Protein 1FP3 (pdb70)

Sequence (804 aa):
MEKERETLQAWKERVGQELDRVMAFWLEHSHDREHGGFFTCLGRDGRVYDDLKYVWLQGRQVWMYCRLYRKLERFHRPELLDAAKAGGEFLLRHARVAPPEKKCAFVLTRDGRPVKVQRSIFSECFYTMAMNELWRVTAEARYQSEAVDMMDQIVHWVREDPSGLGRPQLPGAVASESMAVPMMLLCLVEQLGEEDEELAGRYAQLGHWCARRILQHVQRDGQAVLENVSEDGEELSGCLGRHQNPGHALEAGWFLLRHSSRSGDAKLRAHVIDTFLLLPFRSGWDADHGGLFYFQDADGLCPTQLEWAMKLWWPHSEAMIAFLMGYSESGDPALLRLFYQVAEYTFRQFRDPEYGEWFGYLNREGKVALTIKGGPFKGCFHVPRCLAMCEEMLSALLSRLAMEKERETLQAWKERVGQELDRVMAFWLEHSHDREHGGFFTCLGRDGRVYDDLKYVWLQGRQVWMYCRLYRKLERFHRPELLDAAKAGGEFLLRHARVAPPEKKCAFVLTRDGRPVKVQRSIFSECFYTMAMNELWRVTAEARYQSEAVDMMDQIVHWVREDPSGLGRPQLPGAVASESMAVPMMLLCLVEQLGEEDEELAGRYAQLGHWCARRILQHVQRDGQAVLENVSEDGEELSGCLGRHQNPGHALEAGWFLLRHSSRSGDAKLRAHVIDTFLLLPFRSGWDADHGGLFYFQDADGLCPTQLEWAMKLWWPHSEAMIAFLMGYSESGDPALLRLFYQVAEYTFRQFRDPEYGEWFGYLNREGKVALTIKGGPFKGCFHVPRCLAMCEEMLSALLSRLA

Radius of gyration: 28.65 Å; Cα contacts (8 Å, |Δi|>4): 1472; chains: 2; bounding box: 91×56×54 Å

Nearest PDB structures (foldseek):
  1fp3-assembly1_A  TM=1.002E+00  e=5.922E-69  Sus scrofa
  6f04-assembly1_A-2  TM=9.529E-01  e=4.164E-35  Nostoc sp. KVJ10
  2gz6-assembly1_B  TM=9.431E-01  e=5.225E-33  Anabaena sp. CH1
  2gz6-assembly1_A  TM=9.463E-01  e=3.376E-32  Anabaena sp. CH1
  8bry-assembly1_B  TM=9.620E-01  e=6.878E-31  Pedobacter heparinus

Foldseek 3Di:
DVVVLVVLVVVLVVLVVQLVFQVVLQLPQFFDPPQAFTQFCAFLQSHRPFQKHFLLQLLQLLLLLLVCLPPPVVSVDVSSLVNSVSSLVLCVPQQDQVPVQQQGARMAHNNRHHDHGALDCRSLLSNLSSLLSNCVVPVDVVSNCSNVVSLVVLVCCVPPNSPSSPDDDDPPDAAKDFLVNLLSNLVSLCSQCVVPVVSVVVCVVSNVVSLVVQVLQQDDVNQDRFRMDHPVSHADDDLRRQKDALLVLLLSLVSSLVVCLVVPPVPVLVSSCSRRQVNSCVVQFDPVQGAGFGMAGNVRDDHPDPRRLKHFLRSLLSNLLSLLSSCLRVVPCVSVVVNVRSVVLNVVQFADVPNGAGQTIDGNNSHRPHSTRGDSPHHPHRSSVSSVSSSVSSVVVSVVVD/DVVPLVVLVVLLVVLVVQLVQQVVLQLPQFADPPQAFTQFQAFLQSHHPFLKHFLLQLLQLLLLLLVCLPPPVVSVDVSSLVRSVSSLVLCVPAQDQVVVDDQGARIAHNNRHHDHGDLACSSLLSNLSSLLSNCVVPVPVVSVCSNVVSLVVLCCCVPPNVCVSPDDDDPVDAAKDFLVSLQSNLVSQLRNVVVPVVSVVVCVVVNVVSLVLQVLQQDPVLLDGARMAHPVSHADDDLNRQKDALLVLLLSLVSNCVSCVVVLPPVVLVSSCSRSQCNSCVPQFDPVQGAGFGMAGNVRDPHPDPRRLKHFQRSLLSNLLRLLSSCLSPVDVVSVVSNVSSVVLNCVQFADVPNGAGQGIDHNNSHRPGRGRGDSPHHPHSSSPSSVSSSVSSVVVSVVVD

Solvent-accessible surface area: 31522 Å² total; per-residue (Å²): 178,104,164,53,30,97,42,0,79,37,7,48,90,104,0,8,88,9,0,31,71,0,1,49,4,0,32,129,34,0,44,4,203,118,88,13,4,2,18,0,2,0,12,81,57,2,151,60,105,61,63,44,0,25,1,41,0,1,0,18,0,0,16,1,0,0,18,1,24,36,36,17,62,25,4,60,93,85,82,0,15,92,12,0,62,46,1,0,43,4,0,31,165,46,0,25,53,50,83,120,119,49,27,0,0,19,6,0,23,67,50,4,143,65,78,121,55,44,99,20,6,33,4,0,0,6,0,0,4,0,0,0,0,0,38,35,2,2,26,58,70,103,2,26,55,34,0,25,70,0,0,46,46,0,27,69,15,40,106,114,53,93,78,38,26,30,158,117,114,127,148,68,51,90,60,40,12,42,0,15,34,0,2,20,0,0,7,0,11,3,7,0,11,34,28,8,78,123,13,42,51,139,12,59,162,12,1,114,56,0,8,131,36,0,48,47,0,26,27,84,150,28,122,7,8,0,14,21,1,21,81,118,18,110,69,20,99,37,71,86,0,43,35,24,13,6,0,32,2,0,13,0,0,2,0,0,0,45,34,1,45,142,72,65,49,59,182,38,43,50,78,0,11,78,8,0,0,41,16,8,12,167,52,0,44,2,100,116,82,12,0,0,22,36,23,30,17,24,75,68,88,106,18,96,43,174,67,64,19,41,0,6,4,30,0,0,0,0,0,0,0,0,0,0,20,0,23,30,43,49,48,55,83,30,0,10,153,31,0,47,83,0,0,90,25,0,13,178,45,0,77,2,90,120,118,2,0,0,13,0,33,0,52,69,94,10,149,63,48,77,73,36,0,0,1,46,109,1,4,0,5,14,0,0,10,0,0,8,32,0,21,20,29,0,24,25,7,15,33,156,58,82,123,119,178,41,35,108,57,0,50,36,10,47,78,92,0,10,64,7,0,31,92,0,0,47,5,0,30,123,46,0,33,4,174,120,87,11,3,2,14,0,2,0,15,81,44,4,172,68,105,59,64,44,0,22,0,41,0,2,0,20,0,0,15,2,0,1,24,2,18,35,32,21,62,25,5,60,85,88,88,1,36,88,13,0,62,45,1,0,64,6,0,16,139,58,0,35,46,44,90,122,118,42,29,0,0,15,4,0,25,64,52,4,140,63,78,116,65,40,131,17,4,32,1,0,0,6,0,0,4,0,0,0,0,0,40,36,4,1,25,51,69,114,6,24,58,34,0,21,75,0,0,63,47,0,26,69,16,34,103,118,60,74,82,50,25,35,134,112,168,112,142,69,67,85,65,44,19,39,0,14,36,1,4,19,0,0,8,0,14,7,6,0,16,31,25,9,68,125,9,38,52,111,12,54,119,14,2,90,45,0,8,150,38,0,45,74,0,24,30,86,143,23,126,6,10,0,14,16,2,18,103,111,13,103,76,21,100,36,72,83,0,40,35,27,13,7,0,38,2,0,11,0,0,3,2,3,1,58,41,2,54,175,78,41,67,62,172,44,53,51,72,0,14,78,9,0,0,58,29,8,18,187,61,0,46,1,97,115,76,14,0,0,21,38,23,36,16,23,73,70,87,104,20,98,52,172,61,61,18,42,0,5,5,26,0,0,0,0,0,0,0,0,0,0,14,0,26,29,55,48,47,59,84,47,0,6,172,26,0,47,77,0,0,82,9,0,14,147,47,0,56,0,98,118,95,3,1,0,10,0,34,0,52,66,82,5,137,63,46,76,74,34,0,0,1,51,108,0,5,0,4,14,0,0,10,0,0,7,22,0,13,23,19,0,25,20,3,17,32,140,44,84

InterPro domains:
  IPR008928 Six-hairpin glycosidase superfamily [SSF48208] (10-397)
  IPR010819 N-acylglucosamine 2-epimerase/Cellobiose 2-epimerase [PF07221] (37-376)
  IPR012341 Six-hairpin glycosidase-like superfamily [G3DSA:1.50.10.10] (1-402)
  IPR034116 AGE domain [cd00249] (4-397)

CATH classification: 1.50.10.10

Secondary structure (DSSP, 8-state):
-HHHHHHHHHHHHHHHHHHHHHHHHHHHHSB-TTTSSB---B-TTS-BS---EEHHHHHHHHHHHHHHHHH-GGG--HHHHHHHHHHHHHIIIIIBSSTTS-PBPSEE-TTS-EEE--SSSHHHHHHHHHHHHHHHHH--HHHHHHHHHHHHHHHHHHHT-GGGG-----TTS--EEETHHHHHHHHHHHHHHTT-HHHHHHTHHHHHHHHHHHHTTEETTTTEE-SEEETTS-B--HHHHHEE-HHHHHHHHHHHHHHHHHTT-HHHHHHHIIIIIIHHHHHHB-TTT-SB-S-EETTSPP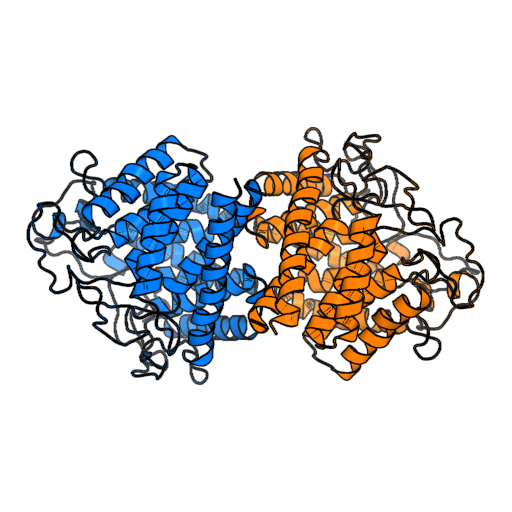PSSTTTT-EEHHHHHHHHHHHHHHHHHH--HHHHHHHHHHHHHHHHHTB-TTTSSB--EE-TTS-EEE--SS-SS--SSHHHHHHHHHHHHHHHHHHHH-/-HHHHHHHHHHHHHHHHHHHHHHHHHHHHTB-TTTSSB---B-TTS-BS---EEHHHHHHHHHHHHHHHHH-GGG-SHHHHHHHHHHHHHHHHHSBSSTTS--B-SEE-TTS-EEE--SSSHHHHHHHHHHHHHHHTT--HHHHHHHHHHHHHHHHHHHT-GGGG-----TTS--EEETHHHHHHHHHHHHHHTT-HHHHHHHHHHHHHHHHHHHTTEETTTTEE-SEEETTS-B--HHHHHEE-HHHHHHHHHHHHHHHHHH--HHHHHHHIIIIIIHHHHHHB-TTT-SB-S-EETTSPPPSSTTTT-EEHHHHHHHHHHHHHHHHHH--HHHHHHHHHHHHHHHHHHB-TTTSSB--EE-TTS-BS---S-SSS--SSHHHHHHHHHHHHHHHHHHHH-

Structure (mmCIF, N/CA/C/O backbone):
data_1FP3
#
_entry.id   1FP3
#
_cell.length_a   78.138
_cell.length_b   97.193
_cell.length_c   100.651
_cell.angle_alpha   90.00
_cell.angle_beta   90.00
_cell.angle_gamma   90.00
#
_symmetry.space_group_name_H-M   'P 21 21 21'
#
loop_
_entity.id
_entity.type
_entity.pdbx_description
1 polymer 'N-ACYL-D-GLUCOSAMINE 2-EPIMERASE'
2 water water
#
loop_
_atom_site.group_PDB
_atom_site.id
_atom_site.type_symbol
_atom_site.label_atom_id
_atom_site.label_alt_id
_atom_site.label_comp_id
_atom_site.label_asym_id
_atom_site.label_entity_id
_atom_site.label_seq_id
_atom_site.pdbx_PDB_ins_code
_atom_site.Cartn_x
_atom_site.Cartn_y
_atom_site.Cartn_z
_atom_site.occupancy
_atom_site.B_iso_or_equiv
_atom_site.auth_seq_id
_atom_site.auth_comp_id
_atom_site.auth_asym_id
_atom_site.auth_atom_id
_atom_site.pdbx_PDB_model_num
ATOM 1 N N . MET A 1 1 ? 46.839 16.721 36.413 1.00 39.33 1 MET A N 1
ATOM 2 C CA . MET A 1 1 ? 46.449 15.594 35.523 1.00 39.62 1 MET A CA 1
ATOM 3 C C . MET A 1 1 ? 46.125 16.108 34.128 1.00 40.02 1 MET A C 1
ATOM 4 O O . MET A 1 1 ? 45.468 17.145 33.975 1.00 40.77 1 MET A O 1
ATOM 9 N N . GLU A 1 2 ? 46.584 15.383 33.111 1.00 39.59 2 GLU A N 1
ATOM 10 C CA . GLU A 1 2 ? 46.345 15.768 31.725 1.00 38.19 2 GLU A CA 1
ATOM 11 C C . GLU A 1 2 ? 44.867 16.003 31.453 1.00 36.60 2 GLU A C 1
ATOM 12 O O . GLU A 1 2 ? 44.498 16.992 30.83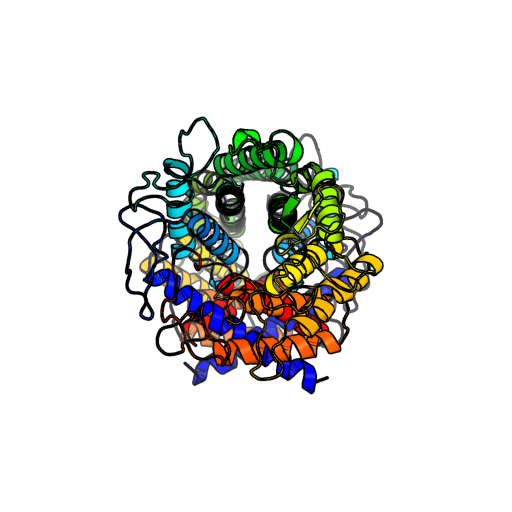4 1.00 37.51 2 GLU A O 1
ATOM 18 N N . LYS A 1 3 ? 44.025 15.088 31.914 1.00 37.97 3 LYS A N 1
ATOM 19 C CA . LYS A 1 3 ? 42.579 15.205 31.717 1.00 38.83 3 LYS A CA 1
ATOM 20 C C . LYS A 1 3 ? 42.099 16.626 32.049 1.00 38.37 3 LYS A C 1
ATOM 21 O O . LYS A 1 3 ? 41.589 17.350 31.185 1.00 37.54 3 LYS A O 1
ATOM 27 N N . GLU A 1 4 ? 42.278 17.015 33.305 1.00 34.75 4 GLU A N 1
ATOM 28 C CA . GLU A 1 4 ? 41.875 18.329 33.770 1.00 36.50 4 GLU A CA 1
ATOM 29 C C . GLU A 1 4 ? 42.464 19.437 32.906 1.00 34.08 4 GLU A C 1
ATOM 30 O O . GLU A 1 4 ? 41.742 20.193 32.258 1.00 33.34 4 GLU A O 1
ATOM 36 N N . ARG A 1 5 ? 43.785 19.521 32.900 1.00 31.53 5 ARG A N 1
ATOM 37 C CA . ARG A 1 5 ? 44.491 20.532 32.130 1.00 33.73 5 ARG A CA 1
ATOM 38 C C . ARG A 1 5 ? 43.998 20.738 30.692 1.00 32.60 5 ARG A C 1
ATOM 39 O O . ARG A 1 5 ? 43.784 21.868 30.265 1.00 33.15 5 ARG A O 1
ATOM 47 N N . GLU A 1 6 ? 43.818 19.659 29.944 1.00 30.61 6 GLU A N 1
ATOM 48 C CA . GLU A 1 6 ? 43.360 19.786 28.569 1.00 29.39 6 GLU A CA 1
ATOM 49 C C . GLU A 1 6 ? 41.977 20.416 28.467 1.00 29.15 6 GLU A C 1
ATOM 50 O O . GLU A 1 6 ? 41.723 21.234 27.582 1.00 30.25 6 GLU A O 1
ATOM 56 N N . THR A 1 7 ? 41.083 20.040 29.368 1.00 24.96 7 THR A N 1
ATOM 57 C CA . THR A 1 7 ? 39.740 20.588 29.343 1.00 24.74 7 THR A CA 1
ATOM 58 C C . THR A 1 7 ? 39.767 22.083 29.644 1.00 22.92 7 THR A C 1
ATOM 59 O O . THR A 1 7 ? 39.030 22.857 29.040 1.00 22.32 7 THR A O 1
ATOM 63 N N . LEU A 1 8 ? 40.629 22.486 30.569 1.00 23.28 8 LEU A N 1
ATOM 64 C CA . LEU A 1 8 ? 40.740 23.892 30.937 1.00 21.74 8 LEU A CA 1
ATOM 65 C C . LEU A 1 8 ? 41.321 24.694 29.788 1.00 24.51 8 LEU A C 1
ATOM 66 O O . LEU A 1 8 ? 40.797 25.745 29.428 1.00 23.54 8 LEU A O 1
ATOM 71 N N . GLN A 1 9 ? 42.415 24.203 29.221 1.00 24.35 9 GLN A N 1
ATOM 72 C CA . GLN A 1 9 ? 43.047 24.895 28.109 1.00 28.30 9 GLN A CA 1
ATOM 73 C C . GLN A 1 9 ? 41.983 25.135 27.045 1.00 26.68 9 GLN A C 1
ATOM 74 O O . GLN A 1 9 ? 41.866 26.232 26.501 1.00 25.63 9 GLN A O 1
ATOM 80 N N . ALA A 1 10 ? 41.216 24.089 26.758 1.00 24.75 10 ALA A N 1
ATOM 81 C CA . ALA A 1 10 ? 40.148 24.146 25.769 1.00 24.43 10 ALA A CA 1
ATOM 82 C C . ALA A 1 10 ? 39.159 25.262 26.096 1.00 21.92 10 ALA A C 1
ATOM 83 O O . ALA A 1 10 ? 38.867 26.116 25.259 1.00 20.40 10 ALA A O 1
ATOM 85 N N . TRP A 1 11 ? 38.642 25.248 27.319 1.00 23.32 11 TRP A N 1
ATOM 86 C CA . TRP A 1 11 ? 37.685 26.265 27.744 1.00 24.06 11 TRP A CA 1
ATOM 87 C C . TRP A 1 11 ? 38.282 27.666 27.730 1.00 24.35 11 TRP A C 1
ATOM 88 O O . TRP A 1 11 ? 37.606 28.619 27.354 1.00 24.53 11 TRP A O 1
ATOM 99 N N . LYS A 1 12 ? 39.540 27.793 28.143 1.00 23.62 12 LYS A N 1
ATOM 100 C CA . LYS A 1 12 ? 40.198 29.096 28.156 1.00 25.38 12 LYS A CA 1
ATOM 101 C C . LYS A 1 12 ? 40.322 29.609 26.714 1.00 23.50 12 LYS A C 1
ATOM 102 O O . LYS A 1 12 ? 40.256 30.809 26.453 1.00 24.87 12 LYS A O 1
ATOM 108 N N . GLU A 1 13 ? 40.491 28.684 25.780 1.00 23.87 13 GLU A N 1
ATOM 109 C CA . GLU A 1 13 ? 40.621 29.027 24.370 1.00 25.92 13 GLU A CA 1
ATOM 110 C C . GLU A 1 13 ? 39.266 29.449 23.815 1.00 25.83 13 GLU A C 1
ATOM 111 O O . GLU A 1 13 ? 39.167 30.368 23.000 1.00 25.37 13 GLU A O 1
ATOM 117 N N . ARG A 1 14 ? 38.229 28.752 24.269 1.00 25.27 14 ARG A N 1
ATOM 118 C CA . ARG A 1 14 ? 36.857 29.000 23.856 1.00 24.94 14 ARG A CA 1
ATOM 119 C C . ARG A 1 14 ? 36.353 30.371 24.287 1.00 23.10 14 ARG A C 1
ATOM 120 O O . ARG A 1 14 ? 35.845 31.127 23.467 1.00 24.55 14 ARG A O 1
ATOM 128 N N . VAL A 1 15 ? 36.506 30.696 25.566 1.00 21.72 15 VAL A N 1
ATOM 129 C CA . VAL A 1 15 ? 36.052 31.984 26.075 1.00 21.45 15 VAL A CA 1
ATOM 130 C C . VAL A 1 15 ? 36.867 33.148 25.545 1.00 21.77 15 VAL A C 1
ATOM 131 O O . VAL A 1 15 ? 36.326 34.225 25.296 1.00 24.61 15 VAL A O 1
ATOM 135 N N . GLY A 1 16 ? 38.168 32.929 25.377 1.00 21.92 16 GLY A N 1
ATOM 136 C CA . GLY A 1 16 ? 39.037 33.979 24.879 1.00 17.17 16 GLY A CA 1
ATOM 137 C C . GLY A 1 16 ? 38.636 34.364 23.481 1.00 17.99 16 GLY A C 1
ATOM 138 O O . GLY A 1 16 ? 38.499 35.543 23.169 1.00 21.40 16 GLY A O 1
ATOM 139 N N . GLN A 1 17 ? 38.446 33.365 22.631 1.00 16.88 17 GLN A N 1
ATOM 140 C CA . GLN A 1 17 ? 38.055 33.618 21.255 1.00 19.38 17 GLN A CA 1
ATOM 141 C C . GLN A 1 17 ? 36.665 34.226 21.196 1.00 17.62 17 GLN A C 1
ATOM 142 O O . GLN A 1 17 ? 36.373 35.023 20.311 1.00 18.39 17 GLN A O 1
ATOM 148 N N . GLU A 1 18 ? 35.806 33.845 22.134 1.00 18.72 18 GLU A N 1
ATOM 149 C CA . GLU A 1 18 ? 34.445 34.373 22.163 1.00 17.18 18 GLU A CA 1
ATOM 150 C C . GLU A 1 18 ? 34.505 35.857 22.500 1.00 18.19 18 GLU A C 1
ATOM 151 O O . GLU A 1 18 ? 33.845 36.678 21.856 1.00 16.72 18 GLU A O 1
ATOM 157 N N . LEU A 1 19 ? 35.303 36.195 23.508 1.00 17.71 19 LEU A N 1
ATOM 158 C CA . LEU A 1 19 ? 35.444 37.582 23.925 1.00 16.25 19 LEU A CA 1
ATOM 159 C C . LEU A 1 19 ? 35.837 38.412 22.716 1.00 17.61 19 LEU A C 1
ATOM 160 O O . LEU A 1 19 ? 35.301 39.494 22.500 1.00 20.62 19 LEU A O 1
ATOM 165 N N . ASP A 1 20 ? 36.772 37.896 21.925 1.00 18.20 20 ASP A N 1
ATOM 166 C CA . ASP A 1 20 ? 37.233 38.591 20.732 1.00 19.34 20 ASP A CA 1
ATOM 167 C C . ASP A 1 20 ? 36.036 38.843 19.840 1.00 21.77 20 ASP A C 1
ATOM 168 O O . ASP A 1 20 ? 35.840 39.951 19.334 1.00 21.96 20 ASP A O 1
ATOM 173 N N . ARG A 1 21 ? 35.231 37.800 19.661 1.00 23.00 21 ARG A N 1
ATOM 174 C CA . ARG A 1 21 ? 34.039 37.881 18.827 1.00 25.47 21 ARG A CA 1
ATOM 175 C C . ARG A 1 21 ? 32.943 38.828 19.345 1.00 23.31 21 ARG A C 1
ATOM 176 O O . ARG A 1 21 ? 32.463 39.676 18.591 1.00 24.08 21 ARG A O 1
ATOM 184 N N . VAL A 1 22 ? 32.536 38.701 20.609 1.00 20.94 22 VAL A N 1
ATOM 185 C CA . VAL A 1 22 ? 31.490 39.593 21.110 1.00 21.08 22 VAL A CA 1
ATOM 186 C C . VAL A 1 22 ? 31.964 41.035 21.190 1.00 23.62 22 VAL A C 1
ATOM 187 O O . VAL A 1 22 ? 31.163 41.961 21.077 1.00 26.36 22 VAL A O 1
ATOM 191 N N . MET A 1 23 ? 33.265 41.222 21.394 1.00 22.67 23 MET A N 1
ATOM 192 C CA . MET A 1 23 ? 33.825 42.562 21.481 1.00 22.51 23 MET A CA 1
ATOM 193 C C . MET A 1 23 ? 33.828 43.189 20.083 1.00 20.59 23 MET A C 1
ATOM 194 O O . MET A 1 23 ? 33.592 44.390 19.929 1.00 17.81 23 MET A O 1
ATOM 199 N N . ALA A 1 24 ? 34.079 42.359 19.072 1.00 19.28 24 ALA A N 1
ATOM 200 C CA . ALA A 1 24 ? 34.109 42.815 17.690 1.00 20.82 24 ALA A CA 1
ATOM 201 C C . ALA A 1 24 ? 32.733 43.344 17.291 1.00 23.26 24 ALA A C 1
ATOM 202 O O . ALA A 1 24 ? 32.613 44.321 16.543 1.00 22.64 24 ALA A O 1
ATOM 204 N N . PHE A 1 25 ? 31.696 42.691 17.803 1.00 21.66 25 PHE A N 1
ATOM 205 C CA . PHE A 1 25 ? 30.320 43.081 17.515 1.00 22.31 25 PHE A CA 1
ATOM 206 C C . PHE A 1 25 ? 30.063 44.502 18.019 1.00 22.24 25 PHE A C 1
ATOM 207 O O . PHE A 1 25 ? 29.616 45.369 17.265 1.00 24.09 25 PHE A O 1
ATOM 215 N N . TRP A 1 26 ? 30.353 44.735 19.294 1.00 21.43 26 TRP A N 1
ATOM 216 C CA . TRP A 1 26 ? 30.156 46.045 19.898 1.00 21.98 26 TRP A CA 1
ATOM 217 C C . TRP A 1 26 ? 31.057 47.126 19.305 1.00 24.02 26 TRP A C 1
ATOM 218 O O . TRP A 1 26 ? 30.674 48.299 19.218 1.00 24.56 26 TRP A O 1
ATOM 229 N N . LEU A 1 27 ? 32.254 46.731 18.892 1.00 24.08 27 LEU A N 1
ATOM 230 C CA . LEU A 1 27 ? 33.193 47.684 18.314 1.00 24.18 27 LEU A CA 1
ATOM 231 C C . LEU A 1 27 ? 32.744 48.224 16.962 1.00 23.35 27 LEU A C 1
ATOM 232 O O . LEU A 1 27 ? 32.937 49.396 16.671 1.00 21.69 27 LEU A O 1
ATOM 237 N N . GLU A 1 28 ? 32.130 47.387 16.141 1.00 21.93 28 GLU A N 1
ATOM 238 C CA . GLU A 1 28 ? 31.693 47.850 14.838 1.00 22.55 28 GLU A CA 1
ATOM 239 C C . GLU A 1 28 ? 30.234 48.268 14.706 1.00 21.33 28 GLU A C 1
ATOM 240 O O . GLU A 1 28 ? 29.840 48.776 13.663 1.00 21.26 28 GLU A O 1
ATOM 246 N N . HIS A 1 29 ? 29.426 48.078 15.741 1.00 23.13 29 HIS A N 1
ATOM 247 C CA . HIS A 1 29 ? 28.018 48.459 15.631 1.00 23.43 29 HIS A CA 1
ATOM 248 C C . HIS A 1 29 ? 27.449 49.486 16.605 1.00 21.27 29 HIS A C 1
ATOM 249 O O . HIS A 1 29 ? 26.547 50.235 16.247 1.00 25.23 29 HIS A O 1
ATOM 256 N N . SER A 1 30 ? 27.968 49.523 17.826 1.00 20.34 30 SER A N 1
ATOM 257 C CA . SER A 1 30 ? 27.478 50.448 18.847 1.00 19.45 30 SER A CA 1
ATOM 258 C C . SER A 1 30 ? 28.072 51.828 19.009 1.00 19.85 30 SER A C 1
ATOM 259 O O . SER A 1 30 ? 27.623 52.584 19.863 1.00 21.73 30 SER A O 1
ATOM 262 N N . HIS A 1 31 ? 29.068 52.180 18.217 1.00 20.47 31 HIS A N 1
ATOM 263 C CA . HIS A 1 31 ? 29.655 53.498 18.371 1.00 19.49 31 HIS A CA 1
ATOM 264 C C . HIS A 1 31 ? 28.924 54.643 17.698 1.00 18.89 31 HIS A C 1
ATOM 265 O O . HIS A 1 31 ? 28.754 54.656 16.477 1.00 18.74 31 HIS A O 1
ATOM 272 N N . ASP A 1 32 ? 28.486 55.601 18.512 1.00 18.83 32 ASP A N 1
ATOM 273 C CA . ASP A 1 32 ? 27.784 56.767 18.009 1.00 20.40 32 ASP A CA 1
ATOM 274 C C . ASP A 1 32 ? 28.870 57.839 17.836 1.00 22.39 32 ASP A C 1
ATOM 275 O O . ASP A 1 32 ? 29.146 58.622 18.753 1.00 20.43 32 ASP A O 1
ATOM 280 N N . ARG A 1 33 ? 29.491 57.853 16.659 1.00 22.64 33 ARG A N 1
ATOM 281 C CA . ARG A 1 33 ? 30.550 58.807 16.351 1.00 27.08 33 ARG A CA 1
ATOM 282 C C . ARG A 1 33 ? 30.061 60.244 16.221 1.00 27.95 33 ARG A C 1
ATOM 283 O O . ARG A 1 33 ? 30.833 61.189 16.377 1.00 29.16 33 ARG A O 1
ATOM 291 N N . GLU A 1 34 ? 28.775 60.405 15.946 1.00 29.96 34 GLU A N 1
ATOM 292 C CA . GLU A 1 34 ? 28.191 61.727 15.789 1.00 31.62 34 GLU A CA 1
ATOM 293 C C . GLU A 1 34 ? 27.882 62.436 17.103 1.00 29.87 34 GLU A C 1
ATOM 294 O O . GLU A 1 34 ? 28.073 63.645 17.210 1.00 29.52 34 GLU A O 1
ATOM 300 N N . HIS A 1 35 ? 27.427 61.699 18.109 1.00 27.67 35 HIS A N 1
ATOM 301 C CA . HIS A 1 35 ? 27.107 62.330 19.390 1.00 26.82 35 HIS A CA 1
ATOM 302 C C . HIS A 1 35 ? 27.850 61.820 20.610 1.00 24.59 35 HIS A C 1
ATOM 303 O O . HIS A 1 35 ? 27.740 62.409 21.680 1.00 23.60 35 HIS A O 1
ATOM 310 N N . GLY A 1 36 ? 28.605 60.736 20.457 1.00 23.93 36 GLY A N 1
ATOM 311 C CA . GLY A 1 36 ? 29.335 60.197 21.587 1.00 22.50 36 GLY A CA 1
ATOM 312 C C . GLY A 1 36 ? 28.448 59.172 22.259 1.00 22.79 36 GLY A C 1
ATOM 313 O O . GLY A 1 36 ? 27.233 59.217 22.100 1.00 21.86 36 GLY A O 1
ATOM 314 N N . GLY A 1 37 ? 29.032 58.251 23.013 1.00 21.58 37 GLY A N 1
ATOM 315 C CA . GLY A 1 37 ? 28.211 57.249 23.665 1.00 21.54 37 GLY A CA 1
ATOM 316 C C . GLY A 1 37 ? 28.001 56.074 22.721 1.00 21.19 37 GLY A C 1
ATOM 317 O O . GLY A 1 37 ? 28.542 56.065 21.614 1.00 21.92 37 GLY A O 1
ATOM 318 N N . PHE A 1 38 ? 27.198 55.097 23.139 1.00 20.69 38 PHE A N 1
ATOM 319 C CA . PHE A 1 38 ? 26.930 53.916 22.322 1.00 18.78 38 PHE A CA 1
ATOM 320 C C . PHE A 1 38 ? 25.450 53.595 22.111 1.00 20.21 38 PHE A C 1
ATOM 321 O O . PHE A 1 38 ? 24.591 53.990 22.898 1.00 21.66 38 PHE A O 1
ATOM 329 N N . PHE A 1 39 ? 25.173 52.864 21.038 1.00 17.11 39 PHE A N 1
ATOM 330 C CA . PHE A 1 39 ? 23.823 52.453 20.698 1.00 17.92 39 PHE A CA 1
ATOM 331 C C . PHE A 1 39 ? 23.747 51.033 21.241 1.00 18.27 39 PHE A C 1
ATOM 332 O O . PHE A 1 39 ? 24.605 50.220 20.921 1.00 20.09 39 PHE A O 1
ATOM 340 N N . THR A 1 40 ? 22.758 50.720 22.068 1.00 17.34 40 THR A N 1
ATOM 341 C CA . THR A 1 40 ? 22.675 49.362 22.583 1.00 18.18 40 THR A CA 1
ATOM 342 C C . THR A 1 40 ? 21.481 48.669 21.962 1.00 19.09 40 THR A C 1
ATOM 343 O O . THR A 1 40 ? 21.391 47.449 21.977 1.00 21.79 40 THR A O 1
ATOM 347 N N . CYS A 1 41 ? 20.554 49.446 21.416 1.00 17.98 41 CYS A N 1
ATOM 348 C CA . CYS A 1 41 ? 19.384 48.855 20.798 1.00 15.04 41 CYS A CA 1
ATOM 349 C C . CYS A 1 41 ? 19.824 48.321 19.455 1.00 15.76 41 CYS A C 1
ATOM 350 O O . CYS A 1 41 ? 19.542 48.900 18.398 1.00 13.26 41 CYS A O 1
ATOM 353 N N . LEU A 1 42 ? 20.530 47.196 19.520 1.00 14.79 42 LEU A N 1
ATOM 354 C CA . LEU A 1 42 ? 21.046 46.535 18.337 1.00 16.92 42 LEU A CA 1
ATOM 355 C C . LEU A 1 42 ? 20.293 45.260 17.998 1.00 15.54 42 LEU A C 1
ATOM 356 O O . LEU A 1 42 ? 20.050 44.409 18.861 1.00 14.34 42 LEU A O 1
ATOM 361 N N . GLY A 1 43 ? 19.936 45.138 16.725 1.00 17.24 43 GLY A N 1
ATOM 362 C CA . GLY A 1 43 ? 19.211 43.975 16.261 1.00 17.17 43 GLY A CA 1
ATOM 363 C C . GLY A 1 43 ? 20.092 42.747 16.236 1.00 19.71 43 GLY A C 1
ATOM 364 O O . GLY A 1 43 ? 21.260 42.797 16.628 1.00 18.16 43 GLY A O 1
ATOM 365 N N . ARG A 1 44 ? 19.529 41.638 15.770 1.00 18.50 44 ARG A N 1
ATOM 366 C CA . ARG A 1 44 ? 20.261 40.384 15.692 1.00 19.89 44 ARG A CA 1
ATOM 367 C C . ARG A 1 44 ? 21.533 40.556 14.870 1.00 19.07 44 ARG A C 1
ATOM 368 O O . ARG A 1 44 ? 22.577 39.997 15.217 1.00 18.65 44 ARG A O 1
ATOM 376 N N . ASP A 1 45 ? 21.429 41.333 13.789 1.00 18.00 45 ASP A N 1
ATOM 377 C CA . ASP A 1 45 ? 22.550 41.602 12.890 1.00 18.10 45 ASP A CA 1
ATOM 378 C C . ASP A 1 45 ? 23.400 42.816 13.273 1.00 19.98 45 ASP A C 1
ATOM 379 O O . ASP A 1 45 ? 24.345 43.168 12.564 1.00 21.14 45 ASP A O 1
ATOM 384 N N . GLY A 1 46 ? 23.067 43.455 14.389 1.00 19.87 46 GLY A N 1
ATOM 385 C CA . GLY A 1 46 ? 23.826 44.612 14.823 1.00 21.06 46 GLY A CA 1
ATOM 386 C C . GLY A 1 46 ? 23.242 45.923 14.346 1.00 20.93 46 GLY A C 1
ATOM 387 O O . GLY A 1 46 ? 23.774 46.991 14.639 1.00 20.13 46 GLY A O 1
ATOM 388 N N . ARG A 1 47 ? 22.145 45.844 13.607 1.00 22.97 47 ARG A N 1
ATOM 389 C CA . ARG A 1 47 ? 21.482 47.031 13.086 1.00 24.29 47 ARG A CA 1
ATOM 390 C C . ARG A 1 47 ? 20.795 47.738 14.249 1.00 25.74 47 ARG A C 1
ATOM 391 O O . ARG A 1 47 ? 20.140 47.100 15.076 1.00 24.14 47 ARG A O 1
ATOM 399 N N . VAL A 1 48 ? 20.955 49.055 14.314 1.00 24.88 48 VAL A N 1
ATOM 400 C CA . VAL A 1 48 ? 20.347 49.848 15.382 1.00 22.99 48 VAL A CA 1
ATOM 401 C C . VAL A 1 48 ? 18.843 49.975 15.145 1.00 22.04 48 VAL A C 1
ATOM 402 O O . VAL A 1 48 ? 18.424 50.419 14.080 1.00 20.59 48 VAL A O 1
ATOM 406 N N . TYR A 1 49 ? 18.029 49.583 16.118 1.00 20.64 49 TYR A N 1
ATOM 407 C CA . TYR A 1 49 ? 16.588 49.691 15.929 1.00 21.89 49 TYR A CA 1
ATOM 408 C C . TYR A 1 49 ? 15.992 50.847 16.725 1.00 25.53 49 TYR A C 1
ATOM 409 O O . TYR A 1 49 ? 14.787 51.106 16.675 1.00 27.82 49 TYR A O 1
ATOM 418 N N . ASP A 1 50 ? 16.851 51.547 17.454 1.00 23.36 50 ASP A N 1
ATOM 419 C CA . ASP A 1 50 ? 16.443 52.688 18.259 1.00 24.58 50 ASP A CA 1
ATOM 420 C C . ASP A 1 50 ? 17.725 53.417 18.641 1.00 23.86 50 ASP A C 1
ATOM 421 O O . ASP A 1 50 ? 18.754 52.782 18.837 1.00 26.23 50 ASP A O 1
ATOM 426 N N . ASP A 1 51 ? 17.672 54.743 18.745 1.00 24.33 51 ASP A N 1
ATOM 427 C CA . ASP A 1 51 ? 18.867 55.509 19.090 1.00 21.03 51 ASP A CA 1
ATOM 428 C C . ASP A 1 51 ? 18.915 56.065 20.491 1.00 20.80 51 ASP A C 1
ATOM 429 O O . ASP A 1 51 ? 19.685 56.983 20.773 1.00 23.40 51 ASP A O 1
ATOM 434 N N . LEU A 1 52 ? 18.092 55.521 21.374 1.00 18.32 52 LEU A N 1
ATOM 435 C CA . LEU A 1 52 ? 18.089 55.998 22.740 1.00 17.17 52 LEU A CA 1
ATOM 436 C C . LEU A 1 52 ? 19.386 55.526 23.417 1.00 17.88 52 LEU A C 1
ATOM 437 O O . LEU A 1 52 ? 19.996 54.525 23.022 1.00 17.22 52 LEU A O 1
ATOM 442 N N . LYS A 1 53 ? 19.796 56.264 24.438 1.00 17.14 53 LYS A N 1
ATOM 443 C CA . LYS A 1 53 ? 20.998 55.963 25.185 1.00 15.86 53 LYS A CA 1
ATOM 444 C C . LYS A 1 53 ? 20.621 55.629 26.604 1.00 18.48 53 LYS A C 1
ATOM 445 O O . LYS A 1 53 ? 20.272 56.518 27.380 1.00 17.79 53 LYS A O 1
ATOM 451 N N . TYR A 1 54 ? 20.689 54.347 26.944 1.00 16.06 54 TYR A N 1
ATOM 452 C CA . TYR A 1 54 ? 20.348 53.915 28.283 1.00 15.40 54 TYR A CA 1
ATOM 453 C C . TYR A 1 54 ? 21.595 54.066 29.101 1.00 17.30 54 TYR A C 1
ATOM 454 O O . TYR A 1 54 ? 22.592 53.389 28.876 1.00 17.02 54 TYR A O 1
ATOM 463 N N . VAL A 1 55 ? 21.522 55.003 30.034 1.00 18.26 55 VAL A N 1
ATOM 464 C CA . VAL A 1 55 ? 22.609 55.338 30.932 1.00 18.42 55 VAL A CA 1
ATOM 465 C C . VAL A 1 55 ? 23.335 54.182 31.601 1.00 19.04 55 VAL A C 1
ATOM 466 O O . VAL A 1 55 ? 24.548 54.226 31.769 1.00 19.65 55 VAL A O 1
ATOM 470 N N . TRP A 1 56 ? 22.608 53.144 31.984 1.00 19.88 56 TRP A N 1
ATOM 471 C CA . TRP A 1 56 ? 23.236 51.994 32.633 1.00 19.63 56 TRP A CA 1
ATOM 472 C C . TRP A 1 56 ? 24.296 51.395 31.738 1.00 15.67 56 TRP A C 1
ATOM 473 O O . TRP A 1 56 ? 25.444 51.212 32.123 1.00 16.03 56 TRP A O 1
ATOM 484 N N . LEU A 1 57 ? 23.854 51.049 30.541 1.00 15.56 57 LEU A N 1
ATOM 485 C CA . LEU A 1 57 ? 24.689 50.441 29.526 1.00 15.87 57 LEU A CA 1
ATOM 486 C C . LEU A 1 57 ? 25.842 51.304 29.033 1.00 15.19 57 LEU A C 1
ATOM 487 O O . LEU A 1 57 ? 26.868 50.785 28.589 1.00 13.22 57 LEU A O 1
ATOM 492 N N . GLN A 1 58 ? 25.680 52.621 29.109 1.00 18.40 58 GLN A N 1
ATOM 493 C CA . GLN A 1 58 ? 26.740 53.512 28.661 1.00 17.17 58 GLN A CA 1
ATOM 494 C C . GLN A 1 58 ? 27.854 53.390 29.686 1.00 14.78 58 GLN A C 1
ATOM 495 O O . GLN A 1 58 ? 29.007 53.130 29.346 1.00 19.99 58 GLN A O 1
ATOM 501 N N . GLY A 1 59 ? 27.493 53.545 30.949 1.00 14.93 59 GLY A N 1
ATOM 502 C CA . GLY A 1 59 ? 28.471 53.444 32.008 1.00 16.41 59 GLY A CA 1
ATOM 503 C C . GLY A 1 59 ? 29.160 52.098 31.947 1.00 17.03 59 GLY A C 1
ATOM 504 O O . GLY A 1 59 ? 30.389 52.002 32.062 1.00 15.53 59 GLY A O 1
ATOM 505 N N . ARG A 1 60 ? 28.365 51.052 31.747 1.00 15.97 60 ARG A N 1
ATOM 506 C CA . ARG A 1 60 ? 28.895 49.693 31.667 1.00 13.77 60 ARG A CA 1
ATOM 507 C C . ARG A 1 60 ? 29.817 49.490 30.483 1.00 12.66 60 ARG A C 1
ATOM 508 O O . ARG A 1 60 ? 30.867 48.863 30.607 1.00 12.54 60 ARG A O 1
ATOM 516 N N . GLN A 1 61 ? 29.427 50.007 29.327 1.00 10.71 61 GLN A N 1
ATOM 517 C CA . GLN A 1 61 ? 30.274 49.834 28.165 1.00 12.01 61 GLN A CA 1
ATOM 518 C C . GLN A 1 61 ? 31.600 50.581 28.308 1.00 14.29 61 GLN A C 1
ATOM 519 O O . GLN A 1 61 ? 32.639 50.093 27.862 1.00 14.76 61 GLN A O 1
ATOM 525 N N . VAL A 1 62 ? 31.564 51.767 28.919 1.00 14.18 62 VAL A N 1
ATOM 526 C CA . VAL A 1 62 ? 32.773 52.560 29.113 1.00 11.53 62 VAL A CA 1
ATOM 527 C C . VAL A 1 62 ? 33.703 51.791 30.044 1.00 12.68 62 VAL A C 1
ATOM 528 O O . VAL A 1 62 ? 34.893 51.659 29.780 1.00 13.59 62 VAL A O 1
ATOM 532 N N . TRP A 1 63 ? 33.155 51.294 31.143 1.00 9.41 63 TRP A N 1
ATOM 533 C CA . TRP A 1 63 ? 33.934 50.533 32.108 1.00 11.50 63 TRP A CA 1
ATOM 534 C C . TRP A 1 63 ? 34.549 49.296 31.418 1.00 16.50 63 TRP A C 1
ATOM 535 O O . TRP A 1 63 ? 35.749 49.012 31.528 1.00 15.12 63 TRP A O 1
ATOM 546 N N . MET A 1 64 ? 33.710 48.570 30.693 1.00 16.20 64 MET A N 1
ATOM 547 C CA . MET A 1 64 ? 34.148 47.377 29.992 1.00 16.54 64 MET A CA 1
ATOM 548 C C . MET A 1 64 ? 35.308 47.630 29.045 1.00 16.95 64 MET A C 1
ATOM 549 O O . MET A 1 64 ? 36.284 46.883 29.041 1.00 17.57 64 MET A O 1
ATOM 554 N N . TYR A 1 65 ? 35.181 48.667 28.224 1.00 15.63 65 TYR A N 1
ATOM 555 C CA . TYR A 1 65 ? 36.215 49.020 27.262 1.00 15.07 65 TYR A CA 1
ATOM 556 C C . TYR A 1 65 ? 37.544 49.300 27.947 1.00 16.04 65 TYR A C 1
ATOM 557 O O . TYR A 1 65 ? 38.577 48.753 27.571 1.00 19.90 65 TYR A O 1
ATOM 566 N N . CYS A 1 66 ? 37.511 50.162 28.956 1.00 18.48 66 CYS A N 1
ATOM 567 C CA . CYS A 1 66 ? 38.709 50.523 29.701 1.00 18.99 66 CYS A CA 1
ATOM 568 C C . CYS A 1 66 ? 39.281 49.283 30.370 1.00 19.10 66 CYS A C 1
ATOM 569 O O . CYS A 1 66 ? 40.460 48.980 30.237 1.00 19.96 66 CYS A O 1
ATOM 572 N N . ARG A 1 67 ? 38.424 48.568 31.086 1.00 18.17 67 ARG A N 1
ATOM 573 C CA . ARG A 1 67 ? 38.830 47.368 31.777 1.00 16.42 67 ARG A CA 1
ATOM 574 C C . ARG A 1 67 ? 39.639 46.460 30.860 1.00 17.01 67 ARG A C 1
ATOM 575 O O . ARG A 1 67 ? 40.743 46.046 31.201 1.00 20.37 67 ARG A O 1
ATOM 583 N N . LEU A 1 68 ? 39.096 46.158 29.689 1.00 14.37 68 LEU A N 1
ATOM 584 C CA . LEU A 1 68 ? 39.780 45.300 28.735 1.00 16.44 68 LEU A CA 1
ATOM 585 C C . LEU A 1 68 ? 41.094 45.898 28.264 1.00 19.22 68 LEU A C 1
ATOM 586 O O . LEU A 1 68 ? 42.106 45.214 28.158 1.00 20.04 68 LEU A O 1
ATOM 591 N N . TYR A 1 69 ? 41.049 47.184 27.958 1.00 20.39 69 TYR A N 1
ATOM 592 C CA . TYR A 1 69 ? 42.207 47.920 27.483 1.00 21.54 69 TYR A CA 1
ATOM 593 C C . TYR A 1 69 ? 43.417 47.851 28.408 1.00 20.12 69 TYR A C 1
ATOM 594 O O . TYR A 1 69 ? 44.552 47.842 27.941 1.00 21.22 69 TYR A O 1
ATOM 603 N N . ARG A 1 70 ? 43.188 47.798 29.712 1.00 17.36 70 ARG A N 1
ATOM 604 C CA . ARG A 1 70 ? 44.303 47.740 30.639 1.00 20.32 70 ARG A CA 1
ATOM 605 C C . ARG A 1 70 ? 44.609 46.362 31.211 1.00 22.74 70 ARG A C 1
ATOM 606 O O . ARG A 1 70 ? 45.655 46.163 31.829 1.00 25.56 70 ARG A O 1
ATOM 614 N N . LYS A 1 71 ? 43.714 45.406 31.005 1.00 25.36 71 LYS A N 1
ATOM 615 C CA . LYS A 1 71 ? 43.935 44.065 31.527 1.00 22.95 71 LYS A CA 1
ATOM 616 C C . LYS A 1 71 ? 44.321 43.045 30.469 1.00 24.95 71 LYS A C 1
ATOM 617 O O . LYS A 1 71 ? 45.102 42.137 30.728 1.00 27.72 71 LYS A O 1
ATOM 623 N N . LEU A 1 72 ? 43.772 43.179 29.275 1.00 26.44 72 LEU A N 1
ATOM 624 C CA . LEU A 1 72 ? 44.099 42.237 28.222 1.00 26.18 72 LEU A CA 1
ATOM 625 C C . LEU A 1 72 ? 44.819 42.968 27.098 1.00 27.66 72 LEU A C 1
ATOM 626 O O . LEU A 1 72 ? 44.212 43.730 26.341 1.00 25.86 72 LEU A O 1
ATOM 631 N N . GLU A 1 73 ? 46.128 42.723 27.016 1.00 28.48 73 GLU A N 1
ATOM 632 C CA . GLU A 1 73 ? 47.009 43.323 26.018 1.00 27.44 73 GLU A CA 1
ATOM 633 C C . GLU A 1 73 ? 46.433 43.326 24.607 1.00 26.28 73 GLU A C 1
ATOM 634 O O . GLU A 1 73 ? 46.664 44.255 23.831 1.00 25.52 73 GLU A O 1
ATOM 640 N N . ARG A 1 74 ? 45.679 42.288 24.273 1.00 25.53 74 ARG A N 1
ATOM 641 C CA . ARG A 1 74 ? 45.082 42.191 22.949 1.00 24.22 74 ARG A CA 1
ATOM 642 C C . ARG A 1 74 ? 44.021 43.291 22.771 1.00 22.75 74 ARG A C 1
ATOM 643 O O . ARG A 1 74 ? 43.636 43.636 21.648 1.00 21.50 74 ARG A O 1
ATOM 651 N N . PHE A 1 75 ? 43.570 43.859 23.886 1.00 20.25 75 PHE A N 1
ATOM 652 C CA . PHE A 1 75 ? 42.566 44.912 23.830 1.00 21.74 75 PHE A CA 1
ATOM 653 C C . PHE A 1 75 ? 43.143 46.295 24.094 1.00 24.02 75 PHE A C 1
ATOM 654 O O . PHE A 1 75 ? 42.410 47.277 24.190 1.00 24.53 75 PHE A O 1
ATOM 662 N N . HIS A 1 76 ? 44.466 46.373 24.203 1.00 25.67 76 HIS A N 1
ATOM 663 C CA . HIS A 1 76 ? 45.130 47.648 24.448 1.00 26.29 76 HIS A CA 1
ATOM 664 C C . HIS A 1 76 ? 45.292 48.373 23.115 1.00 25.23 76 HIS A C 1
ATOM 665 O O . HIS A 1 76 ? 46.399 48.607 22.653 1.00 27.77 76 HIS A O 1
ATOM 672 N N . ARG A 1 77 ? 44.169 48.714 22.495 1.00 28.25 77 ARG A N 1
ATOM 673 C CA . ARG A 1 77 ? 44.179 49.408 21.217 1.00 30.73 77 ARG A CA 1
ATOM 674 C C . ARG A 1 77 ? 43.519 50.774 21.364 1.00 32.13 77 ARG A C 1
ATOM 675 O O . ARG A 1 77 ? 42.716 50.992 22.276 1.00 32.52 77 ARG A O 1
ATOM 683 N N . PRO A 1 78 ? 43.846 51.715 20.462 1.00 31.74 78 PRO A N 1
ATOM 684 C CA . PRO A 1 78 ? 43.340 53.082 20.606 1.00 31.03 78 PRO A CA 1
ATOM 685 C C . PRO A 1 78 ? 41.842 53.166 20.336 1.00 29.62 78 PRO A C 1
ATOM 686 O O . PRO A 1 78 ? 41.156 54.028 20.876 1.00 32.51 78 PRO A O 1
ATOM 690 N N . GLU A 1 79 ? 41.343 52.263 19.502 1.00 27.24 79 GLU A N 1
ATOM 691 C CA . GLU A 1 79 ? 39.929 52.243 19.165 1.00 28.22 79 GLU A CA 1
ATOM 692 C C . GLU A 1 79 ? 39.100 52.099 20.422 1.00 24.94 79 GLU A C 1
ATOM 693 O O . GLU A 1 79 ? 38.039 52.706 20.548 1.00 25.20 79 GLU A O 1
ATOM 699 N N . LEU A 1 80 ? 39.587 51.293 21.357 1.00 21.51 80 LEU A N 1
ATOM 700 C CA . LEU A 1 80 ? 38.863 51.088 22.597 1.00 19.91 80 LEU A CA 1
ATOM 701 C C . LEU A 1 80 ? 38.936 52.322 23.472 1.00 21.12 80 LEU A C 1
ATOM 702 O O . LEU A 1 80 ? 37.906 52.787 23.974 1.00 21.81 80 LEU A O 1
ATOM 707 N N . LEU A 1 81 ? 40.137 52.869 23.647 1.00 20.55 81 LEU A N 1
ATOM 708 C CA . LEU A 1 81 ? 40.277 54.060 24.478 1.00 21.22 81 LEU A CA 1
ATOM 709 C C . LEU A 1 81 ? 39.522 55.256 23.887 1.00 22.98 81 LEU A C 1
ATOM 710 O O . LEU A 1 81 ? 38.903 56.021 24.627 1.00 24.82 81 LEU A O 1
ATOM 715 N N . ASP A 1 82 ? 39.562 55.412 22.564 1.00 22.21 82 ASP A N 1
ATOM 716 C CA . ASP A 1 82 ? 38.867 56.521 21.910 1.00 23.22 82 ASP A CA 1
ATOM 717 C C . ASP A 1 82 ? 37.378 56.418 22.195 1.00 23.12 82 ASP A C 1
ATOM 718 O O . ASP A 1 82 ? 36.736 57.389 22.607 1.00 22.23 82 ASP A O 1
ATOM 723 N N . ALA A 1 83 ? 36.835 55.229 21.970 1.00 20.93 83 ALA A N 1
ATOM 724 C CA . ALA A 1 83 ? 35.418 54.990 22.202 1.00 21.15 83 ALA A CA 1
ATOM 725 C C . ALA A 1 83 ? 35.079 55.175 23.675 1.00 17.86 83 ALA A C 1
ATOM 726 O O . ALA A 1 83 ? 34.054 55.761 24.008 1.00 19.58 83 ALA A O 1
ATOM 728 N N . ALA A 1 84 ? 35.939 54.670 24.551 1.00 15.81 84 ALA A N 1
ATOM 729 C CA . ALA A 1 84 ? 35.726 54.781 25.984 1.00 16.90 84 ALA A CA 1
ATOM 730 C C . ALA A 1 84 ? 35.735 56.242 26.423 1.00 19.06 84 ALA A C 1
ATOM 731 O O . ALA A 1 84 ? 34.891 56.678 27.212 1.00 17.55 84 ALA A O 1
ATOM 733 N N . LYS A 1 85 ? 36.692 57.007 25.912 1.00 20.04 85 LYS A N 1
ATOM 734 C CA . LYS A 1 85 ? 36.764 58.409 26.282 1.00 21.60 85 LYS A CA 1
ATOM 735 C C . LYS A 1 85 ? 35.529 59.128 25.743 1.00 19.71 85 LYS A C 1
ATOM 736 O O . LYS A 1 85 ? 34.851 59.838 26.479 1.00 18.95 85 LYS A O 1
ATOM 742 N N . ALA A 1 86 ? 35.218 58.925 24.469 1.00 16.62 86 ALA A N 1
ATOM 743 C CA . ALA A 1 86 ? 34.052 59.568 23.885 1.00 14.32 86 ALA A CA 1
ATOM 744 C C . ALA A 1 86 ? 32.817 59.219 24.718 1.00 16.24 86 ALA A C 1
ATOM 745 O O . ALA A 1 86 ? 31.877 60.003 24.825 1.00 19.63 86 ALA A O 1
ATOM 747 N N . GLY A 1 87 ? 32.825 58.037 25.316 1.00 17.89 87 GLY A N 1
ATOM 748 C CA . GLY A 1 87 ? 31.699 57.619 26.126 1.00 16.51 87 GLY A CA 1
ATOM 749 C C . GLY A 1 87 ? 31.638 58.372 27.434 1.00 18.78 87 GLY A C 1
ATOM 750 O O . GLY A 1 87 ? 30.568 58.822 27.850 1.00 19.97 87 GLY A O 1
ATOM 751 N N . GLY A 1 88 ? 32.788 58.507 28.088 1.00 20.58 88 GLY A N 1
ATOM 752 C CA . GLY A 1 88 ? 32.848 59.213 29.356 1.00 19.14 88 GLY A CA 1
ATOM 753 C C . GLY A 1 88 ? 32.424 60.655 29.212 1.00 21.89 88 GLY A C 1
ATOM 754 O O . GLY A 1 88 ? 31.771 61.220 30.095 1.00 22.13 88 GLY A O 1
ATOM 755 N N . GLU A 1 89 ? 32.802 61.259 28.091 1.00 21.14 89 GLU A N 1
ATOM 756 C CA . GLU A 1 89 ? 32.453 62.644 27.829 1.00 23.04 89 GLU A CA 1
ATOM 757 C C . GLU A 1 89 ? 30.932 62.743 27.825 1.00 22.97 89 GLU A C 1
ATOM 758 O O . GLU A 1 89 ? 30.340 63.528 28.564 1.00 25.44 89 GLU A O 1
ATOM 764 N N . PHE A 1 90 ? 30.307 61.922 26.995 1.00 19.90 90 PHE A N 1
ATOM 765 C CA . PHE A 1 90 ? 28.864 61.903 26.884 1.00 17.28 90 PHE A CA 1
ATOM 766 C C . PHE A 1 90 ? 28.231 61.835 28.266 1.00 20.08 90 PHE A C 1
ATOM 767 O O . PHE A 1 90 ? 27.313 62.591 28.582 1.00 18.20 90 PHE A O 1
ATOM 775 N N . LEU A 1 91 ? 28.728 60.926 29.097 1.00 23.24 91 LEU A N 1
ATOM 776 C CA . LEU A 1 91 ? 28.198 60.773 30.448 1.00 22.61 91 LEU A CA 1
ATOM 777 C C . LEU A 1 91 ? 28.457 62.043 31.236 1.00 24.39 91 LEU A C 1
ATOM 778 O O . LEU A 1 91 ? 27.601 62.516 31.984 1.00 22.92 91 LEU A O 1
ATOM 783 N N . LEU A 1 92 ? 29.658 62.584 31.080 1.00 22.48 92 LEU A N 1
ATOM 784 C CA . LEU A 1 92 ? 30.018 63.798 31.790 1.00 25.08 92 LEU A CA 1
ATOM 785 C C . LEU A 1 92 ? 29.048 64.931 31.483 1.00 23.65 92 LEU A C 1
ATOM 786 O O . LEU A 1 92 ? 28.593 65.638 32.382 1.00 23.41 92 LEU A O 1
ATOM 791 N N . ARG A 1 93 ? 28.706 65.085 30.212 1.00 22.61 93 ARG A N 1
ATOM 792 C CA . ARG A 1 93 ? 27.796 66.147 29.818 1.00 24.99 93 ARG A CA 1
ATOM 793 C C . ARG A 1 93 ? 26.308 65.925 30.065 1.00 25.09 93 ARG A C 1
ATOM 794 O O . ARG A 1 93 ? 25.644 66.773 30.656 1.00 26.29 93 ARG A O 1
ATOM 802 N N . HIS A 1 94 ? 25.794 64.776 29.648 1.00 24.29 94 HIS A N 1
ATOM 803 C CA . HIS A 1 94 ? 24.377 64.486 29.815 1.00 22.14 94 HIS A CA 1
ATOM 804 C C . HIS A 1 94 ? 23.864 63.554 30.887 1.00 23.74 94 HIS A C 1
ATOM 805 O O . HIS A 1 94 ? 22.674 63.573 31.183 1.00 25.65 94 HIS A O 1
ATOM 812 N N . ALA A 1 95 ? 24.726 62.733 31.464 1.00 24.94 95 ALA A N 1
ATOM 813 C CA . ALA A 1 95 ? 24.269 61.818 32.499 1.00 28.13 95 ALA A CA 1
ATOM 814 C C . ALA A 1 95 ? 23.392 62.525 33.535 1.00 30.22 95 ALA A C 1
ATOM 815 O O . ALA A 1 95 ? 22.238 62.141 33.738 1.00 28.02 95 ALA A O 1
ATOM 817 N N . ARG A 1 96 ? 23.933 63.560 34.175 1.00 29.74 96 ARG A N 1
ATOM 818 C CA . ARG A 1 96 ? 23.193 64.308 35.186 1.00 32.18 96 ARG A CA 1
ATOM 819 C C . ARG A 1 96 ? 21.976 65.029 34.619 1.00 34.32 96 ARG A C 1
ATOM 820 O O . ARG A 1 96 ? 22.057 65.704 33.589 1.00 37.23 96 ARG A O 1
ATOM 828 N N . VAL A 1 97 ? 20.850 64.888 35.308 1.00 33.77 97 VAL A N 1
ATOM 829 C CA . VAL A 1 97 ? 19.608 65.517 34.883 1.00 37.25 97 VAL A CA 1
ATOM 830 C C . VAL A 1 97 ? 19.593 67.038 35.055 1.00 38.99 97 VAL A C 1
ATOM 831 O O . VAL A 1 97 ? 19.242 67.768 34.126 1.00 41.88 97 VAL A O 1
ATOM 835 N N . ALA A 1 98 ? 19.964 67.509 36.243 1.00 39.44 98 ALA A N 1
ATOM 836 C CA . ALA A 1 98 ? 19.989 68.940 36.529 1.00 37.55 98 ALA A CA 1
ATOM 837 C C . ALA A 1 98 ? 21.309 69.334 37.176 1.00 38.18 98 ALA A C 1
ATOM 838 O O . ALA A 1 98 ? 21.390 69.517 38.392 1.00 40.37 98 ALA A O 1
ATOM 840 N N . PRO A 1 99 ? 22.356 69.478 36.359 1.00 35.61 99 PRO A N 1
ATOM 841 C CA . PRO A 1 99 ? 23.692 68.922 36.565 1.00 39.50 99 PRO A CA 1
ATOM 842 C C . PRO A 1 99 ? 24.648 69.661 37.508 1.00 41.46 99 PRO A C 1
ATOM 843 O O . PRO A 1 99 ? 25.856 69.405 37.490 1.00 43.90 99 PRO A O 1
ATOM 847 N N . PRO A 1 100 ? 24.140 70.568 38.356 1.00 41.02 100 PRO A N 1
ATOM 848 C CA . PRO A 1 100 ? 24.673 70.536 39.727 1.00 39.77 100 PRO A CA 1
ATOM 849 C C . PRO A 1 100 ? 24.334 69.220 40.438 1.00 38.09 100 PRO A C 1
ATOM 850 O O . PRO A 1 100 ? 25.223 68.456 40.826 1.00 35.77 100 PRO A O 1
ATOM 854 N N . GLU A 1 101 ? 23.040 68.967 40.601 1.00 36.99 101 GLU A N 1
ATOM 855 C CA . GLU A 1 101 ? 22.568 67.752 41.253 1.00 35.56 101 GLU A CA 1
ATOM 856 C C . GLU A 1 101 ? 23.173 66.534 40.560 1.00 31.98 101 GLU A C 1
ATOM 857 O O . GLU A 1 101 ? 23.264 66.483 39.330 1.00 28.30 101 GLU A O 1
ATOM 863 N N . LYS A 1 102 ? 23.571 65.551 41.356 1.00 28.51 102 LYS A N 1
ATOM 864 C CA . LYS A 1 102 ? 24.170 64.338 40.824 1.00 25.53 102 LYS A CA 1
ATOM 865 C C . LYS A 1 102 ? 23.185 63.298 40.286 1.00 24.23 102 LYS A C 1
ATOM 866 O O . LYS A 1 102 ? 23.591 62.370 39.592 1.00 25.20 102 LYS A O 1
ATOM 872 N N . LYS A 1 103 ? 21.898 63.440 40.592 1.00 23.81 103 LYS A N 1
ATOM 873 C CA . LYS A 1 103 ? 20.907 62.480 40.111 1.00 20.66 103 LYS A CA 1
ATOM 874 C C . LYS A 1 103 ? 20.985 62.322 38.606 1.00 21.90 103 LYS A C 1
ATOM 875 O O . LYS A 1 103 ? 20.782 63.281 37.860 1.00 23.49 103 LYS A O 1
ATOM 881 N N . CYS A 1 104 ? 21.271 61.104 38.162 1.00 19.78 104 CYS A N 1
ATOM 882 C CA . CYS A 1 104 ? 21.377 60.827 36.743 1.00 21.22 104 CYS A CA 1
ATOM 883 C C . CYS A 1 104 ? 20.085 60.303 36.154 1.00 19.96 104 CYS A C 1
ATOM 884 O O . CYS A 1 104 ? 19.227 59.776 36.856 1.00 19.48 104 CYS A O 1
ATOM 887 N N . ALA A 1 105 ? 19.970 60.435 34.844 1.00 19.62 105 ALA A N 1
ATOM 888 C CA . ALA A 1 105 ? 18.795 59.976 34.136 1.00 21.30 105 ALA A CA 1
ATOM 889 C C . ALA A 1 105 ? 18.968 58.499 33.834 1.00 23.01 105 ALA A C 1
ATOM 890 O O . ALA A 1 105 ? 20.089 57.993 33.789 1.00 22.52 105 ALA A O 1
ATOM 892 N N . PHE A 1 106 ? 17.849 57.810 33.639 1.00 23.52 106 PHE A N 1
ATOM 893 C CA . PHE A 1 106 ? 17.870 56.394 33.335 1.00 20.14 106 PHE A CA 1
ATOM 894 C C . PHE A 1 106 ? 18.123 56.231 31.833 1.00 21.72 106 PHE A C 1
ATOM 895 O O . PHE A 1 106 ? 18.867 55.352 31.398 1.00 22.79 106 PHE A O 1
ATOM 903 N N . VAL A 1 107 ? 17.510 57.084 31.028 1.00 19.42 107 VAL A N 1
ATOM 904 C CA . VAL A 1 107 ? 17.711 56.981 29.602 1.00 20.24 107 VAL A CA 1
ATOM 905 C C . VAL A 1 107 ? 17.672 58.358 28.979 1.00 21.22 107 VAL A C 1
ATOM 906 O O . VAL A 1 107 ? 16.905 59.219 29.402 1.00 23.36 107 VAL A O 1
ATOM 910 N N . LEU A 1 108 ? 18.513 58.566 27.975 1.00 20.85 108 LEU A N 1
ATOM 911 C CA . LEU A 1 108 ? 18.577 59.851 27.296 1.00 19.44 108 LEU A CA 1
ATOM 912 C C . LEU A 1 108 ? 18.377 59.674 25.817 1.00 17.27 108 LEU A C 1
ATOM 913 O O . LEU A 1 108 ? 18.515 58.578 25.294 1.00 20.50 108 LEU A O 1
ATOM 918 N N . THR A 1 109 ? 18.039 60.764 25.149 1.00 17.01 109 THR A N 1
ATOM 919 C CA . THR A 1 109 ? 17.828 60.743 23.720 1.00 17.66 109 THR A CA 1
ATOM 920 C C . THR A 1 109 ? 19.244 60.578 23.152 1.00 19.95 109 THR A C 1
ATOM 921 O O . THR A 1 109 ? 20.229 60.724 23.885 1.00 20.60 109 THR A O 1
ATOM 925 N N . ARG A 1 110 ? 19.365 60.284 21.863 1.00 19.80 110 ARG A N 1
ATOM 926 C CA . ARG A 1 110 ? 20.689 60.112 21.269 1.00 23.09 110 ARG A CA 1
ATOM 927 C C . ARG A 1 110 ? 21.649 61.276 21.554 1.00 23.98 110 ARG A C 1
ATOM 928 O O . ARG A 1 110 ? 22.841 61.066 21.789 1.00 19.78 110 ARG A O 1
ATOM 936 N N . ASP A 1 111 ? 21.117 62.495 21.535 1.00 24.30 111 ASP A N 1
ATOM 937 C CA . ASP A 1 111 ? 21.907 63.700 21.783 1.00 26.57 111 ASP A CA 1
ATOM 938 C C . ASP A 1 111 ? 22.151 63.989 23.274 1.00 25.03 111 ASP A C 1
ATOM 939 O O . ASP A 1 111 ? 22.802 64.975 23.626 1.00 24.62 111 ASP A O 1
ATOM 944 N N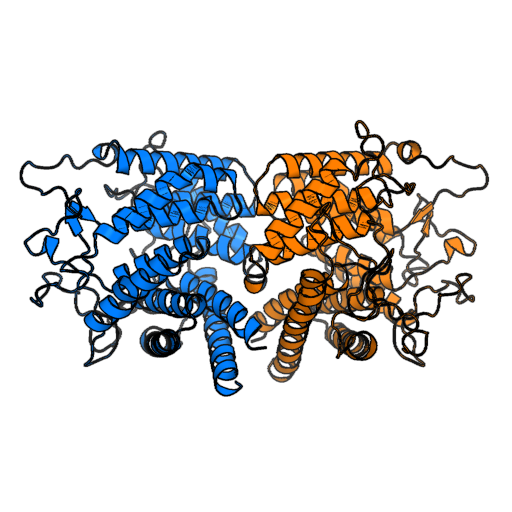 . GLY A 1 112 ? 21.621 63.139 24.145 1.00 21.34 112 GLY A N 1
ATOM 945 C CA . GLY A 1 112 ? 21.818 63.339 25.567 1.00 19.51 112 GLY A CA 1
ATOM 946 C C . GLY A 1 112 ? 20.772 64.102 26.348 1.00 20.20 112 GLY A C 1
ATOM 947 O O . GLY A 1 112 ? 21.059 64.629 27.422 1.00 20.11 112 GLY A O 1
ATOM 948 N N . ARG A 1 113 ? 19.557 64.172 25.831 1.00 21.17 113 ARG A N 1
ATOM 949 C CA . ARG A 1 113 ? 18.515 64.891 26.543 1.00 22.64 113 ARG A CA 1
ATOM 950 C C . ARG A 1 113 ? 17.754 63.891 27.392 1.00 23.88 113 ARG A C 1
ATOM 951 O O . ARG A 1 113 ? 17.282 62.879 26.879 1.00 27.49 113 ARG A O 1
ATOM 959 N N . PRO A 1 114 ? 17.636 64.154 28.705 1.00 23.74 114 PRO A N 1
ATOM 960 C CA . PRO A 1 114 ? 16.989 63.217 29.626 1.00 22.30 114 PRO A CA 1
ATOM 961 C C . PRO A 1 114 ? 15.552 62.933 29.242 1.00 23.25 114 PRO A C 1
ATOM 962 O O . PRO A 1 114 ? 14.772 63.850 28.980 1.00 20.45 114 PRO A O 1
ATOM 966 N N . VAL A 1 115 ? 15.220 61.644 29.209 1.00 23.41 115 VAL A N 1
ATOM 967 C CA . VAL A 1 115 ? 13.888 61.181 28.860 1.00 21.32 115 VAL A CA 1
ATOM 968 C C . VAL A 1 115 ? 13.202 60.559 30.052 1.00 22.35 115 VAL A C 1
ATOM 969 O O . VAL A 1 115 ? 12.036 60.832 30.320 1.00 23.01 115 VAL A O 1
ATOM 973 N N . LYS A 1 116 ? 13.932 59.713 30.765 1.00 23.33 116 LYS A N 1
ATOM 974 C CA . LYS A 1 116 ? 13.375 59.052 31.928 1.00 25.52 116 LYS A CA 1
ATOM 975 C C . LYS A 1 116 ? 14.366 59.057 33.072 1.00 27.77 116 LYS A C 1
ATOM 976 O O . LYS A 1 116 ? 15.572 58.966 32.849 1.00 25.11 116 LYS A O 1
ATOM 982 N N . VAL A 1 117 ? 13.842 59.161 34.292 1.00 28.17 117 VAL A N 1
ATOM 983 C CA . VAL A 1 117 ? 14.647 59.181 35.506 1.00 29.16 117 VAL A CA 1
ATOM 984 C C . VAL A 1 117 ? 14.135 58.095 36.437 1.00 31.07 117 VAL A C 1
ATOM 985 O O . VAL A 1 117 ? 12.942 58.038 36.742 1.00 29.25 117 VAL A O 1
ATOM 989 N N . GLN A 1 118 ? 15.033 57.242 36.909 1.00 31.78 118 GLN A N 1
ATOM 990 C CA . GLN A 1 118 ? 14.629 56.172 37.802 1.00 31.90 118 GLN A CA 1
ATOM 991 C C . GLN A 1 118 ? 15.068 56.459 39.233 1.00 33.87 118 GLN A C 1
ATOM 992 O O . GLN A 1 118 ? 16.239 56.755 39.485 1.00 34.65 118 GLN A O 1
ATOM 998 N N . ARG A 1 119 ? 14.123 56.379 40.169 1.00 34.01 119 ARG A N 1
ATOM 999 C CA . ARG A 1 119 ? 14.410 56.636 41.579 1.00 36.31 119 ARG A CA 1
ATOM 1000 C C . ARG A 1 119 ? 15.206 55.497 42.194 1.00 35.46 119 ARG A C 1
ATOM 1001 O O . ARG A 1 119 ? 14.729 54.781 43.077 1.00 36.16 119 ARG A O 1
ATOM 1009 N N . SER A 1 120 ? 16.430 55.343 41.712 1.00 32.02 120 SER A N 1
ATOM 1010 C CA . SER A 1 120 ? 17.325 54.304 42.184 1.00 29.14 120 SER A CA 1
ATOM 1011 C C . SER A 1 120 ? 18.726 54.889 42.078 1.00 27.61 120 SER A C 1
ATOM 1012 O O . SER A 1 120 ? 18.888 56.051 41.694 1.00 27.91 120 SER A O 1
ATOM 1015 N N . ILE A 1 121 ? 19.732 54.088 42.403 1.00 23.51 121 ILE A N 1
ATOM 1016 C CA . ILE A 1 121 ? 21.118 54.536 42.343 1.00 20.90 121 ILE A CA 1
ATOM 1017 C C . ILE A 1 121 ? 21.843 53.801 41.235 1.00 20.21 121 ILE A C 1
ATOM 1018 O O . ILE A 1 121 ? 23.052 53.942 41.083 1.00 19.58 121 ILE A O 1
ATOM 1023 N N . PHE A 1 122 ? 21.112 53.028 40.449 1.00 19.21 122 PHE A N 1
ATOM 1024 C CA . PHE A 1 122 ? 21.749 52.279 39.387 1.00 21.65 122 PHE A CA 1
ATOM 1025 C C . PHE A 1 122 ? 22.441 53.006 38.263 1.00 22.67 122 PHE A C 1
ATOM 1026 O O . PHE A 1 122 ? 23.500 52.569 37.807 1.00 21.14 122 PHE A O 1
ATOM 1034 N N . SER A 1 123 ? 21.870 54.111 37.811 1.00 19.12 123 SER A N 1
ATOM 1035 C CA . SER A 1 123 ? 22.497 54.846 36.731 1.00 17.98 123 SER A CA 1
ATOM 1036 C C . SER A 1 123 ? 23.779 55.454 37.273 1.00 17.06 123 SER A C 1
ATOM 1037 O O . SER A 1 123 ? 24.826 55.444 36.620 1.00 20.30 123 SER A O 1
ATOM 1040 N N . GLU A 1 124 ? 23.680 55.956 38.493 1.00 15.21 124 GLU A N 1
ATOM 1041 C CA . GLU A 1 124 ? 24.795 56.581 39.184 1.00 17.92 124 GLU A CA 1
ATOM 1042 C C . GLU A 1 124 ? 25.947 55.614 39.462 1.00 18.97 124 GLU A C 1
ATOM 1043 O O . GLU A 1 124 ? 27.109 55.970 39.301 1.00 19.70 124 GLU A O 1
ATOM 1049 N N . CYS A 1 125 ? 25.626 54.393 39.878 1.00 19.24 125 CYS A N 1
ATOM 1050 C CA . CYS A 1 125 ? 26.655 53.401 40.169 1.00 16.03 125 CYS A CA 1
ATOM 1051 C C . CYS A 1 125 ? 27.530 53.151 38.963 1.00 15.31 125 CYS A C 1
ATOM 1052 O O . CYS A 1 125 ? 28.761 53.220 39.041 1.00 15.68 125 CYS A O 1
ATOM 1055 N N . PHE A 1 126 ? 26.888 52.856 37.843 1.00 14.53 126 PHE A N 1
ATOM 1056 C CA . PHE A 1 126 ? 27.626 52.592 36.617 1.00 17.32 126 PHE A CA 1
ATOM 1057 C C . PHE A 1 126 ? 28.329 53.837 36.144 1.00 19.23 126 PHE A C 1
ATOM 1058 O O . PHE A 1 126 ? 29.336 53.771 35.441 1.00 18.67 126 PHE A O 1
ATOM 1066 N N . TYR A 1 127 ? 27.812 54.986 36.552 1.00 21.84 127 TYR A N 1
ATOM 1067 C CA . TYR A 1 127 ? 28.443 56.219 36.150 1.00 22.98 127 TYR A CA 1
ATOM 1068 C C . TYR A 1 127 ? 29.783 56.266 36.885 1.00 22.72 127 TYR A C 1
ATOM 1069 O O . TYR A 1 127 ? 30.820 56.498 36.267 1.00 24.50 127 TYR A O 1
ATOM 1078 N N . THR A 1 128 ? 29.770 56.015 38.194 1.00 20.33 128 THR A N 1
ATOM 1079 C CA . THR A 1 128 ? 31.018 56.054 38.945 1.00 19.10 128 THR A CA 1
ATOM 1080 C C . THR A 1 128 ? 31.982 54.947 38.546 1.00 18.21 128 THR A C 1
ATOM 1081 O O . THR A 1 128 ? 33.193 55.089 38.709 1.00 13.15 128 THR A O 1
ATOM 1085 N N . MET A 1 129 ? 31.451 53.858 38.000 1.00 17.07 129 MET A N 1
ATOM 1086 C CA . MET A 1 129 ? 32.293 52.738 37.573 1.00 17.44 129 MET A CA 1
ATOM 1087 C C . MET A 1 129 ? 33.050 53.132 36.317 1.00 14.78 129 MET A C 1
ATOM 1088 O O . MET A 1 129 ? 34.231 52.848 36.174 1.00 16.32 129 MET A O 1
ATOM 1093 N N . ALA A 1 130 ? 32.355 53.797 35.405 1.00 12.93 130 ALA A N 1
ATOM 1094 C CA . ALA A 1 130 ? 32.963 54.229 34.162 1.00 13.56 130 ALA A CA 1
ATOM 1095 C C . ALA A 1 130 ? 33.976 55.332 34.419 1.00 15.25 130 ALA A C 1
ATOM 1096 O O . ALA A 1 130 ? 35.029 55.365 33.790 1.00 15.53 130 ALA A O 1
ATOM 1098 N N . MET A 1 131 ? 33.647 56.230 35.345 1.00 15.56 131 MET A N 1
ATOM 1099 C CA . MET A 1 131 ? 34.520 57.348 35.694 1.00 15.19 131 MET A CA 1
ATOM 1100 C C . MET A 1 131 ? 35.864 56.876 36.235 1.00 16.29 131 MET A C 1
ATOM 1101 O O . MET A 1 131 ? 36.925 57.330 35.790 1.00 16.73 131 MET A O 1
ATOM 1106 N N . ASN A 1 132 ? 35.802 55.968 37.200 1.00 14.91 132 ASN A N 1
ATOM 1107 C CA . ASN A 1 132 ? 36.978 55.406 37.832 1.00 13.31 132 ASN A CA 1
ATOM 1108 C C . ASN A 1 132 ? 37.876 54.653 36.849 1.00 15.42 132 ASN A C 1
ATOM 1109 O O . ASN A 1 132 ? 39.093 54.684 36.976 1.00 17.20 132 ASN A O 1
ATOM 1114 N N . GLU A 1 133 ? 37.284 53.974 35.872 1.00 14.09 133 GLU A N 1
ATOM 1115 C CA . GLU A 1 133 ? 38.077 53.235 34.903 1.00 13.81 133 GLU A CA 1
ATOM 1116 C C . GLU A 1 133 ? 38.734 54.194 33.929 1.00 18.46 133 GLU A C 1
ATOM 1117 O O . GLU A 1 133 ? 39.871 53.979 33.502 1.00 17.37 133 GLU A O 1
ATOM 1123 N N . LEU A 1 134 ? 38.024 55.262 33.576 1.00 18.93 134 LEU A N 1
ATOM 1124 C CA . LEU A 1 134 ? 38.581 56.238 32.650 1.00 19.84 134 LEU A CA 1
ATOM 1125 C C . LEU A 1 134 ? 39.811 56.843 33.301 1.00 21.40 134 LEU A C 1
ATOM 1126 O O . LEU A 1 134 ? 40.821 57.087 32.640 1.00 23.89 134 LEU A O 1
ATOM 1131 N N . TRP A 1 135 ? 39.723 57.078 34.605 1.00 21.73 135 TRP A N 1
ATOM 1132 C CA . TRP A 1 135 ? 40.842 57.651 35.339 1.00 24.37 135 TRP A CA 1
ATOM 1133 C C . TRP A 1 135 ? 42.011 56.673 35.334 1.00 24.81 135 TRP A C 1
ATOM 1134 O O . TRP A 1 135 ? 43.168 57.071 35.214 1.00 23.69 135 TRP A O 1
ATOM 1145 N N . ARG A 1 136 ? 41.712 55.389 35.471 1.00 23.45 136 ARG A N 1
ATOM 1146 C CA . ARG A 1 136 ? 42.774 54.402 35.472 1.00 21.89 136 ARG A CA 1
ATOM 11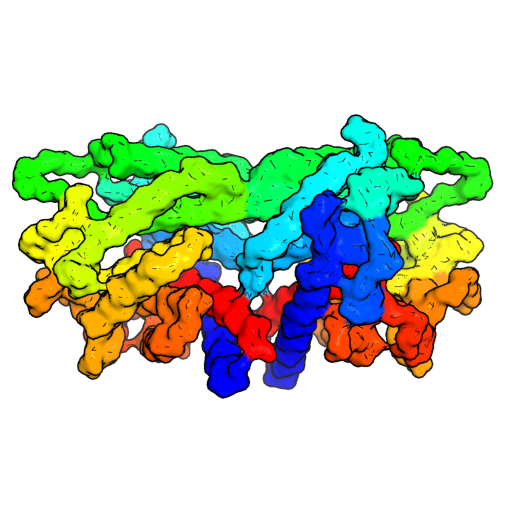47 C C . ARG A 1 136 ? 43.527 54.351 34.137 1.00 20.69 136 ARG A C 1
ATOM 1148 O O . ARG A 1 136 ? 44.704 53.997 34.115 1.00 20.66 136 ARG A O 1
ATOM 1156 N N . VAL A 1 137 ? 42.875 54.717 33.032 1.00 17.60 137 VAL A N 1
ATOM 1157 C CA . VAL A 1 137 ? 43.549 54.680 31.724 1.00 19.71 137 VAL A CA 1
ATOM 1158 C C . VAL A 1 137 ? 44.063 56.005 31.168 1.00 17.04 137 VAL A C 1
ATOM 1159 O O . VAL A 1 137 ? 44.651 56.039 30.090 1.00 15.52 137 VAL A O 1
ATOM 1163 N N . THR A 1 138 ? 43.840 57.097 31.885 1.00 19.02 138 THR A N 1
ATOM 1164 C CA . THR A 1 138 ? 44.304 58.391 31.407 1.00 17.17 138 THR A CA 1
ATOM 1165 C C . THR A 1 138 ? 44.977 59.144 32.529 1.00 16.98 138 THR A C 1
ATOM 1166 O O . THR A 1 138 ? 45.708 60.096 32.291 1.00 19.34 138 THR A O 1
ATOM 1170 N N . ALA A 1 139 ? 44.714 58.710 33.754 1.00 18.13 139 ALA A N 1
ATOM 1171 C CA . ALA A 1 139 ? 45.270 59.325 34.949 1.00 19.07 139 ALA A CA 1
ATOM 1172 C C . ALA A 1 139 ? 44.741 60.749 35.184 1.00 21.38 139 ALA A C 1
ATOM 1173 O O . ALA A 1 139 ? 45.248 61.461 36.055 1.00 22.19 139 ALA A O 1
ATOM 1175 N N . GLU A 1 140 ? 43.727 61.165 34.420 1.00 24.47 140 GLU A N 1
ATOM 1176 C CA . GLU A 1 140 ? 43.154 62.509 34.585 1.00 28.04 140 GLU A CA 1
ATOM 1177 C C . GLU A 1 140 ? 42.347 62.538 35.890 1.00 27.60 140 GLU A C 1
ATOM 1178 O O . GLU A 1 140 ? 41.368 61.811 36.041 1.00 29.22 140 GLU A O 1
ATOM 1184 N N . ALA A 1 141 ? 42.761 63.382 36.830 1.00 26.53 141 ALA A N 1
ATOM 1185 C CA . ALA A 1 141 ? 42.087 63.493 38.119 1.00 26.70 141 ALA A CA 1
ATOM 1186 C C . ALA A 1 141 ? 40.609 63.832 38.057 1.00 27.10 141 ALA A C 1
ATOM 1187 O O . ALA A 1 141 ? 39.839 63.421 38.926 1.00 28.19 141 ALA A O 1
ATOM 1189 N N . ARG A 1 142 ? 40.203 64.577 37.040 1.00 26.15 142 ARG A N 1
ATOM 1190 C CA . ARG A 1 142 ? 38.805 64.943 36.928 1.00 26.09 142 ARG A CA 1
ATOM 1191 C C . ARG A 1 142 ? 37.887 63.718 36.847 1.00 26.54 142 ARG A C 1
ATOM 1192 O O . ARG A 1 142 ? 36.716 63.781 37.242 1.00 28.62 142 ARG A O 1
ATOM 1200 N N . TYR A 1 143 ? 38.413 62.598 36.356 1.00 23.09 143 TYR A N 1
ATOM 1201 C CA . TYR A 1 143 ? 37.603 61.391 36.251 1.00 19.75 143 TYR A CA 1
ATOM 1202 C C . TYR A 1 143 ? 37.432 60.765 37.621 1.00 19.66 143 TYR A C 1
ATOM 1203 O O . TYR A 1 143 ? 36.349 60.305 37.979 1.00 22.73 143 TYR A O 1
ATOM 1212 N N . GLN A 1 144 ? 38.507 60.751 38.393 1.00 17.81 144 GLN A N 1
ATOM 1213 C CA . GLN A 1 144 ? 38.445 60.173 39.724 1.00 20.31 144 GLN A CA 1
ATOM 1214 C C . GLN A 1 144 ? 37.616 61.029 40.678 1.00 20.87 144 GLN A C 1
ATOM 1215 O O . GLN A 1 144 ? 36.947 60.508 41.574 1.00 22.45 144 GLN A O 1
ATOM 1221 N N . SER A 1 145 ? 37.667 62.345 40.501 1.00 20.89 145 SER A N 1
ATOM 1222 C CA . SER A 1 145 ? 36.897 63.231 41.368 1.00 20.85 145 SER A CA 1
ATOM 1223 C C . SER A 1 145 ? 35.432 62.960 41.065 1.00 18.76 145 SER A C 1
ATOM 1224 O O . SER A 1 145 ? 34.616 62.832 41.970 1.00 17.04 145 SER A O 1
ATOM 1227 N N . GLU A 1 146 ? 35.106 62.875 39.776 1.00 21.32 146 GLU A N 1
ATOM 1228 C CA . GLU A 1 146 ? 33.731 62.612 39.362 1.00 22.22 146 GLU A CA 1
ATOM 1229 C C . GLU A 1 146 ? 33.293 61.300 40.005 1.00 21.20 146 GLU A C 1
ATOM 1230 O O . GLU A 1 146 ? 32.213 61.208 40.578 1.00 22.93 146 GLU A O 1
ATOM 1236 N N . ALA A 1 147 ? 34.161 60.298 39.929 1.00 18.22 147 ALA A N 1
ATOM 1237 C CA . ALA A 1 147 ? 33.879 58.985 40.494 1.00 19.57 147 ALA A CA 1
ATOM 1238 C C . ALA A 1 147 ? 33.702 58.953 42.012 1.00 20.14 147 ALA A C 1
ATOM 1239 O O . ALA A 1 147 ? 32.706 58.434 42.525 1.00 20.96 147 ALA A O 1
ATOM 1241 N N . VAL A 1 148 ? 34.675 59.489 42.735 1.00 19.79 148 VAL A N 1
ATOM 1242 C CA . VAL A 1 148 ? 34.602 59.505 44.185 1.00 20.99 148 VAL A CA 1
ATOM 1243 C C . VAL A 1 148 ? 33.428 60.349 44.672 1.00 22.56 148 VAL A C 1
ATOM 1244 O O . VAL A 1 148 ? 32.737 59.985 45.630 1.00 22.43 148 VAL A O 1
ATOM 1248 N N . ASP A 1 149 ? 33.212 61.483 44.017 1.00 20.47 149 ASP A N 1
ATOM 1249 C CA . ASP A 1 149 ? 32.125 62.366 44.400 1.00 22.76 149 ASP A CA 1
ATOM 1250 C C . ASP A 1 149 ? 30.776 61.679 44.218 1.00 22.26 149 ASP A C 1
ATOM 1251 O O . ASP A 1 149 ? 29.906 61.788 45.078 1.00 21.98 149 ASP A O 1
ATOM 1256 N N . MET A 1 150 ? 30.601 60.975 43.102 1.00 19.07 150 MET A N 1
ATOM 1257 C CA . MET A 1 150 ? 29.349 60.285 42.854 1.00 17.48 150 MET A CA 1
ATOM 1258 C C . MET A 1 150 ? 29.210 59.159 43.869 1.00 18.66 150 MET A C 1
ATOM 1259 O O . MET A 1 150 ? 28.131 58.896 44.394 1.00 18.99 150 MET A O 1
ATOM 1264 N N . MET A 1 151 ? 30.321 58.494 44.145 1.00 20.06 151 MET A N 1
ATOM 1265 C CA . MET A 1 151 ? 30.319 57.405 45.097 1.00 21.88 151 MET A CA 1
ATOM 1266 C C . MET A 1 151 ? 29.772 57.867 46.440 1.00 22.18 151 MET A C 1
ATOM 1267 O O . MET A 1 151 ? 28.895 57.229 47.016 1.00 21.73 151 MET A O 1
ATOM 1272 N N . ASP A 1 152 ? 30.294 58.979 46.941 1.00 23.51 152 ASP A N 1
ATOM 1273 C CA . ASP A 1 152 ? 29.840 59.497 48.225 1.00 26.05 152 ASP A CA 1
ATOM 1274 C C . ASP A 1 152 ? 28.390 59.958 48.153 1.00 26.97 152 ASP A C 1
ATOM 1275 O O . ASP A 1 152 ? 27.668 59.936 49.153 1.00 27.46 152 ASP A O 1
ATOM 1280 N N . GLN A 1 153 ? 27.963 60.365 46.963 1.00 25.75 153 GLN A N 1
ATOM 1281 C CA . GLN A 1 153 ? 26.594 60.813 46.771 1.00 25.55 153 GLN A CA 1
ATOM 1282 C C . GLN A 1 153 ? 25.744 59.571 47.011 1.00 24.35 153 GLN A C 1
ATOM 1283 O O . GLN A 1 153 ? 24.820 59.574 47.815 1.00 26.67 153 GLN A O 1
ATOM 1289 N N . ILE A 1 154 ? 26.087 58.493 46.319 1.00 22.75 154 ILE A N 1
ATOM 1290 C CA . ILE A 1 154 ? 25.361 57.239 46.449 1.00 21.19 154 ILE A CA 1
ATOM 1291 C C . ILE A 1 154 ? 25.315 56.719 47.880 1.00 20.12 154 ILE A C 1
ATOM 1292 O O . ILE A 1 154 ? 24.258 56.316 48.355 1.00 19.37 154 ILE A O 1
ATOM 1297 N N . VAL A 1 155 ? 26.455 56.724 48.566 1.00 20.32 155 VAL A N 1
ATOM 1298 C CA . VAL A 1 155 ? 26.493 56.243 49.940 1.00 19.78 155 VAL A CA 1
ATOM 1299 C C . VAL A 1 155 ? 25.476 57.023 50.760 1.00 22.57 155 VAL A C 1
ATOM 1300 O O . VAL A 1 155 ? 24.624 56.443 51.429 1.00 22.79 155 VAL A O 1
ATOM 1304 N N . HIS A 1 156 ? 25.553 58.346 50.691 1.00 26.44 156 HIS A N 1
ATOM 1305 C CA . HIS A 1 156 ? 24.629 59.189 51.435 1.00 28.20 156 HIS A CA 1
ATOM 1306 C C . HIS A 1 156 ? 23.182 58.801 51.143 1.00 28.97 156 HIS A C 1
ATOM 1307 O O . HIS A 1 156 ? 22.396 58.561 52.057 1.00 28.88 156 HIS A O 1
ATOM 1314 N N . TRP A 1 157 ? 22.841 58.743 49.859 1.00 27.26 157 TRP A N 1
ATOM 1315 C CA . TRP A 1 157 ? 21.492 58.389 49.424 1.00 29.26 157 TRP A CA 1
ATOM 1316 C C . TRP A 1 157 ? 20.982 57.077 49.989 1.00 28.82 157 TRP A C 1
ATOM 1317 O O . TRP A 1 157 ? 19.826 56.963 50.376 1.00 27.93 157 TRP A O 1
ATOM 1328 N N . VAL A 1 158 ? 21.859 56.086 50.007 1.00 28.41 158 VAL A N 1
ATOM 1329 C CA . VAL A 1 158 ? 21.530 54.765 50.501 1.00 29.72 158 VAL A CA 1
ATOM 1330 C C . VAL A 1 158 ? 21.498 54.614 52.005 1.00 30.60 158 VAL A C 1
ATOM 1331 O O . VAL A 1 158 ? 20.618 53.946 52.535 1.00 30.56 158 VAL A O 1
ATOM 1335 N N . ARG A 1 159 ? 22.456 55.233 52.685 1.00 32.24 159 ARG A N 1
ATOM 1336 C CA . ARG A 1 159 ? 22.541 55.148 54.139 1.00 34.10 159 ARG A CA 1
ATOM 1337 C C . ARG A 1 159 ? 22.078 56.331 54.949 1.00 35.25 159 ARG A C 1
ATOM 1338 O O . ARG A 1 159 ? 22.027 56.229 56.171 1.00 35.71 159 ARG A O 1
ATOM 1346 N N . GLU A 1 160 ? 21.748 57.448 54.307 1.00 39.73 160 GLU A N 1
ATOM 1347 C CA . GLU A 1 160 ? 21.307 58.614 55.071 1.00 41.27 160 GLU A CA 1
ATOM 1348 C C . GLU A 1 160 ? 20.121 59.416 54.548 1.00 41.70 160 GLU A C 1
ATOM 1349 O O . GLU A 1 160 ? 19.460 60.117 55.320 1.00 42.24 160 GLU A O 1
ATOM 1355 N N . ASP A 1 161 ? 19.847 59.339 53.254 1.00 42.17 161 ASP A N 1
ATOM 1356 C CA . ASP A 1 161 ? 18.726 60.093 52.711 1.00 44.03 161 ASP A CA 1
ATOM 1357 C C . ASP A 1 161 ? 18.177 59.503 51.432 1.00 44.48 161 ASP A C 1
ATOM 1358 O O . ASP A 1 161 ? 18.547 59.925 50.334 1.00 44.14 161 ASP A O 1
ATOM 1363 N N . PRO A 1 162 ? 17.276 58.519 51.555 1.00 45.94 162 PRO A N 1
ATOM 1364 C CA . PRO A 1 162 ? 16.573 57.994 50.375 1.00 46.39 162 PRO A CA 1
ATOM 1365 C C . PRO A 1 162 ? 15.857 59.085 49.567 1.00 48.57 162 PRO A C 1
ATOM 1366 O O . PRO A 1 162 ? 15.591 58.911 48.371 1.00 48.25 162 PRO A O 1
ATOM 1370 N N . SER A 1 163 ? 15.570 60.208 50.229 1.00 50.24 163 SER A N 1
ATOM 1371 C CA . SER A 1 163 ? 14.885 61.349 49.617 1.00 51.41 163 SER A CA 1
ATOM 1372 C C . SER A 1 163 ? 15.488 61.842 48.310 1.00 51.83 163 SER A C 1
ATOM 1373 O O . SER A 1 163 ? 14.760 62.101 47.350 1.00 52.65 163 SER A O 1
ATOM 1376 N N . GLY A 1 164 ? 16.812 61.983 48.280 1.00 50.47 164 GLY A N 1
ATOM 1377 C CA . GLY A 1 164 ? 17.492 62.448 47.080 1.00 48.54 164 GLY A CA 1
ATOM 1378 C C . GLY A 1 164 ? 17.159 61.654 45.827 1.00 48.32 164 GLY A C 1
ATOM 1379 O O . GLY A 1 164 ? 17.602 61.999 44.724 1.00 46.32 164 GLY A O 1
ATOM 1380 N N . LEU A 1 165 ? 16.379 60.587 45.996 1.00 48.94 165 LEU A N 1
ATOM 1381 C CA . LEU A 1 165 ? 15.977 59.734 44.879 1.00 49.13 165 LEU A CA 1
ATOM 1382 C C . LEU A 1 165 ? 14.482 59.902 44.603 1.00 50.57 165 LEU A C 1
ATOM 1383 O O . LEU A 1 165 ? 13.989 59.522 43.541 1.00 49.56 165 LEU A O 1
ATOM 1388 N N . GLY A 1 166 ? 13.770 60.477 45.571 1.00 51.50 166 GLY A N 1
ATOM 1389 C CA . GLY A 1 166 ? 12.342 60.687 45.417 1.00 53.78 166 GLY A CA 1
ATOM 1390 C C . GLY A 1 166 ? 11.541 59.539 46.002 1.00 56.21 166 GLY A C 1
ATOM 1391 O O . GLY A 1 166 ? 12.067 58.755 46.803 1.00 57.94 166 GLY A O 1
ATOM 1392 N N . ARG A 1 167 ? 10.272 59.441 45.602 1.00 55.69 167 ARG A N 1
ATOM 1393 C CA . ARG A 1 167 ? 9.366 58.388 46.074 1.00 54.09 167 ARG A CA 1
ATOM 1394 C C . ARG A 1 167 ? 9.230 58.282 47.604 1.00 53.89 167 ARG A C 1
ATOM 1395 O O . ARG A 1 167 ? 9.345 57.184 48.170 1.00 56.27 167 ARG A O 1
ATOM 1403 N N . PRO A 1 168 ? 8.962 59.414 48.296 1.00 51.93 168 PRO A N 1
ATOM 1404 C CA . PRO A 1 168 ? 8.418 59.311 49.659 1.00 51.46 168 PRO A CA 1
ATOM 1405 C C . PRO A 1 168 ? 7.476 58.111 49.837 1.00 51.40 168 PRO A C 1
ATOM 1406 O O . PRO A 1 168 ? 6.477 57.968 49.124 1.00 51.44 168 PRO A O 1
ATOM 1410 N N . GLN A 1 169 ? 7.819 57.249 50.790 1.00 49.83 169 GLN A N 1
ATOM 1411 C CA . GLN A 1 169 ? 7.038 56.059 51.080 1.00 49.05 169 GLN A CA 1
ATOM 1412 C C . GLN A 1 169 ? 5.618 56.319 51.569 1.00 48.54 169 GLN A C 1
ATOM 1413 O O . GLN A 1 169 ? 5.381 57.165 52.442 1.00 47.73 169 GLN A O 1
ATOM 1419 N N . LEU A 1 170 ? 4.679 55.573 50.992 1.00 46.53 170 LEU A N 1
ATOM 1420 C CA . LEU A 1 170 ? 3.265 55.670 51.338 1.00 42.19 170 LEU A CA 1
ATOM 1421 C C . LEU A 1 170 ? 3.109 54.873 52.638 1.00 41.31 170 LEU A C 1
ATOM 1422 O O . LEU A 1 170 ? 3.867 53.932 52.893 1.00 43.86 170 LEU A O 1
ATOM 1427 N N . PRO A 1 171 ? 2.134 55.237 53.483 1.00 39.22 171 PRO A N 1
ATOM 1428 C CA . PRO A 1 171 ? 2.053 54.558 54.780 1.00 37.75 171 PRO A CA 1
ATOM 1429 C C . PRO A 1 171 ? 1.795 53.055 54.648 1.00 38.28 171 PRO A C 1
ATOM 1430 O O . PRO A 1 171 ? 1.826 52.320 55.640 1.00 39.39 171 PRO A O 1
ATOM 1434 N N . GLY A 1 172 ? 1.548 52.603 53.421 1.00 37.06 172 GLY A N 1
ATOM 1435 C CA . GLY A 1 172 ? 1.284 51.193 53.189 1.00 35.32 172 GLY A CA 1
ATOM 1436 C C . GLY A 1 172 ? 2.452 50.365 52.683 1.00 32.82 172 GLY A C 1
ATOM 1437 O O . GLY A 1 172 ? 2.501 49.160 52.930 1.00 30.59 172 GLY A O 1
ATOM 1438 N N . ALA A 1 173 ? 3.378 51.003 51.972 1.00 30.37 173 ALA A N 1
ATOM 1439 C CA . ALA A 1 173 ? 4.543 50.317 51.435 1.00 31.70 173 ALA A CA 1
ATOM 1440 C C . ALA A 1 173 ? 5.456 49.883 52.569 1.00 34.07 173 ALA A C 1
ATOM 1441 O O . ALA A 1 173 ? 5.783 50.680 53.446 1.00 35.86 173 ALA A O 1
ATOM 1443 N N . VAL A 1 174 ? 5.859 48.614 52.550 1.00 37.48 174 VAL A N 1
ATOM 1444 C CA . VAL A 1 174 ? 6.743 48.052 53.576 1.00 37.68 174 VAL A CA 1
ATOM 1445 C C . VAL A 1 174 ? 8.187 48.422 53.249 1.00 36.91 174 VAL A C 1
ATOM 1446 O O . VAL A 1 174 ? 8.617 48.312 52.094 1.00 36.38 174 VAL A O 1
ATOM 1450 N N . ALA A 1 175 ? 8.931 48.867 54.258 1.00 35.11 175 ALA A N 1
ATOM 1451 C CA . ALA A 1 175 ? 10.326 49.244 54.054 1.00 33.93 175 ALA A CA 1
ATOM 1452 C C . ALA A 1 175 ? 11.094 47.965 53.752 1.00 32.97 175 ALA A C 1
ATOM 1453 O O . ALA A 1 175 ? 11.334 47.149 54.638 1.00 35.17 175 ALA A O 1
ATOM 1455 N N . SER A 1 176 ? 11.481 47.783 52.502 1.00 28.64 176 SER A N 1
ATOM 1456 C CA . SER A 1 176 ? 12.206 46.585 52.151 1.00 26.85 176 SER A CA 1
ATOM 1457 C C . SER A 1 176 ? 13.481 46.873 51.379 1.00 26.35 176 SER A C 1
ATOM 1458 O O . SER A 1 176 ? 13.512 47.765 50.537 1.00 25.60 176 SER A O 1
ATOM 1461 N N . GLU A 1 177 ? 14.536 46.118 51.669 1.00 24.45 177 GLU A N 1
ATOM 1462 C CA . GLU A 1 177 ? 15.801 46.311 50.973 1.00 21.00 177 GLU A CA 1
ATOM 1463 C C . GLU A 1 177 ? 15.877 45.333 49.806 1.00 22.08 177 GLU A C 1
ATOM 1464 O O . GLU A 1 177 ? 15.541 44.153 49.936 1.00 21.48 177 GLU A O 1
ATOM 1470 N N . SER A 1 178 ? 16.289 45.841 48.654 1.00 22.87 178 SER A N 1
ATOM 1471 C CA . SER A 1 178 ? 16.411 45.021 47.463 1.00 23.01 178 SER A CA 1
ATOM 1472 C C . SER A 1 178 ? 17.864 44.588 47.475 1.00 21.87 178 SER A C 1
ATOM 1473 O O . SER A 1 178 ? 18.747 45.396 47.742 1.00 22.13 178 SER A O 1
ATOM 1476 N N . MET A 1 179 ? 18.124 43.320 47.197 1.00 21.40 179 MET A N 1
ATOM 1477 C CA . MET A 1 179 ? 19.502 42.846 47.204 1.00 21.93 179 MET A CA 1
ATOM 1478 C C . MET A 1 179 ? 20.434 43.630 46.287 1.00 20.55 179 MET A C 1
ATOM 1479 O O . MET A 1 179 ? 21.592 43.862 46.630 1.00 19.82 179 MET A O 1
ATOM 1484 N N . ALA A 1 180 ? 19.921 44.035 45.127 1.00 20.20 180 ALA A N 1
ATOM 1485 C CA . ALA A 1 180 ? 20.702 44.789 44.156 1.00 18.41 180 ALA A CA 1
ATOM 1486 C C . ALA A 1 180 ? 21.457 45.973 44.751 1.00 19.10 180 ALA A C 1
ATOM 1487 O O . ALA A 1 180 ? 22.556 46.303 44.311 1.00 19.47 180 ALA A O 1
ATOM 1489 N N . VAL A 1 181 ? 20.881 46.602 45.766 1.00 17.66 181 VAL A N 1
ATOM 1490 C CA . VAL A 1 181 ? 21.526 47.747 46.391 1.00 19.27 181 VAL A CA 1
ATOM 1491 C C . VAL A 1 181 ? 22.872 47.439 47.058 1.00 19.96 181 VAL A C 1
ATOM 1492 O O . VAL A 1 181 ? 23.897 47.947 46.615 1.00 21.88 181 VAL A O 1
ATOM 1496 N N . PRO A 1 182 ? 22.899 46.599 48.117 1.00 20.80 182 PRO A N 1
ATOM 1497 C CA . PRO A 1 182 ? 24.205 46.248 48.699 1.00 19.29 182 PRO A CA 1
ATOM 1498 C C . PRO A 1 182 ? 25.185 45.689 47.663 1.00 19.52 182 PRO A C 1
ATOM 1499 O O . PRO A 1 182 ? 26.369 46.006 47.661 1.00 19.14 182 PRO A O 1
ATOM 1503 N N . MET A 1 183 ? 24.673 44.850 46.779 1.00 20.73 183 MET A N 1
ATOM 1504 C CA . MET A 1 183 ? 25.494 44.250 45.748 1.00 20.87 183 MET A CA 1
ATOM 1505 C C . MET A 1 183 ? 26.213 45.301 44.933 1.00 22.46 183 MET A C 1
ATOM 1506 O O . MET A 1 183 ? 27.434 45.276 44.794 1.00 20.54 183 MET A O 1
ATOM 1511 N N . MET A 1 184 ? 25.438 46.218 44.372 1.00 22.50 184 MET A N 1
ATOM 1512 C CA . MET A 1 184 ? 26.000 47.281 43.557 1.00 22.01 184 MET A CA 1
ATOM 1513 C C . MET A 1 184 ? 26.985 48.132 44.334 1.00 20.60 184 MET A C 1
ATOM 1514 O O . MET A 1 184 ? 28.042 48.489 43.821 1.00 22.06 184 MET A O 1
ATOM 1519 N N . LEU A 1 185 ? 26.634 48.465 45.569 1.00 19.22 185 LEU A N 1
ATOM 1520 C CA . LEU A 1 185 ? 27.510 49.271 46.399 1.00 18.87 185 LEU A CA 1
ATOM 1521 C C . LEU A 1 185 ? 28.806 48.504 46.642 1.00 19.36 185 LEU A C 1
ATOM 1522 O O . LEU A 1 185 ? 29.901 49.064 46.559 1.00 20.12 185 LEU A O 1
ATOM 1527 N N . LEU A 1 186 ? 28.684 47.217 46.941 1.00 16.73 186 LEU A N 1
ATOM 1528 C CA . LEU A 1 186 ? 29.864 46.405 47.190 1.00 15.98 186 LEU A CA 1
ATOM 1529 C C . LEU A 1 186 ? 30.715 46.358 45.938 1.00 15.92 186 LEU A C 1
ATOM 1530 O O . LEU A 1 186 ? 31.946 46.386 45.997 1.00 17.26 186 LEU A O 1
ATOM 1535 N N . CYS A 1 187 ? 30.047 46.281 44.799 1.00 17.14 187 CYS A N 1
ATOM 1536 C CA . CYS A 1 187 ? 30.738 46.232 43.526 1.00 18.97 187 CYS A CA 1
ATOM 1537 C C . CYS A 1 187 ? 31.594 47.480 43.410 1.00 20.32 187 CYS A C 1
ATOM 1538 O O . CYS A 1 187 ? 32.759 47.417 43.013 1.00 20.29 187 CYS A O 1
ATOM 1541 N N . LEU A 1 188 ? 31.004 48.617 43.767 1.00 20.95 188 LEU A N 1
ATOM 1542 C CA . LEU A 1 188 ? 31.698 49.898 43.712 1.00 20.94 188 LEU A CA 1
ATOM 1543 C C . LEU A 1 188 ? 32.891 49.893 44.653 1.00 19.72 188 LEU A C 1
ATOM 1544 O O . LEU A 1 188 ? 33.999 50.270 44.279 1.00 17.96 188 LEU A O 1
ATOM 1549 N N . VAL A 1 189 ? 32.659 49.468 45.883 1.00 18.02 189 VAL A N 1
ATOM 1550 C CA . VAL A 1 189 ? 33.735 49.428 46.848 1.00 19.27 189 VAL A CA 1
ATOM 1551 C C . VAL A 1 189 ? 34.910 48.654 46.254 1.00 22.47 189 VAL A C 1
ATOM 1552 O O . VAL A 1 189 ? 36.055 49.106 46.306 1.00 21.52 189 VAL A O 1
ATOM 1556 N N . GLU A 1 190 ? 34.622 47.498 45.663 1.00 21.06 190 GLU A N 1
ATOM 1557 C CA . GLU A 1 190 ? 35.671 46.687 45.068 1.00 23.93 190 GLU A CA 1
ATOM 1558 C C . GLU A 1 190 ? 36.340 47.414 43.905 1.00 22.56 190 GLU A C 1
ATOM 1559 O O . GLU A 1 190 ? 37.567 47.447 43.808 1.00 23.14 190 GLU A O 1
ATOM 1565 N N . GLN A 1 191 ? 35.535 48.015 43.038 1.00 20.97 191 GLN A N 1
ATOM 1566 C CA . GLN A 1 191 ? 36.063 48.739 41.883 1.00 19.94 191 GLN A CA 1
ATOM 1567 C C . GLN A 1 191 ? 37.069 49.820 42.290 1.00 21.04 191 GLN A C 1
ATOM 1568 O O . GLN A 1 191 ? 38.187 49.859 41.785 1.00 22.21 191 GLN A O 1
ATOM 1574 N N . LEU A 1 192 ? 36.663 50.681 43.219 1.00 22.16 192 LEU A N 1
ATOM 1575 C CA . LEU A 1 192 ? 37.499 51.776 43.713 1.00 22.81 192 LEU A CA 1
ATOM 1576 C C . LEU A 1 192 ? 38.742 51.369 44.494 1.00 23.28 192 LEU A C 1
ATOM 1577 O O . LEU A 1 192 ? 39.810 51.957 44.320 1.00 25.53 192 LEU A O 1
ATOM 1582 N N . GLY A 1 193 ? 38.600 50.383 45.370 1.00 21.77 193 GLY A N 1
ATOM 1583 C CA . GLY A 1 193 ? 39.738 49.946 46.152 1.00 22.06 193 GLY A CA 1
ATOM 1584 C C . GLY A 1 193 ? 40.814 49.257 45.343 1.00 20.80 193 GLY A C 1
ATOM 1585 O O . GLY A 1 193 ? 41.956 49.148 45.781 1.00 22.15 193 GLY A O 1
ATOM 1586 N N . GLU A 1 194 ? 40.452 48.784 44.160 1.00 22.27 194 GLU A N 1
ATOM 1587 C CA . GLU A 1 194 ? 41.405 48.100 43.297 1.00 23.87 194 GLU A CA 1
ATOM 1588 C C . GLU A 1 194 ? 42.683 48.906 43.117 1.00 23.14 194 GLU A C 1
ATOM 1589 O O . GLU A 1 194 ? 42.644 50.021 42.603 1.00 23.63 194 GLU A O 1
ATOM 1595 N N . GLU A 1 195 ? 43.811 48.344 43.541 1.00 22.07 195 GLU A N 1
ATOM 1596 C CA . GLU A 1 195 ? 45.106 49.020 43.413 1.00 19.85 195 GLU A CA 1
ATOM 1597 C C . GLU A 1 195 ? 45.067 50.448 43.914 1.00 16.84 195 GLU A C 1
ATOM 1598 O O . GLU A 1 195 ? 45.671 51.337 43.330 1.00 19.35 195 GLU A O 1
ATOM 1604 N N . ASP A 1 196 ? 44.343 50.679 44.989 1.00 15.45 196 ASP A N 1
ATOM 1605 C CA . ASP A 1 196 ? 44.259 52.019 45.526 1.00 17.38 196 ASP A CA 1
ATOM 1606 C C . ASP A 1 196 ? 44.063 51.844 47.006 1.00 18.74 196 ASP A C 1
ATOM 1607 O O . ASP A 1 196 ? 42.939 51.735 47.473 1.00 23.76 196 ASP A O 1
ATOM 1612 N N . GLU A 1 197 ? 45.157 51.814 47.754 1.00 21.96 197 GLU A N 1
ATOM 1613 C CA . GLU A 1 197 ? 45.049 51.634 49.188 1.00 23.39 197 GLU A CA 1
ATOM 1614 C C . GLU A 1 197 ? 44.214 52.682 49.858 1.00 23.97 197 GLU A C 1
ATOM 1615 O O . GLU A 1 197 ? 43.443 52.382 50.763 1.00 25.92 197 GLU A O 1
ATOM 1621 N N . GLU A 1 198 ? 44.364 53.920 49.422 1.00 24.40 198 GLU A N 1
ATOM 1622 C CA . GLU A 1 198 ? 43.594 54.987 50.023 1.00 25.56 198 GLU A CA 1
ATOM 1623 C C . GLU A 1 198 ? 42.093 54.703 49.942 1.00 22.62 198 GLU A C 1
ATOM 1624 O O . GLU A 1 198 ? 41.409 54.635 50.966 1.00 21.13 198 GLU A O 1
ATOM 1630 N N . LEU A 1 199 ? 41.590 54.520 48.727 1.00 20.25 199 LEU A N 1
ATOM 1631 C CA . LEU A 1 199 ? 40.174 54.251 48.527 1.00 18.23 199 LEU A CA 1
ATOM 1632 C C . LEU A 1 199 ? 39.745 52.955 49.189 1.00 19.23 199 LEU A C 1
ATOM 1633 O O . LEU A 1 199 ? 38.667 52.862 49.774 1.00 21.05 199 LEU A O 1
ATOM 1638 N N . ALA A 1 200 ? 40.593 51.944 49.078 1.00 19.44 200 ALA A N 1
ATOM 1639 C CA . ALA A 1 200 ? 40.308 50.651 49.671 1.00 17.50 200 ALA A CA 1
ATOM 1640 C C . ALA A 1 200 ? 40.112 50.896 51.163 1.00 18.68 200 ALA A C 1
ATOM 1641 O O . ALA A 1 200 ? 39.168 50.399 51.774 1.00 17.98 200 ALA A O 1
ATOM 1643 N N . GLY A 1 201 ? 41.007 51.687 51.743 1.00 17.14 201 GLY A N 1
ATOM 1644 C CA . GLY A 1 201 ? 40.909 51.977 53.153 1.00 16.75 201 GLY A CA 1
ATOM 1645 C C . GLY A 1 201 ? 39.719 52.845 53.463 1.00 17.52 201 GLY A C 1
ATOM 1646 O O . GLY A 1 201 ? 39.045 52.643 54.466 1.00 16.05 201 GLY A O 1
ATOM 1647 N N . ARG A 1 202 ? 39.449 53.806 52.585 1.00 20.30 202 ARG A N 1
ATOM 1648 C CA . ARG A 1 202 ? 38.327 54.725 52.771 1.00 23.20 202 ARG A CA 1
ATOM 1649 C C . ARG A 1 202 ? 36.967 54.048 52.841 1.00 22.07 202 ARG A C 1
ATOM 1650 O O . ARG A 1 202 ? 36.128 54.423 53.661 1.00 21.95 202 ARG A O 1
ATOM 1658 N N . TYR A 1 203 ? 36.751 53.048 51.992 1.00 18.96 203 TYR A N 1
ATOM 1659 C CA . TYR A 1 203 ? 35.475 52.353 51.982 1.00 20.29 203 TYR A CA 1
ATOM 1660 C C . TYR A 1 203 ? 35.440 50.988 52.634 1.00 21.51 203 TYR A C 1
ATOM 1661 O O . TYR A 1 203 ? 34.511 50.219 52.400 1.00 23.15 203 TYR A O 1
ATOM 1670 N N . ALA A 1 204 ? 36.432 50.694 53.465 1.00 22.59 204 ALA A N 1
ATOM 1671 C CA . ALA A 1 204 ? 36.486 49.407 54.138 1.00 21.47 204 ALA A CA 1
ATOM 1672 C C . ALA A 1 204 ? 35.221 49.181 54.941 1.00 24.91 204 ALA A C 1
ATOM 1673 O O . ALA A 1 204 ? 34.590 48.132 54.828 1.00 24.13 204 ALA A O 1
ATOM 1675 N N . GLN A 1 205 ? 34.850 50.163 55.757 1.00 26.88 205 GLN A N 1
ATOM 1676 C CA . GLN A 1 205 ? 33.647 50.038 56.575 1.00 28.58 205 GLN A CA 1
ATOM 1677 C C . GLN A 1 205 ? 32.401 49.793 55.726 1.00 27.83 205 GLN A C 1
ATOM 1678 O O . GLN A 1 205 ? 31.526 49.006 56.103 1.00 29.54 205 GLN A O 1
ATOM 1684 N N . LEU A 1 206 ? 32.326 50.456 54.576 1.00 23.87 206 LEU A N 1
ATOM 1685 C CA . LEU A 1 206 ? 31.177 50.288 53.701 1.00 22.51 206 LEU A CA 1
ATOM 1686 C C . LEU A 1 206 ? 31.173 48.898 53.075 1.00 21.93 206 LEU A C 1
ATOM 1687 O O . LEU A 1 206 ? 30.128 48.259 52.973 1.00 25.98 206 LEU A O 1
ATOM 1692 N N . GLY A 1 207 ? 32.345 48.434 52.659 1.00 21.21 207 GLY A N 1
ATOM 1693 C CA . GLY A 1 207 ? 32.445 47.122 52.051 1.00 22.00 207 GLY A CA 1
ATOM 1694 C C . GLY A 1 207 ? 31.935 46.040 52.979 1.00 22.06 207 GLY A C 1
ATOM 1695 O O . GLY A 1 207 ? 31.252 45.118 52.544 1.00 23.38 207 GLY A O 1
ATOM 1696 N N . HIS A 1 208 ? 32.259 46.149 54.260 1.00 21.12 208 HIS A N 1
ATOM 1697 C CA . HIS A 1 208 ? 31.826 45.162 55.246 1.00 24.11 208 HIS A CA 1
ATOM 1698 C C . HIS A 1 208 ? 30.317 45.242 55.420 1.00 21.41 208 HIS A C 1
ATOM 1699 O O . HIS A 1 208 ? 29.624 44.239 55.342 1.00 18.11 208 HIS A O 1
ATOM 1706 N N . TRP A 1 209 ? 29.818 46.451 55.654 1.00 23.35 209 TRP A N 1
ATOM 1707 C CA . TRP A 1 209 ? 28.391 46.666 55.833 1.00 21.17 209 TRP A CA 1
ATOM 1708 C C . TRP A 1 209 ? 27.641 46.044 54.647 1.00 20.36 209 TRP A C 1
ATOM 1709 O O . TRP A 1 209 ? 26.648 45.337 54.824 1.00 22.26 209 TRP A O 1
ATOM 1720 N N . CYS A 1 210 ? 28.128 46.306 53.438 1.00 20.15 210 CYS A N 1
ATOM 1721 C CA . CYS A 1 210 ? 27.510 45.779 52.225 1.00 19.88 210 CYS A CA 1
ATOM 1722 C C . CYS A 1 210 ? 27.458 44.252 52.180 1.00 21.01 210 CYS A C 1
ATOM 1723 O O . CYS A 1 210 ? 26.418 43.678 51.854 1.00 19.57 210 CYS A O 1
ATOM 1726 N N . ALA A 1 211 ? 28.573 43.598 52.502 1.00 19.30 211 ALA A N 1
ATOM 1727 C CA . ALA A 1 211 ? 28.627 42.140 52.488 1.00 18.61 211 ALA A CA 1
ATOM 1728 C C . ALA A 1 211 ? 27.682 41.595 53.534 1.00 19.81 211 ALA A C 1
ATOM 1729 O O . ALA A 1 211 ? 27.019 40.583 53.322 1.00 24.72 211 ALA A O 1
ATOM 1731 N N . ARG A 1 212 ? 27.619 42.276 54.668 1.00 18.25 212 ARG A N 1
ATOM 1732 C CA . ARG A 1 212 ? 26.745 41.866 55.755 1.00 21.82 212 ARG A CA 1
ATOM 1733 C C . ARG A 1 212 ? 25.268 41.946 55.368 1.00 23.16 212 ARG A C 1
ATOM 1734 O O . ARG A 1 212 ? 24.463 41.101 55.761 1.00 25.91 212 ARG A O 1
ATOM 1742 N N . ARG A 1 213 ? 24.916 42.977 54.612 1.00 22.36 213 ARG A N 1
ATOM 1743 C CA . ARG A 1 213 ? 23.548 43.169 54.171 1.00 21.70 213 ARG A CA 1
ATOM 1744 C C . ARG A 1 213 ? 23.191 42.060 53.195 1.00 20.74 213 ARG A C 1
ATOM 1745 O O . ARG A 1 213 ? 22.154 41.409 53.313 1.00 21.40 213 ARG A O 1
ATOM 1753 N N . ILE A 1 214 ? 24.060 41.844 52.222 1.00 19.08 214 ILE A N 1
ATOM 1754 C CA . ILE A 1 214 ? 23.816 40.809 51.241 1.00 19.32 214 ILE A CA 1
ATOM 1755 C C . ILE A 1 214 ? 23.596 39.479 51.935 1.00 22.72 214 ILE A C 1
ATOM 1756 O O . ILE A 1 214 ? 22.799 38.673 51.480 1.00 25.40 214 ILE A O 1
ATOM 1761 N N . LEU A 1 215 ? 24.301 39.253 53.039 1.00 23.74 215 LEU A N 1
ATOM 1762 C CA . LEU A 1 215 ? 24.169 38.008 53.786 1.00 24.14 215 LEU A CA 1
ATOM 1763 C C . LEU A 1 215 ? 22.838 37.953 54.517 1.00 26.40 215 LEU A C 1
ATOM 1764 O O . LEU A 1 215 ? 22.347 36.870 54.841 1.00 28.42 215 LEU A O 1
ATOM 1769 N N . GLN A 1 216 ? 22.250 39.120 54.772 1.00 25.95 216 GLN A N 1
ATOM 1770 C CA . GLN A 1 216 ? 20.970 39.182 55.473 1.00 24.91 216 GLN A CA 1
ATOM 1771 C C . GLN A 1 216 ? 19.804 38.682 54.612 1.00 24.19 216 GLN A C 1
ATOM 1772 O O . GLN A 1 216 ? 18.688 38.517 55.097 1.00 22.17 216 GLN A O 1
ATOM 1778 N N . HIS A 1 217 ? 20.069 38.440 53.333 1.00 22.22 217 HIS A N 1
ATOM 1779 C CA . HIS A 1 217 ? 19.036 37.956 52.430 1.00 21.72 217 HIS A CA 1
ATOM 1780 C C . HIS A 1 217 ? 18.993 36.429 52.437 1.00 22.73 217 HIS A C 1
ATOM 1781 O O . HIS A 1 217 ? 18.245 35.807 51.674 1.00 22.42 217 HIS A O 1
ATOM 1788 N N . VAL A 1 218 ? 19.817 35.816 53.279 1.00 21.71 218 VAL A N 1
ATOM 1789 C CA . VAL A 1 218 ? 19.819 34.364 53.346 1.00 22.16 218 VAL A CA 1
ATOM 1790 C C . VAL A 1 218 ? 18.760 34.091 54.401 1.00 22.63 218 VAL A C 1
ATOM 1791 O O . VAL A 1 218 ? 18.941 34.430 55.565 1.00 24.66 218 VAL A O 1
ATOM 1795 N N . GLN A 1 219 ? 17.645 33.504 53.977 1.00 25.90 219 GLN A N 1
ATOM 1796 C CA . GLN A 1 219 ? 16.534 33.189 54.873 1.00 26.73 219 GLN A CA 1
ATOM 1797 C C . GLN A 1 219 ? 16.143 31.708 54.943 1.00 26.77 219 GLN A C 1
ATOM 1798 O O . GLN A 1 219 ? 16.707 30.858 54.247 1.00 26.44 219 GLN A O 1
ATOM 1804 N N . ARG A 1 220 ? 15.159 31.420 55.791 1.00 28.03 220 ARG A N 1
ATOM 1805 C CA . ARG A 1 220 ? 14.663 30.064 55.982 1.00 27.78 220 ARG A CA 1
ATOM 1806 C C . ARG A 1 220 ? 15.796 29.134 56.388 1.00 28.85 220 ARG A C 1
ATOM 1807 O O . ARG A 1 220 ? 16.115 28.170 55.689 1.00 26.56 220 ARG A O 1
ATOM 1815 N N . ASP A 1 221 ? 16.403 29.443 57.528 1.00 31.15 221 ASP A N 1
ATOM 1816 C CA . ASP A 1 221 ? 17.504 28.653 58.054 1.00 35.34 221 ASP A CA 1
ATOM 1817 C C . ASP A 1 221 ? 18.531 28.333 56.975 1.00 33.93 221 ASP A C 1
ATOM 1818 O O . ASP A 1 221 ? 18.959 27.192 56.826 1.00 35.55 221 ASP A O 1
ATOM 1823 N N . GLY A 1 222 ? 18.916 29.351 56.218 1.00 32.52 222 GLY A N 1
ATOM 1824 C CA . GLY A 1 222 ? 19.893 29.163 55.167 1.00 30.46 222 GLY A CA 1
ATOM 1825 C C . GLY A 1 222 ? 19.429 28.325 53.998 1.00 31.83 222 GLY A C 1
ATOM 1826 O O . GLY A 1 222 ? 20.258 27.774 53.280 1.00 31.97 222 GLY A O 1
ATOM 1827 N N . GLN A 1 223 ? 18.119 28.228 53.789 1.00 32.52 223 GLN A N 1
ATOM 1828 C CA . GLN A 1 223 ? 17.591 27.437 52.678 1.00 32.42 223 GLN A CA 1
ATOM 1829 C C . GLN A 1 223 ? 17.030 28.287 51.537 1.00 31.46 223 GLN A C 1
ATOM 1830 O O . GLN A 1 223 ? 16.527 27.756 50.548 1.00 31.85 223 GLN A O 1
ATOM 1836 N N . ALA A 1 224 ? 17.107 29.605 51.663 1.00 27.94 224 ALA A N 1
ATOM 1837 C CA . ALA A 1 224 ? 16.590 30.461 50.607 1.00 26.73 224 ALA A CA 1
ATOM 1838 C C . ALA A 1 224 ? 17.220 31.845 50.593 1.00 24.92 224 ALA A C 1
ATOM 1839 O O . ALA A 1 224 ? 17.415 32.469 51.632 1.00 25.75 224 ALA A O 1
ATOM 1841 N N . VAL A 1 225 ? 17.554 32.312 49.403 1.00 22.61 225 VAL A N 1
ATOM 1842 C CA . VAL A 1 225 ? 18.148 33.625 49.251 1.00 22.08 225 VAL A CA 1
ATOM 1843 C C . VAL A 1 225 ? 16.958 34.422 48.719 1.00 21.75 225 VAL A C 1
ATOM 1844 O O . VAL A 1 225 ? 16.417 34.105 47.657 1.00 19.36 225 VAL A O 1
ATOM 1848 N N . LEU A 1 226 ? 16.542 35.434 49.473 1.00 20.68 226 LEU A N 1
ATOM 1849 C CA . LEU A 1 226 ? 15.409 36.280 49.101 1.00 19.00 226 LEU A CA 1
ATOM 1850 C C . LEU A 1 226 ? 15.782 37.663 48.536 1.00 20.08 226 LEU A C 1
ATOM 1851 O O . LEU A 1 226 ? 16.499 38.431 49.176 1.00 19.14 226 LEU A O 1
ATOM 1856 N N . GLU A 1 227 ? 15.284 37.978 47.342 1.00 18.82 227 GLU A N 1
ATOM 1857 C CA . GLU A 1 227 ? 15.570 39.260 46.709 1.00 19.92 227 GLU A CA 1
ATOM 1858 C C . GLU A 1 227 ? 15.270 40.425 47.643 1.00 21.54 227 GLU A C 1
ATOM 1859 O O . GLU A 1 227 ? 16.021 41.395 47.681 1.00 22.03 227 GLU A O 1
ATOM 1865 N N . ASN A 1 228 ? 14.172 40.340 48.388 1.00 20.44 228 ASN A N 1
ATOM 1866 C CA . ASN A 1 228 ? 13.812 41.415 49.304 1.00 22.74 228 ASN A CA 1
ATOM 1867 C C . ASN A 1 228 ? 13.597 40.968 50.727 1.00 22.22 228 ASN A C 1
ATOM 1868 O O . ASN A 1 228 ? 13.012 39.926 50.976 1.00 23.09 228 ASN A O 1
ATOM 1873 N N . VAL A 1 229 ? 14.071 41.787 51.655 1.00 22.11 229 VAL A N 1
ATOM 1874 C CA . VAL A 1 229 ? 13.941 41.520 53.075 1.00 22.57 229 VAL A CA 1
ATOM 1875 C C . VAL A 1 229 ? 13.787 42.865 53.770 1.00 22.39 229 VAL A C 1
ATOM 1876 O O . VAL A 1 229 ? 14.142 43.899 53.207 1.00 20.75 229 VAL A O 1
ATOM 1880 N N . SER A 1 230 ? 13.232 42.850 54.975 1.00 23.17 230 SER A N 1
ATOM 1881 C CA . SER A 1 230 ? 13.033 44.073 55.737 1.00 26.94 230 SER A CA 1
ATOM 1882 C C . SER A 1 230 ? 14.383 44.719 56.018 1.00 28.86 230 SER A C 1
ATOM 1883 O O . SER A 1 230 ? 15.405 44.036 56.082 1.00 27.37 230 SER A O 1
ATOM 1886 N N . GLU A 1 231 ? 14.380 46.037 56.194 1.00 30.40 231 GLU A N 1
ATOM 1887 C CA . GLU A 1 231 ? 15.609 46.774 56.470 1.00 31.69 231 GLU A CA 1
ATOM 1888 C C . GLU A 1 231 ? 16.348 46.189 57.659 1.00 31.00 231 GLU A C 1
ATOM 1889 O O . GLU A 1 231 ? 17.531 46.442 57.844 1.00 29.38 231 GLU A O 1
ATOM 1895 N N . ASP A 1 232 ? 15.651 45.402 58.470 1.00 33.75 232 ASP A N 1
ATOM 1896 C CA . ASP A 1 232 ? 16.285 44.799 59.631 1.00 35.03 232 ASP A CA 1
ATOM 1897 C C . ASP A 1 232 ? 16.736 43.369 59.354 1.00 33.15 232 ASP A C 1
ATOM 1898 O O . ASP A 1 232 ? 17.203 42.676 60.260 1.00 32.27 232 ASP A O 1
ATOM 1903 N N . GLY A 1 233 ? 16.604 42.942 58.099 1.00 30.92 233 GLY A N 1
ATOM 1904 C CA . GLY A 1 233 ? 17.005 41.597 57.710 1.00 29.15 233 GLY A CA 1
ATOM 1905 C C . GLY A 1 233 ? 16.034 40.469 58.019 1.00 31.54 233 GLY A C 1
ATOM 1906 O O . GLY A 1 233 ? 16.460 39.343 58.274 1.00 32.11 233 GLY A O 1
ATOM 1907 N N . GLU A 1 234 ? 14.735 40.757 57.999 1.00 30.53 234 GLU A N 1
ATOM 1908 C CA . GLU A 1 234 ? 13.726 39.744 58.277 1.00 32.75 234 GLU A CA 1
ATOM 1909 C C . GLU A 1 234 ? 12.894 39.486 57.040 1.00 30.80 234 GLU A C 1
ATOM 1910 O O . GLU A 1 234 ? 12.615 40.399 56.265 1.00 28.79 234 GLU A O 1
ATOM 1916 N N . GLU A 1 235 ? 12.481 38.237 56.867 1.00 31.62 235 GLU A N 1
ATOM 1917 C CA . GLU A 1 235 ? 11.675 37.860 55.713 1.00 32.37 235 GLU A CA 1
ATOM 1918 C C . GLU A 1 235 ? 10.349 38.616 55.640 1.00 29.90 235 GLU A C 1
ATOM 1919 O O . GLU A 1 235 ? 9.676 38.824 56.647 1.00 29.54 235 GLU A O 1
ATOM 1925 N N . LEU A 1 236 ? 9.992 39.033 54.434 1.00 29.69 236 LEU A N 1
ATOM 1926 C CA . LEU A 1 236 ? 8.755 39.759 54.204 1.00 30.23 236 LEU A CA 1
ATOM 1927 C C . LEU A 1 236 ? 7.731 38.750 53.724 1.00 31.51 236 LEU A C 1
ATOM 1928 O O . LEU A 1 236 ? 8.081 37.623 53.374 1.00 33.28 236 LEU A O 1
ATOM 1933 N N . SER A 1 237 ? 6.470 39.161 53.688 1.00 31.01 237 SER A N 1
ATOM 1934 C CA . SER A 1 237 ? 5.415 38.270 53.243 1.00 29.07 237 SER A CA 1
ATOM 1935 C C . SER A 1 237 ? 4.904 38.724 51.888 1.00 26.81 237 SER A C 1
ATOM 1936 O O . SER A 1 237 ? 5.344 39.744 51.355 1.00 24.94 237 SER A O 1
ATOM 1939 N N . GLY A 1 238 ? 3.981 37.949 51.333 1.00 24.56 238 GLY A N 1
ATOM 1940 C CA . GLY A 1 238 ? 3.415 38.275 50.042 1.00 24.38 238 GLY A CA 1
ATOM 1941 C C . GLY A 1 238 ? 4.349 37.918 48.908 1.00 24.93 238 GLY A C 1
ATOM 1942 O O . GLY A 1 238 ? 5.419 37.347 49.118 1.00 25.36 238 GLY A O 1
ATOM 1943 N N . CYS A 1 239 ? 3.942 38.247 47.691 1.00 24.63 239 CYS A N 1
ATOM 1944 C CA . CYS A 1 239 ? 4.765 37.952 46.538 1.00 25.19 239 CYS A CA 1
ATOM 1945 C C . CYS A 1 239 ? 6.106 38.648 46.696 1.00 24.21 239 CYS A C 1
ATOM 1946 O O . CYS A 1 239 ? 7.149 38.099 46.359 1.00 23.60 239 CYS A O 1
ATOM 1949 N N . LEU A 1 240 ? 6.067 39.860 47.228 1.00 22.94 240 LEU A N 1
ATOM 1950 C CA . LEU A 1 240 ? 7.270 40.650 47.432 1.00 22.89 240 LEU A CA 1
ATOM 1951 C C . LEU A 1 240 ? 8.349 39.938 48.243 1.00 23.41 240 LEU A C 1
ATOM 1952 O O . LEU A 1 240 ? 9.491 39.843 47.804 1.00 21.41 240 LEU A O 1
ATOM 1957 N N . GLY A 1 241 ? 7.987 39.430 49.417 1.00 22.50 241 GLY A N 1
ATOM 1958 C CA . GLY A 1 241 ? 8.957 38.747 50.254 1.00 21.20 241 GLY A CA 1
ATOM 1959 C C . GLY A 1 241 ? 9.420 37.384 49.777 1.00 21.30 241 GLY A C 1
ATOM 1960 O O . GLY A 1 241 ? 10.531 36.958 50.103 1.00 19.79 241 GLY A O 1
ATOM 1961 N N . ARG A 1 242 ? 8.584 36.703 48.999 1.00 19.66 242 ARG A N 1
ATOM 1962 C CA . ARG A 1 242 ? 8.920 35.377 48.492 1.00 19.18 242 ARG A CA 1
ATOM 1963 C C . ARG A 1 242 ? 9.688 35.402 47.177 1.00 17.42 242 ARG A C 1
ATOM 1964 O O . ARG A 1 242 ? 10.147 34.368 46.696 1.00 16.81 242 ARG A O 1
ATOM 1972 N N . HIS A 1 243 ? 9.835 36.588 46.606 1.00 18.21 243 HIS A N 1
ATOM 1973 C CA . HIS A 1 243 ? 10.542 36.759 45.343 1.00 18.18 243 HIS A CA 1
ATOM 1974 C C . HIS A 1 243 ? 12.000 36.322 45.352 1.00 19.00 243 HIS A C 1
ATOM 1975 O O . HIS A 1 243 ? 12.786 36.692 46.229 1.00 20.23 243 HIS A O 1
ATOM 1982 N N . GLN A 1 244 ? 12.359 35.535 44.348 1.00 19.75 244 GLN A N 1
ATOM 1983 C CA . GLN A 1 244 ? 13.715 35.035 44.218 1.00 17.73 244 GLN A CA 1
ATOM 1984 C C . GLN A 1 244 ? 14.204 35.197 42.802 1.00 17.80 244 GLN A C 1
ATOM 1985 O O . GLN A 1 244 ? 13.427 35.206 41.853 1.00 18.34 244 GLN A O 1
ATOM 1991 N N . ASN A 1 245 ? 15.511 35.325 42.673 1.00 17.88 245 ASN A N 1
ATOM 1992 C CA . ASN A 1 245 ? 16.135 35.487 41.381 1.00 19.86 245 ASN A CA 1
ATOM 1993 C C . ASN A 1 245 ? 17.480 34.782 41.476 1.00 19.94 245 ASN A C 1
ATOM 1994 O O . ASN A 1 245 ? 18.435 35.305 42.056 1.00 20.00 245 ASN A O 1
ATOM 1999 N N . PRO A 1 246 ? 17.560 33.561 40.936 1.00 20.30 246 PRO A N 1
ATOM 2000 C CA . PRO A 1 246 ? 18.777 32.764 41.100 1.00 19.61 246 PRO A CA 1
ATOM 2001 C C . PRO A 1 246 ? 19.973 33.486 40.493 1.00 21.27 246 PRO A C 1
ATOM 2002 O O . PRO A 1 246 ? 21.039 33.544 41.095 1.00 22.67 246 PRO A O 1
ATOM 2006 N N . GLY A 1 247 ? 19.785 34.037 39.299 1.00 21.42 247 GLY A N 1
ATOM 2007 C CA . GLY A 1 247 ? 20.861 34.751 38.631 1.00 21.89 247 GLY A CA 1
ATOM 2008 C C . GLY A 1 247 ? 21.467 35.823 39.517 1.00 22.69 247 GLY A C 1
ATOM 2009 O O . GLY A 1 247 ? 22.673 36.063 39.490 1.00 24.08 247 GLY A O 1
ATOM 2010 N N . HIS A 1 248 ? 20.635 36.466 40.322 1.00 18.47 248 HIS A N 1
ATOM 2011 C CA . HIS A 1 248 ? 21.114 37.502 41.206 1.00 18.18 248 HIS A CA 1
ATOM 2012 C C . HIS A 1 248 ? 21.881 36.960 42.400 1.00 16.99 248 HIS A C 1
ATOM 2013 O O . HIS A 1 248 ? 22.872 37.548 42.831 1.00 16.99 248 HIS A O 1
ATOM 2020 N N . ALA A 1 249 ? 21.408 35.852 42.952 1.00 16.30 249 ALA A N 1
ATOM 2021 C CA . ALA A 1 249 ? 22.066 35.255 44.099 1.00 14.32 249 ALA A CA 1
ATOM 2022 C C . ALA A 1 249 ? 23.476 34.829 43.707 1.00 15.88 249 ALA A C 1
ATOM 2023 O O . ALA A 1 249 ? 24.418 35.019 44.474 1.00 17.19 249 ALA A O 1
ATOM 2025 N N . LEU A 1 250 ? 23.622 34.263 42.510 1.00 12.83 250 LEU A N 1
ATOM 2026 C CA . LEU A 1 250 ? 24.929 33.825 42.048 1.00 17.41 250 LEU A CA 1
ATOM 2027 C C . LEU A 1 250 ? 25.868 35.011 41.872 1.00 16.72 250 LEU A C 1
ATOM 2028 O O . LEU A 1 250 ? 27.037 34.946 42.246 1.00 17.65 250 LEU A O 1
ATOM 2033 N N . GLU A 1 251 ? 25.362 36.096 41.303 1.00 16.29 251 GLU A N 1
ATOM 2034 C CA . GLU A 1 251 ? 26.188 37.278 41.105 1.00 17.47 251 GLU A CA 1
ATOM 2035 C C . GLU A 1 251 ? 26.631 37.825 42.474 1.00 17.43 251 GLU A C 1
ATOM 2036 O O . GLU A 1 251 ? 27.800 38.149 42.680 1.00 15.84 251 GLU A O 1
ATOM 2042 N N . ALA A 1 252 ? 25.692 37.929 43.409 1.00 19.43 252 ALA A N 1
ATOM 2043 C CA . ALA A 1 252 ? 26.019 38.431 44.740 1.00 20.26 252 ALA A CA 1
ATOM 2044 C C . ALA A 1 252 ? 27.053 37.471 45.311 1.00 20.54 252 ALA A C 1
ATOM 2045 O O . ALA A 1 252 ? 28.011 37.873 45.973 1.00 23.04 252 ALA A O 1
ATOM 2047 N N . GLY A 1 253 ? 26.849 36.191 45.034 1.00 19.73 253 GLY A N 1
ATOM 2048 C CA . GLY A 1 253 ? 27.761 35.179 45.523 1.00 19.32 253 GLY A CA 1
ATOM 2049 C C . GLY A 1 253 ? 29.197 35.425 45.107 1.00 17.91 253 GLY A C 1
ATOM 2050 O O . GLY A 1 253 ? 30.087 35.431 45.956 1.00 16.77 253 GLY A O 1
ATOM 2051 N N . TRP A 1 254 ? 29.437 35.647 43.816 1.00 16.64 254 TRP A N 1
ATOM 2052 C CA . TRP A 1 254 ? 30.805 35.875 43.389 1.00 18.77 254 TRP A CA 1
ATOM 2053 C C . TRP A 1 254 ? 31.342 37.230 43.803 1.00 17.71 254 TRP A C 1
ATOM 2054 O O . TRP A 1 254 ? 32.546 37.408 43.938 1.00 16.82 254 TRP A O 1
ATOM 2065 N N . PHE A 1 255 ? 30.452 38.186 44.013 1.00 18.80 255 PHE A N 1
ATOM 2066 C CA . PHE A 1 255 ? 30.888 39.508 44.432 1.00 18.37 255 PHE A CA 1
ATOM 2067 C C . PHE A 1 255 ? 31.441 39.258 45.838 1.00 20.56 255 PHE A C 1
ATOM 2068 O O . PHE A 1 255 ? 32.522 39.730 46.204 1.00 24.12 255 PHE A O 1
ATOM 2076 N N . LEU A 1 256 ? 30.687 38.497 46.623 1.00 17.93 256 LEU A N 1
ATOM 2077 C CA . LEU A 1 256 ? 31.097 38.183 47.985 1.00 20.00 256 LEU A CA 1
ATOM 2078 C C . LEU A 1 256 ? 32.367 37.349 48.008 1.00 20.67 256 LEU A C 1
ATOM 2079 O O . LEU A 1 256 ? 33.201 37.514 48.892 1.00 19.49 256 LEU A O 1
ATOM 2084 N N . LEU A 1 257 ? 32.515 36.451 47.038 1.00 20.77 257 LEU A N 1
ATOM 2085 C CA . LEU A 1 257 ? 33.703 35.611 46.984 1.00 21.83 257 LEU A CA 1
ATOM 2086 C C . LEU A 1 257 ? 34.911 36.498 46.763 1.00 22.24 257 LEU A C 1
ATOM 2087 O O . LEU A 1 257 ? 35.946 36.310 47.385 1.00 25.37 257 LEU A O 1
ATOM 2092 N N . ARG A 1 258 ? 34.761 37.474 45.877 1.00 26.03 258 ARG A N 1
ATOM 2093 C CA . ARG A 1 258 ? 35.828 38.406 45.553 1.00 24.99 258 ARG A CA 1
ATOM 2094 C C . ARG A 1 258 ? 36.216 39.219 46.768 1.00 28.26 258 ARG A C 1
ATOM 2095 O O . ARG A 1 258 ? 37.391 39.490 47.011 1.00 28.56 258 ARG A O 1
ATOM 2103 N N . HIS A 1 259 ? 35.212 39.609 47.535 1.00 29.66 259 HIS A N 1
ATOM 2104 C CA . HIS A 1 259 ? 35.423 40.393 48.736 1.00 32.46 259 HIS A CA 1
ATOM 2105 C C . HIS A 1 259 ? 36.225 39.621 49.790 1.00 36.06 259 HIS A C 1
ATOM 2106 O O . HIS A 1 259 ? 37.160 40.156 50.384 1.00 38.99 259 HIS A O 1
ATOM 2113 N N . SER A 1 260 ? 35.861 38.359 50.007 1.00 39.56 260 SER A N 1
ATOM 2114 C CA . SER A 1 260 ? 36.525 37.502 50.992 1.00 44.47 260 SER A CA 1
ATOM 2115 C C . SER A 1 260 ? 37.841 36.817 50.592 1.00 46.42 260 SER A C 1
ATOM 2116 O O . SER A 1 260 ? 38.635 36.444 51.462 1.00 45.78 260 SER A O 1
ATOM 2119 N N . SER A 1 261 ? 38.061 36.635 49.292 1.00 47.18 261 SER A N 1
ATOM 2120 C CA . SER A 1 261 ? 39.278 35.994 48.794 1.00 47.65 261 SER A CA 1
ATOM 2121 C C . SER A 1 261 ? 40.510 36.553 49.497 1.00 50.97 261 SER A C 1
ATOM 2122 O O . SER A 1 261 ? 41.348 35.812 50.022 1.00 51.80 261 SER A O 1
ATOM 2125 N N . ARG A 1 262 ? 40.609 37.875 49.488 1.00 53.31 262 ARG A N 1
ATOM 2126 C CA . ARG A 1 262 ? 41.723 38.582 50.113 1.00 55.96 262 ARG A CA 1
ATOM 2127 C C . ARG A 1 262 ? 41.714 38.330 51.621 1.00 56.86 262 ARG A C 1
ATOM 2128 O O . ARG A 1 262 ? 42.765 38.188 52.257 1.00 56.51 262 ARG A O 1
ATOM 2136 N N . SER A 1 263 ? 40.511 38.277 52.183 1.00 58.75 263 SER A N 1
ATOM 2137 C CA . SER A 1 263 ? 40.339 38.051 53.611 1.00 59.73 263 SER A CA 1
ATOM 2138 C C . SER A 1 263 ? 40.720 36.640 54.051 1.00 59.58 263 SER A C 1
ATOM 2139 O O . SER A 1 263 ? 40.473 36.271 55.204 1.00 61.35 263 SER A O 1
ATOM 2142 N N . GLY A 1 264 ? 41.325 35.863 53.149 1.00 57.72 264 GLY A N 1
ATOM 2143 C CA . GLY A 1 264 ? 41.722 34.502 53.485 1.00 56.35 264 GLY A CA 1
ATOM 2144 C C . GLY A 1 264 ? 40.779 33.872 54.502 1.00 56.49 264 GLY A C 1
ATOM 2145 O O . GLY A 1 264 ? 41.199 33.108 55.372 1.00 56.80 264 GLY A O 1
ATOM 2146 N N . ASP A 1 265 ? 39.495 34.207 54.385 1.00 55.70 265 ASP A N 1
ATOM 2147 C CA . ASP A 1 265 ? 38.455 33.702 55.275 1.00 51.36 265 ASP A CA 1
ATOM 2148 C C . ASP A 1 265 ? 37.713 32.541 54.626 1.00 46.74 265 ASP A C 1
ATOM 2149 O O . ASP A 1 265 ? 36.693 32.727 53.951 1.00 43.80 265 ASP A O 1
ATOM 2154 N N . ALA A 1 266 ? 38.235 31.342 54.849 1.00 43.58 266 ALA A N 1
ATOM 2155 C CA . ALA A 1 266 ? 37.652 30.129 54.298 1.00 41.47 266 ALA A CA 1
ATOM 2156 C C . ALA A 1 266 ? 36.293 29.819 54.915 1.00 40.77 266 ALA A C 1
ATOM 2157 O O . ALA A 1 266 ? 35.517 29.033 54.369 1.00 41.60 266 ALA A O 1
ATOM 2159 N N . LYS A 1 267 ? 36.006 30.432 56.056 1.00 39.16 267 LYS A N 1
ATOM 2160 C CA . LYS A 1 267 ? 34.733 30.202 56.721 1.00 39.47 267 LYS A CA 1
ATOM 2161 C C . LYS A 1 267 ? 33.630 30.882 55.925 1.00 37.31 267 LYS A C 1
ATOM 2162 O O . LYS A 1 267 ? 32.631 30.258 55.543 1.00 36.33 267 LYS A O 1
ATOM 2168 N N . LEU A 1 268 ? 33.821 32.169 55.673 1.00 32.90 268 LEU A N 1
ATOM 2169 C CA . LEU A 1 268 ? 32.845 32.930 54.925 1.00 29.92 268 LEU A CA 1
ATOM 2170 C C . LEU A 1 268 ? 32.720 32.327 53.551 1.00 28.64 268 LEU A C 1
ATOM 2171 O O . LEU A 1 268 ? 31.621 31.999 53.117 1.00 29.34 268 LEU A O 1
ATOM 2176 N N . ARG A 1 269 ? 33.858 32.182 52.877 1.00 27.72 269 ARG A N 1
ATOM 2177 C CA . ARG A 1 269 ? 33.900 31.617 51.533 1.00 28.82 269 ARG A CA 1
ATOM 2178 C C . ARG A 1 269 ? 33.071 30.334 51.427 1.00 30.32 269 ARG A C 1
ATOM 2179 O O . ARG A 1 269 ? 32.316 30.135 50.468 1.00 27.64 269 ARG A O 1
ATOM 2187 N N . ALA A 1 270 ? 33.219 29.463 52.416 1.00 29.63 270 ALA A N 1
ATOM 2188 C CA . ALA A 1 270 ? 32.486 28.213 52.428 1.00 29.17 270 ALA A CA 1
ATOM 2189 C C . ALA A 1 270 ? 30.993 28.495 52.453 1.00 29.34 270 ALA A C 1
ATOM 2190 O O . ALA A 1 270 ? 30.251 28.076 51.557 1.00 30.07 270 ALA A O 1
ATOM 2192 N N . HIS A 1 271 ? 30.554 29.215 53.478 1.00 28.26 271 HIS A N 1
ATOM 2193 C CA . HIS A 1 271 ? 29.145 29.542 53.607 1.00 28.89 271 HIS A CA 1
ATOM 2194 C C . HIS A 1 271 ? 28.554 30.183 52.352 1.00 26.81 271 HIS A C 1
ATOM 2195 O O . HIS A 1 271 ? 27.413 29.911 51.985 1.00 28.64 271 HIS A O 1
ATOM 2202 N N . VAL A 1 272 ? 29.326 31.038 51.692 1.00 23.85 272 VAL A N 1
ATOM 2203 C CA . VAL A 1 272 ? 28.846 31.700 50.486 1.00 21.59 272 VAL A CA 1
ATOM 2204 C C . VAL A 1 272 ? 28.624 30.689 49.363 1.00 20.97 272 VAL A C 1
ATOM 2205 O O . VAL A 1 272 ? 27.616 30.734 48.654 1.00 23.81 272 VAL A O 1
ATOM 2209 N N . ILE A 1 273 ? 29.568 29.774 49.198 1.00 21.76 273 ILE A N 1
ATOM 2210 C CA . ILE A 1 273 ? 29.449 28.770 48.153 1.00 23.92 273 ILE A CA 1
ATOM 2211 C C . ILE A 1 273 ? 28.198 27.922 48.373 1.00 23.58 273 ILE A C 1
ATOM 2212 O O . ILE A 1 273 ? 27.461 27.609 47.435 1.00 20.70 273 ILE A O 1
ATOM 2217 N N . ASP A 1 274 ? 27.955 27.567 49.628 1.00 26.36 274 ASP A N 1
ATOM 2218 C CA . ASP A 1 274 ? 26.796 26.756 49.967 1.00 27.15 274 ASP A CA 1
ATOM 2219 C C . ASP A 1 274 ? 25.487 27.469 49.665 1.00 26.80 274 ASP A C 1
ATOM 2220 O O . ASP A 1 274 ? 24.704 27.039 48.808 1.00 24.89 274 ASP A O 1
ATOM 2225 N N . THR A 1 275 ? 25.280 28.582 50.359 1.00 23.98 275 THR A N 1
ATOM 2226 C CA . THR A 1 275 ? 24.077 29.377 50.213 1.00 22.18 275 THR A CA 1
ATOM 2227 C C . THR A 1 275 ? 23.883 30.287 49.007 1.00 21.69 275 THR A C 1
ATOM 2228 O O . THR A 1 275 ? 22.749 30.564 48.634 1.00 22.36 275 THR A O 1
ATOM 2232 N N . PHE A 1 276 ? 24.959 30.758 48.391 1.00 22.51 276 PHE A N 1
ATOM 2233 C CA . PHE A 1 276 ? 24.811 31.637 47.240 1.00 19.47 276 PHE A CA 1
ATOM 2234 C C . PHE A 1 276 ? 25.128 30.983 45.909 1.00 21.81 276 PHE A C 1
ATOM 2235 O O . PHE A 1 276 ? 24.737 31.496 44.863 1.00 22.73 276 PHE A O 1
ATOM 2243 N N . LEU A 1 277 ? 25.843 29.863 45.925 1.00 22.24 277 LEU A N 1
ATOM 2244 C CA . LEU A 1 277 ? 26.174 29.199 44.663 1.00 21.98 277 LEU A CA 1
ATOM 2245 C C . LEU A 1 277 ? 25.378 27.912 44.448 1.00 22.99 277 LEU A C 1
ATOM 2246 O O . LEU A 1 277 ? 24.577 27.807 43.522 1.00 22.80 277 LEU A O 1
ATOM 2251 N N . LEU A 1 278 ? 25.580 26.937 45.323 1.00 25.91 278 LEU A N 1
ATOM 2252 C CA . LEU A 1 278 ? 24.878 25.664 45.205 1.00 25.31 278 LEU A CA 1
ATOM 2253 C C . LEU A 1 278 ? 23.367 25.734 45.403 1.00 24.02 278 LEU A C 1
ATOM 2254 O O . LEU A 1 278 ? 22.609 25.272 44.549 1.00 24.14 278 LEU A O 1
ATOM 2259 N N . LEU A 1 279 ? 22.931 26.296 46.528 1.00 23.94 279 LEU A N 1
ATOM 2260 C CA . LEU A 1 279 ? 21.504 26.407 46.818 1.00 24.32 279 LEU A CA 1
ATOM 2261 C C . LEU A 1 279 ? 20.717 27.114 45.711 1.00 24.78 279 LEU A C 1
ATOM 2262 O O . LEU A 1 279 ? 19.757 26.564 45.179 1.00 26.35 279 LEU A O 1
ATOM 2267 N N . PRO A 1 280 ? 21.101 28.346 45.353 1.00 24.48 280 PRO A N 1
ATOM 2268 C CA . PRO A 1 280 ? 20.347 28.981 44.270 1.00 25.42 280 PRO A CA 1
ATOM 2269 C C . PRO A 1 280 ? 20.349 28.147 42.998 1.00 27.98 280 PRO A C 1
ATOM 2270 O O . PRO A 1 280 ? 19.306 27.954 42.379 1.00 30.63 280 PRO A O 1
ATOM 2274 N N . PHE A 1 281 ? 21.516 27.642 42.613 1.00 26.63 281 PHE A N 1
ATOM 2275 C CA . PHE A 1 281 ? 21.616 26.838 41.408 1.00 24.58 281 PHE A CA 1
ATOM 2276 C C . PHE A 1 281 ? 20.712 25.615 41.457 1.00 25.89 281 PHE A C 1
ATOM 2277 O O . PHE A 1 281 ? 19.977 25.339 40.509 1.00 24.70 281 PHE A O 1
ATOM 2285 N N . ARG A 1 282 ? 20.761 24.884 42.563 1.00 24.55 282 ARG A N 1
ATOM 2286 C CA . ARG A 1 282 ? 19.936 23.701 42.697 1.00 25.61 282 ARG A CA 1
ATOM 2287 C C . ARG A 1 282 ? 18.456 24.041 42.606 1.00 26.42 282 ARG A C 1
ATOM 2288 O O . ARG A 1 282 ? 17.683 23.316 41.990 1.00 27.26 282 ARG A O 1
ATOM 2296 N N . SER A 1 283 ? 18.059 25.155 43.207 1.00 27.74 283 SER A N 1
ATOM 2297 C CA . SER A 1 283 ? 16.660 25.565 43.169 1.00 27.61 283 SER A CA 1
ATOM 2298 C C . SER A 1 283 ? 16.319 26.141 41.801 1.00 26.78 283 SER A C 1
ATOM 2299 O O . SER A 1 283 ? 15.313 25.782 41.195 1.00 28.47 283 SER A O 1
ATOM 2302 N N . GLY A 1 284 ? 17.189 27.026 41.321 1.00 24.98 284 GLY A N 1
ATOM 2303 C CA . GLY A 1 284 ? 17.000 27.675 40.040 1.00 17.80 284 GLY A CA 1
ATOM 2304 C C . GLY A 1 284 ? 17.136 26.890 38.763 1.00 19.48 284 GLY A C 1
ATOM 2305 O O . GLY A 1 284 ? 16.497 27.233 37.780 1.00 18.55 284 GLY A O 1
ATOM 2306 N N . TRP A 1 285 ? 17.954 25.846 38.746 1.00 21.05 285 TRP A N 1
ATOM 2307 C CA . TRP A 1 285 ? 18.115 25.063 37.520 1.00 19.35 285 TRP A CA 1
ATOM 2308 C C . TRP A 1 285 ? 16.848 24.328 37.082 1.00 20.49 285 TRP A C 1
ATOM 2309 O O . TRP A 1 285 ? 16.214 23.623 37.872 1.00 19.45 285 TRP A O 1
ATOM 2320 N N . ASP A 1 286 ? 16.484 24.506 35.814 1.00 19.48 286 ASP A N 1
ATOM 2321 C CA . ASP A 1 286 ? 15.301 23.873 35.242 1.00 19.95 286 ASP A CA 1
ATOM 2322 C C . ASP A 1 286 ? 15.680 22.451 34.826 1.00 24.21 286 ASP A C 1
ATOM 2323 O O . ASP A 1 286 ? 16.306 22.245 33.781 1.00 25.95 286 ASP A O 1
ATOM 2328 N N . ALA A 1 287 ? 15.298 21.476 35.647 1.00 25.70 287 ALA A N 1
ATOM 2329 C CA . ALA A 1 287 ? 15.597 20.069 35.376 1.00 27.96 287 ALA A CA 1
ATOM 2330 C C . ALA A 1 287 ? 15.027 19.561 34.060 1.00 26.41 287 ALA A C 1
ATOM 2331 O O . ALA A 1 287 ? 15.629 18.712 33.410 1.00 27.08 287 ALA A O 1
ATOM 2333 N N . ASP A 1 288 ? 13.874 20.084 33.660 1.00 25.14 288 ASP A N 1
ATOM 2334 C CA . ASP A 1 288 ? 13.263 19.647 32.418 1.00 23.36 288 ASP A CA 1
ATOM 2335 C C . ASP A 1 288 ? 13.942 20.139 31.149 1.00 24.88 288 ASP A C 1
ATOM 2336 O O . ASP A 1 288 ? 14.154 19.354 30.227 1.00 23.64 288 ASP A O 1
ATOM 2341 N N . HIS A 1 289 ? 14.292 21.421 31.073 1.00 23.66 289 HIS A N 1
ATOM 2342 C CA . HIS A 1 289 ? 14.939 21.907 29.849 1.00 22.97 289 HIS A CA 1
ATOM 2343 C C . HIS A 1 289 ? 16.325 22.530 30.017 1.00 22.13 289 HIS A C 1
ATOM 2344 O O . HIS A 1 289 ? 16.909 23.021 29.046 1.00 21.20 289 HIS A O 1
ATOM 2351 N N . GLY A 1 290 ? 16.847 22.505 31.240 1.00 21.00 290 GLY A N 1
ATOM 2352 C CA . GLY A 1 290 ? 18.155 23.074 31.495 1.00 19.16 290 GLY A CA 1
ATOM 2353 C C . GLY A 1 290 ? 18.042 24.575 31.655 1.00 19.75 290 GLY A C 1
ATOM 2354 O O . GLY A 1 290 ? 16.999 25.159 31.345 1.00 19.07 290 GLY A O 1
ATOM 2355 N N . GLY A 1 291 ? 19.104 25.205 32.147 1.00 18.32 291 GLY A N 1
ATOM 2356 C CA . GLY A 1 291 ? 19.080 26.644 32.328 1.00 17.28 291 GLY A CA 1
ATOM 2357 C C . GLY A 1 291 ? 18.407 27.088 33.606 1.00 19.10 291 GLY A C 1
ATOM 2358 O O . GLY A 1 291 ? 17.525 26.410 34.127 1.00 20.79 291 GLY A O 1
ATOM 2359 N N . LEU A 1 292 ? 18.825 28.248 34.102 1.00 20.95 292 LEU A N 1
ATOM 2360 C CA . LEU A 1 292 ? 18.293 28.829 35.325 1.00 19.05 292 LEU A CA 1
ATOM 2361 C C . LEU A 1 292 ? 17.032 29.648 35.099 1.00 19.22 292 LEU A C 1
ATOM 2362 O O . LEU A 1 292 ? 16.963 30.467 34.185 1.00 18.21 292 LEU A O 1
ATOM 2367 N N . PHE A 1 293 ? 16.033 29.439 35.942 1.00 18.87 293 PHE A N 1
ATOM 2368 C CA . PHE A 1 293 ? 14.801 30.187 35.801 1.00 20.24 293 PHE A CA 1
ATOM 2369 C C . PHE A 1 293 ? 15.164 31.649 36.061 1.00 20.84 293 PHE A C 1
ATOM 2370 O O . PHE A 1 293 ? 16.158 31.937 36.723 1.00 20.35 293 PHE A O 1
ATOM 2378 N N . TYR A 1 294 ? 14.371 32.566 35.525 1.00 20.29 294 TYR A N 1
ATOM 2379 C CA . TYR A 1 294 ? 14.620 33.985 35.714 1.00 19.80 294 TYR A CA 1
ATOM 2380 C C . TYR A 1 294 ? 14.127 34.394 37.108 1.00 19.56 294 TYR A C 1
ATOM 2381 O O . TYR A 1 294 ? 14.838 35.056 37.854 1.00 20.79 294 TYR A O 1
ATOM 2390 N N . PHE A 1 295 ? 12.910 33.994 37.459 1.00 16.33 295 PHE A N 1
ATOM 2391 C CA . PHE A 1 295 ? 12.355 34.327 38.762 1.00 18.28 295 PHE A CA 1
ATOM 2392 C C . PHE A 1 295 ? 11.775 33.082 39.397 1.00 17.35 295 PHE A C 1
ATOM 2393 O O . PHE A 1 295 ? 11.496 32.109 38.716 1.00 19.44 295 PHE A O 1
ATOM 2401 N N . GLN A 1 296 ? 11.570 33.135 40.704 1.00 16.72 296 GLN A N 1
ATOM 2402 C CA . GLN A 1 296 ? 11.012 32.012 41.435 1.00 19.27 296 GLN A CA 1
ATOM 2403 C C . GLN A 1 296 ? 10.345 32.523 42.698 1.00 18.63 296 GLN A C 1
ATOM 2404 O O . GLN A 1 296 ? 10.582 33.649 43.111 1.00 15.93 296 GLN A O 1
ATOM 2410 N N . ASP A 1 297 ? 9.504 31.691 43.300 1.00 20.66 297 ASP A N 1
ATOM 2411 C CA . ASP A 1 297 ? 8.800 32.044 44.526 1.00 20.58 297 ASP A CA 1
ATOM 2412 C C . ASP A 1 297 ? 9.302 31.053 45.583 1.00 21.27 297 ASP A C 1
ATOM 2413 O O . ASP A 1 297 ? 9.284 29.842 45.364 1.00 20.62 297 ASP A O 1
ATOM 2418 N N . ALA A 1 298 ? 9.768 31.572 46.714 1.00 20.72 298 ALA A N 1
ATOM 2419 C CA . ALA A 1 298 ? 10.281 30.741 47.797 1.00 20.98 298 ALA A CA 1
ATOM 2420 C C . ALA A 1 298 ? 9.325 29.639 48.258 1.00 23.47 298 ALA A C 1
ATOM 2421 O O . ALA A 1 298 ? 9.762 28.558 48.652 1.00 25.60 298 ALA A O 1
ATOM 2423 N N . ASP A 1 299 ? 8.024 29.907 48.219 1.00 21.94 299 ASP A N 1
ATOM 2424 C CA . ASP A 1 299 ? 7.040 28.921 48.642 1.00 19.56 299 ASP A CA 1
ATOM 2425 C C . ASP A 1 299 ? 6.644 27.980 47.512 1.00 20.69 299 ASP A C 1
ATOM 2426 O O . ASP A 1 299 ? 5.690 27.208 47.636 1.00 22.02 299 ASP A O 1
ATOM 2431 N N . GLY A 1 300 ? 7.380 28.051 46.409 1.00 21.27 300 GLY A N 1
ATOM 2432 C CA . GLY A 1 300 ? 7.104 27.198 45.265 1.00 20.22 300 GLY A CA 1
ATOM 2433 C C . GLY A 1 300 ? 5.878 27.604 44.479 1.00 21.96 300 GLY A C 1
ATOM 2434 O O . GLY A 1 300 ? 5.506 26.938 43.514 1.00 24.83 300 GLY A O 1
ATOM 2435 N N . LEU A 1 301 ? 5.243 28.693 44.896 1.00 21.86 301 LEU A N 1
ATOM 2436 C CA . LEU A 1 301 ? 4.048 29.195 44.226 1.00 22.85 301 LEU A CA 1
ATOM 2437 C C . LEU A 1 301 ? 4.421 29.728 42.857 1.00 24.89 301 LEU A C 1
ATOM 2438 O O . LEU A 1 301 ? 5.576 30.065 42.608 1.00 26.77 301 LEU A O 1
ATOM 2443 N N . CYS A 1 302 ? 3.442 29.805 41.968 1.00 24.96 302 CYS A N 1
ATOM 2444 C CA . CYS A 1 302 ? 3.689 30.312 40.626 1.00 27.03 302 CYS A CA 1
ATOM 2445 C C . CYS A 1 302 ? 4.054 31.793 40.771 1.00 28.04 302 CYS A C 1
ATOM 2446 O O . CYS A 1 302 ? 3.354 32.550 41.446 1.00 28.02 302 CYS A O 1
ATOM 2449 N N . PRO A 1 303 ? 5.171 32.221 40.159 1.00 29.40 303 PRO A N 1
ATOM 2450 C CA . PRO A 1 303 ? 5.509 33.647 40.190 1.00 29.93 303 PRO A CA 1
ATOM 2451 C C . PRO A 1 303 ? 4.449 34.508 39.515 1.00 30.14 303 PRO A C 1
ATOM 2452 O O . PRO A 1 303 ? 3.651 34.025 38.700 1.00 29.59 303 PRO A O 1
ATOM 2456 N N . THR A 1 304 ? 4.461 35.789 39.862 1.00 27.30 304 THR A N 1
ATOM 2457 C CA . THR A 1 304 ? 3.526 36.745 39.319 1.00 23.92 304 THR A CA 1
ATOM 2458 C C . THR A 1 304 ? 4.017 37.301 37.976 1.00 23.77 304 THR A C 1
ATOM 2459 O O . THR A 1 304 ? 3.210 37.639 37.106 1.00 22.00 304 THR A O 1
ATOM 2463 N N . GLN A 1 305 ? 5.339 37.368 37.802 1.00 22.88 305 GLN A N 1
ATOM 2464 C CA . GLN A 1 305 ? 5.925 37.884 36.564 1.00 21.27 305 GLN A CA 1
ATOM 2465 C C . GLN A 1 305 ? 5.711 36.947 35.407 1.00 22.37 305 GLN A C 1
ATOM 2466 O O . GLN A 1 305 ? 5.985 35.753 35.498 1.00 22.13 305 GLN A O 1
ATOM 2472 N N . LEU A 1 306 ? 5.227 37.502 34.305 1.00 21.45 306 LEU A N 1
ATOM 2473 C CA . LEU A 1 306 ? 4.970 36.720 33.113 1.00 22.88 306 LEU A CA 1
ATOM 2474 C C . LEU A 1 306 ? 6.218 35.976 32.629 1.00 25.06 306 LEU A C 1
ATOM 2475 O O . LEU A 1 306 ? 6.144 34.809 32.240 1.00 24.32 306 LEU A O 1
ATOM 2480 N N . GLU A 1 307 ? 7.359 36.658 32.673 1.00 22.07 307 GLU A N 1
ATOM 2481 C CA . GLU A 1 307 ? 8.646 36.110 32.234 1.00 23.36 307 GLU A CA 1
ATOM 2482 C C . GLU A 1 307 ? 9.481 35.277 33.214 1.00 22.42 307 GLU A C 1
ATOM 2483 O O . GLU A 1 307 ? 10.644 34.995 32.930 1.00 18.94 307 GLU A O 1
ATOM 2489 N N . TRP A 1 308 ? 8.907 34.877 34.345 1.00 19.87 308 TRP A N 1
ATOM 2490 C CA . TRP A 1 308 ? 9.646 34.085 35.334 1.00 21.26 308 TRP A CA 1
ATOM 2491 C C . TRP A 1 308 ? 10.335 32.828 34.819 1.00 21.89 308 TRP A C 1
ATOM 2492 O O . TRP A 1 308 ? 11.435 32.500 35.250 1.00 22.04 308 TRP A O 1
ATOM 2503 N N . ALA A 1 309 ? 9.681 32.120 33.906 1.00 22.81 309 ALA A N 1
ATOM 2504 C CA . ALA A 1 309 ? 10.229 30.893 33.345 1.00 21.68 309 ALA A CA 1
ATOM 2505 C C . ALA A 1 309 ? 11.143 31.085 32.152 1.00 21.47 309 ALA A C 1
ATOM 2506 O O . ALA A 1 309 ? 11.549 30.113 31.534 1.00 23.25 309 ALA A O 1
ATOM 2508 N N . MET A 1 310 ? 11.468 32.323 31.811 1.00 19.82 310 MET A N 1
ATOM 2509 C CA . MET A 1 310 ? 12.344 32.547 30.670 1.00 16.29 310 MET A CA 1
ATOM 2510 C C . MET A 1 310 ? 13.803 32.346 31.057 1.00 15.05 310 MET A C 1
ATOM 2511 O O . MET A 1 310 ? 14.175 32.477 32.224 1.00 13.85 310 MET A O 1
ATOM 2516 N N . LYS A 1 311 ? 14.621 32.011 30.071 1.00 12.67 311 LYS A N 1
ATOM 2517 C CA . LYS A 1 311 ? 16.035 31.798 30.317 1.00 16.91 311 LYS A CA 1
ATOM 2518 C C . LYS A 1 311 ? 16.791 32.996 29.733 1.00 19.46 311 LYS A C 1
ATOM 2519 O O . LYS A 1 311 ? 16.879 33.165 28.512 1.00 15.21 311 LYS A O 1
ATOM 2525 N N . LEU A 1 312 ? 17.314 33.836 30.624 1.00 19.75 312 LEU A N 1
ATOM 2526 C CA . LEU A 1 312 ? 18.048 35.023 30.209 1.00 17.62 312 LEU A CA 1
ATOM 2527 C C . LEU A 1 312 ? 19.537 34.794 30.238 1.00 17.31 312 LEU A C 1
ATOM 2528 O O . LEU A 1 312 ? 20.038 34.009 31.034 1.00 17.63 312 LEU A O 1
ATOM 2533 N N . TRP A 1 313 ? 20.236 35.508 29.369 1.00 17.48 313 TRP A N 1
ATOM 2534 C CA . TRP A 1 313 ? 21.684 35.408 29.255 1.00 18.10 313 TRP A CA 1
ATOM 2535 C C . TRP A 1 313 ? 22.529 35.728 30.486 1.00 16.47 313 TRP A C 1
ATOM 2536 O O . TRP A 1 313 ? 23.474 34.994 30.786 1.00 15.42 313 TRP A O 1
ATOM 2547 N N . TRP A 1 314 ? 22.198 36.794 31.213 1.00 15.14 314 TRP A N 1
ATOM 2548 C CA . TRP A 1 314 ? 23.003 37.140 32.376 1.00 12.55 314 TRP A CA 1
ATOM 2549 C C . TRP A 1 314 ? 23.016 36.267 33.624 1.00 14.61 314 TRP A C 1
ATOM 2550 O O . TRP A 1 314 ? 24.066 36.124 34.256 1.00 16.32 314 TRP A O 1
ATOM 2561 N N . PRO A 1 315 ? 21.883 35.652 33.999 1.00 14.98 315 PRO A N 1
ATOM 2562 C CA . PRO A 1 315 ? 22.025 34.757 35.155 1.00 12.00 315 PRO A CA 1
ATOM 2563 C C . PRO A 1 315 ? 23.066 33.666 34.886 1.00 12.78 315 PRO A C 1
ATOM 2564 O O . PRO A 1 315 ? 23.762 33.218 35.791 1.00 17.45 315 PRO A O 1
ATOM 2568 N N . HIS A 1 316 ? 23.175 33.259 33.627 1.00 14.73 316 HIS A N 1
ATOM 2569 C CA . HIS A 1 316 ? 24.124 32.224 33.233 1.00 16.14 316 HIS A CA 1
ATOM 2570 C C . HIS A 1 316 ? 25.551 32.757 33.148 1.00 19.47 316 HIS A C 1
ATOM 2571 O O . HIS A 1 316 ? 26.498 32.099 33.602 1.00 19.56 316 HIS A O 1
ATOM 2578 N N . SER A 1 317 ? 25.722 33.946 32.577 1.00 15.64 317 SER A N 1
ATOM 2579 C CA . SER A 1 317 ? 27.063 34.485 32.487 1.00 14.20 317 SER A CA 1
ATOM 2580 C C . SER A 1 317 ? 27.545 34.645 33.925 1.00 12.33 317 SER A C 1
ATOM 2581 O O . SER A 1 317 ? 28.691 34.360 34.232 1.00 12.69 317 SER A O 1
ATOM 2584 N N . GLU A 1 318 ? 26.654 35.054 34.821 1.00 12.52 318 GLU A N 1
ATOM 2585 C CA . GLU A 1 318 ? 27.051 35.229 36.213 1.00 12.97 318 GLU A CA 1
ATOM 2586 C C . GLU A 1 318 ? 27.319 33.886 36.894 1.00 15.71 318 GLU A C 1
ATOM 2587 O O . GLU A 1 318 ? 28.161 33.792 37.793 1.00 14.34 318 GLU A O 1
ATOM 2593 N N . ALA A 1 319 ? 26.614 32.846 36.459 1.00 15.91 319 ALA A N 1
ATOM 2594 C CA . ALA A 1 319 ? 26.795 31.512 37.033 1.00 17.01 319 ALA A CA 1
ATOM 2595 C C . ALA A 1 319 ? 28.200 31.018 36.690 1.00 14.75 319 ALA A C 1
ATOM 2596 O O . ALA A 1 319 ? 28.896 30.455 37.530 1.00 15.91 319 ALA A O 1
ATOM 2598 N N . MET A 1 320 ? 28.602 31.237 35.443 1.00 12.51 320 MET A N 1
ATOM 2599 C CA . MET A 1 320 ? 29.915 30.829 34.966 1.00 11.75 320 MET A CA 1
ATOM 2600 C C . MET A 1 320 ? 31.019 31.454 35.810 1.00 16.50 320 MET A C 1
ATOM 2601 O O . MET A 1 320 ? 31.964 30.778 36.212 1.00 18.42 320 MET A O 1
ATOM 2606 N N . ILE A 1 321 ? 30.903 32.751 36.067 1.00 14.56 321 ILE A N 1
ATOM 2607 C CA . ILE A 1 321 ? 31.896 33.447 36.863 1.00 15.05 321 ILE A CA 1
ATOM 2608 C C . ILE A 1 321 ? 31.910 32.897 38.284 1.00 16.19 321 ILE A C 1
ATOM 2609 O O . ILE A 1 321 ? 32.950 32.474 38.782 1.00 20.01 321 ILE A O 1
ATOM 2614 N N . ALA A 1 322 ? 30.747 32.894 38.932 1.00 18.71 322 ALA A N 1
ATOM 2615 C CA . ALA A 1 322 ? 30.624 32.404 40.308 1.00 18.06 322 ALA A CA 1
ATOM 2616 C C . ALA A 1 322 ? 31.148 30.995 40.572 1.00 19.65 322 ALA A C 1
ATOM 2617 O O . ALA A 1 322 ? 31.715 30.726 41.633 1.00 20.35 322 ALA A O 1
ATOM 2619 N N . PHE A 1 323 ? 30.953 30.089 39.625 1.00 17.87 323 PHE A N 1
ATOM 2620 C CA . PHE A 1 323 ? 31.422 28.729 39.816 1.00 20.43 323 PHE A CA 1
ATOM 2621 C C . PHE A 1 323 ? 32.919 28.613 39.581 1.00 18.41 323 PHE A C 1
ATOM 2622 O O . PHE A 1 323 ? 33.642 28.021 40.383 1.00 18.75 323 PHE A O 1
ATOM 2630 N N . LEU A 1 324 ? 33.391 29.188 38.487 1.00 17.99 324 LEU A N 1
ATOM 2631 C CA . LEU A 1 324 ? 34.810 29.119 38.204 1.00 19.50 324 LEU A CA 1
ATOM 2632 C C . LEU A 1 324 ? 35.544 29.765 39.378 1.00 19.90 324 LEU A C 1
ATOM 2633 O O . LEU A 1 324 ? 36.579 29.268 39.834 1.00 19.54 324 LEU A O 1
ATOM 2638 N N . MET A 1 325 ? 34.989 30.865 39.876 1.00 18.89 325 MET A N 1
ATOM 2639 C CA . MET A 1 325 ? 35.603 31.568 40.993 1.00 19.32 325 MET A CA 1
ATOM 2640 C C . MET A 1 325 ? 35.609 30.733 42.254 1.00 19.00 325 MET A C 1
ATOM 2641 O O . MET A 1 325 ? 36.636 30.632 42.921 1.00 23.43 325 MET A O 1
ATOM 2646 N N . GLY A 1 326 ? 34.457 30.147 42.577 1.00 19.29 326 GLY A N 1
ATOM 2647 C CA . GLY A 1 326 ? 34.330 29.320 43.764 1.00 17.10 326 GLY A CA 1
ATOM 2648 C C . GLY A 1 326 ? 35.308 28.164 43.711 1.00 19.27 326 GLY A C 1
ATOM 2649 O O . GLY A 1 326 ? 35.884 27.763 44.722 1.00 19.36 326 GLY A O 1
ATOM 2650 N N . TYR A 1 327 ? 35.494 27.616 42.520 1.00 19.38 327 TYR A N 1
ATOM 2651 C CA . TYR A 1 327 ? 36.413 26.513 42.365 1.00 20.51 327 TYR A CA 1
ATOM 2652 C C . TYR A 1 327 ? 37.823 27.055 42.570 1.00 22.98 327 TYR A C 1
ATOM 2653 O O . TYR A 1 327 ? 38.586 26.530 43.384 1.00 22.04 327 TYR A O 1
ATOM 2662 N N . SER A 1 328 ? 38.163 28.106 41.827 1.00 22.43 328 SER A N 1
ATOM 2663 C CA . SER A 1 328 ? 39.484 28.722 41.935 1.00 25.95 328 SER A CA 1
ATOM 2664 C C . SER A 1 328 ? 39.815 28.976 43.398 1.00 26.11 328 SER A C 1
ATOM 2665 O O . SER A 1 328 ? 40.961 28.849 43.816 1.00 27.30 328 SER A O 1
ATOM 2668 N N . GLU A 1 329 ? 38.794 29.327 44.170 1.00 28.56 329 GLU A N 1
ATOM 2669 C CA . GLU A 1 329 ? 38.946 29.616 45.591 1.00 32.68 329 GLU A CA 1
ATOM 2670 C C . GLU A 1 329 ? 38.960 28.436 46.560 1.00 33.32 329 GLU A C 1
ATOM 2671 O O . GLU A 1 329 ? 39.696 28.453 47.547 1.00 33.42 329 GLU A O 1
ATOM 2677 N N . SER A 1 330 ? 38.146 27.419 46.296 1.00 33.31 330 SER A N 1
ATOM 2678 C CA . SER A 1 330 ? 38.095 26.257 47.183 1.00 33.48 330 SER A CA 1
ATOM 2679 C C . SER A 1 330 ? 38.649 24.954 46.612 1.00 31.36 330 SER A C 1
ATOM 2680 O O . SER A 1 330 ? 38.808 23.975 47.340 1.00 31.07 330 SER A O 1
ATOM 2683 N N . GLY A 1 331 ? 38.932 24.931 45.317 1.00 29.84 331 GLY A N 1
ATOM 2684 C CA . GLY A 1 331 ? 39.463 23.721 44.715 1.00 31.30 331 GLY A CA 1
ATOM 2685 C C . GLY A 1 331 ? 38.510 22.540 44.752 1.00 29.11 331 GLY A C 1
ATOM 2686 O O . GLY A 1 331 ? 38.871 21.427 44.364 1.00 27.21 331 GLY A O 1
ATOM 2687 N N . ASP A 1 332 ? 37.293 22.784 45.226 1.00 29.77 332 ASP A N 1
ATOM 2688 C CA . ASP A 1 332 ? 36.263 21.751 45.320 1.00 30.64 332 ASP A CA 1
ATOM 2689 C C . ASP A 1 332 ? 35.802 21.418 43.902 1.00 31.85 332 ASP A C 1
ATOM 2690 O O . ASP A 1 332 ? 35.302 22.286 43.191 1.00 33.70 332 ASP A O 1
ATOM 2695 N N . PRO A 1 333 ? 35.981 20.160 43.463 1.00 32.74 333 PRO A N 1
ATOM 2696 C CA . PRO A 1 333 ? 35.885 19.887 42.024 1.00 30.51 333 PRO A CA 1
ATOM 2697 C C . PRO A 1 333 ? 34.432 19.848 41.565 1.00 28.12 333 PRO A C 1
ATOM 2698 O O . PRO A 1 333 ? 34.151 19.787 40.364 1.00 26.02 333 PRO A O 1
ATOM 2702 N N . ALA A 1 334 ? 33.516 19.872 42.531 1.00 23.96 334 ALA A N 1
ATOM 2703 C CA . ALA A 1 334 ? 32.089 19.845 42.239 1.00 23.53 334 ALA A CA 1
ATOM 2704 C C . ALA A 1 334 ? 31.735 21.129 41.500 1.00 23.79 334 ALA A C 1
ATOM 2705 O O . ALA A 1 334 ? 30.970 21.118 40.534 1.00 24.32 334 ALA A O 1
ATOM 2707 N N . LEU A 1 335 ? 32.310 22.233 41.973 1.00 23.43 335 LEU A N 1
ATOM 2708 C CA . LEU A 1 335 ? 32.092 23.554 41.392 1.00 21.42 335 LEU A CA 1
ATOM 2709 C C . LEU A 1 335 ? 32.639 23.626 39.977 1.00 22.10 335 LEU A C 1
ATOM 2710 O O . LEU A 1 335 ? 32.063 24.279 39.110 1.00 20.80 335 LEU A O 1
ATOM 2715 N N . LEU A 1 336 ? 33.757 22.954 39.737 1.00 24.24 336 LEU A N 1
ATOM 2716 C CA . LEU A 1 336 ? 34.336 22.974 38.405 1.00 22.79 336 LEU A CA 1
ATOM 2717 C C . LEU A 1 336 ? 33.356 22.284 37.476 1.00 23.82 336 LEU A C 1
ATOM 2718 O O . LEU A 1 336 ? 33.143 22.722 36.347 1.00 26.07 336 LEU A O 1
ATOM 2723 N N . ARG A 1 337 ? 32.744 21.211 37.962 1.00 24.28 337 ARG A N 1
ATOM 2724 C CA . ARG A 1 337 ? 31.784 20.461 37.159 1.00 25.56 337 ARG A CA 1
ATOM 2725 C C . ARG A 1 337 ? 30.537 21.289 36.870 1.00 21.89 337 ARG A C 1
ATOM 2726 O O . ARG A 1 337 ? 29.964 21.204 35.790 1.00 20.60 337 ARG A O 1
ATOM 2734 N N . LEU A 1 338 ? 30.113 22.091 37.835 1.00 19.28 338 LEU A N 1
ATOM 2735 C CA . LEU A 1 338 ? 28.937 22.908 37.620 1.00 18.80 338 LEU A CA 1
ATOM 2736 C C . LEU A 1 338 ? 29.272 23.995 36.590 1.00 20.31 338 LEU A C 1
ATOM 2737 O O . LEU A 1 338 ? 28.439 24.350 35.754 1.00 17.10 338 LEU A O 1
ATOM 2742 N N . PHE A 1 339 ? 30.498 24.513 36.639 1.00 19.57 339 PHE A N 1
ATOM 2743 C CA . PHE A 1 339 ? 30.911 25.549 35.698 1.00 17.90 339 PHE A CA 1
ATOM 2744 C C . PHE A 1 339 ? 30.795 24.965 34.295 1.00 19.89 339 PHE A C 1
ATOM 2745 O O . PHE A 1 339 ? 30.252 25.590 33.372 1.00 18.44 339 PHE A O 1
ATOM 2753 N N . TYR A 1 340 ? 31.310 23.753 34.141 1.00 19.74 340 TYR A N 1
ATOM 2754 C CA . TYR A 1 340 ? 31.267 23.081 32.857 1.00 20.65 340 TYR A CA 1
ATOM 2755 C C . TYR A 1 340 ? 29.825 22.958 32.409 1.00 18.76 340 TYR A C 1
ATOM 2756 O O . TYR A 1 340 ? 29.510 23.228 31.259 1.00 20.42 340 TYR A O 1
ATOM 2765 N N . GLN A 1 341 ? 28.947 22.568 33.325 1.00 19.28 341 GLN A N 1
ATOM 2766 C CA . GLN A 1 341 ? 27.533 22.417 33.005 1.00 18.57 341 GLN A CA 1
ATOM 2767 C C . GLN A 1 341 ? 26.931 23.719 32.497 1.00 19.00 341 GLN A C 1
ATOM 2768 O O . GLN A 1 341 ? 26.337 23.766 31.419 1.00 18.50 341 GLN A O 1
ATOM 2774 N N . VAL A 1 342 ? 27.068 24.771 33.299 1.00 20.69 342 VAL A N 1
ATOM 2775 C CA . VAL A 1 342 ? 26.538 26.082 32.940 1.00 19.69 342 VAL A CA 1
ATOM 2776 C C . VAL A 1 342 ? 27.183 26.604 31.667 1.00 17.89 342 VAL A C 1
ATOM 2777 O O . VAL A 1 342 ? 26.492 27.019 30.747 1.00 17.06 342 VAL A O 1
ATOM 2781 N N . ALA A 1 343 ? 28.508 26.563 31.612 1.00 14.76 343 ALA A N 1
ATOM 2782 C CA . ALA A 1 343 ? 29.225 27.043 30.444 1.00 14.90 343 ALA A CA 1
ATOM 2783 C C . ALA A 1 343 ? 28.811 26.366 29.146 1.00 14.38 343 ALA A C 1
ATOM 2784 O O . ALA A 1 343 ? 28.707 27.026 28.116 1.00 16.83 343 ALA A O 1
ATOM 2786 N N . GLU A 1 344 ? 28.583 25.056 29.177 1.00 14.76 344 GLU A N 1
ATOM 2787 C CA . GLU A 1 344 ? 28.183 24.353 27.958 1.00 18.14 344 GLU A CA 1
ATOM 2788 C C . GLU A 1 344 ? 26.764 24.736 27.555 1.00 14.43 344 GLU A C 1
ATOM 2789 O O . GLU A 1 344 ? 26.473 24.927 26.380 1.00 15.64 344 GLU A O 1
ATOM 2795 N N . TYR A 1 345 ? 25.882 24.846 28.536 1.00 14.57 345 TYR A N 1
ATOM 2796 C CA . TYR A 1 345 ? 24.500 25.210 28.266 1.00 16.17 345 TYR A CA 1
ATOM 2797 C C . TYR A 1 345 ? 24.390 26.613 27.673 1.00 14.10 345 TYR A C 1
ATOM 2798 O O . TYR A 1 345 ? 23.708 26.819 26.668 1.00 13.16 345 TYR A O 1
ATOM 2807 N N . THR A 1 346 ? 25.054 27.584 28.290 1.00 14.94 346 THR A N 1
ATOM 2808 C CA . THR A 1 346 ? 24.971 28.941 27.765 1.00 13.69 346 THR A CA 1
ATOM 2809 C C . THR A 1 346 ? 25.695 29.097 26.431 1.00 14.63 346 THR A C 1
ATOM 2810 O O . THR A 1 346 ? 25.213 29.792 25.547 1.00 15.74 346 THR A O 1
ATOM 2814 N N . PHE A 1 347 ? 26.835 28.445 26.257 1.00 14.38 347 PHE A N 1
ATOM 2815 C CA . PHE A 1 347 ? 27.525 28.583 24.989 1.00 15.08 347 PHE A CA 1
ATOM 2816 C C . PHE A 1 347 ? 26.679 27.960 23.889 1.00 17.18 347 PHE A C 1
ATOM 2817 O O . PHE A 1 347 ? 26.613 28.473 22.778 1.00 17.58 347 PHE A O 1
ATOM 2825 N N . ARG A 1 348 ? 26.013 26.855 24.207 1.00 17.36 348 ARG A N 1
ATOM 2826 C CA . ARG A 1 348 ? 25.169 26.171 23.232 1.00 19.61 348 ARG A CA 1
ATOM 2827 C C . ARG A 1 348 ? 23.822 26.853 23.005 1.00 19.55 348 ARG A C 1
ATOM 2828 O O . ARG A 1 348 ? 23.299 26.852 21.893 1.00 20.32 348 ARG A O 1
ATOM 2836 N N . GLN A 1 349 ? 23.271 27.438 24.061 1.00 17.72 349 GLN A N 1
ATOM 2837 C CA . GLN A 1 349 ? 21.981 28.114 23.990 1.00 19.34 349 GLN A CA 1
ATOM 2838 C C . GLN A 1 349 ? 21.891 29.584 23.584 1.00 18.38 349 GLN A C 1
ATOM 2839 O O . GLN A 1 349 ? 21.031 29.947 22.783 1.00 16.87 349 GLN A O 1
ATOM 2845 N N . PHE A 1 350 ? 22.755 30.436 24.128 1.00 17.51 350 PHE A N 1
ATOM 2846 C CA . PHE A 1 350 ? 22.703 31.864 23.790 1.00 18.04 350 PHE A CA 1
ATOM 2847 C C . PHE A 1 350 ? 23.524 32.412 22.638 1.00 19.90 350 PHE A C 1
ATOM 2848 O O . PHE A 1 350 ? 23.139 33.412 22.042 1.00 21.45 350 PHE A O 1
ATOM 2856 N N . ARG A 1 351 ? 24.650 31.790 22.317 1.00 20.19 351 ARG A N 1
ATOM 2857 C CA . ARG A 1 351 ? 25.468 32.296 21.222 1.00 22.01 351 ARG A CA 1
ATOM 2858 C C . ARG A 1 351 ? 24.764 32.300 19.888 1.00 21.46 351 ARG A C 1
ATOM 2859 O O . ARG A 1 351 ? 23.899 31.476 19.626 1.00 23.37 351 ARG A O 1
ATOM 2867 N N . ASP A 1 352 ? 25.137 33.253 19.047 1.00 25.02 352 ASP A N 1
ATOM 2868 C CA . ASP A 1 352 ? 24.547 33.377 17.726 1.00 28.66 352 ASP A CA 1
ATOM 2869 C C . ASP A 1 352 ? 25.673 33.430 16.722 1.00 30.99 352 ASP A C 1
ATOM 2870 O O . ASP A 1 352 ? 26.188 34.501 16.406 1.00 30.34 352 ASP A O 1
ATOM 2875 N N . PRO A 1 353 ? 26.074 32.265 16.207 1.00 35.41 353 PRO A N 1
ATOM 2876 C CA . PRO A 1 353 ? 27.367 32.146 15.530 1.00 37.37 353 PRO A CA 1
ATOM 2877 C C . PRO A 1 353 ? 27.240 32.756 14.151 1.00 36.94 353 PRO A C 1
ATOM 2878 O O . PRO A 1 353 ? 28.182 32.761 13.369 1.00 37.15 353 PRO A O 1
ATOM 2882 N N . GLU A 1 354 ? 26.049 33.269 13.867 1.00 39.10 354 GLU A N 1
ATOM 2883 C CA . GLU A 1 354 ? 25.766 33.892 12.580 1.00 40.12 354 GLU A CA 1
ATOM 2884 C C . GLU A 1 354 ? 26.301 35.312 12.535 1.00 37.81 354 GLU A C 1
ATOM 2885 O O . GLU A 1 354 ? 27.082 35.674 11.652 1.00 37.59 354 GLU A O 1
ATOM 2891 N N . TYR A 1 355 ? 25.886 36.103 13.515 1.00 34.80 355 TYR A N 1
ATOM 2892 C CA . TYR A 1 355 ? 26.298 37.485 13.591 1.00 34.09 355 TYR A CA 1
ATOM 2893 C C . TYR A 1 355 ? 27.249 37.882 14.699 1.00 32.06 355 TYR A C 1
ATOM 2894 O O . TYR A 1 355 ? 28.023 38.827 14.544 1.00 35.41 355 TYR A O 1
ATOM 2903 N N . GLY A 1 356 ? 27.213 37.179 15.817 1.00 28.51 356 GLY A N 1
ATOM 2904 C CA . GLY A 1 356 ? 28.112 37.550 16.889 1.00 25.31 356 GLY A CA 1
ATOM 2905 C C . GLY A 1 356 ? 27.323 37.972 18.108 1.00 23.49 356 GLY A C 1
ATOM 2906 O O . GLY A 1 356 ? 26.138 38.300 18.017 1.00 24.59 356 GLY A O 1
ATOM 2907 N N . GLU A 1 357 ? 27.993 37.974 19.251 1.00 22.93 357 GLU A N 1
ATOM 2908 C CA . GLU A 1 357 ? 27.382 38.342 20.517 1.00 20.90 357 GLU A CA 1
ATOM 2909 C C . GLU A 1 357 ? 26.356 37.267 20.840 1.00 19.85 357 GLU A C 1
ATOM 2910 O O . GLU A 1 357 ? 26.242 36.282 20.114 1.00 22.88 357 GLU A O 1
ATOM 2916 N N . TRP A 1 358 ? 25.607 37.452 21.916 1.00 18.09 358 TRP A N 1
ATOM 2917 C CA . TRP A 1 358 ? 24.608 36.473 22.318 1.00 15.89 358 TRP A CA 1
ATOM 2918 C C . TRP A 1 358 ? 23.191 36.994 22.420 1.00 17.52 358 TRP A C 1
ATOM 2919 O O . TRP A 1 358 ? 22.969 38.168 22.709 1.00 19.37 358 TRP A O 1
ATOM 2930 N N . PHE A 1 359 ? 22.228 36.108 22.203 1.00 15.41 359 PHE A N 1
ATOM 2931 C CA . PHE A 1 359 ? 20.837 36.506 22.301 1.00 15.40 359 PHE A CA 1
ATOM 2932 C C . PHE A 1 359 ? 20.729 36.624 23.800 1.00 13.58 359 PHE A C 1
ATOM 2933 O O . PHE A 1 359 ? 21.493 35.985 24.522 1.00 16.56 359 PHE A O 1
ATOM 2941 N N . GLY A 1 360 ? 19.802 37.424 24.293 1.00 14.50 360 GLY A N 1
ATOM 2942 C CA . GLY A 1 360 ? 19.707 37.530 25.729 1.00 15.91 360 GLY A CA 1
ATOM 2943 C C . GLY A 1 360 ? 18.457 36.887 26.279 1.00 17.06 360 GLY A C 1
ATOM 2944 O O . GLY A 1 360 ? 18.401 36.557 27.463 1.00 16.87 360 GLY A O 1
ATOM 2945 N N . TYR A 1 361 ? 17.473 36.670 25.409 1.00 17.95 361 TYR A N 1
ATOM 2946 C CA . TYR A 1 361 ? 16.209 36.078 25.822 1.00 16.35 361 TYR A CA 1
ATOM 2947 C C . TYR A 1 361 ? 15.721 34.835 25.093 1.00 18.27 361 TYR A C 1
ATOM 2948 O O . TYR A 1 361 ? 15.453 34.862 23.894 1.00 18.72 361 TYR A O 1
ATOM 2957 N N . LEU A 1 362 ? 15.574 33.757 25.858 1.00 19.64 362 LEU A N 1
ATOM 2958 C CA . LEU A 1 362 ? 15.116 32.465 25.357 1.00 15.34 362 LEU A CA 1
ATOM 2959 C C . LEU A 1 362 ? 13.880 32.067 26.157 1.00 17.10 362 LEU A C 1
ATOM 2960 O O . LEU A 1 362 ? 13.772 32.412 27.336 1.00 17.77 362 LEU A O 1
ATOM 2965 N N . ASN A 1 363 ? 12.949 31.346 25.535 1.00 17.77 363 ASN A N 1
ATOM 2966 C CA . ASN A 1 363 ? 11.754 30.923 26.255 1.00 16.76 363 ASN A CA 1
ATOM 2967 C C . ASN A 1 363 ? 12.236 29.796 27.172 1.00 19.23 363 ASN A C 1
ATOM 2968 O O . ASN A 1 363 ? 13.411 29.410 27.107 1.00 17.05 363 ASN A O 1
ATOM 2973 N N . ARG A 1 364 ? 11.363 29.272 28.029 1.00 17.19 364 ARG A N 1
ATOM 2974 C CA . ARG A 1 364 ? 11.763 28.202 28.939 1.00 17.49 364 ARG A CA 1
ATOM 2975 C C . ARG A 1 364 ? 12.486 27.027 28.273 1.00 18.94 364 ARG A C 1
ATOM 2976 O O . ARG A 1 364 ? 13.514 26.556 28.775 1.00 17.52 364 ARG A O 1
ATOM 2984 N N . GLU A 1 365 ? 11.955 26.568 27.145 1.00 15.59 365 GLU A N 1
ATOM 2985 C CA . GLU A 1 365 ? 12.536 25.452 26.417 1.00 19.52 365 GLU A CA 1
ATOM 2986 C C . GLU A 1 365 ? 13.901 25.757 25.795 1.00 21.28 365 GLU A C 1
ATOM 2987 O O . GLU A 1 365 ? 14.515 24.893 25.156 1.00 23.43 365 GLU A O 1
ATOM 2993 N N . GLY A 1 366 ? 14.369 26.986 25.968 1.00 19.33 366 GLY A N 1
ATOM 2994 C CA . GLY A 1 366 ? 15.659 27.359 25.419 1.00 16.60 366 GLY A CA 1
ATOM 2995 C C . GLY A 1 366 ? 15.637 27.893 24.008 1.00 18.08 366 GLY A C 1
ATOM 2996 O O . GLY A 1 366 ? 16.692 28.123 23.419 1.00 18.41 366 GLY A O 1
ATOM 2997 N N . LYS A 1 367 ? 14.450 28.095 23.454 1.00 16.53 367 LYS A N 1
ATOM 2998 C CA . LYS A 1 367 ? 14.354 28.609 22.098 1.00 19.81 367 LYS A CA 1
ATOM 2999 C C . LYS A 1 367 ? 14.482 30.123 22.162 1.00 19.46 367 LYS A C 1
ATOM 3000 O O . LYS A 1 367 ? 14.105 30.727 23.158 1.00 20.14 367 LYS A O 1
ATOM 3006 N N . VAL A 1 368 ? 15.025 30.731 21.111 1.00 20.26 368 VAL A N 1
ATOM 3007 C CA . VAL A 1 368 ? 15.194 32.180 21.070 1.00 19.03 368 VAL A CA 1
ATOM 3008 C C . VAL A 1 368 ? 13.843 32.902 21.086 1.00 19.07 368 VAL A C 1
ATOM 3009 O O . VAL A 1 368 ? 13.047 32.755 20.163 1.00 19.16 368 VAL A O 1
ATOM 3013 N N . ALA A 1 369 ? 13.597 33.682 22.137 1.00 16.33 369 ALA A N 1
ATOM 3014 C CA . ALA A 1 369 ? 12.345 34.424 22.272 1.00 16.83 369 ALA A CA 1
ATOM 3015 C C . ALA A 1 369 ? 12.458 35.809 21.641 1.00 16.65 369 ALA A C 1
ATOM 3016 O O . ALA A 1 369 ? 11.512 36.303 21.045 1.00 14.88 369 ALA A O 1
ATOM 3018 N N . LEU A 1 370 ? 13.618 36.436 21.784 1.00 17.99 370 LEU A N 1
ATOM 3019 C CA . LEU A 1 370 ? 13.851 37.759 21.221 1.00 17.33 370 LEU A CA 1
ATOM 3020 C C . LEU A 1 370 ? 15.189 37.681 20.475 1.00 17.18 370 LEU A C 1
ATOM 3021 O O . LEU A 1 370 ? 16.174 37.195 21.020 1.00 14.80 370 LEU A O 1
ATOM 3026 N N . THR A 1 371 ? 15.217 38.152 19.230 1.00 14.82 371 THR A N 1
ATOM 3027 C CA . THR A 1 371 ? 16.438 38.118 18.427 1.00 15.28 371 THR A CA 1
ATOM 3028 C C . THR A 1 371 ? 17.423 39.278 18.640 1.00 16.74 371 THR A C 1
ATOM 3029 O O . THR A 1 371 ? 18.507 39.297 18.045 1.00 18.32 371 THR A O 1
ATOM 3033 N N . ILE A 1 372 ? 17.060 40.237 19.484 1.00 15.95 372 ILE A N 1
ATOM 3034 C CA . ILE A 1 372 ? 17.934 41.375 19.739 1.00 17.77 372 ILE A CA 1
ATOM 3035 C C . ILE A 1 372 ? 19.225 41.013 20.480 1.00 18.50 372 ILE A C 1
ATOM 3036 O O . ILE A 1 372 ? 19.238 40.156 21.374 1.00 16.81 372 ILE A O 1
ATOM 3041 N N . LYS A 1 373 ? 20.312 41.683 20.096 1.00 16.58 373 LYS A N 1
ATOM 3042 C CA . LYS A 1 373 ? 21.621 41.460 20.705 1.00 16.95 373 LYS A CA 1
ATOM 3043 C C . LYS A 1 373 ? 21.845 42.523 21.772 1.00 16.06 373 LYS A C 1
ATOM 3044 O O . LYS A 1 373 ? 22.728 42.406 22.612 1.00 17.82 373 LYS A O 1
ATOM 3050 N N . GLY A 1 374 ? 21.030 43.568 21.733 1.00 15.45 374 GLY A N 1
ATOM 3051 C CA . GLY A 1 374 ? 21.169 44.626 22.710 1.00 13.91 374 GLY A CA 1
ATOM 3052 C C . GLY A 1 374 ? 19.863 45.376 22.822 1.00 14.72 374 GLY A C 1
ATOM 3053 O O . GLY A 1 374 ? 19.055 45.375 21.899 1.00 12.65 374 GLY A O 1
ATOM 3054 N N . GLY A 1 375 ? 19.658 46.032 23.953 1.00 14.80 375 GLY A N 1
ATOM 3055 C CA . GLY A 1 375 ? 18.430 46.771 24.132 1.00 14.35 375 GLY A CA 1
ATOM 3056 C C . GLY A 1 375 ? 18.440 47.606 25.392 1.00 13.28 375 GLY A C 1
ATOM 3057 O O . GLY A 1 375 ? 19.491 48.043 25.860 1.00 10.69 375 GLY A O 1
ATOM 3058 N N . PRO A 1 376 ? 17.263 47.836 25.968 1.00 13.59 376 PRO A N 1
ATOM 3059 C CA . PRO A 1 376 ? 17.136 48.630 27.185 1.00 13.17 376 PRO A CA 1
ATOM 3060 C C . PRO A 1 376 ? 17.910 48.055 28.354 1.00 14.79 376 PRO A C 1
ATOM 3061 O O . PRO A 1 376 ? 18.408 48.803 29.196 1.00 15.12 376 PRO A O 1
ATOM 3065 N N . PHE A 1 377 ? 18.027 46.728 28.411 1.00 17.82 377 PHE A N 1
ATOM 3066 C CA . PHE A 1 377 ? 18.752 46.105 29.517 1.00 16.90 377 PHE A CA 1
ATOM 3067 C C . PHE A 1 377 ? 19.910 45.175 29.162 1.00 17.15 377 PHE A C 1
ATOM 3068 O O . PHE A 1 377 ? 20.422 44.461 30.020 1.00 19.38 377 PHE A O 1
ATOM 3076 N N . LYS A 1 378 ? 20.325 45.180 27.905 1.00 16.04 378 LYS A N 1
ATOM 3077 C CA . LYS A 1 378 ? 21.420 44.324 27.496 1.00 13.91 378 LYS A CA 1
ATOM 3078 C C . LYS A 1 378 ? 22.413 45.133 26.718 1.00 12.16 378 LYS A C 1
ATOM 3079 O O . LYS A 1 378 ? 22.082 45.702 25.683 1.00 12.78 378 LYS A O 1
ATOM 3085 N N . GLY A 1 379 ? 23.639 45.180 27.216 1.00 13.25 379 GLY A N 1
ATOM 3086 C CA . GLY A 1 379 ? 24.656 45.940 26.528 1.00 13.62 379 GLY A CA 1
ATOM 3087 C C . GLY A 1 379 ? 25.965 45.198 26.509 1.00 15.67 379 GLY A C 1
ATOM 3088 O O . GLY A 1 379 ? 25.997 43.974 26.593 1.00 15.09 379 GLY A O 1
ATOM 3089 N N . CYS A 1 380 ? 27.047 45.949 26.393 1.00 16.89 380 CYS A N 1
ATOM 3090 C CA . CYS A 1 380 ? 28.386 45.379 26.363 1.00 17.46 380 CYS A CA 1
ATOM 3091 C C . CYS A 1 380 ? 28.850 45.300 27.809 1.00 16.46 380 CYS A C 1
ATOM 3092 O O . CYS A 1 380 ? 29.674 46.098 28.245 1.00 18.23 380 CYS A O 1
ATOM 3095 N N . PHE A 1 381 ? 28.333 44.326 28.549 1.00 12.11 381 PHE A N 1
ATOM 3096 C CA . PHE A 1 381 ? 28.710 44.195 29.937 1.00 10.68 381 PHE A CA 1
ATOM 3097 C C . PHE A 1 381 ? 28.748 42.758 30.482 1.00 13.85 381 PHE A C 1
ATOM 3098 O O . PHE A 1 381 ? 29.822 42.166 30.606 1.00 16.40 381 PHE A O 1
ATOM 3106 N N . HIS A 1 382 ? 27.580 42.206 30.813 1.00 13.50 382 HIS A N 1
ATOM 3107 C CA . HIS A 1 382 ? 27.472 40.847 31.353 1.00 11.91 382 HIS A CA 1
ATOM 3108 C C . HIS A 1 382 ? 28.224 39.796 30.565 1.00 13.10 382 HIS A C 1
ATOM 3109 O O . HIS A 1 382 ? 28.964 39.006 31.145 1.00 18.00 382 HIS A O 1
ATOM 3116 N N . VAL A 1 383 ? 28.031 39.764 29.254 1.00 12.78 383 VAL A N 1
ATOM 3117 C CA . VAL A 1 383 ? 28.729 38.774 28.452 1.00 11.49 383 VAL A CA 1
ATOM 3118 C C . VAL A 1 383 ? 30.234 39.018 28.473 1.00 14.70 383 VAL A C 1
ATOM 3119 O O . VAL A 1 383 ? 30.996 38.182 28.960 1.00 17.07 383 VAL A O 1
ATOM 3123 N N . PRO A 1 384 ? 30.689 40.170 27.959 1.00 14.02 384 PRO A N 1
ATOM 3124 C CA . PRO A 1 384 ? 32.140 40.355 27.876 1.00 13.66 384 PRO A CA 1
ATOM 3125 C C . PRO A 1 384 ? 32.862 40.312 29.224 1.00 10.52 384 PRO A C 1
ATOM 3126 O O . PRO A 1 384 ? 34.011 39.888 29.309 1.00 14.05 384 PRO A O 1
ATOM 3130 N N . ARG A 1 385 ? 32.192 40.736 30.284 1.00 11.86 385 ARG A N 1
ATOM 3131 C CA . ARG A 1 385 ? 32.813 40.727 31.602 1.00 12.62 385 ARG A CA 1
ATOM 3132 C C . ARG A 1 385 ? 33.001 39.283 32.075 1.00 16.27 385 ARG A C 1
ATOM 3133 O O . ARG A 1 385 ? 34.012 38.915 32.687 1.00 17.65 385 ARG A O 1
ATOM 3141 N N . CYS A 1 386 ? 32.015 38.462 31.766 1.00 17.79 386 CYS A N 1
ATOM 3142 C CA . CYS A 1 386 ? 32.048 37.070 32.147 1.00 16.08 386 CYS A CA 1
ATOM 3143 C C . CYS A 1 386 ? 33.152 36.342 31.387 1.00 16.23 386 CYS A C 1
ATOM 3144 O O . CYS A 1 386 ? 33.927 35.592 31.975 1.00 19.36 386 CYS A O 1
ATOM 3147 N N . LEU A 1 387 ? 33.242 36.572 30.085 1.00 13.73 387 LEU A N 1
ATOM 3148 C CA . LEU A 1 387 ? 34.270 35.915 29.296 1.00 15.56 387 LEU A CA 1
ATOM 3149 C C . LEU A 1 387 ? 35.660 36.374 29.717 1.00 18.21 387 LEU A C 1
ATOM 3150 O O . LEU A 1 387 ? 36.584 35.565 29.816 1.00 18.19 387 LEU A O 1
ATOM 3155 N N . ALA A 1 388 ? 35.810 37.669 29.978 1.00 16.90 388 ALA A N 1
ATOM 3156 C CA . ALA A 1 388 ? 37.106 38.183 30.381 1.00 17.29 388 ALA A CA 1
ATOM 3157 C C . ALA A 1 388 ? 37.530 37.583 31.709 1.00 18.15 388 ALA A C 1
ATOM 3158 O O . ALA A 1 388 ? 38.645 37.091 31.833 1.00 16.29 388 ALA A O 1
ATOM 3160 N N . MET A 1 389 ? 36.646 37.626 32.700 1.00 14.81 389 MET A N 1
ATOM 3161 C CA . MET A 1 389 ? 36.967 37.074 34.011 1.00 16.89 389 MET A CA 1
ATOM 3162 C C . MET A 1 389 ? 37.285 35.579 33.979 1.00 16.82 389 MET A C 1
ATOM 3163 O O . MET A 1 389 ? 38.189 35.115 34.675 1.00 20.08 389 MET A O 1
ATOM 3168 N N . CYS A 1 390 ? 36.531 34.819 33.193 1.00 15.52 390 CYS A N 1
ATOM 3169 C CA . CYS A 1 390 ? 36.771 33.385 33.116 1.00 16.91 390 CYS A CA 1
ATOM 3170 C C . CYS A 1 390 ? 38.120 33.154 32.488 1.00 16.18 390 CYS A C 1
ATOM 3171 O O . CYS A 1 390 ? 38.909 32.354 32.973 1.00 21.02 390 CYS A O 1
ATOM 3174 N N . GLU A 1 391 ? 38.383 33.877 31.412 1.00 15.44 391 GLU A N 1
ATOM 3175 C CA . GLU A 1 391 ? 39.647 33.760 30.710 1.00 16.99 391 GLU A CA 1
ATOM 3176 C C . GLU A 1 391 ? 40.808 34.011 31.674 1.00 18.78 391 GLU A C 1
ATOM 3177 O O . GLU A 1 391 ? 41.838 33.333 31.640 1.00 18.23 391 GLU A O 1
ATOM 3183 N N . GLU A 1 392 ? 40.640 35.005 32.532 1.00 18.98 392 GLU A N 1
ATOM 3184 C CA . GLU A 1 392 ? 41.666 35.338 33.487 1.00 19.04 392 GLU A CA 1
ATOM 3185 C C . GLU A 1 392 ? 41.827 34.202 34.483 1.00 19.26 392 GLU A C 1
ATOM 3186 O O . GLU A 1 392 ? 42.924 33.669 34.642 1.00 22.47 392 GLU A O 1
ATOM 3192 N N . MET A 1 393 ? 40.725 33.835 35.137 1.00 16.46 393 MET A N 1
ATOM 3193 C CA . MET A 1 393 ? 40.716 32.766 36.130 1.00 16.21 393 MET A CA 1
ATOM 3194 C C . MET A 1 393 ? 41.274 31.459 35.604 1.00 18.25 393 MET A C 1
ATOM 3195 O O . MET A 1 393 ? 42.001 30.760 36.314 1.00 22.35 393 MET A O 1
ATOM 3200 N N . LEU A 1 394 ? 40.930 31.120 34.369 1.00 17.03 394 LEU A N 1
ATOM 3201 C CA . LEU A 1 394 ? 41.423 29.885 33.785 1.00 18.92 394 LEU A CA 1
ATOM 3202 C C . LEU A 1 394 ? 42.931 30.027 33.671 1.00 21.15 394 LEU A C 1
ATOM 3203 O O . LEU A 1 394 ? 43.682 29.197 34.176 1.00 22.44 394 LEU A O 1
ATOM 3208 N N . SER A 1 395 ? 43.363 31.105 33.021 1.00 21.77 395 SER A N 1
ATOM 3209 C CA . SER A 1 395 ? 44.778 31.376 32.835 1.00 19.25 395 SER A CA 1
ATOM 3210 C C . SER A 1 395 ? 45.525 31.173 34.147 1.00 20.47 395 SER A C 1
ATOM 3211 O O . SER A 1 395 ? 46.612 30.608 34.177 1.00 21.26 395 SER A O 1
ATOM 3214 N N . ALA A 1 396 ? 44.937 31.641 35.237 1.00 21.20 396 ALA A N 1
ATOM 3215 C CA . ALA A 1 396 ? 45.563 31.502 36.540 1.00 21.43 396 ALA A CA 1
ATOM 3216 C C . ALA A 1 396 ? 45.556 30.045 37.003 1.00 22.78 396 ALA A C 1
ATOM 3217 O O . ALA A 1 396 ? 46.519 29.572 37.603 1.00 21.36 396 ALA A O 1
ATOM 3219 N N . LEU A 1 397 ? 44.464 29.343 36.721 1.00 24.24 397 LEU A N 1
ATOM 3220 C CA . LEU A 1 397 ? 44.323 27.945 37.108 1.00 22.81 397 LEU A CA 1
ATOM 3221 C C . LEU A 1 397 ? 45.294 27.037 36.364 1.00 22.98 397 LEU A C 1
ATOM 3222 O O . LEU A 1 397 ? 45.908 26.159 36.959 1.00 23.89 397 LEU A O 1
ATOM 3227 N N . LEU A 1 398 ? 45.439 27.242 35.064 1.00 21.73 398 LEU A N 1
ATOM 3228 C CA . LEU A 1 398 ? 46.348 26.415 34.288 1.00 24.20 398 LEU A CA 1
ATOM 3229 C C . LEU A 1 398 ? 47.787 26.723 34.667 1.00 27.92 398 LEU A C 1
ATOM 3230 O O . LEU A 1 398 ? 48.715 26.068 34.200 1.00 29.40 398 LEU A O 1
ATOM 3235 N N . SER A 1 399 ? 47.972 27.721 35.520 1.00 31.64 399 SER A N 1
ATOM 3236 C CA . SER A 1 399 ? 49.305 28.111 35.948 1.00 36.64 399 SER A CA 1
ATOM 3237 C C . SER A 1 399 ? 49.766 27.357 37.186 1.00 39.34 399 SER A C 1
ATOM 3238 O O . SER A 1 399 ? 50.904 27.516 37.642 1.00 41.85 399 SER A O 1
ATOM 3241 N N . ARG A 1 400 ? 48.871 26.543 37.731 1.00 40.26 400 ARG A N 1
ATOM 3242 C CA . ARG A 1 400 ? 49.170 25.755 38.918 1.00 41.07 400 ARG A CA 1
ATOM 3243 C C . ARG A 1 400 ? 49.077 24.267 38.557 1.00 43.34 400 ARG A C 1
ATOM 3244 O O . ARG A 1 400 ? 49.402 23.388 39.364 1.00 43.83 400 ARG A O 1
ATOM 3252 N N . LEU A 1 401 ? 48.630 24.003 37.333 1.00 43.37 401 LEU A N 1
ATOM 3253 C CA . LEU A 1 401 ? 48.486 22.644 36.830 1.00 43.68 401 LEU A CA 1
ATOM 3254 C C . LEU A 1 401 ? 49.677 22.372 35.939 1.00 45.34 401 LEU A C 1
ATOM 3255 O O . LEU A 1 401 ? 49.990 21.219 35.624 1.00 45.54 401 LEU A O 1
ATOM 3260 N N . ALA A 1 402 ? 50.332 23.453 35.524 1.00 47.64 402 ALA A N 1
ATOM 3261 C CA . ALA A 1 402 ? 51.504 23.363 34.662 1.00 48.29 402 ALA A CA 1
ATOM 3262 C C . ALA A 1 402 ? 52.666 22.828 35.494 1.00 48.84 402 ALA A C 1
ATOM 3263 O O . ALA A 1 402 ? 53.647 22.364 34.870 1.00 48.86 402 ALA A O 1
ATOM 3266 N N . MET B 1 1 ? 45.500 32.080 9.711 1.00 53.78 1 MET B N 1
ATOM 3267 C CA . MET B 1 1 ? 46.725 31.343 9.279 1.00 54.66 1 MET B CA 1
ATOM 3268 C C . MET B 1 1 ? 46.969 30.156 10.201 1.00 55.90 1 MET B C 1
ATOM 3269 O O . MET B 1 1 ? 47.677 30.284 11.205 1.00 56.74 1 MET B O 1
ATOM 3274 N N . GLU B 1 2 ? 46.379 29.008 9.853 1.00 57.14 2 GLU B N 1
ATOM 3275 C CA . GLU B 1 2 ? 46.511 27.766 10.632 1.00 56.45 2 GLU B CA 1
ATOM 3276 C C . GLU B 1 2 ? 47.958 27.241 10.634 1.00 55.37 2 GLU B C 1
ATOM 3277 O O . GLU B 1 2 ? 48.487 26.830 11.681 1.00 54.02 2 GLU B O 1
ATOM 3283 N N . LYS B 1 3 ? 48.584 27.257 9.457 1.00 52.77 3 LYS B N 1
ATOM 3284 C CA . LYS B 1 3 ? 49.960 26.796 9.293 1.00 50.86 3 LYS B CA 1
ATOM 3285 C C . LYS B 1 3 ? 50.907 27.567 10.226 1.00 47.71 3 LYS B C 1
ATOM 3286 O O . LYS B 1 3 ? 51.990 27.090 10.570 1.00 46.12 3 LYS B O 1
ATOM 3292 N N . GLU B 1 4 ? 50.483 28.756 10.641 1.00 44.46 4 GLU B N 1
ATOM 3293 C CA . GLU B 1 4 ? 51.290 29.587 11.523 1.00 40.89 4 GLU B CA 1
ATOM 3294 C C . GLU B 1 4 ? 50.779 29.689 12.953 1.00 38.04 4 GLU B C 1
ATOM 3295 O O . GLU B 1 4 ? 51.570 29.718 13.896 1.00 36.36 4 GLU B O 1
ATOM 3301 N N . ARG B 1 5 ? 49.459 29.756 13.107 1.00 37.53 5 ARG B N 1
ATOM 3302 C CA . ARG B 1 5 ? 48.837 29.864 14.429 1.00 41.45 5 ARG B CA 1
ATOM 3303 C C . ARG B 1 5 ? 49.213 28.701 15.333 1.00 40.36 5 ARG B C 1
ATOM 3304 O O . ARG B 1 5 ? 48.931 28.701 16.527 1.00 42.11 5 ARG B O 1
ATOM 3312 N N . GLU B 1 6 ? 49.869 27.711 14.758 1.00 40.20 6 GLU B N 1
ATOM 3313 C CA . GLU B 1 6 ? 50.271 26.559 15.526 1.00 39.89 6 GLU B CA 1
ATOM 3314 C C . GLU B 1 6 ? 51.525 26.835 16.346 1.00 37.02 6 GLU B C 1
ATOM 3315 O O . GLU B 1 6 ? 51.496 26.799 17.575 1.00 38.45 6 GLU B O 1
ATOM 3321 N N . THR B 1 7 ? 52.628 27.109 15.666 1.00 32.31 7 THR B N 1
ATOM 3322 C CA . THR B 1 7 ? 53.876 27.383 16.355 1.00 29.63 7 THR B CA 1
ATOM 3323 C C . THR B 1 7 ? 53.689 28.541 17.316 1.00 29.99 7 THR B C 1
ATOM 3324 O O . THR B 1 7 ? 54.268 28.571 18.405 1.00 30.93 7 THR B O 1
ATOM 3328 N N . LEU B 1 8 ? 52.877 29.503 16.905 1.00 28.58 8 LEU B N 1
ATOM 3329 C CA . LEU B 1 8 ? 52.618 30.661 17.735 1.00 26.80 8 LEU B CA 1
ATOM 3330 C C . LEU B 1 8 ? 52.004 30.248 19.066 1.00 26.67 8 LEU B C 1
ATOM 3331 O O . LEU B 1 8 ? 52.461 30.676 20.122 1.00 27.16 8 LEU B O 1
ATOM 3336 N N . GLN B 1 9 ? 50.969 29.416 19.015 1.00 25.75 9 GLN B N 1
ATOM 3337 C CA . GLN B 1 9 ? 50.315 28.956 20.232 1.00 26.45 9 GLN B CA 1
ATOM 3338 C C . GLN B 1 9 ? 51.351 28.186 21.027 1.00 25.03 9 GLN B C 1
ATOM 3339 O O . GLN B 1 9 ? 51.411 28.264 22.252 1.00 25.60 9 GLN B O 1
ATOM 3345 N N . ALA B 1 10 ? 52.166 27.429 20.307 1.00 24.34 10 ALA B N 1
ATOM 3346 C CA . ALA B 1 10 ? 53.209 26.635 20.929 1.00 22.81 10 ALA B CA 1
ATOM 3347 C C . ALA B 1 10 ? 54.105 27.569 21.724 1.00 23.12 10 ALA B C 1
ATOM 3348 O O . ALA B 1 10 ? 54.293 27.404 22.933 1.00 24.00 10 ALA B O 1
ATOM 3350 N N . TRP B 1 11 ? 54.644 28.569 21.034 1.00 21.43 11 TRP B N 1
ATOM 3351 C CA . TRP B 1 11 ? 55.523 29.522 21.678 1.00 20.17 11 TRP B CA 1
ATOM 3352 C C . TRP B 1 11 ? 54.869 30.308 22.793 1.00 20.00 11 TRP B C 1
ATOM 3353 O O . TRP B 1 11 ? 55.480 30.501 23.852 1.00 20.25 11 TRP B O 1
ATOM 3364 N N . LYS B 1 12 ? 53.630 30.748 22.579 1.00 19.24 12 LYS B N 1
ATOM 3365 C CA . LYS B 1 12 ? 52.948 31.513 23.619 1.00 22.47 12 LYS B CA 1
ATOM 3366 C C . LYS B 1 12 ? 52.841 30.668 24.881 1.00 26.34 12 LYS B C 1
ATOM 3367 O O . LYS B 1 12 ? 53.002 31.166 26.001 1.00 27.03 12 LYS B O 1
ATOM 3373 N N . GLU B 1 13 ? 52.566 29.382 24.692 1.00 27.89 13 GLU B N 1
ATOM 3374 C CA . GLU B 1 13 ? 52.440 28.455 25.804 1.00 28.60 13 GLU B CA 1
ATOM 3375 C C . GLU B 1 13 ? 53.825 28.236 26.433 1.00 27.90 13 GLU B C 1
ATOM 3376 O O . GLU B 1 13 ? 53.959 28.144 27.656 1.00 27.46 13 GLU B O 1
ATOM 3382 N N . ARG B 1 14 ? 54.857 28.173 25.595 1.00 25.90 14 ARG B N 1
ATOM 3383 C CA . ARG B 1 14 ? 56.212 27.967 26.087 1.00 24.32 14 ARG B CA 1
ATOM 3384 C C . ARG B 1 14 ? 56.740 29.158 26.881 1.00 22.19 14 ARG B C 1
ATOM 3385 O O . ARG B 1 14 ? 57.355 28.985 27.934 1.00 21.63 14 ARG B O 1
ATOM 3393 N N . VAL B 1 15 ? 56.502 30.369 26.383 1.00 21.43 15 VAL B N 1
ATOM 3394 C CA . VAL B 1 15 ? 56.976 31.565 27.078 1.00 20.49 15 VAL B CA 1
ATOM 3395 C C . VAL B 1 15 ? 56.204 31.830 28.366 1.00 17.07 15 VAL B C 1
ATOM 3396 O O . VAL B 1 15 ? 56.780 32.243 29.371 1.00 14.50 15 VAL B O 1
ATOM 3400 N N . GLY B 1 16 ? 54.896 31.591 28.338 1.00 17.48 16 GLY B N 1
ATOM 3401 C CA . GLY B 1 16 ? 54.087 31.818 29.522 1.00 15.48 16 GLY B CA 1
ATOM 3402 C C . GLY B 1 16 ? 54.463 30.890 30.653 1.00 15.44 16 GLY B C 1
ATOM 3403 O O . GLY B 1 16 ? 54.516 31.294 31.818 1.00 18.05 16 GLY B O 1
ATOM 3404 N N . GLN B 1 17 ? 54.718 29.633 30.322 1.00 18.06 17 GLN B N 1
ATOM 3405 C CA . GLN B 1 17 ? 55.090 28.676 31.349 1.00 19.83 17 GLN B CA 1
ATOM 3406 C C . GLN B 1 17 ? 56.497 29.008 31.836 1.00 19.11 17 GLN B C 1
ATOM 3407 O O . GLN B 1 17 ? 56.780 28.940 33.031 1.00 17.81 17 GLN B O 1
ATOM 3413 N N . GLU B 1 18 ? 57.379 29.370 30.906 1.00 18.42 18 GLU B N 1
ATOM 3414 C CA . GLU B 1 18 ? 58.745 29.702 31.285 1.00 17.72 18 GLU B CA 1
ATOM 3415 C C . GLU B 1 18 ? 58.735 30.891 32.230 1.00 18.55 18 GLU B C 1
ATOM 3416 O O . GLU B 1 18 ? 59.461 30.911 33.223 1.00 15.82 18 GLU B O 1
ATOM 3422 N N . LEU B 1 19 ? 57.901 31.879 31.924 1.00 19.97 19 LEU B N 1
ATOM 3423 C CA . LEU B 1 19 ? 57.803 33.064 32.761 1.00 19.98 19 LEU B CA 1
ATOM 3424 C C . LEU B 1 19 ? 57.386 32.630 34.163 1.00 21.65 19 LEU B C 1
ATOM 3425 O O . LEU B 1 19 ? 57.907 33.137 35.161 1.00 23.64 19 LEU B O 1
ATOM 3430 N N . ASP B 1 20 ? 56.451 31.685 34.239 1.00 22.90 20 ASP B N 1
ATOM 3431 C CA . ASP B 1 20 ? 55.985 31.195 35.536 1.00 23.14 20 ASP B CA 1
ATOM 3432 C C . ASP B 1 20 ? 57.182 30.609 36.272 1.00 22.66 20 ASP B C 1
ATOM 3433 O O . ASP B 1 20 ? 57.398 30.858 37.454 1.00 24.81 20 ASP B O 1
ATOM 3438 N N . ARG B 1 21 ? 57.961 29.822 35.548 1.00 22.11 21 ARG B N 1
ATOM 3439 C CA . ARG B 1 21 ? 59.139 29.187 36.108 1.00 25.09 21 ARG B CA 1
ATOM 3440 C C . ARG B 1 21 ? 60.187 30.185 36.616 1.00 23.94 21 ARG B C 1
ATOM 3441 O O . ARG B 1 21 ? 60.606 30.122 37.776 1.00 22.79 21 ARG B O 1
ATOM 3449 N N . VAL B 1 22 ? 60.610 31.108 35.754 1.00 22.58 22 VAL B N 1
ATOM 3450 C CA . VAL B 1 22 ? 61.612 32.085 36.161 1.00 22.54 22 VAL B CA 1
ATOM 3451 C C . VAL B 1 22 ? 61.126 32.953 37.301 1.00 18.11 22 VAL B C 1
ATOM 3452 O O . VAL B 1 22 ? 61.891 33.260 38.204 1.00 20.20 22 VAL B O 1
ATOM 3456 N N . MET B 1 23 ? 59.854 33.332 37.277 1.00 20.43 23 MET B N 1
ATOM 3457 C CA . MET B 1 23 ? 59.298 34.170 38.343 1.00 20.12 23 MET B CA 1
ATOM 3458 C C . MET B 1 23 ? 59.346 33.416 39.669 1.00 20.51 23 MET B C 1
ATOM 3459 O O . MET B 1 23 ? 59.678 33.977 40.723 1.00 17.58 23 MET B O 1
ATOM 3464 N N . ALA B 1 24 ? 59.011 32.133 39.601 1.00 19.61 24 ALA B N 1
ATOM 3465 C CA . ALA B 1 24 ? 59.007 31.274 40.777 1.00 19.49 24 ALA B CA 1
ATOM 3466 C C . ALA B 1 24 ? 60.385 31.278 41.419 1.00 18.66 24 ALA B C 1
ATOM 3467 O O . ALA B 1 24 ? 60.512 31.262 42.639 1.00 19.77 24 ALA B O 1
ATOM 3469 N N . PHE B 1 25 ? 61.418 31.308 40.584 1.00 21.30 25 PHE B N 1
ATOM 3470 C CA . PHE B 1 25 ? 62.791 31.313 41.069 1.00 20.97 25 PHE B CA 1
ATOM 3471 C C . PHE B 1 25 ? 63.052 32.521 41.946 1.00 19.39 25 PHE B C 1
ATOM 3472 O O . PHE B 1 25 ? 63.460 32.397 43.098 1.00 19.45 25 PHE B O 1
ATOM 3480 N N . TRP B 1 26 ? 62.810 33.694 41.384 1.00 17.68 26 TRP B N 1
ATOM 3481 C CA . TRP B 1 26 ? 63.021 34.938 42.102 1.00 20.00 26 TRP B CA 1
ATOM 3482 C C . TRP B 1 26 ? 62.182 35.047 43.351 1.00 20.31 26 TRP B C 1
ATOM 3483 O O . TRP B 1 26 ? 62.679 35.440 44.405 1.00 20.59 26 TRP B O 1
ATOM 3494 N N . LEU B 1 27 ? 60.908 34.693 43.238 1.00 20.92 27 LEU B N 1
ATOM 3495 C CA . LEU B 1 27 ? 60.020 34.769 44.383 1.00 21.18 27 LEU B CA 1
ATOM 3496 C C . LEU B 1 27 ? 60.468 33.904 45.559 1.00 22.25 27 LEU B C 1
ATOM 3497 O O . LEU B 1 27 ? 60.361 34.317 46.715 1.00 23.40 27 LEU B O 1
ATOM 3502 N N . GLU B 1 28 ? 60.999 32.721 45.280 1.00 23.44 28 GLU B N 1
ATOM 3503 C CA . GLU B 1 28 ? 61.434 31.855 46.365 1.00 24.60 28 GLU B CA 1
ATOM 3504 C C . GLU B 1 28 ? 62.862 32.042 46.852 1.00 22.91 28 GLU B C 1
ATOM 3505 O O . GLU B 1 28 ? 63.165 31.693 47.979 1.00 23.40 28 GLU B O 1
ATOM 3511 N N . HIS B 1 29 ? 63.732 32.626 46.039 1.00 23.80 29 HIS B N 1
ATOM 3512 C CA . HIS B 1 29 ? 65.123 32.815 46.460 1.00 23.31 29 HIS B CA 1
ATOM 3513 C C . HIS B 1 29 ? 65.683 34.205 46.690 1.00 22.58 29 HIS B C 1
ATOM 3514 O O . HIS B 1 29 ? 66.589 34.361 47.504 1.00 23.28 29 HIS B O 1
ATOM 3521 N N . SER B 1 30 ? 65.171 35.202 45.975 1.00 21.84 30 SER B N 1
ATOM 3522 C CA . SER B 1 30 ? 65.666 36.571 46.102 1.00 22.36 30 SER B CA 1
ATOM 3523 C C . SER B 1 30 ? 65.223 37.503 47.207 1.00 23.16 30 SER B C 1
ATOM 3524 O O . SER B 1 30 ? 65.949 38.423 47.553 1.00 23.74 30 SER B O 1
ATOM 3527 N N . HIS B 1 31 ? 64.053 37.285 47.777 1.00 24.48 31 HIS B N 1
ATOM 3528 C CA . HIS B 1 31 ? 63.599 38.180 48.830 1.00 23.94 31 HIS B CA 1
ATOM 3529 C C . HIS B 1 31 ? 64.430 38.221 50.097 1.00 23.85 31 HIS B C 1
ATOM 3530 O O . HIS B 1 31 ? 64.894 37.199 50.585 1.00 27.33 31 HIS B O 1
ATOM 3537 N N . ASP B 1 32 ? 64.623 39.430 50.609 1.00 24.31 32 ASP B N 1
ATOM 3538 C CA . ASP B 1 32 ? 65.385 39.663 51.830 1.00 23.69 32 ASP B CA 1
ATOM 3539 C C . ASP B 1 32 ? 64.334 40.122 52.829 1.00 24.65 32 ASP B C 1
ATOM 3540 O O . ASP B 1 32 ? 63.982 41.297 52.859 1.00 22.70 32 ASP B O 1
ATOM 3545 N N . ARG B 1 33 ? 63.823 39.200 53.639 1.00 25.64 33 ARG B N 1
ATOM 3546 C CA . ARG B 1 33 ? 62.806 39.565 54.618 1.00 29.12 33 ARG B CA 1
ATOM 3547 C C . ARG B 1 33 ? 63.347 40.315 55.821 1.00 28.78 33 ARG B C 1
ATOM 3548 O O . ARG B 1 33 ? 62.571 40.779 56.656 1.00 29.10 33 ARG B O 1
ATOM 3556 N N . GLU B 1 34 ? 64.668 40.440 55.916 1.00 31.71 34 GLU B N 1
ATOM 3557 C CA . GLU B 1 34 ? 65.274 41.142 57.043 1.00 34.34 34 GLU B CA 1
ATOM 3558 C C . GLU B 1 34 ? 65.407 42.640 56.830 1.00 33.81 34 GLU B C 1
ATOM 3559 O O . GLU B 1 34 ? 64.962 43.430 57.660 1.00 35.00 34 GLU B O 1
ATOM 3565 N N . HIS B 1 35 ? 66.014 43.038 55.719 1.00 32.18 35 HIS B N 1
ATOM 3566 C CA . HIS B 1 35 ? 66.186 44.458 55.449 1.00 30.94 35 HIS B CA 1
ATOM 3567 C C . HIS B 1 35 ? 65.410 44.929 54.244 1.00 28.99 35 HIS B C 1
ATOM 3568 O O . HIS B 1 35 ? 65.463 46.103 53.898 1.00 28.55 35 HIS B O 1
ATOM 3575 N N . GLY B 1 36 ? 64.684 44.019 53.603 1.00 27.37 36 GLY B N 1
ATOM 3576 C CA . GLY B 1 36 ? 63.917 44.402 52.435 1.00 23.52 36 GLY B CA 1
ATOM 3577 C C . GLY B 1 36 ? 64.809 44.356 51.215 1.00 23.44 36 GLY B C 1
ATOM 3578 O O . GLY B 1 36 ? 66.023 44.205 51.328 1.00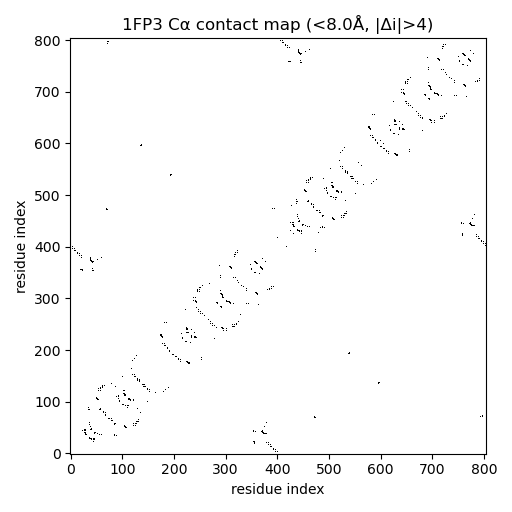 24.89 36 GLY B O 1
ATOM 3579 N N . GLY B 1 37 ? 64.227 44.497 50.037 1.00 22.98 37 GLY B N 1
ATOM 3580 C CA . GLY B 1 37 ? 65.055 44.450 48.852 1.00 23.44 37 GLY B CA 1
ATOM 3581 C C . GLY B 1 37 ? 65.266 43.009 48.434 1.00 21.49 37 GLY B C 1
ATOM 3582 O O . GLY B 1 37 ? 64.797 42.082 49.090 1.00 22.51 37 GLY B O 1
ATOM 3583 N N . PHE B 1 38 ? 65.996 42.817 47.348 1.00 22.26 38 PHE B N 1
ATOM 3584 C CA . PHE B 1 38 ? 66.255 41.484 46.846 1.00 20.80 38 PHE B CA 1
ATOM 3585 C C . PHE B 1 38 ? 67.735 41.171 46.734 1.00 24.44 38 PHE B C 1
ATOM 3586 O O . PHE B 1 38 ? 68.561 42.072 46.571 1.00 25.03 38 PHE B O 1
ATOM 3594 N N . PHE B 1 39 ? 68.058 39.884 46.843 1.00 21.98 39 PHE B N 1
ATOM 3595 C CA . PHE B 1 39 ? 69.426 39.418 46.744 1.00 20.09 39 PHE B CA 1
ATOM 3596 C C . PHE B 1 39 ? 69.497 39.026 45.290 1.00 18.86 39 PHE B C 1
ATOM 3597 O O . PHE B 1 39 ? 68.620 38.311 44.824 1.00 19.62 39 PHE B O 1
ATOM 3605 N N . THR B 1 40 ? 70.503 39.492 44.559 1.00 17.00 40 THR B N 1
ATOM 3606 C CA . THR B 1 40 ? 70.586 39.116 43.154 1.00 16.94 40 THR B CA 1
ATOM 3607 C C . THR B 1 40 ? 71.789 38.228 42.944 1.00 16.75 40 THR B C 1
ATOM 3608 O O . THR B 1 40 ? 71.941 37.626 41.885 1.00 17.78 40 THR B O 1
ATOM 3612 N N . CYS B 1 41 ? 72.639 38.141 43.964 1.00 17.38 41 CYS B N 1
ATOM 3613 C CA . CYS B 1 41 ? 73.844 37.310 43.898 1.00 17.94 41 CYS B CA 1
ATOM 3614 C C . CYS B 1 41 ? 73.481 35.888 44.332 1.00 18.27 41 CYS B C 1
ATOM 3615 O O . CYS B 1 41 ? 73.808 35.444 45.436 1.00 16.57 41 CYS B O 1
ATOM 3618 N N . LEU B 1 42 ? 72.792 35.187 43.436 1.00 17.75 42 LEU B N 1
ATOM 3619 C CA . LEU B 1 42 ? 72.353 33.823 43.681 1.00 19.38 42 LEU B CA 1
ATOM 3620 C C . LEU B 1 42 ? 72.996 32.815 42.752 1.00 17.20 42 LEU B C 1
ATOM 3621 O O . LEU B 1 42 ? 73.103 33.053 41.5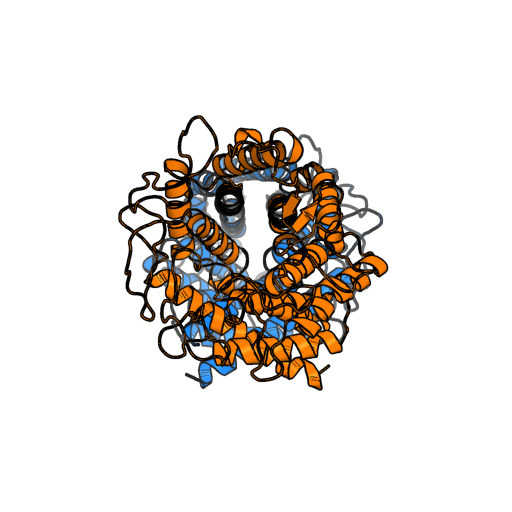46 1.00 15.81 42 LEU B O 1
ATOM 3626 N N . GLY B 1 43 ? 73.399 31.683 43.326 1.00 15.27 43 GLY B N 1
ATOM 3627 C CA . GLY B 1 43 ? 74.031 30.629 42.557 1.00 15.92 43 GLY B CA 1
ATOM 3628 C C . GLY B 1 43 ? 73.060 29.896 41.652 1.00 17.65 43 GLY B C 1
ATOM 3629 O O . GLY B 1 43 ? 71.863 30.189 41.639 1.00 15.59 43 GLY B O 1
ATOM 3630 N N . ARG B 1 44 ? 73.580 28.933 40.892 1.00 20.05 44 ARG B N 1
ATOM 3631 C CA . ARG B 1 44 ? 72.757 28.155 39.978 1.00 21.06 44 ARG B CA 1
ATOM 3632 C C . ARG B 1 44 ? 71.510 27.574 40.635 1.00 21.88 44 ARG B C 1
ATOM 3633 O O . ARG B 1 44 ? 70.476 27.410 39.983 1.00 21.19 44 ARG B O 1
ATOM 3641 N N . ASP B 1 45 ? 71.615 27.265 41.924 1.00 22.03 45 ASP B N 1
ATOM 3642 C CA . ASP B 1 45 ? 70.505 26.694 42.667 1.00 22.75 45 ASP B CA 1
ATOM 3643 C C . ASP B 1 45 ? 69.693 27.670 43.506 1.00 22.52 45 ASP B C 1
ATOM 3644 O O . ASP B 1 45 ? 68.853 27.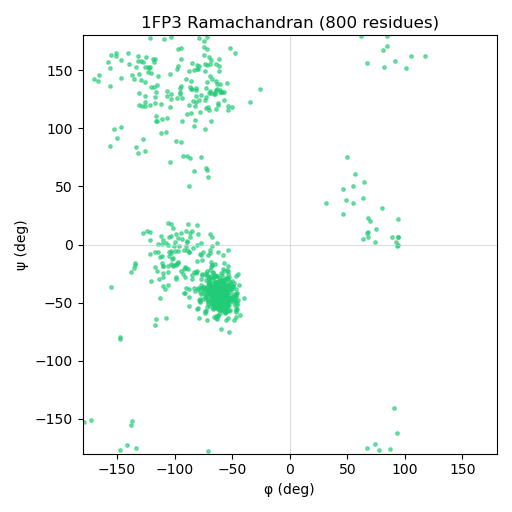237 44.283 1.00 24.43 45 ASP B O 1
ATOM 3649 N N . GLY B 1 46 ? 69.931 28.970 43.361 1.00 19.00 46 GLY B N 1
ATOM 3650 C CA . GLY B 1 46 ? 69.180 29.936 44.137 1.00 15.45 46 GLY B CA 1
ATOM 3651 C C . GLY B 1 46 ? 69.839 30.317 45.445 1.00 15.73 46 GLY B C 1
ATOM 3652 O O . GLY B 1 46 ? 69.287 31.096 46.215 1.00 19.63 46 GLY B O 1
ATOM 3653 N N . ARG B 1 47 ? 71.016 29.767 45.711 1.00 17.97 47 ARG B N 1
ATOM 3654 C CA . ARG B 1 47 ? 71.731 30.076 46.948 1.00 19.95 47 ARG B CA 1
ATOM 3655 C C . ARG B 1 47 ? 72.498 31.391 46.838 1.00 18.56 47 ARG B C 1
ATOM 3656 O O . ARG B 1 47 ? 73.207 31.632 45.862 1.00 20.87 47 ARG B O 1
ATOM 3664 N N . VAL B 1 48 ? 72.363 32.227 47.857 1.00 16.03 48 VAL B N 1
ATOM 3665 C CA . VAL B 1 48 ? 73.028 33.518 47.898 1.00 19.62 48 VAL B CA 1
ATOM 3666 C C . VAL B 1 48 ? 74.527 33.399 48.145 1.00 21.42 48 VAL B C 1
ATOM 3667 O O . VAL B 1 48 ? 74.947 32.756 49.110 1.00 20.65 48 VAL B O 1
ATOM 3671 N N . TYR B 1 49 ? 75.332 34.019 47.284 1.00 20.78 49 TYR B N 1
ATOM 3672 C CA . TYR B 1 49 ? 76.778 33.963 47.460 1.00 22.96 49 TYR B CA 1
ATOM 3673 C C . TYR B 1 49 ? 77.325 35.332 47.854 1.00 25.71 49 TYR B C 1
ATOM 3674 O O . TYR B 1 49 ? 78.530 35.500 48.052 1.00 29.26 49 TYR B O 1
ATOM 3683 N N . ASP B 1 50 ? 76.427 36.306 47.973 1.00 25.48 50 ASP B N 1
ATOM 3684 C CA . ASP B 1 50 ? 76.782 37.671 48.353 1.00 23.96 50 ASP B CA 1
ATOM 3685 C C . ASP B 1 50 ? 75.495 38.436 48.711 1.00 24.31 50 ASP B C 1
ATOM 3686 O O . ASP B 1 50 ? 74.465 38.258 48.057 1.00 21.07 50 ASP B O 1
ATOM 3691 N N . ASP B 1 51 ? 75.546 39.277 49.747 1.00 24.64 51 ASP B N 1
ATOM 3692 C CA . ASP B 1 51 ? 74.362 40.038 50.158 1.00 24.28 51 ASP B CA 1
ATOM 3693 C C . ASP B 1 51 ? 74.334 41.499 49.719 1.00 26.02 51 ASP B C 1
ATOM 3694 O O . ASP B 1 51 ? 73.523 42.286 50.221 1.00 27.41 51 ASP B O 1
ATOM 3699 N N . LEU B 1 52 ? 75.208 41.869 48.791 1.00 21.94 52 LEU B N 1
ATOM 3700 C CA . LEU B 1 52 ? 75.244 43.239 48.317 1.00 20.22 52 LEU B CA 1
ATOM 3701 C C . LEU B 1 52 ? 73.984 43.477 47.510 1.00 21.08 52 LEU B C 1
ATOM 3702 O O . LEU B 1 52 ? 73.507 42.569 46.840 1.00 21.53 52 LEU B O 1
ATOM 3707 N N . LYS B 1 53 ? 73.444 44.691 47.582 1.00 20.69 53 LYS B N 1
ATOM 3708 C CA . LYS B 1 53 ? 72.228 45.035 46.845 1.00 18.92 53 LYS B CA 1
ATOM 3709 C C . LYS B 1 53 ? 72.548 46.030 45.737 1.00 19.58 53 LYS B C 1
ATOM 3710 O O . LYS B 1 53 ? 72.825 47.198 45.996 1.00 21.58 53 LYS B O 1
ATOM 3716 N N . TYR B 1 54 ? 72.517 45.566 44.497 1.00 20.25 54 TYR B N 1
ATOM 3717 C CA . TYR B 1 54 ? 72.805 46.429 43.367 1.00 21.59 54 TYR B CA 1
ATOM 3718 C C . TYR B 1 54 ? 71.553 47.214 42.998 1.00 22.08 54 TYR B C 1
ATOM 3719 O O . TYR B 1 54 ? 70.593 46.668 42.454 1.00 22.75 54 TYR B O 1
ATOM 3728 N N . VAL B 1 55 ? 71.578 48.501 43.321 1.00 21.85 55 VAL B N 1
ATOM 3729 C CA . VAL B 1 55 ? 70.475 49.423 43.057 1.00 20.64 55 VAL B CA 1
ATOM 3730 C C . VAL B 1 55 ? 69.773 49.240 41.712 1.00 20.01 55 VAL B C 1
ATOM 3731 O O . VAL B 1 55 ? 68.540 49.240 41.646 1.00 20.32 55 VAL B O 1
ATOM 3735 N N . TRP B 1 56 ? 70.550 49.096 40.644 1.00 21.10 56 TRP B N 1
ATOM 3736 C CA . TRP B 1 56 ? 69.998 48.903 39.302 1.00 22.88 56 TRP B CA 1
ATOM 3737 C C . TRP B 1 56 ? 68.931 47.805 39.354 1.00 21.19 56 TRP B C 1
ATOM 3738 O O . TRP B 1 56 ? 67.758 48.034 39.111 1.00 21.68 56 TRP B O 1
ATOM 3749 N N . LEU B 1 57 ? 69.394 46.597 39.661 1.00 21.09 57 LEU B N 1
ATOM 3750 C CA . LEU B 1 57 ? 68.558 45.413 39.754 1.00 20.10 57 LEU B CA 1
ATOM 3751 C C . LEU B 1 57 ? 67.459 45.498 40.805 1.00 20.08 57 LEU B C 1
ATOM 3752 O O . LEU B 1 57 ? 66.415 44.855 40.648 1.00 18.77 57 LEU B O 1
ATOM 3757 N N . GLN B 1 58 ? 67.693 46.266 41.875 1.00 17.10 58 GLN B N 1
ATOM 3758 C CA . GLN B 1 58 ? 66.690 46.419 42.936 1.00 17.07 58 GLN B CA 1
ATOM 3759 C C . GLN B 1 58 ? 65.505 47.142 42.309 1.00 17.35 58 GLN B C 1
ATOM 3760 O O . GLN B 1 58 ? 64.346 46.746 42.476 1.00 21.00 58 GLN B O 1
ATOM 3766 N N . GLY B 1 59 ? 65.814 48.211 41.584 1.00 15.62 59 GLY B N 1
ATOM 3767 C CA . GLY B 1 59 ? 64.775 48.986 40.938 1.00 14.30 59 GLY B CA 1
ATOM 3768 C C . GLY B 1 59 ? 64.081 48.198 39.850 1.00 13.86 59 GLY B C 1
ATOM 3769 O O . GLY B 1 59 ? 62.863 48.285 39.693 1.00 13.66 59 GLY B O 1
ATOM 3770 N N . ARG B 1 60 ? 64.864 47.432 39.097 1.00 14.48 60 ARG B N 1
ATOM 3771 C CA . ARG B 1 60 ? 64.348 46.614 38.007 1.00 12.66 60 ARG B CA 1
ATOM 3772 C C . ARG B 1 60 ? 63.380 45.561 38.521 1.00 14.08 60 ARG B C 1
ATOM 3773 O O . ARG B 1 60 ? 62.345 45.305 37.909 1.00 13.68 60 ARG B O 1
ATOM 3781 N N . GLN B 1 61 ? 63.722 44.956 39.654 1.00 13.73 61 GLN B N 1
ATOM 3782 C CA . GLN B 1 61 ? 62.881 43.929 40.237 1.00 15.42 61 GLN B CA 1
ATOM 3783 C C . GLN B 1 61 ? 61.569 44.498 40.764 1.00 18.81 61 GLN B C 1
ATOM 3784 O O . GLN B 1 61 ? 60.503 43.906 40.558 1.00 18.55 61 GLN B O 1
ATOM 3790 N N . VAL B 1 62 ? 61.633 45.634 41.450 1.00 17.10 62 VAL B N 1
ATOM 3791 C CA . VAL B 1 62 ? 60.409 46.220 41.964 1.00 17.70 62 VAL B CA 1
ATOM 3792 C C . VAL B 1 62 ? 59.546 46.567 40.751 1.00 17.72 62 VAL B C 1
ATOM 3793 O O . VAL B 1 62 ? 58.326 46.456 40.798 1.00 24.17 62 VAL B O 1
ATOM 3797 N N . TRP B 1 63 ? 60.180 46.990 39.668 1.00 13.33 63 TRP B N 1
ATOM 3798 C CA . TRP B 1 63 ? 59.454 47.340 38.462 1.00 14.96 63 TRP B CA 1
ATOM 3799 C C . TRP B 1 63 ? 58.788 46.084 37.900 1.00 19.48 63 TRP B C 1
ATOM 3800 O O . TRP B 1 63 ? 57.578 46.054 37.632 1.00 18.78 63 TRP B O 1
ATOM 3811 N N . MET B 1 64 ? 59.602 45.053 37.702 1.00 20.37 64 MET B N 1
ATOM 3812 C CA . MET B 1 64 ? 59.110 43.793 37.164 1.00 20.33 64 MET B CA 1
ATOM 3813 C C . MET B 1 64 ? 57.910 43.302 37.963 1.00 18.53 64 MET B C 1
ATOM 3814 O O . MET B 1 64 ? 56.832 43.083 37.417 1.00 20.25 64 MET B O 1
ATOM 3819 N N . TYR B 1 65 ? 58.097 43.146 39.263 1.00 17.47 65 TYR B N 1
ATOM 3820 C CA . TYR B 1 65 ? 57.028 42.682 40.124 1.00 20.05 65 TYR B CA 1
ATOM 3821 C C . TYR B 1 65 ? 55.688 43.384 39.902 1.00 20.89 65 TYR B C 1
ATOM 3822 O O . TYR B 1 65 ? 54.667 42.739 39.642 1.00 20.87 65 TYR B O 1
ATOM 3831 N N . CYS B 1 66 ? 55.700 44.708 40.012 1.00 20.09 66 CYS B N 1
ATOM 3832 C CA . CYS B 1 66 ? 54.490 45.509 39.833 1.00 18.95 66 CYS B CA 1
ATOM 3833 C C . CYS B 1 66 ? 53.890 45.372 38.438 1.00 18.58 66 CYS B C 1
ATOM 3834 O O . CYS B 1 66 ? 52.674 45.283 38.266 1.00 20.72 66 CYS B O 1
ATOM 3837 N N . ARG B 1 67 ? 54.754 45.368 37.440 1.00 16.32 67 ARG B N 1
ATOM 3838 C CA . ARG B 1 67 ? 54.315 45.249 36.071 1.00 15.96 67 ARG B CA 1
ATOM 3839 C C . ARG B 1 67 ? 53.504 43.980 35.857 1.00 18.30 67 ARG B C 1
ATOM 3840 O O . ARG B 1 67 ? 52.445 43.993 35.215 1.00 17.04 67 ARG B O 1
ATOM 3848 N N . LEU B 1 68 ? 54.022 42.885 36.398 1.00 17.69 68 LEU B N 1
ATOM 3849 C CA . LEU B 1 68 ? 53.389 41.580 36.294 1.00 17.08 68 LEU B CA 1
ATOM 3850 C C . LEU B 1 68 ? 52.076 41.594 37.037 1.00 17.19 68 LEU B C 1
ATOM 3851 O O . LEU B 1 68 ? 51.040 41.188 36.519 1.00 18.40 68 LEU B O 1
ATOM 3856 N N . TYR B 1 69 ? 52.157 42.061 38.275 1.00 18.60 69 TYR B N 1
ATOM 3857 C CA . TYR B 1 69 ? 51.022 42.160 39.171 1.00 20.34 69 TYR B CA 1
ATOM 3858 C C . TYR B 1 69 ? 49.799 42.767 38.530 1.00 21.59 69 TYR B C 1
ATOM 3859 O O . TYR B 1 69 ? 48.706 42.217 38.628 1.00 23.03 69 TYR B O 1
ATOM 3868 N N . ARG B 1 70 ? 49.980 43.894 37.858 1.00 22.28 70 ARG B N 1
ATOM 3869 C CA . ARG B 1 70 ? 48.852 44.551 37.217 1.00 24.01 70 ARG B CA 1
ATOM 3870 C C . ARG B 1 70 ? 48.517 44.171 35.774 1.00 24.33 70 ARG B C 1
ATOM 3871 O O . ARG B 1 70 ? 47.393 44.389 35.335 1.00 24.74 70 ARG B O 1
ATOM 3879 N N . LYS B 1 71 ? 49.456 43.592 35.036 1.00 24.65 71 LYS B N 1
ATOM 3880 C CA . LYS B 1 71 ? 49.164 43.222 33.656 1.00 24.10 71 LYS B CA 1
ATOM 3881 C C . LYS B 1 71 ? 48.794 41.744 33.442 1.00 26.66 71 LYS B C 1
ATOM 3882 O O . LYS B 1 71 ? 48.028 41.414 32.534 1.00 25.74 71 LYS B O 1
ATOM 3888 N N . LEU B 1 72 ? 49.334 40.863 34.278 1.00 26.12 72 LEU B N 1
ATOM 3889 C CA . LEU B 1 72 ? 49.056 39.441 34.163 1.00 26.14 72 LEU B CA 1
ATOM 3890 C C . LEU B 1 72 ? 48.327 38.978 35.410 1.00 26.85 72 LEU B C 1
ATOM 3891 O O . LEU B 1 72 ? 48.903 38.913 36.494 1.00 29.07 72 LEU B O 1
ATOM 3896 N N . GLU B 1 73 ? 47.052 38.651 35.234 1.00 26.97 73 GLU B N 1
ATOM 3897 C CA . GLU B 1 73 ? 46.187 38.195 36.311 1.00 24.81 73 GLU B CA 1
ATOM 3898 C C . GLU B 1 73 ? 46.765 37.137 37.227 1.00 21.83 73 GLU B C 1
ATOM 3899 O O . GLU B 1 73 ? 46.593 37.216 38.440 1.00 21.31 73 GLU B O 1
ATOM 3905 N N . ARG B 1 74 ? 47.448 36.145 36.661 1.00 21.33 74 ARG B N 1
ATOM 3906 C CA . ARG B 1 74 ? 48.027 35.087 37.487 1.00 21.25 74 ARG B CA 1
ATOM 3907 C C . ARG B 1 74 ? 49.126 35.569 38.429 1.00 19.88 74 ARG B C 1
ATOM 3908 O O . ARG B 1 74 ? 49.478 34.882 39.394 1.00 18.58 74 ARG B O 1
ATOM 3916 N N . PHE B 1 75 ? 49.663 36.752 38.166 1.00 20.47 75 PHE B N 1
ATOM 3917 C CA . PHE B 1 75 ? 50.714 37.281 39.024 1.00 21.38 75 PHE B CA 1
ATOM 3918 C C . PHE B 1 75 ? 50.121 38.285 39.994 1.00 21.35 75 PHE B C 1
ATOM 3919 O O . PHE B 1 75 ? 50.798 38.779 40.887 1.00 22.56 75 PHE B O 1
ATOM 3927 N N . HIS B 1 76 ? 48.841 38.568 39.821 1.00 22.56 76 HIS B N 1
ATOM 3928 C CA . HIS B 1 76 ? 48.157 39.520 40.678 1.00 23.04 76 HIS B CA 1
ATOM 3929 C C . HIS B 1 76 ? 47.956 38.912 42.041 1.00 24.41 76 HIS B C 1
ATOM 3930 O O . HIS B 1 76 ? 46.825 38.705 42.464 1.00 25.92 76 HIS B O 1
ATOM 3937 N N . ARG B 1 77 ? 49.057 38.641 42.732 1.00 20.51 77 ARG B N 1
ATOM 3938 C CA . ARG B 1 77 ? 48.997 38.048 44.057 1.00 20.83 77 ARG B CA 1
ATOM 3939 C C . ARG B 1 77 ? 49.760 38.889 45.081 1.00 21.86 77 ARG B C 1
ATOM 3940 O O . ARG B 1 77 ? 50.696 39.615 44.739 1.00 20.22 77 ARG B O 1
ATOM 3948 N N . PRO B 1 78 ? 49.359 38.806 46.355 1.00 21.44 78 PRO B N 1
ATOM 3949 C CA . PRO B 1 78 ? 49.990 39.523 47.472 1.00 25.83 78 PRO B CA 1
ATOM 3950 C C . PRO B 1 78 ? 51.517 39.428 47.538 1.00 27.51 78 PRO B C 1
ATOM 3951 O O . PRO B 1 78 ? 52.202 40.438 47.729 1.00 28.67 78 PRO B O 1
ATOM 3955 N N . GLU B 1 79 ? 52.046 38.217 47.387 1.00 28.12 79 GLU B N 1
ATOM 3956 C CA . GLU B 1 79 ? 53.487 37.995 47.430 1.00 28.39 79 GLU B CA 1
ATOM 3957 C C . GLU B 1 79 ? 54.227 39.026 46.593 1.00 27.27 79 GLU B C 1
ATOM 3958 O O . GLU B 1 79 ? 55.123 39.714 47.074 1.00 28.96 79 GLU B O 1
ATOM 3964 N N . LEU B 1 80 ? 53.860 39.124 45.326 1.00 25.89 80 LEU B N 1
ATOM 3965 C CA . LEU B 1 80 ? 54.517 40.081 44.463 1.00 26.07 80 LEU B CA 1
ATOM 3966 C C . LEU B 1 80 ? 54.339 41.484 45.006 1.00 25.67 80 LEU B C 1
ATOM 3967 O O . LEU B 1 80 ? 55.309 42.231 45.110 1.00 26.36 80 LEU B O 1
ATOM 3972 N N . LEU B 1 81 ? 53.107 41.835 45.368 1.00 21.61 81 LEU B N 1
ATOM 3973 C CA . LEU B 1 81 ? 52.820 43.166 45.898 1.00 21.35 81 LEU B CA 1
ATOM 3974 C C . LEU B 1 81 ? 53.625 43.552 47.135 1.00 20.19 81 LEU B C 1
ATOM 3975 O O . LEU B 1 81 ? 54.326 44.558 47.136 1.00 20.83 81 LEU B O 1
ATOM 3980 N N . ASP B 1 82 ? 53.532 42.756 48.189 1.00 19.29 82 ASP B N 1
ATOM 3981 C CA . ASP B 1 82 ? 54.267 43.070 49.400 1.00 22.05 82 ASP B CA 1
ATOM 3982 C C . ASP B 1 82 ? 55.766 43.149 49.177 1.00 19.77 82 ASP B C 1
ATOM 3983 O O . ASP B 1 82 ? 56.440 43.985 49.760 1.00 18.07 82 ASP B O 1
ATOM 3988 N N . ALA B 1 83 ? 56.274 42.275 48.321 1.00 18.33 83 ALA B N 1
ATOM 3989 C CA . ALA B 1 83 ? 57.692 42.232 48.015 1.00 19.69 83 ALA B CA 1
ATOM 3990 C C . ALA B 1 83 ? 58.163 43.486 47.298 1.00 19.53 83 ALA B C 1
ATOM 3991 O O . ALA B 1 83 ? 59.213 44.042 47.620 1.00 20.77 83 ALA B O 1
ATOM 3993 N N . ALA B 1 84 ? 57.394 43.926 46.313 1.00 20.35 84 ALA B N 1
ATOM 3994 C CA . ALA B 1 84 ? 57.754 45.116 45.563 1.00 18.80 84 ALA B CA 1
ATOM 3995 C C . ALA B 1 84 ? 57.708 46.335 46.472 1.00 18.26 84 ALA B C 1
ATOM 3996 O O . ALA B 1 84 ? 58.533 47.236 46.361 1.00 21.33 84 ALA B O 1
ATOM 3998 N N . LYS B 1 85 ? 56.740 46.365 47.377 1.00 20.26 85 LYS B N 1
ATOM 3999 C CA . LYS B 1 85 ? 56.613 47.487 48.294 1.00 22.33 85 LYS B CA 1
ATOM 4000 C C . LYS B 1 85 ? 57.797 47.533 49.254 1.00 23.21 85 LYS B C 1
ATOM 4001 O O . LYS B 1 85 ? 58.268 48.609 49.615 1.00 20.54 85 LYS B O 1
ATOM 4007 N N . ALA B 1 86 ? 58.270 46.366 49.680 1.00 21.72 86 ALA B N 1
ATOM 4008 C CA . ALA B 1 86 ? 59.399 46.315 50.596 1.00 22.09 86 ALA B CA 1
ATOM 4009 C C . ALA B 1 86 ? 60.613 46.760 49.806 1.00 22.17 86 ALA B C 1
ATOM 4010 O O . ALA B 1 86 ? 61.500 47.431 50.323 1.00 22.57 86 ALA B O 1
ATOM 4012 N N . GLY B 1 87 ? 60.639 46.374 48.539 1.00 22.37 87 GLY B N 1
ATOM 4013 C CA . GLY B 1 87 ? 61.747 46.743 47.690 1.00 24.37 87 GLY B CA 1
ATOM 4014 C C . GLY B 1 87 ? 61.736 48.240 47.510 1.00 23.58 87 GLY B C 1
ATOM 4015 O O . GLY B 1 87 ? 62.770 48.888 47.597 1.00 22.39 87 GLY B O 1
ATOM 4016 N N . GLY B 1 88 ? 60.550 48.788 47.273 1.00 24.45 88 GLY B N 1
ATOM 4017 C CA . GLY B 1 88 ? 60.421 50.220 47.082 1.00 25.52 88 GLY B CA 1
ATOM 4018 C C . GLY B 1 88 ? 60.775 51.000 48.334 1.00 26.05 88 GLY B C 1
ATOM 4019 O O . GLY B 1 88 ? 61.414 52.049 48.259 1.00 28.85 88 GLY B O 1
ATOM 4020 N N . GLU B 1 89 ? 60.358 50.498 49.490 1.00 22.93 89 GLU B N 1
ATOM 4021 C CA . GLU B 1 89 ? 60.648 51.169 50.745 1.00 25.57 89 GLU B CA 1
ATOM 4022 C C . GLU B 1 89 ? 62.158 51.166 50.918 1.00 26.43 89 GLU B C 1
ATOM 4023 O O . GLU B 1 89 ? 62.763 52.182 51.285 1.00 23.88 89 GLU B O 1
ATOM 4029 N N . PHE B 1 90 ? 62.763 50.013 50.637 1.00 22.93 90 PHE B N 1
ATOM 4030 C CA . PHE B 1 90 ? 64.210 49.866 50.756 1.00 23.51 90 PHE B CA 1
ATOM 4031 C C . PHE B 1 90 ? 64.891 50.936 49.901 1.00 20.13 90 PHE B C 1
ATOM 4032 O O . PHE B 1 90 ? 65.807 51.625 50.354 1.00 20.33 90 PHE B O 1
ATOM 4040 N N . LEU B 1 91 ? 64.420 51.070 48.667 1.00 19.59 91 LEU B N 1
ATOM 4041 C CA . LEU B 1 91 ? 64.954 52.044 47.723 1.00 18.54 91 LEU B CA 1
ATOM 4042 C C . LEU B 1 91 ? 64.713 53.467 48.228 1.00 20.95 91 LEU B C 1
ATOM 4043 O O . LEU B 1 91 ? 65.584 54.336 48.136 1.00 20.29 91 LEU B O 1
ATOM 4048 N N . LEU B 1 92 ? 63.528 53.701 48.769 1.00 21.73 92 LEU B N 1
ATOM 4049 C CA . LEU B 1 92 ? 63.188 55.012 49.286 1.00 22.85 92 LEU B CA 1
ATOM 4050 C C . LEU B 1 92 ? 64.105 55.397 50.432 1.00 24.09 92 LEU B C 1
ATOM 4051 O O . LEU B 1 92 ? 64.508 56.545 50.548 1.00 23.56 92 LEU B O 1
ATOM 4056 N N . ARG B 1 93 ? 64.442 54.429 51.276 1.00 27.96 93 ARG B N 1
ATOM 4057 C CA . ARG B 1 93 ? 65.309 54.694 52.415 1.00 29.05 93 ARG B CA 1
ATOM 4058 C C . ARG B 1 93 ? 66.820 54.703 52.185 1.00 28.77 93 ARG B C 1
ATOM 4059 O O . ARG B 1 93 ? 67.538 55.333 52.960 1.00 30.17 93 ARG B O 1
ATOM 4067 N N . HIS B 1 94 ? 67.316 54.035 51.144 1.00 26.50 94 HIS B N 1
ATOM 4068 C CA . HIS B 1 94 ? 68.765 54.020 50.922 1.00 22.69 94 HIS B CA 1
ATOM 4069 C C . HIS B 1 94 ? 69.359 54.260 49.549 1.00 23.47 94 HIS B C 1
ATOM 4070 O O . HIS B 1 94 ? 70.550 54.525 49.451 1.00 26.31 94 HIS B O 1
ATOM 4077 N N . ALA B 1 95 ? 68.566 54.162 48.491 1.00 22.22 95 ALA B N 1
ATOM 4078 C CA . ALA B 1 95 ? 69.096 54.379 47.147 1.00 20.54 95 ALA B CA 1
ATOM 4079 C C . ALA B 1 95 ? 69.947 55.642 47.035 1.00 22.41 95 ALA B C 1
ATOM 4080 O O . ALA B 1 95 ? 71.026 55.626 46.441 1.00 22.32 95 ALA B O 1
ATOM 4082 N N . ARG B 1 96 ? 69.460 56.733 47.612 1.00 25.15 96 ARG B N 1
ATOM 4083 C CA . ARG B 1 96 ? 70.167 58.008 47.571 1.00 29.94 96 ARG B CA 1
ATOM 4084 C C . ARG B 1 96 ? 71.333 58.068 48.552 1.00 31.91 96 ARG B C 1
ATOM 4085 O O . ARG B 1 96 ? 71.167 57.777 49.742 1.00 33.22 96 ARG B O 1
ATOM 4093 N N . VAL B 1 97 ? 72.508 58.453 48.052 1.00 32.88 97 VAL B N 1
ATOM 4094 C CA . VAL B 1 97 ? 73.702 58.553 48.892 1.00 33.40 97 VAL B CA 1
ATOM 4095 C C . VAL B 1 97 ? 73.637 59.766 49.820 1.00 32.65 97 VAL B C 1
ATOM 4096 O O . VAL B 1 97 ? 73.715 59.634 51.037 1.00 33.28 97 VAL B O 1
ATOM 4100 N N . ALA B 1 98 ? 73.483 60.948 49.243 1.00 34.79 98 ALA B N 1
ATOM 4101 C CA . ALA B 1 98 ? 73.415 62.168 50.036 1.00 36.96 98 ALA B CA 1
ATOM 4102 C C . ALA B 1 98 ? 71.989 62.690 50.148 1.00 37.66 98 ALA B C 1
ATOM 4103 O O . ALA B 1 98 ? 71.655 63.712 49.557 1.00 38.72 98 ALA B O 1
ATOM 4105 N N . PRO B 1 99 ? 71.130 61.989 50.910 1.00 39.27 99 PRO B N 1
ATOM 4106 C CA . PRO B 1 99 ? 69.677 61.966 50.686 1.00 40.85 99 PRO B CA 1
ATOM 4107 C C . PRO B 1 99 ? 68.891 63.276 50.834 1.00 42.26 99 PRO B C 1
ATOM 4108 O O . PRO B 1 99 ? 67.671 63.290 50.660 1.00 46.99 99 PRO B O 1
ATOM 4112 N N . PRO B 1 100 ? 69.563 64.396 51.138 1.00 41.77 100 PRO B N 1
ATOM 4113 C CA . PRO B 1 100 ? 69.154 65.604 50.405 1.00 40.59 100 PRO B CA 1
ATOM 4114 C C . PRO B 1 100 ? 69.163 65.392 48.878 1.00 40.04 100 PRO B C 1
ATOM 4115 O O . PRO B 1 100 ? 68.109 65.244 48.248 1.00 37.81 100 PRO B O 1
ATOM 4119 N N . GLU B 1 101 ? 70.365 65.379 48.304 1.00 37.55 101 GLU B N 1
ATOM 4120 C CA . GLU B 1 101 ? 70.570 65.192 46.872 1.00 38.10 101 GLU B CA 1
ATOM 4121 C C . GLU B 1 101 ? 69.848 63.960 46.314 1.00 35.94 101 GLU B C 1
ATOM 4122 O O . GLU B 1 101 ? 69.361 63.126 47.073 1.00 36.35 101 GLU B O 1
ATOM 4128 N N . LYS B 1 102 ? 69.796 63.848 44.987 1.00 32.60 102 LYS B N 1
ATOM 4129 C CA . LYS B 1 102 ? 69.130 62.722 44.323 1.00 32.92 102 LYS B CA 1
ATOM 4130 C C . LYS B 1 102 ? 70.051 61.627 43.757 1.00 32.13 102 LYS B C 1
ATOM 4131 O O . LYS B 1 102 ? 69.570 60.593 43.275 1.00 30.33 102 LYS B O 1
ATOM 4137 N N . LYS B 1 103 ? 71.363 61.844 43.804 1.00 31.06 103 LYS B N 1
ATOM 4138 C CA . LYS B 1 103 ? 72.292 60.844 43.284 1.00 26.51 103 LYS B CA 1
ATOM 4139 C C . LYS B 1 103 ? 72.085 59.561 44.060 1.00 25.27 103 LYS B C 1
ATOM 4140 O O . LYS B 1 103 ? 72.029 59.568 45.295 1.00 20.92 103 LYS B O 1
ATOM 4146 N N . CYS B 1 104 ? 71.953 58.461 43.324 1.00 23.21 104 CYS B N 1
ATOM 4147 C CA . CYS B 1 104 ? 71.747 57.165 43.941 1.00 22.82 104 CYS B CA 1
ATOM 4148 C C . CYS B 1 104 ? 73.019 56.351 43.896 1.00 20.49 104 CYS B C 1
ATOM 4149 O O . CYS B 1 104 ? 73.807 56.470 42.962 1.00 21.34 104 CYS B O 1
ATOM 4152 N N . ALA B 1 105 ? 73.218 55.530 44.920 1.00 20.36 105 ALA B N 1
ATOM 4153 C CA . ALA B 1 105 ? 74.398 54.688 44.995 1.00 17.57 105 ALA B CA 1
ATOM 4154 C C . ALA B 1 105 ? 74.246 53.614 43.927 1.00 21.23 105 ALA B C 1
ATOM 4155 O O . ALA B 1 105 ? 73.138 53.364 43.436 1.00 20.20 105 ALA B O 1
ATOM 4157 N N . PHE B 1 106 ? 75.359 52.988 43.563 1.00 17.59 106 PHE B N 1
ATOM 4158 C CA . PHE B 1 106 ? 75.361 51.939 42.559 1.00 17.40 106 PHE B CA 1
ATOM 4159 C C . PHE B 1 106 ? 75.190 50.605 43.281 1.00 18.43 106 PHE B C 1
ATOM 4160 O O . PHE B 1 106 ? 74.460 49.731 42.828 1.00 19.35 106 PHE B O 1
ATOM 4168 N N . VAL B 1 107 ? 75.872 50.461 44.408 1.00 17.30 107 VAL B N 1
ATOM 4169 C CA . VAL B 1 107 ? 75.798 49.250 45.197 1.00 18.27 107 VAL B CA 1
ATOM 4170 C C . VAL B 1 107 ? 75.642 49.658 46.642 1.00 19.76 107 VAL B C 1
ATOM 4171 O O . VAL B 1 107 ? 76.255 50.628 47.089 1.00 19.10 107 VAL B O 1
ATOM 4175 N N . LEU B 1 108 ? 74.832 48.902 47.372 1.00 20.56 108 LEU B N 1
ATOM 4176 C CA . LEU B 1 108 ? 74.585 49.170 48.780 1.00 21.31 108 LEU B CA 1
ATOM 4177 C C . LEU B 1 108 ? 74.808 47.880 49.533 1.00 22.42 108 LEU B C 1
ATOM 4178 O O . LEU B 1 108 ? 74.744 46.796 48.956 1.00 22.86 108 LEU B O 1
ATOM 4183 N N . THR B 1 109 ? 75.078 47.987 50.822 1.00 21.50 109 THR B N 1
ATOM 4184 C CA . THR B 1 109 ? 75.286 46.788 51.596 1.00 24.21 109 THR B CA 1
ATOM 4185 C C . THR B 1 109 ? 73.890 46.189 51.786 1.00 24.15 109 THR B C 1
ATOM 4186 O O . THR B 1 109 ? 72.876 46.816 51.455 1.00 21.43 109 THR B O 1
ATOM 4190 N N . ARG B 1 110 ? 73.832 44.970 52.297 1.00 24.88 110 ARG B N 1
ATOM 4191 C CA . ARG B 1 110 ? 72.553 44.323 52.510 1.00 25.16 110 ARG B CA 1
ATOM 4192 C C . ARG B 1 110 ? 71.587 45.212 53.291 1.00 26.03 110 ARG B C 1
ATOM 4193 O O . ARG B 1 110 ? 70.383 45.204 53.028 1.00 24.81 110 ARG B O 1
ATOM 4201 N N . ASP B 1 111 ? 72.115 45.977 54.244 1.00 24.69 111 ASP B N 1
ATOM 4202 C CA . ASP B 1 111 ? 71.283 46.859 55.055 1.00 25.90 111 ASP B CA 1
ATOM 4203 C C . ASP B 1 111 ? 71.089 48.278 54.513 1.00 25.80 111 ASP B C 1
ATOM 4204 O O . ASP B 1 111 ? 70.607 49.153 55.226 1.00 28.18 111 ASP B O 1
ATOM 4209 N N . GLY B 1 112 ? 71.472 48.516 53.264 1.00 26.66 112 GLY B N 1
ATOM 4210 C CA . GLY B 1 112 ? 71.290 49.843 52.694 1.00 25.27 112 GLY B CA 1
ATOM 4211 C C . GLY B 1 112 ? 72.361 50.916 52.698 1.00 25.46 112 GLY B C 1
ATOM 4212 O O . GLY B 1 112 ? 72.077 52.046 52.311 1.00 27.22 112 GLY B O 1
ATOM 4213 N N . ARG B 1 113 ? 73.579 50.604 53.122 1.00 26.06 113 ARG B N 1
ATOM 4214 C CA . ARG B 1 113 ? 74.621 51.616 53.132 1.00 24.44 113 ARG B CA 1
ATOM 4215 C C . ARG B 1 113 ? 75.282 51.659 51.771 1.00 22.92 113 ARG B C 1
ATOM 4216 O O . ARG B 1 113 ? 75.489 50.623 51.154 1.00 21.80 113 ARG B O 1
ATOM 4224 N N . PRO B 1 114 ? 75.610 52.867 51.278 1.00 22.48 114 PRO B N 1
ATOM 4225 C CA . PRO B 1 114 ? 76.284 53.024 49.984 1.00 23.55 114 PRO B CA 1
ATOM 4226 C C . PRO B 1 114 ? 77.681 52.419 50.012 1.00 25.70 114 PRO B C 1
ATOM 4227 O O . PRO B 1 114 ? 78.465 52.663 50.941 1.00 25.27 114 PRO B O 1
ATOM 4231 N N . VAL B 1 115 ? 77.984 51.618 48.997 1.00 24.47 115 VAL B N 1
ATOM 4232 C CA . VAL B 1 115 ? 79.284 50.973 48.904 1.00 22.32 115 VAL B CA 1
ATOM 4233 C C . VAL B 1 115 ? 80.053 51.595 47.765 1.00 23.47 115 VAL B C 1
ATOM 4234 O O . VAL B 1 115 ? 81.269 51.763 47.832 1.00 24.79 115 VAL B O 1
ATOM 4238 N N . LYS B 1 116 ? 79.329 51.946 46.717 1.00 22.60 116 LYS B N 1
ATOM 4239 C CA . LYS B 1 116 ? 79.944 52.556 45.561 1.00 26.88 116 LYS B CA 1
ATOM 4240 C C . LYS B 1 116 ? 78.883 53.369 44.831 1.00 28.65 116 LYS B C 1
ATOM 4241 O O . LYS B 1 116 ? 77.690 53.060 44.920 1.00 29.94 116 LYS B O 1
ATOM 4247 N N . VAL B 1 117 ? 79.318 54.423 44.143 1.00 27.70 117 VAL B N 1
ATOM 4248 C CA . VAL B 1 117 ? 78.416 55.287 43.389 1.00 27.43 117 VAL B CA 1
ATOM 4249 C C . VAL B 1 117 ? 78.925 55.376 41.953 1.00 29.15 117 VAL B C 1
ATOM 4250 O O . VAL B 1 117 ? 80.062 55.768 41.711 1.00 29.54 117 VAL B O 1
ATOM 4254 N N . GLN B 1 118 ? 78.075 54.993 41.007 1.00 29.30 118 GLN B N 1
ATOM 4255 C CA . GLN B 1 118 ? 78.405 55.016 39.585 1.00 30.54 118 GLN B CA 1
ATOM 4256 C C . GLN B 1 118 ? 78.155 56.416 39.010 1.00 31.85 118 GLN B C 1
ATOM 4257 O O . GLN B 1 118 ? 77.040 56.931 39.109 1.00 31.66 118 GLN B O 1
ATOM 4263 N N . ARG B 1 119 ? 79.171 57.033 38.407 1.00 31.42 119 ARG B N 1
ATOM 4264 C CA . ARG B 1 119 ? 78.995 58.369 37.837 1.00 34.03 119 ARG B CA 1
ATOM 4265 C C . ARG B 1 119 ? 78.121 58.318 36.576 1.00 32.15 119 ARG B C 1
ATOM 4266 O O . ARG B 1 119 ? 78.534 58.739 35.496 1.00 31.32 119 ARG B O 1
ATOM 4274 N N . SER B 1 120 ? 76.902 57.801 36.744 1.00 31.99 120 SER B N 1
ATOM 4275 C CA . SER B 1 120 ? 75.923 57.665 35.663 1.00 28.18 120 SER B CA 1
ATOM 4276 C C . SER B 1 120 ? 74.511 57.969 36.165 1.00 28.27 120 SER B C 1
ATOM 4277 O O . SER B 1 120 ? 74.326 58.393 37.308 1.00 29.43 120 SER B O 1
ATOM 4280 N N . ILE B 1 121 ? 73.519 57.725 35.310 1.00 24.79 121 ILE B N 1
ATOM 4281 C CA . ILE B 1 121 ? 72.118 57.970 35.648 1.00 24.98 121 ILE B CA 1
ATOM 4282 C C . ILE B 1 121 ? 71.296 56.690 35.706 1.00 26.26 121 ILE B C 1
ATOM 4283 O O . ILE B 1 121 ? 70.127 56.697 36.100 1.00 25.85 121 ILE B O 1
ATOM 4288 N N . PHE B 1 122 ? 71.908 55.586 35.315 1.00 25.90 122 PHE B N 1
ATOM 4289 C CA . PHE B 1 122 ? 71.206 54.321 35.315 1.00 25.49 122 PHE B CA 1
ATOM 4290 C C . PHE B 1 122 ? 70.537 53.931 36.611 1.00 24.37 122 PHE B C 1
ATOM 4291 O O . PHE B 1 122 ? 69.360 53.587 36.604 1.00 25.46 122 PHE B O 1
ATOM 4299 N N . SER B 1 123 ? 71.257 54.001 37.723 1.00 23.04 123 SER B N 1
ATOM 4300 C CA . SER B 1 123 ? 70.669 53.641 39.003 1.00 19.42 123 SER B CA 1
ATOM 4301 C C . SER B 1 123 ? 69.390 54.450 39.166 1.00 21.42 123 SER B C 1
ATOM 4302 O O . SER B 1 123 ? 68.309 53.900 39.403 1.00 20.34 123 SER B O 1
ATOM 4305 N N . GLU B 1 124 ? 69.520 55.761 39.016 1.00 19.72 124 GLU B N 1
ATOM 4306 C CA . GLU B 1 124 ? 68.394 56.671 39.145 1.00 20.04 124 GLU B CA 1
ATOM 4307 C C . GLU B 1 124 ? 67.298 56.324 38.151 1.00 19.49 124 GLU B C 1
ATOM 4308 O O . GLU B 1 124 ? 66.113 56.461 38.449 1.00 19.19 124 GLU B O 1
ATOM 4314 N N . CYS B 1 125 ? 67.697 55.880 36.966 1.00 19.72 125 CYS B N 1
ATOM 4315 C CA . CYS B 1 125 ? 66.736 55.522 35.940 1.00 18.39 125 CYS B CA 1
ATOM 4316 C C . CYS B 1 125 ? 65.776 54.438 36.401 1.00 19.84 125 CYS B C 1
ATOM 4317 O O . CYS B 1 125 ? 64.563 54.587 36.287 1.00 17.35 125 CYS B O 1
ATOM 4320 N N . PHE B 1 126 ? 66.321 53.351 36.935 1.00 17.63 126 PHE B N 1
ATOM 4321 C CA . PHE B 1 126 ? 65.489 52.254 37.399 1.00 19.50 126 PHE B CA 1
ATOM 4322 C C . PHE B 1 126 ? 64.746 52.586 38.679 1.00 19.85 126 PHE B C 1
ATOM 4323 O O . PHE B 1 126 ? 63.685 52.037 38.949 1.00 20.23 126 PHE B O 1
ATOM 4331 N N . TYR B 1 127 ? 65.299 53.494 39.467 1.00 18.05 127 TYR B N 1
ATOM 4332 C CA . TYR B 1 127 ? 64.655 53.889 40.710 1.00 16.74 127 TYR B CA 1
ATOM 4333 C C . TYR B 1 127 ? 63.355 54.536 40.236 1.00 18.24 127 TYR B C 1
ATOM 4334 O O . TYR B 1 127 ? 62.292 54.342 40.821 1.00 19.51 127 TYR B O 1
ATOM 4343 N N . THR B 1 128 ? 63.460 55.290 39.147 1.00 17.78 128 THR B N 1
ATOM 4344 C CA . THR B 1 128 ? 62.323 55.981 38.563 1.00 17.58 128 THR B CA 1
ATOM 4345 C C . THR B 1 128 ? 61.253 55.000 38.104 1.00 19.36 128 THR B C 1
ATOM 4346 O O . THR B 1 128 ? 60.082 55.140 38.457 1.00 17.82 128 THR B O 1
ATOM 4350 N N . MET B 1 129 ? 61.653 53.998 37.329 1.00 18.14 129 MET B N 1
ATOM 4351 C CA . MET B 1 129 ? 60.701 53.008 36.840 1.00 17.34 129 MET B CA 1
ATOM 4352 C C . MET B 1 129 ? 59.997 52.264 37.978 1.00 21.27 129 MET B C 1
ATOM 4353 O O . MET B 1 129 ? 58.792 52.002 37.919 1.00 22.96 129 MET B O 1
ATOM 4358 N N . ALA B 1 130 ? 60.750 51.925 39.016 1.00 20.22 130 ALA B N 1
ATOM 4359 C CA . ALA B 1 130 ? 60.195 51.216 40.155 1.00 19.97 130 ALA B CA 1
ATOM 4360 C C . ALA B 1 130 ? 59.171 52.068 40.906 1.00 22.13 130 ALA B C 1
ATOM 4361 O O . ALA B 1 130 ? 58.103 51.582 41.286 1.00 23.11 130 ALA B O 1
ATOM 4363 N N . MET B 1 131 ? 59.493 53.338 41.126 1.00 21.32 131 MET B N 1
ATOM 4364 C CA . MET B 1 131 ? 58.581 54.230 41.838 1.00 21.13 131 MET B CA 1
ATOM 4365 C C . MET B 1 131 ? 57.286 54.482 41.053 1.00 20.95 131 MET B C 1
ATOM 4366 O O . MET B 1 131 ? 56.202 54.500 41.628 1.00 20.70 131 MET B O 1
ATOM 4371 N N . ASN B 1 132 ? 57.399 54.669 39.744 1.00 19.15 132 ASN B N 1
ATOM 4372 C CA . ASN B 1 132 ? 56.220 54.910 38.932 1.00 18.06 132 ASN B CA 1
ATOM 4373 C C . ASN B 1 132 ? 55.321 53.690 38.984 1.00 19.23 132 ASN B C 1
ATOM 4374 O O . ASN B 1 132 ? 54.103 53.812 39.120 1.00 19.85 132 ASN B O 1
ATOM 4379 N N . GLU B 1 133 ? 55.920 52.508 38.880 1.00 17.35 133 GLU B N 1
ATOM 4380 C CA . GLU B 1 133 ? 55.142 51.276 38.918 1.00 17.87 133 GLU B CA 1
ATOM 4381 C C . GLU B 1 133 ? 54.514 51.110 40.288 1.00 18.33 133 GLU B C 1
ATOM 4382 O O . GLU B 1 133 ? 53.376 50.655 40.404 1.00 18.76 133 GLU B O 1
ATOM 4388 N N . LEU B 1 134 ? 55.240 51.486 41.334 1.00 17.06 134 LEU B N 1
ATOM 4389 C CA . LEU B 1 134 ? 54.683 51.349 42.667 1.00 17.62 134 LEU B CA 1
ATOM 4390 C C . LEU B 1 134 ? 53.473 52.277 42.792 1.00 18.83 134 LEU B C 1
ATOM 4391 O O . LEU B 1 134 ? 52.545 52.017 43.560 1.00 19.96 134 LEU B O 1
ATOM 4396 N N . TRP B 1 135 ? 53.467 53.353 42.018 1.00 17.99 135 TRP B N 1
ATOM 4397 C CA . TRP B 1 135 ? 52.349 54.278 42.079 1.00 17.41 135 TRP B CA 1
ATOM 4398 C C . TRP B 1 135 ? 51.132 53.620 41.448 1.00 16.42 135 TRP B C 1
ATOM 4399 O O . TRP B 1 135 ? 50.045 53.619 42.010 1.00 17.93 135 TRP B O 1
ATOM 4410 N N . ARG B 1 136 ? 51.329 53.049 40.272 1.00 15.16 136 ARG B N 1
ATOM 4411 C CA . ARG B 1 136 ? 50.254 52.395 39.557 1.00 11.88 136 ARG B CA 1
ATOM 4412 C C . ARG B 1 136 ? 49.561 51.256 40.301 1.00 15.23 136 ARG B C 1
ATOM 4413 O O . ARG B 1 136 ? 48.434 50.908 39.977 1.00 14.02 136 ARG B O 1
ATOM 4421 N N . VAL B 1 137 ? 50.206 50.675 41.303 1.00 15.94 137 VAL B N 1
ATOM 4422 C CA . VAL B 1 137 ? 49.563 49.583 42.019 1.00 13.98 137 VAL B CA 1
ATOM 4423 C C . VAL B 1 137 ? 49.134 49.878 43.450 1.00 15.66 137 VAL B C 1
ATOM 4424 O O . VAL B 1 137 ? 48.634 48.995 44.143 1.00 16.02 137 VAL B O 1
ATOM 4428 N N . THR B 1 138 ? 49.314 51.118 43.891 1.00 16.50 138 THR B N 1
ATOM 4429 C CA . THR B 1 138 ? 48.933 51.508 45.247 1.00 17.13 138 THR B CA 1
ATOM 4430 C C . THR B 1 138 ? 48.200 52.845 45.198 1.00 17.05 138 THR B C 1
ATOM 4431 O O . THR B 1 138 ? 47.455 53.206 46.117 1.00 15.52 138 THR B O 1
ATOM 4435 N N . ALA B 1 139 ? 48.425 53.562 44.100 1.00 16.69 139 ALA B N 1
ATOM 4436 C CA . ALA B 1 139 ? 47.828 54.865 43.864 1.00 17.88 139 ALA B CA 1
ATOM 4437 C C . ALA B 1 139 ? 48.423 55.859 44.856 1.00 21.05 139 ALA B C 1
ATOM 4438 O O . ALA B 1 139 ? 47.929 56.975 44.999 1.00 23.92 139 ALA B O 1
ATOM 4440 N N . GLU B 1 140 ? 49.481 55.434 45.545 1.00 21.59 140 GLU B N 1
ATOM 4441 C CA . GLU B 1 140 ? 50.178 56.262 46.531 1.00 21.91 140 GLU B CA 1
ATOM 4442 C C . GLU B 1 140 ? 50.892 57.356 45.754 1.00 21.82 140 GLU B C 1
ATOM 4443 O O . GLU B 1 140 ? 51.790 57.080 44.961 1.00 24.36 140 GLU B O 1
ATOM 4449 N N . ALA B 1 141 ? 50.498 58.600 45.983 1.00 23.60 141 ALA B N 1
ATOM 4450 C CA . ALA B 1 141 ? 51.109 59.724 45.287 1.00 22.76 141 ALA B CA 1
ATOM 4451 C C . ALA B 1 141 ? 52.598 59.901 45.573 1.00 22.04 141 ALA B C 1
ATOM 4452 O O . ALA B 1 141 ? 53.355 60.286 44.685 1.00 22.41 141 ALA B O 1
ATOM 4454 N N . ARG B 1 142 ? 53.020 59.626 46.803 1.00 19.89 142 ARG B N 1
ATOM 4455 C CA . ARG B 1 142 ? 54.423 59.776 47.143 1.00 21.81 142 ARG B CA 1
ATOM 4456 C C . ARG B 1 142 ? 55.339 59.049 46.161 1.00 22.50 142 ARG B C 1
ATOM 4457 O O . ARG B 1 142 ? 56.461 59.501 45.899 1.00 23.78 142 ARG B O 1
ATOM 4465 N N . TYR B 1 143 ? 54.871 57.933 45.609 1.00 18.73 143 TYR B N 1
ATOM 4466 C CA . TYR B 1 143 ? 55.686 57.187 44.663 1.00 16.49 143 TYR B CA 1
ATOM 4467 C C . TYR B 1 143 ? 55.797 57.956 43.355 1.00 18.07 143 TYR B C 1
ATOM 4468 O O . TYR B 1 143 ? 56.886 58.088 42.794 1.00 18.65 143 TYR B O 1
ATOM 4477 N N . GLN B 1 144 ? 54.669 58.458 42.862 1.00 18.10 144 GLN B N 1
ATOM 4478 C CA . GLN B 1 144 ? 54.681 59.208 41.617 1.00 19.15 144 GLN B CA 1
ATOM 4479 C C . GLN B 1 144 ? 55.562 60.455 41.734 1.00 20.27 144 GLN B C 1
ATOM 4480 O O . GLN B 1 144 ? 56.298 60.786 40.808 1.00 21.64 144 GLN B O 1
ATOM 4486 N N . SER B 1 145 ? 55.489 61.143 42.872 1.00 21.37 145 SER B N 1
ATOM 4487 C CA . SER B 1 145 ? 56.291 62.347 43.086 1.00 23.19 145 SER B CA 1
ATOM 4488 C C . SER B 1 145 ? 57.755 61.978 42.953 1.00 23.33 145 SER B C 1
ATOM 4489 O O . SER B 1 145 ? 58.522 62.639 42.254 1.00 22.94 145 SER B O 1
ATOM 4492 N N . GLU B 1 146 ? 58.133 60.912 43.644 1.00 22.51 146 GLU B N 1
ATOM 4493 C CA . GLU B 1 146 ? 59.497 60.425 43.622 1.00 21.33 146 GLU B CA 1
ATOM 4494 C C . GLU B 1 146 ? 59.917 60.173 42.187 1.00 21.52 146 GLU B C 1
ATOM 4495 O O . GLU B 1 146 ? 61.022 60.516 41.779 1.00 23.92 146 GLU B O 1
ATOM 4501 N N . ALA B 1 147 ? 59.020 59.567 41.423 1.00 20.25 147 ALA B N 1
ATOM 4502 C CA . ALA B 1 147 ? 59.291 59.258 40.027 1.00 19.64 147 ALA B CA 1
ATOM 4503 C C . ALA B 1 147 ? 59.528 60.499 39.186 1.00 21.72 147 ALA B C 1
ATOM 4504 O O . ALA B 1 147 ? 60.588 60.669 38.586 1.00 20.32 147 ALA B O 1
ATOM 4506 N N . VAL B 1 148 ? 58.524 61.364 39.133 1.00 21.72 148 VAL B N 1
ATOM 4507 C CA . VAL B 1 148 ? 58.633 62.582 38.354 1.00 23.16 148 VAL B CA 1
ATOM 4508 C C . VAL B 1 148 ? 59.807 63.461 38.783 1.00 21.89 148 VAL B C 1
ATOM 4509 O O . VAL B 1 148 ? 60.521 63.995 37.938 1.00 23.21 148 VAL B O 1
ATOM 4513 N N . ASP B 1 149 ? 60.009 63.603 40.088 1.00 21.42 149 ASP B N 1
ATOM 4514 C CA . ASP B 1 149 ? 61.104 64.421 40.602 1.00 23.33 149 ASP B CA 1
ATOM 4515 C C . ASP B 1 149 ? 62.453 63.889 40.127 1.00 23.80 149 ASP B C 1
ATOM 4516 O O . ASP B 1 149 ? 63.351 64.657 39.778 1.00 22.31 149 ASP B O 1
ATOM 4521 N N . MET B 1 150 ? 62.591 62.567 40.109 1.00 21.46 150 MET B N 1
ATOM 4522 C CA . MET B 1 150 ? 63.831 61.950 39.673 1.00 19.90 150 MET B CA 1
ATOM 4523 C C . MET B 1 150 ? 63.953 62.087 38.165 1.00 20.67 150 MET B C 1
ATOM 4524 O O . MET B 1 150 ? 65.019 62.412 37.649 1.00 18.99 150 MET B O 1
ATOM 4529 N N . MET B 1 151 ? 62.856 61.839 37.460 1.00 17.50 151 MET B N 1
ATOM 4530 C CA . MET B 1 151 ? 62.862 61.945 36.011 1.00 17.32 151 MET B CA 1
ATOM 4531 C C . MET B 1 151 ? 63.392 63.317 35.603 1.00 18.96 151 MET B C 1
ATOM 4532 O O . MET B 1 151 ? 64.263 63.446 34.735 1.00 20.82 151 MET B O 1
ATOM 4537 N N . ASP B 1 152 ? 62.853 64.344 36.244 1.00 22.52 152 ASP B N 1
ATOM 4538 C CA . ASP B 1 152 ? 63.249 65.711 35.958 1.00 23.27 152 ASP B CA 1
ATOM 4539 C C . ASP B 1 152 ? 64.717 65.952 36.257 1.00 23.96 152 ASP B C 1
ATOM 4540 O O . ASP B 1 152 ? 65.387 66.668 35.517 1.00 23.25 152 ASP B O 1
ATOM 4545 N N . GLN B 1 153 ? 65.209 65.350 37.338 1.00 21.43 153 GLN B N 1
ATOM 4546 C CA . GLN B 1 153 ? 66.601 65.498 37.736 1.00 19.86 153 GLN B CA 1
ATOM 4547 C C . GLN B 1 153 ? 67.501 64.845 36.703 1.00 21.10 153 GLN B C 1
ATOM 4548 O O . GLN B 1 153 ? 68.556 65.364 36.348 1.00 21.87 153 GLN B O 1
ATOM 4554 N N . ILE B 1 154 ? 67.079 63.688 36.228 1.00 20.46 154 ILE B N 1
ATOM 4555 C CA . ILE B 1 154 ? 67.840 62.962 35.236 1.00 20.46 154 ILE B CA 1
ATOM 4556 C C . ILE B 1 154 ? 67.919 63.796 33.961 1.00 20.53 154 ILE B C 1
ATOM 4557 O O . ILE B 1 154 ? 68.986 63.942 33.370 1.00 22.01 154 ILE B O 1
ATOM 4562 N N . VAL B 1 155 ? 66.789 64.358 33.546 1.00 23.33 155 VAL B N 1
ATOM 4563 C CA . VAL B 1 155 ? 66.762 65.174 32.338 1.00 25.90 155 VAL B CA 1
ATOM 4564 C C . VAL B 1 155 ? 67.767 66.314 32.471 1.00 28.16 155 VAL B C 1
ATOM 4565 O O . VAL B 1 155 ? 68.546 66.589 31.554 1.00 29.57 155 VAL B O 1
ATOM 4569 N N . HIS B 1 156 ? 67.753 66.969 33.625 1.00 29.72 156 HIS B N 1
ATOM 4570 C CA . HIS B 1 156 ? 68.664 68.069 33.875 1.00 32.55 156 HIS B CA 1
ATOM 4571 C C . HIS B 1 156 ? 70.099 67.561 33.710 1.00 32.83 156 HIS B C 1
ATOM 4572 O O . HIS B 1 156 ? 70.890 68.139 32.966 1.00 32.98 156 HIS B O 1
ATOM 4579 N N . TRP B 1 157 ? 70.421 66.466 34.393 1.00 31.19 157 TRP B N 1
ATOM 4580 C CA . TRP B 1 157 ? 71.754 65.882 34.324 1.00 30.40 157 TRP B CA 1
ATOM 4581 C C . TRP B 1 157 ? 72.274 65.581 32.922 1.00 31.34 157 TRP B C 1
ATOM 4582 O O . TRP B 1 157 ? 73.467 65.723 32.669 1.00 33.24 157 TRP B O 1
ATOM 4593 N N . VAL B 1 158 ? 71.410 65.151 32.008 1.00 29.97 158 VAL B N 1
ATOM 4594 C CA . VAL B 1 158 ? 71.895 64.853 30.663 1.00 31.07 158 VAL B CA 1
ATOM 4595 C C . VAL B 1 158 ? 71.667 65.955 29.637 1.00 33.94 158 VAL B C 1
ATOM 4596 O O . VAL B 1 158 ? 72.313 65.964 28.584 1.00 34.90 158 VAL B O 1
ATOM 4600 N N . ARG B 1 159 ? 70.770 66.889 29.934 1.00 34.14 159 ARG B N 1
ATOM 4601 C CA . ARG B 1 159 ? 70.493 67.967 28.990 1.00 38.07 159 ARG B CA 1
ATOM 4602 C C . ARG B 1 159 ? 70.977 69.342 29.413 1.00 38.83 159 ARG B C 1
ATOM 4603 O O . ARG B 1 159 ? 71.213 70.214 28.579 1.00 37.00 159 ARG B O 1
ATOM 4611 N N . GLU B 1 160 ? 71.124 69.544 30.709 1.00 41.31 160 GLU B N 1
ATOM 4612 C CA . GLU B 1 160 ? 71.573 70.835 31.175 1.00 44.08 160 GLU B CA 1
ATOM 4613 C C . GLU B 1 160 ? 72.925 70.835 31.878 1.00 45.31 160 GLU B C 1
ATOM 4614 O O . GLU B 1 160 ? 73.879 71.434 31.379 1.00 47.65 160 GLU B O 1
ATOM 4620 N N . ASP B 1 161 ? 73.020 70.162 33.020 1.00 44.58 161 ASP B N 1
ATOM 4621 C CA . ASP B 1 161 ? 74.279 70.130 33.748 1.00 43.13 161 ASP B CA 1
ATOM 4622 C C . ASP B 1 161 ? 74.813 68.742 34.083 1.00 42.70 161 ASP B C 1
ATOM 4623 O O . ASP B 1 161 ? 74.663 68.269 35.214 1.00 39.97 161 ASP B O 1
ATOM 4628 N N . PRO B 1 162 ? 75.456 68.076 33.105 1.00 41.57 162 PRO B N 1
ATOM 4629 C CA . PRO B 1 162 ? 76.092 66.768 33.313 1.00 43.18 162 PRO B CA 1
ATOM 4630 C C . PRO B 1 162 ? 77.140 66.750 34.424 1.00 46.59 162 PRO B C 1
ATOM 4631 O O . PRO B 1 162 ? 77.534 65.680 34.896 1.00 47.43 162 PRO B O 1
ATOM 4635 N N . SER B 1 163 ? 77.590 67.932 34.839 1.00 48.98 163 SER B N 1
ATOM 4636 C CA . SER B 1 163 ? 78.596 68.042 35.896 1.00 49.74 163 SER B CA 1
ATOM 4637 C C . SER B 1 163 ? 78.074 67.530 37.239 1.00 50.49 163 SER B C 1
ATOM 4638 O O . SER B 1 163 ? 78.852 67.086 38.092 1.00 49.85 163 SER B O 1
ATOM 4641 N N . GLY B 1 164 ? 76.759 67.608 37.436 1.00 49.35 164 GLY B N 1
ATOM 4642 C CA . GLY B 1 164 ? 76.184 67.138 38.684 1.00 48.21 164 GLY B CA 1
ATOM 4643 C C . GLY B 1 164 ? 76.523 65.671 38.869 1.00 47.84 164 GLY B C 1
ATOM 4644 O O . GLY B 1 164 ? 76.665 65.195 39.996 1.00 48.67 164 GLY B O 1
ATOM 4645 N N . LEU B 1 165 ? 76.659 64.962 37.747 1.00 46.92 165 LEU B N 1
ATOM 4646 C CA . LEU B 1 165 ? 76.987 63.534 37.731 1.00 46.51 165 LEU B CA 1
ATOM 4647 C C . LEU B 1 165 ? 78.419 63.301 38.213 1.00 48.47 165 LEU B C 1
ATOM 4648 O O . LEU B 1 165 ? 78.805 62.171 38.536 1.00 47.46 165 LEU B O 1
ATOM 4653 N N . GLY B 1 166 ? 79.197 64.382 38.255 1.00 50.31 166 GLY B N 1
ATOM 4654 C CA . GLY B 1 166 ? 80.579 64.295 38.689 1.00 53.15 166 GLY B CA 1
ATOM 4655 C C . GLY B 1 166 ? 81.454 64.044 37.474 1.00 54.55 166 GLY B C 1
ATOM 4656 O O . GLY B 1 166 ? 81.201 64.614 36.405 1.00 55.85 166 GLY B O 1
ATOM 4657 N N . ARG B 1 167 ? 82.466 63.188 37.632 1.00 54.16 167 ARG B N 1
ATOM 4658 C CA . ARG B 1 167 ? 83.397 62.838 36.552 1.00 55.87 167 ARG B CA 1
ATOM 4659 C C . ARG B 1 167 ? 84.000 64.037 35.787 1.00 57.18 167 ARG B C 1
ATOM 4660 O O . ARG B 1 167 ? 83.599 64.337 34.651 1.00 58.85 167 ARG B O 1
ATOM 4668 N N . PRO B 1 168 ? 84.973 64.737 36.414 1.00 56.65 168 PRO B N 1
ATOM 4669 C CA . PRO B 1 168 ? 85.901 65.709 35.809 1.00 54.79 168 PRO B CA 1
ATOM 4670 C C . PRO B 1 168 ? 86.222 65.567 34.313 1.00 52.26 168 PRO B C 1
ATOM 4671 O O . PRO B 1 168 ? 86.518 64.472 33.826 1.00 50.06 168 PRO B O 1
ATOM 4675 N N . GLN B 1 169 ? 86.174 66.699 33.605 1.00 50.37 169 GLN B N 1
ATOM 4676 C CA . GLN B 1 169 ? 86.453 66.755 32.171 1.00 47.84 169 GLN B CA 1
ATOM 4677 C C . GLN B 1 169 ? 87.964 66.883 31.949 1.00 45.54 169 GLN B C 1
ATOM 4678 O O . GLN B 1 169 ? 88.631 67.704 32.592 1.00 45.36 169 GLN B O 1
ATOM 4684 N N . LEU B 1 170 ? 88.492 66.079 31.030 1.00 39.98 170 LEU B N 1
ATOM 4685 C CA . LEU B 1 170 ? 89.917 66.091 30.727 1.00 35.60 170 LEU B CA 1
ATOM 4686 C C . LEU B 1 170 ? 90.209 66.436 29.266 1.00 35.16 170 LEU B C 1
ATOM 4687 O O . LEU B 1 170 ? 89.572 65.910 28.353 1.00 34.82 170 LEU B O 1
ATOM 4692 N N . PRO B 1 171 ? 91.201 67.312 29.026 1.00 35.12 171 PRO B N 1
ATOM 4693 C CA . PRO B 1 171 ? 91.466 67.847 27.682 1.00 33.15 171 PRO B CA 1
ATOM 4694 C C . PRO B 1 171 ? 91.656 66.789 26.589 1.00 34.05 171 PRO B C 1
ATOM 4695 O O . PRO B 1 171 ? 91.470 67.065 25.394 1.00 31.68 171 PRO B O 1
ATOM 4699 N N . GLY B 1 172 ? 92.034 65.580 26.990 1.00 31.56 172 GLY B N 1
ATOM 4700 C CA . GLY B 1 172 ? 92.236 64.535 26.007 1.00 32.19 172 GLY B CA 1
ATOM 4701 C C . GLY B 1 172 ? 90.976 63.734 25.768 1.00 33.65 172 GLY B C 1
ATOM 4702 O O . GLY B 1 172 ? 90.844 63.055 24.747 1.00 33.59 172 GLY B O 1
ATOM 4703 N N . ALA B 1 173 ? 90.045 63.815 26.715 1.00 33.29 173 ALA B N 1
ATOM 4704 C CA . ALA B 1 173 ? 88.787 63.092 26.613 1.00 35.01 173 ALA B CA 1
ATOM 4705 C C . ALA B 1 173 ? 87.927 63.671 25.502 1.00 36.56 173 ALA B C 1
ATOM 4706 O O . ALA B 1 173 ? 87.762 64.887 25.394 1.00 37.78 173 ALA B O 1
ATOM 4708 N N . VAL B 1 174 ? 87.392 62.799 24.657 1.00 35.88 174 VAL B N 1
ATOM 4709 C CA . VAL B 1 174 ? 86.552 63.261 23.568 1.00 35.61 174 VAL B CA 1
ATOM 4710 C C . VAL B 1 174 ? 85.112 63.296 24.083 1.00 34.01 174 VAL B C 1
ATOM 4711 O O . VAL B 1 174 ? 84.706 62.444 24.875 1.00 32.48 174 VAL B O 1
ATOM 4715 N N . ALA B 1 175 ? 84.353 64.303 23.664 1.00 35.28 175 ALA B N 1
ATOM 4716 C CA . ALA B 1 175 ? 82.961 64.420 24.099 1.00 37.88 175 ALA B CA 1
ATOM 4717 C C . ALA B 1 175 ? 82.163 63.419 23.279 1.00 37.45 175 ALA B C 1
ATOM 4718 O O . ALA B 1 175 ? 82.048 63.554 22.057 1.00 40.19 175 ALA B O 1
ATOM 4720 N N . SER B 1 176 ? 81.616 62.411 23.948 1.00 34.84 176 SER B N 1
ATOM 4721 C CA . SER B 1 176 ? 80.843 61.399 23.246 1.00 32.46 176 SER B CA 1
ATOM 4722 C C . SER B 1 176 ? 79.598 60.959 23.980 1.00 29.19 176 SER B C 1
ATOM 4723 O O . SER B 1 176 ? 79.508 61.051 25.201 1.00 28.38 176 SER B O 1
ATOM 4726 N N . GLU B 1 177 ? 78.639 60.462 23.215 1.00 26.77 177 GLU B N 1
ATOM 4727 C CA . GLU B 1 177 ? 77.397 59.995 23.792 1.00 26.22 177 GLU B CA 1
ATOM 4728 C C . GLU B 1 177 ? 77.242 58.504 23.561 1.00 26.51 177 GLU B C 1
ATOM 4729 O O . GLU B 1 177 ? 77.421 58.011 22.440 1.00 23.58 177 GLU B O 1
ATOM 4735 N N . SER B 1 178 ? 76.911 57.786 24.627 1.00 24.85 178 SER B N 1
ATOM 4736 C CA . SER B 1 178 ? 76.728 56.354 24.520 1.00 23.81 178 SER B CA 1
ATOM 4737 C C . SER B 1 178 ? 75.234 56.120 24.321 1.00 22.62 178 SER B C 1
ATOM 4738 O O . SER B 1 178 ? 74.402 56.671 25.041 1.00 23.52 178 SER B O 1
ATOM 4741 N N . MET B 1 179 ? 74.905 55.315 23.322 1.00 22.34 179 MET B N 1
ATOM 4742 C CA . MET B 1 179 ? 73.524 55.001 23.006 1.00 20.49 179 MET B CA 1
ATOM 4743 C C . MET B 1 179 ? 72.638 54.659 24.197 1.00 20.79 179 MET B C 1
ATOM 4744 O O . MET B 1 179 ? 71.428 54.840 24.129 1.00 23.34 179 MET B O 1
ATOM 4749 N N . ALA B 1 180 ? 73.227 54.178 25.286 1.00 19.44 180 ALA B N 1
ATOM 4750 C CA . ALA B 1 180 ? 72.447 53.816 26.468 1.00 21.17 180 ALA B CA 1
ATOM 4751 C C . ALA B 1 180 ? 71.720 54.958 27.178 1.00 21.36 180 ALA B C 1
ATOM 4752 O O . ALA B 1 180 ? 70.701 54.726 27.838 1.00 19.54 180 ALA B O 1
ATOM 4754 N N . VAL B 1 181 ? 72.227 56.181 27.055 1.00 20.99 181 VAL B N 1
ATOM 4755 C CA . VAL B 1 181 ? 71.576 57.317 27.713 1.00 23.25 181 VAL B CA 1
ATOM 4756 C C . VAL B 1 181 ? 70.273 57.758 27.049 1.00 18.24 181 VAL B C 1
ATOM 4757 O O . VAL B 1 181 ? 69.226 57.764 27.683 1.00 19.91 181 VAL B O 1
ATOM 4761 N N . PRO B 1 182 ? 70.317 58.139 25.766 1.00 15.47 182 PRO B N 1
ATOM 4762 C CA . PRO B 1 182 ? 69.035 58.393 25.105 1.00 16.60 182 PRO B CA 1
ATOM 4763 C C . PRO B 1 182 ? 68.097 57.194 25.212 1.00 17.72 182 PRO B C 1
ATOM 4764 O O . PRO B 1 182 ? 66.876 57.344 25.223 1.00 17.10 182 PRO B O 1
ATOM 4768 N N . MET B 1 183 ? 68.676 56.004 25.301 1.00 18.21 183 MET B N 1
ATOM 4769 C CA . MET B 1 183 ? 67.884 54.791 25.406 1.00 18.36 183 MET B CA 1
ATOM 4770 C C . MET B 1 183 ? 67.117 54.711 26.713 1.00 18.68 183 MET B C 1
ATOM 4771 O O . MET B 1 183 ? 65.900 54.518 26.722 1.00 20.57 183 MET B O 1
ATOM 4776 N N . MET B 1 184 ? 67.832 54.840 27.817 1.00 16.70 184 MET B N 1
ATOM 4777 C CA . MET B 1 184 ? 67.202 54.785 29.122 1.00 18.37 184 MET B CA 1
ATOM 4778 C C . MET B 1 184 ? 66.214 55.941 29.259 1.00 21.81 184 MET B C 1
ATOM 4779 O O . MET B 1 184 ? 65.138 55.795 29.841 1.00 20.82 184 MET B O 1
ATOM 4784 N N . LEU B 1 185 ? 66.578 57.097 28.714 1.00 23.71 185 LEU B N 1
ATOM 4785 C CA . LEU B 1 185 ? 65.706 58.260 28.788 1.00 23.05 185 LEU B CA 1
ATOM 4786 C C . LEU B 1 185 ? 64.392 57.986 28.060 1.00 21.64 185 LEU B C 1
ATOM 4787 O O . LEU B 1 185 ? 63.321 58.305 28.563 1.00 25.90 185 LEU B O 1
ATOM 4792 N N . LEU B 1 186 ? 64.475 57.390 26.879 1.00 17.89 186 LEU B N 1
ATOM 4793 C CA . LEU B 1 186 ? 63.284 57.084 26.102 1.00 18.84 186 LEU B CA 1
ATOM 4794 C C . LEU B 1 186 ? 62.453 56.029 26.804 1.00 20.25 186 LEU B C 1
ATOM 4795 O O . LEU B 1 186 ? 61.217 56.061 26.770 1.00 19.39 186 LEU B O 1
ATOM 4800 N N . CYS B 1 187 ? 63.136 55.085 27.436 1.00 19.09 187 CYS B N 1
ATOM 4801 C CA . CYS B 1 187 ? 62.444 54.024 28.144 1.00 21.50 187 CYS B CA 1
ATOM 4802 C C . CYS B 1 187 ? 61.626 54.629 29.282 1.00 20.43 187 CYS B C 1
ATOM 4803 O O . CYS B 1 187 ? 60.502 54.205 29.546 1.00 21.54 187 CYS B O 1
ATOM 4806 N N . LEU B 1 188 ? 62.185 55.639 29.942 1.00 20.14 188 LEU B N 1
ATOM 4807 C CA . LEU B 1 188 ? 61.495 56.288 31.048 1.00 20.56 188 LEU B CA 1
ATOM 4808 C C . LEU B 1 188 ? 60.313 57.126 30.575 1.00 23.39 188 LEU B C 1
ATOM 4809 O O . LEU B 1 188 ? 59.313 57.261 31.290 1.00 23.28 188 LEU B O 1
ATOM 4814 N N . VAL B 1 189 ? 60.442 57.688 29.371 1.00 23.72 189 VAL B N 1
ATOM 4815 C CA . VAL B 1 189 ? 59.405 58.522 28.763 1.00 21.58 189 VAL B CA 1
ATOM 4816 C C . VAL B 1 189 ? 58.215 57.656 28.375 1.00 23.97 189 VAL B C 1
ATOM 4817 O O . VAL B 1 189 ? 57.059 58.037 28.578 1.00 27.02 189 VAL B O 1
ATOM 4821 N N . GLU B 1 190 ? 58.501 56.493 27.806 1.00 23.14 190 GLU B N 1
ATOM 4822 C CA . GLU B 1 190 ? 57.444 55.591 27.406 1.00 25.62 190 GLU B CA 1
ATOM 4823 C C . GLU B 1 190 ? 56.772 55.113 28.691 1.00 22.59 190 GLU B C 1
ATOM 4824 O O . GLU B 1 190 ? 55.557 55.130 28.801 1.00 25.17 190 GLU B O 1
ATOM 4830 N N . GLN B 1 191 ? 57.575 54.735 29.680 1.00 20.15 191 GLN B N 1
ATOM 4831 C CA . GLN B 1 191 ? 57.058 54.253 30.958 1.00 20.07 191 GLN B CA 1
ATOM 4832 C C . GLN B 1 191 ? 56.099 55.204 31.648 1.00 22.01 191 GLN B C 1
ATOM 4833 O O . GLN B 1 191 ? 54.962 54.842 31.942 1.00 24.86 191 GLN B O 1
ATOM 4839 N N . LEU B 1 192 ? 56.570 56.414 31.921 1.00 21.22 192 LEU B N 1
ATOM 4840 C CA . LEU B 1 192 ? 55.768 57.435 32.585 1.00 20.01 192 LEU B CA 1
ATOM 4841 C C . LEU B 1 192 ? 54.533 57.840 31.784 1.00 18.38 192 LEU B C 1
ATOM 4842 O O . LEU B 1 192 ? 53.497 58.199 32.345 1.00 16.13 192 LEU B O 1
ATOM 4847 N N . GLY B 1 193 ? 54.650 57.780 30.467 1.00 17.54 193 GLY B N 1
ATOM 4848 C CA . GLY B 1 193 ? 53.533 58.148 29.626 1.00 19.29 193 GLY B CA 1
ATOM 4849 C C . GLY B 1 193 ? 52.443 57.097 29.548 1.00 20.58 193 GLY B C 1
ATOM 4850 O O . GLY B 1 193 ? 51.347 57.373 29.076 1.00 21.51 193 GLY B O 1
ATOM 4851 N N . GLU B 1 194 ? 52.726 55.890 30.004 1.00 20.17 194 GLU B N 1
ATOM 4852 C CA . GLU B 1 194 ? 51.722 54.841 29.954 1.00 23.17 194 GLU B CA 1
ATOM 4853 C C . GLU B 1 194 ? 50.459 55.253 30.697 1.00 19.08 194 GLU B C 1
ATOM 4854 O O . GLU B 1 194 ? 50.529 55.609 31.870 1.00 17.82 194 GLU B O 1
ATOM 4860 N N . GLU B 1 195 ? 49.319 55.206 30.009 1.00 16.71 195 GLU B N 1
ATOM 4861 C CA . GLU B 1 195 ? 48.008 55.564 30.583 1.00 21.00 195 GLU B CA 1
ATOM 4862 C C . GLU B 1 195 ? 47.998 56.866 31.374 1.00 20.19 195 GLU B C 1
ATOM 4863 O O . GLU B 1 195 ? 47.172 57.044 32.271 1.00 20.54 195 GLU B O 1
ATOM 4869 N N . ASP B 1 196 ? 48.907 57.773 31.036 1.00 21.73 196 ASP B N 1
ATOM 4870 C CA . ASP B 1 196 ? 49.012 59.057 31.721 1.00 19.80 196 ASP B CA 1
ATOM 4871 C C . ASP B 1 196 ? 49.127 60.176 30.708 1.00 21.47 196 ASP B C 1
ATOM 4872 O O . ASP B 1 196 ? 50.230 60.627 30.404 1.00 22.30 196 ASP B O 1
ATOM 4877 N N . GLU B 1 197 ? 47.989 60.633 30.199 1.00 23.15 197 GLU B N 1
ATOM 4878 C CA . GLU B 1 197 ? 47.960 61.705 29.207 1.00 24.67 197 GLU B CA 1
ATOM 4879 C C . GLU B 1 197 ? 48.779 62.939 29.569 1.00 20.61 197 GLU B C 1
ATOM 4880 O O . GLU B 1 197 ? 49.407 63.549 28.703 1.00 17.80 197 GLU B O 1
ATOM 4886 N N . GLU B 1 198 ? 48.771 63.310 30.842 1.00 21.85 198 GLU B N 1
ATOM 4887 C CA . GLU B 1 198 ? 49.527 64.476 31.280 1.00 23.61 198 GLU B CA 1
ATOM 4888 C C . GLU B 1 198 ? 51.012 64.259 30.976 1.00 24.38 198 GLU B C 1
ATOM 4889 O O . GLU B 1 198 ? 51.559 64.853 30.042 1.00 23.06 198 GLU B O 1
ATOM 4895 N N . LEU B 1 199 ? 51.648 63.374 31.744 1.00 22.15 199 LEU B N 1
ATOM 4896 C CA . LEU B 1 199 ? 53.068 63.073 31.568 1.00 20.24 199 LEU B CA 1
ATOM 4897 C C . LEU B 1 199 ? 53.468 62.692 30.149 1.00 18.74 199 LEU B C 1
ATOM 4898 O O . LEU B 1 199 ? 54.606 62.915 29.742 1.00 19.37 199 LEU B O 1
ATOM 4903 N N . ALA B 1 200 ? 52.536 62.119 29.401 1.00 17.84 200 ALA B N 1
ATOM 4904 C CA . ALA B 1 200 ? 52.805 61.722 28.031 1.00 18.76 200 ALA B CA 1
ATOM 4905 C C . ALA B 1 200 ? 53.035 62.988 27.212 1.00 23.01 200 ALA B C 1
ATOM 4906 O O . ALA B 1 200 ? 54.008 63.093 26.460 1.00 25.35 200 ALA B O 1
ATOM 4908 N N . GLY B 1 201 ? 52.129 63.951 27.359 1.00 25.22 201 GLY B N 1
ATOM 4909 C CA . GLY B 1 201 ? 52.260 65.195 26.622 1.00 25.26 201 GLY B CA 1
ATOM 4910 C C . GLY B 1 201 ? 53.421 66.008 27.158 1.00 27.60 201 GLY B C 1
ATOM 4911 O O . GLY B 1 201 ? 54.146 66.669 26.413 1.00 30.34 201 GLY B O 1
ATOM 4912 N N . ARG B 1 202 ? 53.611 65.942 28.465 1.00 26.14 202 ARG B N 1
ATOM 4913 C CA . ARG B 1 202 ? 54.684 66.673 29.101 1.00 23.94 202 ARG B CA 1
ATOM 4914 C C . ARG B 1 202 ? 56.077 66.262 28.601 1.00 25.33 202 ARG B C 1
ATOM 4915 O O . ARG B 1 202 ? 56.930 67.117 28.337 1.00 23.66 202 ARG B O 1
ATOM 4923 N N . TYR B 1 203 ? 56.301 64.961 28.449 1.00 22.12 203 TYR B N 1
ATOM 4924 C CA . TYR B 1 203 ? 57.590 64.462 27.989 1.00 21.05 203 TYR B CA 1
ATOM 4925 C C . TYR B 1 203 ? 57.617 64.101 26.518 1.00 22.37 203 TYR B C 1
ATOM 4926 O O . TYR B 1 203 ? 58.630 63.630 26.001 1.00 23.43 203 TYR B O 1
ATOM 4935 N N . ALA B 1 204 ? 56.502 64.329 25.840 1.00 21.44 204 ALA B N 1
ATOM 4936 C CA . ALA B 1 204 ? 56.402 64.026 24.427 1.00 20.94 204 ALA B CA 1
ATOM 4937 C C . ALA B 1 204 ? 57.611 64.516 23.637 1.00 23.79 204 ALA B C 1
ATOM 4938 O O . ALA B 1 204 ? 58.212 63.758 22.870 1.00 26.11 204 ALA B O 1
ATOM 4940 N N . GLN B 1 205 ? 57.971 65.781 23.818 1.00 21.61 205 GLN B N 1
ATOM 4941 C CA . GLN B 1 205 ? 59.112 66.342 23.099 1.00 24.01 205 GLN B CA 1
ATOM 4942 C C . GLN B 1 205 ? 60.443 65.670 23.429 1.00 22.96 205 GLN B C 1
ATOM 4943 O O . GLN B 1 205 ? 61.280 65.450 22.548 1.00 22.22 205 GLN B O 1
ATOM 4949 N N . LEU B 1 206 ? 60.642 65.355 24.699 1.00 21.74 206 LEU B N 1
ATOM 4950 C CA . LEU B 1 206 ? 61.870 64.711 25.118 1.00 20.15 206 LEU B CA 1
ATOM 4951 C C . LEU B 1 206 ? 61.884 63.351 24.455 1.00 21.87 206 LEU B C 1
ATOM 4952 O O . LEU B 1 206 ? 62.924 62.875 24.008 1.00 21.88 206 LEU B O 1
ATOM 4957 N N . GLY B 1 207 ? 60.714 62.731 24.380 1.00 20.26 207 GLY B N 1
ATOM 4958 C CA . GLY B 1 207 ? 60.634 61.422 23.758 1.00 20.23 207 GLY B CA 1
ATOM 4959 C C . GLY B 1 207 ? 61.155 61.498 22.342 1.00 18.18 207 GLY B C 1
ATOM 4960 O O . GLY B 1 207 ? 61.977 60.692 21.913 1.00 15.67 207 GLY B O 1
ATOM 4961 N N . HIS B 1 208 ? 60.667 62.492 21.616 1.00 17.10 208 HIS B N 1
ATOM 4962 C CA . HIS B 1 208 ? 61.061 62.710 20.240 1.00 21.78 208 HIS B CA 1
ATOM 4963 C C . HIS B 1 208 ? 62.581 62.932 20.157 1.00 22.49 208 HIS B C 1
ATOM 4964 O O . HIS B 1 208 ? 63.257 62.391 19.278 1.00 21.13 208 HIS B O 1
ATOM 4971 N N . TRP B 1 209 ? 63.112 63.712 21.091 1.00 18.98 209 TRP B N 1
ATOM 4972 C CA . TRP B 1 209 ? 64.533 64.003 21.127 1.00 19.09 209 TRP B CA 1
ATOM 4973 C C . TRP B 1 209 ? 65.389 62.742 21.308 1.00 18.60 209 TRP B C 1
ATOM 4974 O O . TRP B 1 209 ? 66.325 62.508 20.549 1.00 17.24 209 TRP B O 1
ATOM 4985 N N . CYS B 1 210 ? 65.072 61.926 22.303 1.00 19.09 210 CYS B N 1
ATOM 4986 C CA . CYS B 1 210 ? 65.845 60.704 22.531 1.00 21.94 210 CYS B CA 1
ATOM 4987 C C . CYS B 1 210 ? 65.895 59.855 21.263 1.00 21.57 210 CYS B C 1
ATOM 4988 O O . CYS B 1 210 ? 66.967 59.465 20.793 1.00 22.54 210 CYS B O 1
ATOM 4991 N N . ALA B 1 211 ? 64.721 59.576 20.712 1.00 19.73 211 ALA B N 1
ATOM 4992 C CA . ALA B 1 211 ? 64.614 58.777 19.499 1.00 17.35 211 ALA B CA 1
ATOM 4993 C C . ALA B 1 211 ? 65.562 59.322 18.456 1.00 16.63 211 ALA B C 1
ATOM 4994 O O . ALA B 1 211 ? 66.266 58.579 17.780 1.00 18.44 211 ALA B O 1
ATOM 4996 N N . ARG B 1 212 ? 65.586 60.637 18.330 1.00 17.28 212 ARG B N 1
ATOM 4997 C CA . ARG B 1 212 ? 66.459 61.262 17.354 1.00 21.09 212 ARG B CA 1
ATOM 4998 C C . ARG B 1 212 ? 67.918 61.011 17.674 1.00 18.80 212 ARG B C 1
ATOM 4999 O O . ARG B 1 212 ? 68.708 60.722 16.780 1.00 22.42 212 ARG B O 1
ATOM 5007 N N . ARG B 1 213 ? 68.279 61.119 18.945 1.00 18.77 213 ARG B N 1
ATOM 5008 C CA . ARG B 1 213 ? 69.664 60.896 19.336 1.00 19.74 213 ARG B CA 1
ATOM 5009 C C . ARG B 1 213 ? 70.019 59.453 19.002 1.00 18.83 213 ARG B C 1
ATOM 5010 O O . ARG B 1 213 ? 70.985 59.190 18.292 1.00 18.08 213 ARG B O 1
ATOM 5018 N N . ILE B 1 214 ? 69.219 58.520 19.503 1.00 18.21 214 ILE B N 1
ATOM 5019 C CA . ILE B 1 214 ? 69.461 57.101 19.245 1.00 17.29 214 ILE B CA 1
ATOM 5020 C C . ILE B 1 214 ? 69.739 56.889 17.762 1.00 15.84 214 ILE B C 1
ATOM 5021 O O . ILE B 1 214 ? 70.762 56.336 17.390 1.00 15.49 214 ILE B O 1
ATOM 5026 N N . LEU B 1 215 ? 68.817 57.340 16.919 1.00 17.41 215 LEU B N 1
ATOM 5027 C CA . LEU B 1 215 ? 68.954 57.207 15.478 1.00 17.88 215 LEU B CA 1
ATOM 5028 C C . LEU B 1 215 ? 70.273 57.781 14.978 1.00 19.89 215 LEU B C 1
ATOM 5029 O O . LEU B 1 215 ? 70.772 57.376 13.927 1.00 19.16 215 LEU B O 1
ATOM 5034 N N . GLN B 1 216 ? 70.825 58.734 15.727 1.00 19.53 216 GLN B N 1
ATOM 5035 C CA . GLN B 1 216 ? 72.088 59.369 15.363 1.00 23.80 216 GLN B CA 1
ATOM 5036 C C . GLN B 1 216 ? 73.251 58.395 15.508 1.00 24.73 216 GLN B C 1
ATOM 5037 O O . GLN B 1 216 ? 74.379 58.700 15.118 1.00 25.28 216 GLN B O 1
ATOM 5043 N N . HIS B 1 217 ? 72.991 57.219 16.065 1.00 22.65 217 HIS B N 1
ATOM 5044 C CA . HIS B 1 217 ? 74.067 56.262 16.226 1.00 21.88 217 HIS B CA 1
ATOM 5045 C C . HIS B 1 217 ? 74.252 55.379 15.009 1.00 20.10 217 HIS B C 1
ATOM 5046 O O . HIS B 1 217 ? 75.201 54.607 14.935 1.00 20.73 217 HIS B O 1
ATOM 5053 N N . VAL B 1 218 ? 73.343 55.503 14.052 1.00 20.44 218 VAL B N 1
ATOM 5054 C CA . VAL B 1 218 ? 73.418 54.718 12.836 1.00 21.48 218 VAL B CA 1
ATOM 5055 C C . VAL B 1 218 ? 74.472 55.412 11.985 1.00 25.93 218 VAL B C 1
ATOM 5056 O O . VAL B 1 218 ? 74.349 56.606 11.697 1.00 24.72 218 VAL B O 1
ATOM 5060 N N . GLN B 1 219 ? 75.499 54.671 11.576 1.00 27.05 219 GLN B N 1
ATOM 5061 C CA . GLN B 1 219 ? 76.571 55.249 10.764 1.00 28.43 219 GLN B CA 1
ATOM 5062 C C . GLN B 1 219 ? 76.976 54.424 9.561 1.00 28.29 219 GLN B C 1
ATOM 5063 O O . GLN B 1 219 ? 76.385 53.388 9.270 1.00 30.09 219 GLN B O 1
ATOM 5069 N N . ARG B 1 220 ? 78.018 54.900 8.885 1.00 30.29 220 ARG B N 1
ATOM 5070 C CA . ARG B 1 220 ? 78.561 54.248 7.699 1.00 29.78 220 ARG B CA 1
ATOM 5071 C C . ARG B 1 220 ? 77.459 54.055 6.682 1.00 30.78 220 ARG B C 1
ATOM 5072 O O . ARG B 1 220 ? 77.421 53.050 5.967 1.00 30.37 220 ARG B O 1
ATOM 5080 N N . ASP B 1 221 ? 76.554 55.026 6.632 1.00 31.94 221 ASP B N 1
ATOM 5081 C CA . ASP B 1 221 ? 75.441 54.972 5.700 1.00 33.52 221 ASP B CA 1
ATOM 5082 C C . ASP B 1 221 ? 74.533 53.796 6.046 1.00 32.12 221 ASP B C 1
ATOM 5083 O O . ASP B 1 221 ? 74.248 52.946 5.207 1.00 31.95 221 ASP B O 1
ATOM 5088 N N . GLY B 1 222 ? 74.092 53.751 7.299 1.00 30.23 222 GLY B N 1
ATOM 5089 C CA . GLY B 1 222 ? 73.218 52.684 7.747 1.00 30.17 222 GLY B CA 1
ATOM 5090 C C . GLY B 1 222 ? 73.832 51.300 7.826 1.00 31.29 222 GLY B C 1
ATOM 5091 O O . GLY B 1 222 ? 73.127 50.323 8.086 1.00 32.88 222 GLY B O 1
ATOM 5092 N N . GLN B 1 223 ? 75.141 51.202 7.617 1.00 30.75 223 GLN B N 1
ATOM 5093 C CA . GLN B 1 223 ? 75.808 49.908 7.672 1.00 29.26 223 GLN B CA 1
ATOM 5094 C C . GLN B 1 223 ? 76.416 49.587 9.027 1.00 27.87 223 GLN B C 1
ATOM 5095 O O . GLN B 1 223 ? 77.159 48.619 9.168 1.00 27.19 223 GLN B O 1
ATOM 5101 N N . ALA B 1 224 ? 76.105 50.393 10.033 1.00 27.45 224 ALA B N 1
ATOM 5102 C CA . ALA B 1 224 ? 76.650 50.140 11.361 1.00 25.78 224 ALA B CA 1
ATOM 5103 C C . ALA B 1 224 ? 76.013 51.007 12.431 1.00 24.41 224 ALA B C 1
ATOM 5104 O O . ALA B 1 224 ? 75.686 52.176 12.201 1.00 27.07 224 ALA B O 1
ATOM 5106 N N . VAL B 1 225 ? 75.817 50.414 13.597 1.00 19.94 225 VAL B N 1
ATOM 5107 C CA . VAL B 1 225 ? 75.231 51.115 14.719 1.00 18.91 225 VAL B CA 1
ATOM 5108 C C . VAL B 1 225 ? 76.398 51.203 15.686 1.00 20.41 225 VAL B C 1
ATOM 5109 O O . VAL B 1 225 ? 76.971 50.185 16.066 1.00 22.25 225 VAL B O 1
ATOM 5113 N N . LEU B 1 226 ? 76.773 52.418 16.056 1.00 21.01 226 LEU B N 1
ATOM 5114 C CA . LEU B 1 226 ? 77.883 52.599 16.974 1.00 19.95 226 LEU B CA 1
ATOM 5115 C C . LEU B 1 226 ? 77.421 52.929 18.380 1.00 20.67 226 LEU B C 1
ATOM 5116 O O . LEU B 1 226 ? 76.609 53.832 18.589 1.00 22.05 226 LEU B O 1
ATOM 5121 N N . GLU B 1 227 ? 77.943 52.185 19.345 1.00 19.04 227 GLU B N 1
ATOM 5122 C CA . GLU B 1 227 ? 77.594 52.393 20.739 1.00 20.33 227 GLU B CA 1
ATOM 5123 C C . GLU B 1 227 ? 77.880 53.839 21.136 1.00 19.72 227 GLU B C 1
ATOM 5124 O O . GLU B 1 227 ? 77.058 54.479 21.790 1.00 19.52 227 GLU B O 1
ATOM 5130 N N . ASN B 1 228 ? 79.042 54.348 20.724 1.00 17.97 228 ASN B N 1
ATOM 5131 C CA . ASN B 1 228 ? 79.441 55.718 21.040 1.00 20.71 228 ASN B CA 1
ATOM 5132 C C . ASN B 1 228 ? 79.632 56.626 19.832 1.00 21.14 228 ASN B C 1
ATOM 5133 O O . ASN B 1 228 ? 80.239 56.230 18.834 1.00 22.16 228 ASN B O 1
ATOM 5138 N N . VAL B 1 229 ? 79.107 57.845 19.934 1.00 20.99 229 VAL B N 1
ATOM 5139 C CA . VAL B 1 229 ? 79.222 58.844 18.864 1.00 21.75 229 VAL B CA 1
ATOM 5140 C C . VAL B 1 229 ? 79.474 60.178 19.558 1.00 22.89 229 VAL B C 1
ATOM 5141 O O . VAL B 1 229 ? 79.285 60.299 20.775 1.00 20.50 229 VAL B O 1
ATOM 5145 N N . SER B 1 230 ? 79.924 61.169 18.797 1.00 24.97 230 SER B N 1
ATOM 5146 C CA . SER B 1 230 ? 80.188 62.481 19.371 1.00 27.60 230 SER B CA 1
ATOM 5147 C C . SER B 1 230 ? 78.845 63.140 19.627 1.00 30.51 230 SER B C 1
ATOM 5148 O O . SER B 1 230 ? 77.824 62.711 19.081 1.00 28.22 230 SER B O 1
ATOM 5151 N N . GLU B 1 231 ? 78.837 64.174 20.458 1.00 33.23 231 GLU B N 1
ATOM 5152 C CA . GLU B 1 231 ? 77.591 64.873 20.754 1.00 35.35 231 GLU B CA 1
ATOM 5153 C C . GLU B 1 231 ? 76.970 65.281 19.419 1.00 35.17 231 GLU B C 1
ATOM 5154 O O . GLU B 1 231 ? 75.750 65.360 19.276 1.00 34.84 231 GLU B O 1
ATOM 5160 N N . ASP B 1 232 ? 77.833 65.517 18.438 1.00 34.71 232 ASP B N 1
ATOM 5161 C CA . ASP B 1 232 ? 77.411 65.918 17.109 1.00 36.53 232 ASP B CA 1
ATOM 5162 C C . ASP B 1 232 ? 76.932 64.759 16.254 1.00 37.42 232 ASP B C 1
ATOM 5163 O O . ASP B 1 232 ? 76.704 64.911 15.050 1.00 37.89 232 ASP B O 1
ATOM 5168 N N . GLY B 1 233 ? 76.787 63.596 16.872 1.00 35.35 233 GLY B N 1
ATOM 5169 C CA . GLY B 1 233 ? 76.332 62.441 16.128 1.00 34.37 233 GLY B CA 1
ATOM 5170 C C . GLY B 1 233 ? 77.319 62.059 15.052 1.00 33.33 233 GLY B C 1
ATOM 5171 O O . GLY B 1 233 ? 76.939 61.705 13.936 1.00 33.65 233 GLY B O 1
ATOM 5172 N N . GLU B 1 234 ? 78.598 62.135 15.383 1.00 31.10 234 GLU B N 1
ATOM 5173 C CA . GLU B 1 234 ? 79.621 61.788 14.423 1.00 31.19 234 GLU B CA 1
ATOM 5174 C C . GLU B 1 234 ? 80.476 60.648 14.945 1.00 29.61 234 GLU B C 1
ATOM 5175 O O . GLU B 1 234 ? 80.685 60.513 16.149 1.00 29.58 234 GLU B O 1
ATOM 5181 N N . GLU B 1 235 ? 80.956 59.819 14.027 1.00 29.39 235 GLU B N 1
ATOM 5182 C CA . GLU B 1 235 ? 81.785 58.679 14.380 1.00 29.37 235 GLU B CA 1
ATOM 5183 C C . GLU B 1 235 ? 83.068 59.101 15.073 1.00 28.48 235 GLU B C 1
ATOM 5184 O O . GLU B 1 235 ? 83.753 60.027 14.637 1.00 27.44 235 GLU B O 1
ATOM 5190 N N . LEU B 1 236 ? 83.380 58.431 16.172 1.00 25.32 236 LEU B N 1
ATOM 5191 C CA . LEU B 1 236 ? 84.583 58.740 16.909 1.00 24.88 236 LEU B CA 1
ATOM 5192 C C . LEU B 1 236 ? 85.623 57.768 16.387 1.00 26.80 236 LEU B C 1
ATOM 5193 O O . LEU B 1 236 ? 85.290 56.834 15.657 1.00 27.70 236 LEU B O 1
ATOM 5198 N N . SER B 1 237 ? 86.881 57.987 16.744 1.00 25.95 237 SER B N 1
ATOM 5199 C CA . SER B 1 237 ? 87.947 57.107 16.289 1.00 27.35 237 SER B CA 1
ATOM 5200 C C . SER B 1 237 ? 88.349 56.178 17.414 1.00 25.97 237 SER B C 1
ATOM 5201 O O . SER B 1 237 ? 87.804 56.247 18.521 1.00 24.15 237 SER B O 1
ATOM 5204 N N . GLY B 1 238 ? 89.303 55.306 17.120 1.00 23.82 238 GLY B N 1
ATOM 5205 C CA . GLY B 1 238 ? 89.776 54.366 18.117 1.00 25.40 238 GLY B CA 1
ATOM 5206 C C . GLY B 1 238 ? 88.818 53.230 18.420 1.00 24.74 238 GLY B C 1
ATOM 5207 O O . GLY B 1 238 ? 87.804 53.039 17.745 1.00 25.13 238 GLY B O 1
ATOM 5208 N N . CYS B 1 239 ? 89.157 52.460 19.442 1.00 22.85 239 CYS B N 1
ATOM 5209 C CA . CYS B 1 239 ? 88.330 51.338 19.845 1.00 22.46 239 CYS B CA 1
ATOM 5210 C C . CYS B 1 239 ? 86.990 51.853 20.338 1.00 19.53 239 CYS B C 1
ATOM 5211 O O . CYS B 1 239 ? 85.951 51.262 20.064 1.00 19.91 239 CYS B O 1
ATOM 5214 N N . LEU B 1 240 ? 87.022 52.963 21.065 1.00 20.07 240 LEU B N 1
ATOM 5215 C CA . LEU B 1 240 ? 85.797 53.550 21.586 1.00 19.39 240 LEU B CA 1
ATOM 5216 C C . LEU B 1 240 ? 84.849 53.836 20.431 1.00 17.70 240 LEU B C 1
ATOM 5217 O O . LEU B 1 240 ? 83.690 53.434 20.451 1.00 21.81 240 LEU B O 1
ATOM 5222 N N . GLY B 1 241 ? 85.364 54.521 19.419 1.00 16.58 241 GLY B N 1
ATOM 5223 C CA . GLY B 1 241 ? 84.559 54.860 18.268 1.00 15.05 241 GLY B CA 1
ATOM 5224 C C . GLY B 1 241 ? 83.986 53.721 17.447 1.00 17.78 241 GLY B C 1
ATOM 5225 O O . GLY B 1 241 ? 82.908 53.860 16.871 1.00 19.40 241 GLY B O 1
ATOM 5226 N N . ARG B 1 242 ? 84.692 52.599 17.378 1.00 18.31 242 ARG B N 1
ATOM 5227 C CA . ARG B 1 242 ? 84.218 51.461 16.604 1.00 17.12 242 ARG B CA 1
ATOM 5228 C C . ARG B 1 242 ? 83.484 50.439 17.460 1.00 17.20 242 ARG B C 1
ATOM 5229 O O . ARG B 1 242 ? 82.998 49.432 16.956 1.00 18.06 242 ARG B O 1
ATOM 5237 N N . HIS B 1 243 ? 83.406 50.703 18.754 1.00 16.47 243 HIS B N 1
ATOM 5238 C CA . HIS B 1 243 ? 82.736 49.800 19.662 1.00 15.89 243 HIS B CA 1
ATOM 5239 C C . HIS B 1 243 ? 81.281 49.522 19.292 1.00 17.57 243 HIS B C 1
ATOM 5240 O O . HIS B 1 243 ? 80.499 50.441 19.039 1.00 15.34 243 HIS B O 1
ATOM 5247 N N . GLN B 1 244 ? 80.929 48.239 19.268 1.00 16.84 244 GLN B N 1
ATOM 5248 C CA . GLN B 1 244 ? 79.580 47.800 18.933 1.00 16.87 244 GLN B CA 1
ATOM 5249 C C . GLN B 1 244 ? 79.059 46.788 19.947 1.00 17.05 244 GLN B C 1
ATOM 5250 O O . GLN B 1 244 ? 79.831 46.136 20.649 1.00 18.40 244 GLN B O 1
ATOM 5256 N N . ASN B 1 245 ? 77.740 46.666 20.015 1.00 18.28 245 ASN B N 1
ATOM 5257 C CA . ASN B 1 245 ? 77.092 45.739 20.935 1.00 17.95 245 ASN B CA 1
ATOM 5258 C C . ASN B 1 245 ? 75.765 45.377 20.294 1.00 20.29 245 ASN B C 1
ATOM 5259 O O . ASN B 1 245 ? 74.804 46.143 20.365 1.00 18.79 245 ASN B O 1
ATOM 5264 N N . PRO B 1 246 ? 75.697 44.218 19.631 1.00 20.26 246 PRO B N 1
ATOM 5265 C CA . PRO B 1 246 ? 74.462 43.864 18.921 1.00 18.99 246 PRO B CA 1
ATOM 5266 C C . PRO B 1 246 ? 73.250 43.792 19.846 1.00 19.12 246 PRO B C 1
ATOM 5267 O O . PRO B 1 246 ? 72.111 43.964 19.411 1.00 22.35 246 PRO B O 1
ATOM 5271 N N . GLY B 1 247 ? 73.501 43.550 21.125 1.00 18.36 247 GLY B N 1
ATOM 5272 C CA . GLY B 1 247 ? 72.417 43.465 22.088 1.00 20.45 247 GLY B CA 1
ATOM 5273 C C . GLY B 1 247 ? 71.709 44.795 22.303 1.00 22.04 247 GLY B C 1
ATOM 5274 O O . GLY B 1 247 ? 70.476 44.855 22.327 1.00 20.44 247 GLY B O 1
ATOM 5275 N N . HIS B 1 248 ? 72.487 45.863 22.461 1.00 19.46 248 HIS B N 1
ATOM 5276 C CA . HIS B 1 248 ? 71.922 47.185 22.672 1.00 20.05 248 HIS B CA 1
ATOM 5277 C C . HIS B 1 248 ? 71.259 47.705 21.417 1.00 15.72 248 HIS B C 1
ATOM 5278 O O . HIS B 1 248 ? 70.279 48.429 21.494 1.00 19.46 248 HIS B O 1
ATOM 5285 N N . ALA B 1 249 ? 71.797 47.354 20.257 1.00 12.30 249 ALA B N 1
ATOM 5286 C CA . ALA B 1 249 ? 71.208 47.819 19.014 1.00 15.87 249 ALA B CA 1
ATOM 5287 C C . ALA B 1 249 ? 69.812 47.240 18.930 1.00 18.04 249 ALA B C 1
ATOM 5288 O O . ALA B 1 249 ? 68.846 47.945 18.645 1.00 23.44 249 ALA B O 1
ATOM 5290 N N . LEU B 1 250 ? 69.706 45.947 19.192 1.00 18.65 250 LEU B N 1
ATOM 5291 C CA . LEU B 1 250 ? 68.417 45.292 19.139 1.00 17.05 250 LEU B CA 1
ATOM 5292 C C . LEU B 1 250 ? 67.495 45.862 20.203 1.00 17.34 250 LEU B C 1
ATOM 5293 O O . LEU B 1 250 ? 66.291 46.018 19.969 1.00 17.64 250 LEU B O 1
ATOM 5298 N N . GLU B 1 251 ? 68.048 46.192 21.366 1.00 14.51 251 GLU B N 1
ATOM 5299 C CA . GLU B 1 251 ? 67.222 46.745 22.421 1.00 14.82 251 GLU B CA 1
ATOM 5300 C C . GLU B 1 251 ? 66.720 48.100 21.967 1.00 16.44 251 GLU B C 1
ATOM 5301 O O . GLU B 1 251 ? 65.525 48.382 22.024 1.00 15.03 251 GLU B O 1
ATOM 5307 N N . ALA B 1 252 ? 67.643 48.937 21.508 1.00 17.45 252 ALA B N 1
ATOM 5308 C CA . ALA B 1 252 ? 67.278 50.265 21.039 1.00 17.30 252 ALA B CA 1
ATOM 5309 C C . ALA B 1 252 ? 66.181 50.101 19.991 1.00 16.33 252 ALA B C 1
ATOM 5310 O O . ALA B 1 252 ? 65.156 50.775 20.047 1.00 17.95 252 ALA B O 1
ATOM 5312 N N . GLY B 1 253 ? 66.404 49.187 19.054 1.00 15.04 253 GLY B N 1
ATOM 5313 C CA . GLY B 1 253 ? 65.449 48.920 17.992 1.00 14.93 253 GLY B CA 1
ATOM 5314 C C . GLY B 1 253 ? 63.998 48.732 18.415 1.00 17.30 253 GLY B C 1
ATOM 5315 O O . GLY B 1 253 ? 63.092 49.286 17.781 1.00 18.17 253 GLY B O 1
ATOM 5316 N N . TRP B 1 254 ? 63.739 47.959 19.467 1.00 17.36 254 TRP B N 1
ATOM 5317 C CA . TRP B 1 254 ? 62.349 47.789 19.856 1.00 18.77 254 TRP B CA 1
ATOM 5318 C C . TRP B 1 254 ? 61.848 48.959 20.675 1.00 19.42 254 TRP B C 1
ATOM 5319 O O . TRP B 1 254 ? 60.650 49.221 20.722 1.00 18.49 254 TRP B O 1
ATOM 5330 N N . PHE B 1 255 ? 62.770 49.682 21.295 1.00 18.75 255 PHE B N 1
ATOM 5331 C CA . PHE B 1 255 ? 62.400 50.836 22.094 1.00 20.05 255 PHE B CA 1
ATOM 5332 C C . PHE B 1 255 ? 61.841 51.832 21.087 1.00 22.22 255 PHE B C 1
ATOM 5333 O O . PHE B 1 255 ? 60.828 52.485 21.330 1.00 23.47 255 PHE B O 1
ATOM 5341 N N . LEU B 1 256 ? 62.519 51.927 19.947 1.00 20.97 256 LEU B N 1
ATOM 5342 C CA . LEU B 1 256 ? 62.126 52.831 18.877 1.00 23.18 256 LEU B CA 1
ATOM 5343 C C . LEU B 1 256 ? 60.836 52.358 18.246 1.00 23.80 256 LEU B C 1
ATOM 5344 O O . LEU B 1 256 ? 59.987 53.162 17.892 1.00 26.03 256 LEU B O 1
ATOM 5349 N N . LEU B 1 257 ? 60.694 51.050 18.091 1.00 24.25 257 LEU B N 1
ATOM 5350 C CA . LEU B 1 257 ? 59.486 50.509 17.495 1.00 23.18 257 LEU B CA 1
ATOM 5351 C C . LEU B 1 257 ? 58.301 50.945 18.343 1.00 23.32 257 LEU B C 1
ATOM 5352 O O . LEU B 1 257 ? 57.356 51.550 17.849 1.00 22.11 257 LEU B O 1
ATOM 5357 N N . ARG B 1 258 ? 58.370 50.645 19.630 1.00 23.24 258 ARG B N 1
ATOM 5358 C CA . ARG B 1 258 ? 57.304 51.009 20.544 1.00 25.24 258 ARG B CA 1
ATOM 5359 C C . ARG B 1 258 ? 57.022 52.490 20.432 1.00 27.92 258 ARG B C 1
ATOM 5360 O O . ARG B 1 258 ? 55.877 52.903 20.286 1.00 31.12 258 ARG B O 1
ATOM 5368 N N . HIS B 1 259 ? 58.074 53.293 20.497 1.00 25.66 259 HIS B N 1
ATOM 5369 C CA . HIS B 1 259 ? 57.918 54.732 20.405 1.00 26.59 259 HIS B CA 1
ATOM 5370 C C . HIS B 1 259 ? 57.187 55.180 19.148 1.00 26.50 259 HIS B C 1
ATOM 5371 O O . HIS B 1 259 ? 56.097 55.735 19.216 1.00 26.07 259 HIS B O 1
ATOM 5378 N N . SER B 1 260 ? 57.806 54.942 18.001 1.00 29.29 260 SER B N 1
ATOM 5379 C CA . SER B 1 260 ? 57.232 55.321 16.726 1.00 34.14 260 SER B CA 1
ATOM 5380 C C . SER B 1 260 ? 55.985 54.521 16.379 1.00 38.03 260 SER B C 1
ATOM 5381 O O . SER B 1 260 ? 55.446 54.643 15.274 1.00 39.05 260 SER B O 1
ATOM 5384 N N . SER B 1 261 ? 55.522 53.711 17.328 1.00 42.63 261 SER B N 1
ATOM 5385 C CA . SER B 1 261 ? 54.331 52.890 17.123 1.00 46.22 261 SER B CA 1
ATOM 5386 C C . SER B 1 261 ? 53.096 53.780 17.028 1.00 49.55 261 SER B C 1
ATOM 5387 O O . SER B 1 261 ? 52.094 53.406 16.405 1.00 50.80 261 SER B O 1
ATOM 5390 N N . ARG B 1 262 ? 53.177 54.949 17.664 1.00 52.13 262 ARG B N 1
ATOM 5391 C CA . ARG B 1 262 ? 52.092 55.929 17.672 1.00 52.89 262 ARG B CA 1
ATOM 5392 C C . ARG B 1 262 ? 52.195 56.666 16.346 1.00 54.06 262 ARG B C 1
ATOM 5393 O O . ARG B 1 262 ? 51.240 56.718 15.566 1.00 54.43 262 ARG B O 1
ATOM 5401 N N . SER B 1 263 ? 53.379 57.227 16.108 1.00 54.56 263 SER B N 1
ATOM 5402 C CA . SER B 1 263 ? 53.673 57.974 14.889 1.00 53.30 263 SER B CA 1
ATOM 5403 C C . SER B 1 263 ? 53.118 57.230 13.687 1.00 52.93 263 SER B C 1
ATOM 5404 O O . SER B 1 263 ? 52.268 57.744 12.961 1.00 53.57 263 SER B O 1
ATOM 5407 N N . GLY B 1 264 ? 53.606 56.013 13.483 1.00 53.44 264 GLY B N 1
ATOM 5408 C CA . GLY B 1 264 ? 53.137 55.214 12.365 1.00 52.40 264 GLY B CA 1
ATOM 5409 C C . GLY B 1 264 ? 53.978 55.339 11.109 1.00 49.79 264 GLY B C 1
ATOM 5410 O O . GLY B 1 264 ? 53.687 54.686 10.102 1.00 49.01 264 GLY B O 1
ATOM 5411 N N . ASP B 1 265 ? 55.016 56.170 11.158 1.00 46.10 265 ASP B N 1
ATOM 5412 C CA . ASP B 1 265 ? 55.878 56.350 10.000 1.00 42.80 265 ASP B CA 1
ATOM 5413 C C . ASP B 1 265 ? 56.384 54.997 9.504 1.00 40.98 265 ASP B C 1
ATOM 5414 O O . ASP B 1 265 ? 57.105 54.297 10.204 1.00 39.32 265 ASP B O 1
ATOM 5419 N N . ALA B 1 266 ? 55.990 54.625 8.294 1.00 41.42 266 ALA B N 1
ATOM 5420 C CA . ALA B 1 266 ? 56.412 53.358 7.722 1.00 40.63 266 ALA B CA 1
ATOM 5421 C C . ALA B 1 266 ? 57.842 53.488 7.233 1.00 40.69 266 ALA B C 1
ATOM 5422 O O . ALA B 1 266 ? 58.592 52.514 7.222 1.00 43.99 266 ALA B O 1
ATOM 5424 N N . LYS B 1 267 ? 58.219 54.698 6.832 1.00 39.04 267 LYS B N 1
ATOM 5425 C CA . LYS B 1 267 ? 59.569 54.947 6.340 1.00 38.22 267 LYS B CA 1
ATOM 5426 C C . LYS B 1 267 ? 60.570 54.795 7.474 1.00 36.62 267 LYS B C 1
ATOM 5427 O O . LYS B 1 267 ? 61.657 54.230 7.304 1.00 35.28 267 LYS B O 1
ATOM 5433 N N . LEU B 1 268 ? 60.188 55.316 8.633 1.00 33.98 268 LEU B N 1
ATOM 5434 C CA . LEU B 1 268 ? 61.024 55.260 9.814 1.00 31.95 268 LEU B CA 1
ATOM 5435 C C . LEU B 1 268 ? 60.951 53.855 10.382 1.00 32.79 268 LEU B C 1
ATOM 5436 O O . LEU B 1 268 ? 61.945 53.309 10.857 1.00 32.97 268 LEU B O 1
ATOM 5441 N N . ARG B 1 269 ? 59.773 53.253 10.313 1.00 31.19 269 ARG B N 1
ATOM 5442 C CA . ARG B 1 269 ? 59.628 51.909 10.835 1.00 31.00 269 ARG B CA 1
ATOM 5443 C C . ARG B 1 269 ? 60.494 50.967 10.029 1.00 26.93 269 ARG B C 1
ATOM 5444 O O . ARG B 1 269 ? 61.191 50.127 10.587 1.00 28.13 269 ARG B O 1
ATOM 5452 N N . ALA B 1 270 ? 60.461 51.111 8.712 1.00 25.63 270 ALA B N 1
ATOM 5453 C CA . ALA B 1 270 ? 61.260 50.248 7.859 1.00 26.29 270 ALA B CA 1
ATOM 5454 C C . ALA B 1 270 ? 62.726 50.473 8.186 1.00 28.12 270 ALA B C 1
ATOM 5455 O O . ALA B 1 270 ? 63.507 49.524 8.247 1.00 27.50 270 ALA B O 1
ATOM 5457 N N . HIS B 1 271 ? 63.087 51.732 8.423 1.00 29.59 271 HIS B N 1
ATOM 5458 C CA . HIS B 1 271 ? 64.463 52.081 8.747 1.00 29.83 271 HIS B CA 1
ATOM 5459 C C . HIS B 1 271 ? 64.953 51.443 10.043 1.00 28.39 271 HIS B C 1
ATOM 5460 O O . HIS B 1 271 ? 65.985 50.767 10.055 1.00 26.48 271 HIS B O 1
ATOM 5467 N N . VAL B 1 272 ? 64.224 51.671 11.133 1.00 24.61 272 VAL B N 1
ATOM 5468 C CA . VAL B 1 272 ? 64.603 51.108 12.423 1.00 23.16 272 VAL B CA 1
ATOM 5469 C C . VAL B 1 272 ? 64.786 49.602 12.279 1.00 26.03 272 VAL B C 1
ATOM 5470 O O . VAL B 1 272 ? 65.764 49.025 12.762 1.00 27.80 272 VAL B O 1
ATOM 5474 N N . ILE B 1 273 ? 63.832 48.969 11.607 1.00 26.43 273 ILE B N 1
ATOM 5475 C CA . ILE B 1 273 ? 63.876 47.533 11.391 1.00 24.66 273 ILE B CA 1
ATOM 5476 C C . ILE B 1 273 ? 65.184 47.154 10.700 1.00 25.54 273 ILE B C 1
ATOM 5477 O O . ILE B 1 273 ? 65.990 46.381 11.227 1.00 23.49 273 ILE B O 1
ATOM 5482 N N . ASP B 1 274 ? 65.394 47.728 9.527 1.00 22.62 274 ASP B N 1
ATOM 5483 C CA . ASP B 1 274 ? 66.590 47.454 8.756 1.00 25.02 274 ASP B CA 1
ATOM 5484 C C . ASP B 1 274 ? 67.923 47.673 9.453 1.00 24.23 274 ASP B C 1
ATOM 5485 O O . ASP B 1 274 ? 68.809 46.831 9.361 1.00 22.55 274 ASP B O 1
ATOM 5490 N N . THR B 1 275 ? 68.070 48.792 10.155 1.00 24.45 275 THR B N 1
ATOM 5491 C CA . THR B 1 275 ? 69.329 49.072 10.834 1.00 23.81 275 THR B CA 1
ATOM 5492 C C . THR B 1 275 ? 69.476 48.680 12.290 1.00 22.04 275 THR B C 1
ATOM 5493 O O . THR B 1 275 ? 70.600 48.514 12.767 1.00 22.16 275 THR B O 1
ATOM 5497 N N . PHE B 1 276 ? 68.367 48.536 13.001 1.00 19.14 276 PHE B N 1
ATOM 5498 C CA . PHE B 1 276 ? 68.455 48.165 14.399 1.00 18.77 276 PHE B CA 1
ATOM 5499 C C . PHE B 1 276 ? 68.086 46.725 14.641 1.00 20.65 276 PHE B C 1
ATOM 5500 O O . PHE B 1 276 ? 68.282 46.213 15.742 1.00 21.96 276 PHE B O 1
ATOM 5508 N N . LEU B 1 277 ? 67.552 46.067 13.616 1.00 22.46 277 LEU B N 1
ATOM 5509 C CA . LEU B 1 277 ? 67.169 44.668 13.756 1.00 21.74 277 LEU B CA 1
ATOM 5510 C C . LEU B 1 277 ? 67.966 43.765 12.825 1.00 21.68 277 LEU B C 1
ATOM 5511 O O . LEU B 1 277 ? 68.807 42.996 13.276 1.00 24.41 277 LEU B O 1
ATOM 5516 N N . LEU B 1 278 ? 67.723 43.870 11.526 1.00 20.77 278 LEU B N 1
ATOM 5517 C CA . LEU B 1 278 ? 68.435 43.040 10.567 1.00 20.89 278 LEU B CA 1
ATOM 5518 C C . LEU B 1 278 ? 69.929 43.289 10.542 1.00 21.50 278 LEU B C 1
ATOM 5519 O O . LEU B 1 278 ? 70.712 42.347 10.444 1.00 22.00 278 LEU B O 1
ATOM 5524 N N . LEU B 1 279 ? 70.330 44.551 10.628 1.00 20.79 279 LEU B N 1
ATOM 5525 C CA . LEU B 1 279 ? 71.747 44.886 10.608 1.00 23.72 279 LEU B CA 1
ATOM 5526 C C . LEU B 1 279 ? 72.497 44.277 11.793 1.00 22.51 279 LEU B C 1
ATOM 5527 O O . LEU B 1 279 ? 73.408 43.476 11.604 1.00 23.75 279 LEU B O 1
ATOM 5532 N N . PRO B 1 280 ? 72.130 44.652 13.028 1.00 22.91 280 PRO B N 1
ATOM 5533 C CA . PRO B 1 280 ? 72.859 44.147 14.195 1.00 24.29 280 PRO B CA 1
ATOM 5534 C C . PRO B 1 280 ? 72.876 42.627 14.276 1.00 25.79 280 PRO B C 1
ATOM 5535 O O . PRO B 1 280 ? 73.815 42.030 14.802 1.00 28.38 280 PRO B O 1
ATOM 5539 N N . PHE B 1 281 ? 71.835 41.997 13.752 1.00 24.78 281 PHE B N 1
ATOM 5540 C CA . PHE B 1 281 ? 71.749 40.548 13.777 1.00 25.27 281 PHE B CA 1
ATOM 5541 C C . PHE B 1 281 ? 72.635 39.931 12.706 1.00 26.62 281 PHE B C 1
ATOM 5542 O O . PHE B 1 281 ? 73.411 39.018 12.974 1.00 27.58 281 PHE B O 1
ATOM 5550 N N . ARG B 1 282 ? 72.519 40.451 11.491 1.00 29.11 282 ARG B N 1
ATOM 5551 C CA . ARG B 1 282 ? 73.293 39.967 10.357 1.00 30.27 282 ARG B CA 1
ATOM 5552 C C . ARG B 1 282 ? 74.789 39.963 10.623 1.00 31.28 282 ARG B C 1
ATOM 5553 O O . ARG B 1 282 ? 75.503 39.055 10.196 1.00 33.54 282 ARG B O 1
ATOM 5561 N N . SER B 1 283 ? 75.271 40.960 11.346 1.00 29.43 283 SER B N 1
ATOM 5562 C CA . SER B 1 283 ? 76.694 41.021 11.630 1.00 29.66 283 SER B CA 1
ATOM 5563 C C . SER B 1 283 ? 77.124 40.570 13.035 1.00 30.30 283 SER B C 1
ATOM 5564 O O . SER B 1 283 ? 78.310 40.358 13.280 1.00 32.13 283 SER B O 1
ATOM 5567 N N . GLY B 1 284 ? 76.174 40.412 13.950 1.00 28.85 284 GLY B N 1
ATOM 5568 C CA . GLY B 1 284 ? 76.520 39.996 15.297 1.00 25.26 284 GLY B CA 1
ATOM 5569 C C . GLY B 1 284 ? 76.211 38.552 15.633 1.00 27.08 284 GLY B C 1
ATOM 5570 O O . GLY B 1 284 ? 76.565 38.069 16.706 1.00 27.80 284 GLY B O 1
ATOM 5571 N N . TRP B 1 285 ? 75.550 37.857 14.718 1.00 25.13 285 TRP B N 1
ATOM 5572 C CA . TRP B 1 285 ? 75.202 36.461 14.938 1.00 24.09 285 TRP B CA 1
ATOM 5573 C C . TRP B 1 285 ? 76.383 35.554 14.624 1.00 24.23 285 TRP B C 1
ATOM 5574 O O . TRP B 1 285 ? 76.975 35.641 13.551 1.00 24.32 285 TRP B O 1
ATOM 5585 N N . ASP B 1 286 ? 76.718 34.686 15.570 1.00 22.35 286 ASP B N 1
ATOM 5586 C CA . ASP B 1 286 ? 77.823 33.753 15.410 1.00 22.04 286 ASP B CA 1
ATOM 5587 C C . ASP B 1 286 ? 77.465 32.622 14.435 1.00 22.90 286 ASP B C 1
ATOM 5588 O O . ASP B 1 286 ? 76.804 31.664 14.808 1.00 24.46 286 ASP B O 1
ATOM 5593 N N . ALA B 1 287 ? 77.908 32.730 13.188 1.00 28.73 287 ALA B N 1
ATOM 5594 C CA . ALA B 1 287 ? 77.621 31.712 12.174 1.00 30.63 287 ALA B CA 1
ATOM 5595 C C . ALA B 1 287 ? 78.130 30.321 12.554 1.00 32.66 287 ALA B C 1
ATOM 5596 O O . ALA B 1 287 ? 77.441 29.319 12.346 1.00 32.00 287 ALA B O 1
ATOM 5598 N N . ASP B 1 288 ? 79.336 30.272 13.113 1.00 33.20 288 ASP B N 1
ATOM 5599 C CA . ASP B 1 288 ? 79.960 29.018 13.525 1.00 33.89 288 ASP B CA 1
ATOM 5600 C C . ASP B 1 288 ? 79.259 28.265 14.652 1.00 33.03 288 ASP B C 1
ATOM 5601 O O . ASP B 1 288 ? 79.122 27.045 14.588 1.00 33.39 288 ASP B O 1
ATOM 5606 N N . HIS B 1 289 ? 78.829 28.981 15.688 1.00 30.28 289 HIS B N 1
ATOM 5607 C CA . HIS B 1 289 ? 78.158 28.340 16.815 1.00 27.04 289 HIS B CA 1
ATOM 5608 C C . HIS B 1 289 ? 76.820 28.944 17.185 1.00 24.31 289 HIS B C 1
ATOM 5609 O O . HIS B 1 289 ? 76.272 28.607 18.228 1.00 24.70 289 HIS B O 1
ATOM 5616 N N . GLY B 1 290 ? 76.301 29.833 16.347 1.00 20.38 290 GLY B N 1
ATOM 5617 C CA . GLY B 1 290 ? 75.026 30.455 16.640 1.00 20.92 290 GLY B CA 1
ATOM 5618 C C . GLY B 1 290 ? 75.115 31.368 17.851 1.00 22.07 290 GLY B C 1
ATOM 5619 O O . GLY B 1 290 ? 75.991 31.207 18.700 1.00 25.21 290 GLY B O 1
ATOM 5620 N N . GLY B 1 291 ? 74.209 32.337 17.939 1.00 23.52 291 GLY B N 1
ATOM 5621 C CA . GLY B 1 291 ? 74.227 33.249 19.068 1.00 21.22 291 GLY B CA 1
ATOM 5622 C C . GLY B 1 291 ? 74.858 34.586 18.732 1.00 22.64 291 GLY B C 1
ATOM 5623 O O . GLY B 1 291 ? 75.726 34.683 17.861 1.00 23.54 291 GLY B O 1
ATOM 5624 N N . LEU B 1 292 ? 74.421 35.626 19.431 1.00 19.79 292 LEU B N 1
ATOM 5625 C CA . LEU B 1 292 ? 74.939 36.963 19.209 1.00 16.56 292 LEU B CA 1
ATOM 5626 C C . LEU B 1 292 ? 76.196 37.220 20.031 1.00 18.02 292 LEU B C 1
ATOM 5627 O O . LEU B 1 292 ? 76.261 36.877 21.218 1.00 12.91 292 LEU B O 1
ATOM 5632 N N . PHE B 1 293 ? 77.201 37.819 19.396 1.00 16.11 293 PHE B N 1
ATOM 5633 C CA . PHE B 1 293 ? 78.448 38.122 20.087 1.00 17.35 293 PHE B CA 1
ATOM 5634 C C . PHE B 1 293 ? 78.121 39.215 21.091 1.00 17.60 293 PHE B C 1
ATOM 5635 O O . PHE B 1 293 ? 77.170 39.965 20.901 1.00 18.10 293 PHE B O 1
ATOM 5643 N N . TYR B 1 294 ? 78.900 39.314 22.155 1.00 15.57 294 TYR B N 1
ATOM 5644 C CA . TYR B 1 294 ? 78.646 40.341 23.146 1.00 19.07 294 TYR B CA 1
ATOM 5645 C C . TYR B 1 294 ? 79.039 41.683 22.523 1.00 20.94 294 TYR B C 1
ATOM 5646 O O . TYR B 1 294 ? 78.193 42.551 22.299 1.00 22.79 294 TYR B O 1
ATOM 5655 N N . PHE B 1 295 ? 80.330 41.833 22.236 1.00 20.48 295 PHE B N 1
ATOM 5656 C CA . PHE B 1 295 ? 80.874 43.048 21.639 1.00 18.12 295 PHE B CA 1
ATOM 5657 C C . PHE B 1 295 ? 81.447 42.724 20.268 1.00 19.90 295 PHE B C 1
ATOM 5658 O O . PHE B 1 295 ? 81.760 41.575 19.961 1.00 20.55 295 PHE B O 1
ATOM 5666 N N . GLN B 1 296 ? 81.593 43.754 19.449 1.00 20.06 296 GLN B N 1
ATOM 5667 C CA . GLN B 1 296 ? 82.141 43.605 18.112 1.00 20.84 296 GLN B CA 1
ATOM 5668 C C . GLN B 1 296 ? 82.810 44.924 17.791 1.00 18.11 296 GLN B C 1
ATOM 5669 O O . GLN B 1 296 ? 82.584 45.911 18.484 1.00 17.61 296 GLN B O 1
ATOM 5675 N N . ASP B 1 297 ? 83.647 44.936 16.763 1.00 17.87 297 ASP B N 1
ATOM 5676 C CA . ASP B 1 297 ? 84.346 46.147 16.364 1.00 17.06 297 ASP B CA 1
ATOM 5677 C C . ASP B 1 297 ? 83.901 46.509 14.952 1.00 15.41 297 ASP B C 1
ATOM 5678 O O . ASP B 1 297 ? 84.033 45.719 14.027 1.00 17.28 297 ASP B O 1
ATOM 5683 N N . ALA B 1 298 ? 83.354 47.708 14.800 1.00 17.34 298 ALA B N 1
ATOM 5684 C CA . ALA B 1 298 ? 82.876 48.185 13.509 1.00 18.74 298 ALA B CA 1
ATOM 5685 C C . ALA B 1 298 ? 83.836 47.979 12.346 1.00 19.85 298 ALA B C 1
ATOM 5686 O O . ALA B 1 298 ? 83.419 47.873 11.203 1.00 21.39 298 ALA B O 1
ATOM 5688 N N . ASP B 1 299 ? 85.126 47.939 12.632 1.00 22.86 299 ASP B N 1
ATOM 5689 C CA . ASP B 1 299 ? 86.115 47.751 11.584 1.00 24.96 299 ASP B CA 1
ATOM 5690 C C . ASP B 1 299 ? 86.477 46.282 11.431 1.00 24.28 299 ASP B C 1
ATOM 5691 O O . ASP B 1 299 ? 87.362 45.941 10.650 1.00 24.85 299 ASP B O 1
ATOM 5696 N N . GLY B 1 300 ? 85.793 45.420 12.176 1.00 23.74 300 GLY B N 1
ATOM 5697 C CA . GLY B 1 300 ? 86.073 43.999 12.096 1.00 24.23 300 GLY B CA 1
ATOM 5698 C C . GLY B 1 300 ? 87.367 43.651 12.802 1.00 26.36 300 GLY B C 1
ATOM 5699 O O . GLY B 1 300 ? 87.911 42.562 12.632 1.00 26.95 300 GLY B O 1
ATOM 5700 N N . LEU B 1 301 ? 87.870 44.595 13.589 1.00 29.05 301 LEU B N 1
ATOM 5701 C CA . LEU B 1 301 ? 89.105 44.410 14.340 1.00 27.60 301 LEU B CA 1
ATOM 5702 C C . LEU B 1 301 ? 88.766 43.604 15.585 1.00 27.35 301 LEU B C 1
ATOM 5703 O O . LEU B 1 301 ? 87.639 43.668 16.087 1.00 27.25 301 LEU B O 1
ATOM 5708 N N . CYS B 1 302 ? 89.732 42.841 16.084 1.00 23.84 302 CYS B N 1
ATOM 5709 C CA . CYS B 1 302 ? 89.479 42.054 17.270 1.00 21.70 302 CYS B CA 1
ATOM 5710 C C . CYS B 1 302 ? 89.160 43.053 18.366 1.00 22.92 302 CYS B C 1
ATOM 5711 O O . CYS B 1 302 ? 89.963 43.940 18.668 1.00 21.62 302 CYS B O 1
ATOM 5714 N N . PRO B 1 303 ? 87.970 42.941 18.969 1.00 23.38 303 PRO B N 1
ATOM 5715 C CA . PRO B 1 303 ? 87.715 43.760 20.151 1.00 21.64 303 PRO B CA 1
ATOM 5716 C C . PRO B 1 303 ? 88.845 43.714 21.174 1.00 23.83 303 PRO B C 1
ATOM 5717 O O . PRO B 1 303 ? 89.722 42.841 21.143 1.00 25.18 303 PRO B O 1
ATOM 5721 N N . THR B 1 304 ? 88.800 44.667 22.089 1.00 22.14 304 THR B N 1
ATOM 5722 C CA . THR B 1 304 ? 89.782 44.790 23.142 1.00 22.39 304 THR B CA 1
ATOM 5723 C C . THR B 1 304 ? 89.254 44.170 24.437 1.00 22.21 304 THR B C 1
ATOM 5724 O O . THR B 1 304 ? 90.019 43.878 25.366 1.00 18.63 304 THR B O 1
ATOM 5728 N N . GLN B 1 305 ? 87.940 43.971 24.486 1.00 17.99 305 GLN B N 1
ATOM 5729 C CA . GLN B 1 305 ? 87.296 43.392 25.653 1.00 17.88 305 GLN B CA 1
ATOM 5730 C C . GLN B 1 305 ? 87.418 41.879 25.634 1.00 18.34 305 GLN B C 1
ATOM 5731 O O . GLN B 1 305 ? 86.985 41.219 24.690 1.00 19.78 305 GLN B O 1
ATOM 5737 N N . LEU B 1 306 ? 88.009 41.342 26.695 1.00 19.90 306 LEU B N 1
ATOM 5738 C CA . LEU B 1 306 ? 88.216 39.908 26.845 1.00 20.33 306 LEU B CA 1
ATOM 5739 C C . LEU B 1 306 ? 86.988 39.048 26.562 1.00 23.10 306 LEU B C 1
ATOM 5740 O O . LEU B 1 306 ? 87.085 38.012 25.909 1.00 25.00 306 LEU B O 1
ATOM 5745 N N . GLU B 1 307 ? 85.837 39.485 27.059 1.00 23.00 307 GLU B N 1
ATOM 5746 C CA . GLU B 1 307 ? 84.592 38.759 26.876 1.00 23.57 307 GLU B CA 1
ATOM 5747 C C . GLU B 1 307 ? 83.817 39.107 25.621 1.00 22.27 307 GLU B C 1
ATOM 5748 O O . GLU B 1 307 ? 82.639 38.776 25.511 1.00 23.41 307 GLU B O 1
ATOM 5754 N N . TRP B 1 308 ? 84.470 39.740 24.656 1.00 22.22 308 TRP B N 1
ATOM 5755 C CA . TRP B 1 308 ? 83.776 40.110 23.430 1.00 21.30 308 TRP B CA 1
ATOM 5756 C C . TRP B 1 308 ? 83.013 39.003 22.714 1.00 20.57 308 TRP B C 1
ATOM 5757 O O . TRP B 1 308 ? 81.963 39.261 22.132 1.00 22.38 308 TRP B O 1
ATOM 5768 N N . ALA B 1 309 ? 83.520 37.777 22.749 1.00 17.19 309 ALA B N 1
ATOM 5769 C CA . ALA B 1 309 ? 82.840 36.681 22.068 1.00 15.00 309 ALA B CA 1
ATOM 5770 C C . ALA B 1 309 ? 81.852 35.895 22.917 1.00 14.68 309 ALA 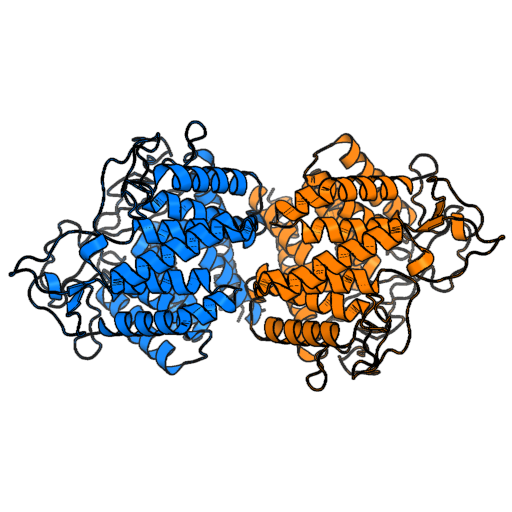B C 1
ATOM 5771 O O . ALA B 1 309 ? 81.167 35.004 22.411 1.00 14.04 309 ALA B O 1
ATOM 5773 N N . MET B 1 310 ? 81.767 36.216 24.199 1.00 13.00 310 MET B N 1
ATOM 5774 C CA . MET B 1 310 ? 80.846 35.498 25.054 1.00 15.02 310 MET B CA 1
ATOM 5775 C C . MET B 1 310 ? 79.384 35.714 24.654 1.00 15.57 310 MET B C 1
ATOM 5776 O O . MET B 1 310 ? 78.994 36.809 24.238 1.00 16.64 310 MET B O 1
ATOM 5781 N N . LYS B 1 311 ? 78.597 34.640 24.739 1.00 14.66 311 LYS B N 1
ATOM 5782 C CA . LYS B 1 311 ? 77.177 34.660 24.399 1.00 15.15 311 LYS B CA 1
ATOM 5783 C C . LYS B 1 311 ? 76.395 34.927 25.677 1.00 16.95 311 LYS B C 1
ATOM 5784 O O . LYS B 1 311 ? 76.262 34.046 26.526 1.00 15.37 311 LYS B O 1
ATOM 5790 N N . LEU B 1 312 ? 75.875 36.145 25.806 1.00 16.93 312 LEU B N 1
ATOM 5791 C CA . LEU B 1 312 ? 75.113 36.531 26.987 1.00 16.26 312 LEU B CA 1
ATOM 5792 C C . LEU B 1 312 ? 73.602 36.432 26.828 1.00 17.73 312 LEU B C 1
ATOM 5793 O O . LEU B 1 312 ? 73.050 36.543 25.730 1.00 17.58 312 LEU B O 1
ATOM 5798 N N . TRP B 1 313 ? 72.939 36.239 27.958 1.00 17.85 313 TRP B N 1
ATOM 5799 C CA . TRP B 1 313 ? 71.496 36.116 27.986 1.00 17.39 313 TRP B CA 1
ATOM 5800 C C . TRP B 1 313 ? 70.682 37.325 27.515 1.00 16.97 313 TRP B C 1
ATOM 5801 O O . TRP B 1 313 ? 69.770 37.170 26.703 1.00 15.34 313 TRP B O 1
ATOM 5812 N N . TRP B 1 314 ? 71.022 38.527 27.971 1.00 14.78 314 TRP B N 1
ATOM 5813 C CA . TRP B 1 314 ? 70.239 39.683 27.556 1.00 17.10 314 TRP B CA 1
ATOM 5814 C C . TRP B 1 314 ? 70.280 40.191 26.126 1.00 14.85 314 TRP B C 1
ATOM 5815 O O . TRP B 1 314 ? 69.277 40.709 25.646 1.00 20.30 314 TRP B O 1
ATOM 5826 N N . PRO B 1 315 ? 71.410 40.056 25.414 1.00 13.30 315 PRO B N 1
ATOM 5827 C CA . PRO B 1 315 ? 71.275 40.333 23.978 1.00 11.81 315 PRO B CA 1
ATOM 5828 C C . PRO B 1 315 ? 70.243 39.451 23.270 1.00 15.62 315 PRO B C 1
ATOM 5829 O O . PRO B 1 315 ? 69.575 39.888 22.335 1.00 14.58 315 PRO B O 1
ATOM 5833 N N . HIS B 1 316 ? 70.091 38.213 23.722 1.00 16.15 316 HIS B N 1
ATOM 5834 C CA . HIS B 1 316 ? 69.132 37.329 23.084 1.00 14.41 316 HIS B CA 1
ATOM 5835 C C . HIS B 1 316 ? 67.716 37.592 23.537 1.00 14.74 316 HIS B C 1
ATOM 5836 O O . HIS B 1 316 ? 66.787 37.555 22.735 1.00 13.22 316 HIS B O 1
ATOM 5843 N N . SER B 1 317 ? 67.550 37.888 24.818 1.00 13.43 317 SER B N 1
ATOM 5844 C CA . SER B 1 317 ? 66.222 38.161 25.336 1.00 15.90 317 SER B CA 1
ATOM 5845 C C . SER B 1 317 ? 65.700 39.428 24.676 1.00 15.38 317 SER B C 1
ATOM 5846 O O . SER B 1 317 ? 64.502 39.565 24.418 1.00 17.63 317 SER B O 1
ATOM 5849 N N . GLU B 1 318 ? 66.613 40.348 24.386 1.00 15.40 318 GLU B N 1
ATOM 5850 C CA . GLU B 1 318 ? 66.250 41.603 23.751 1.00 12.33 318 GLU B CA 1
ATOM 5851 C C . GLU B 1 318 ? 65.991 41.366 22.277 1.00 13.38 318 GLU B C 1
ATOM 5852 O O . GLU B 1 318 ? 65.249 42.112 21.651 1.00 14.73 318 GLU B O 1
ATOM 5858 N N . ALA B 1 319 ? 66.594 40.322 21.718 1.00 15.89 319 ALA B N 1
ATOM 5859 C CA . ALA B 1 319 ? 66.396 40.021 20.306 1.00 13.18 319 ALA B CA 1
ATOM 5860 C C . ALA B 1 319 ? 65.013 39.396 20.090 1.00 16.87 319 ALA B C 1
ATOM 5861 O O . ALA B 1 319 ? 64.349 39.654 19.081 1.00 15.90 319 ALA B O 1
ATOM 5863 N N . MET B 1 320 ? 64.575 38.571 21.038 1.00 16.97 320 MET B N 1
ATOM 5864 C CA . MET B 1 320 ? 63.275 37.936 20.917 1.00 17.47 320 MET B CA 1
ATOM 5865 C C . MET B 1 320 ? 62.203 39.019 20.921 1.00 20.06 320 MET B C 1
ATOM 5866 O O . MET B 1 320 ? 61.288 39.003 20.096 1.00 22.25 320 MET B O 1
ATOM 5871 N N . ILE B 1 321 ? 62.311 39.966 21.845 1.00 17.38 321 ILE B N 1
ATOM 5872 C CA . ILE B 1 321 ? 61.325 41.030 21.896 1.00 19.67 321 ILE B CA 1
ATOM 5873 C C . ILE B 1 321 ? 61.316 41.813 20.577 1.00 20.64 321 ILE B C 1
ATOM 5874 O O . ILE B 1 321 ? 60.278 41.971 19.936 1.00 21.39 321 ILE B O 1
ATOM 5879 N N . ALA B 1 322 ? 62.485 42.286 20.165 1.00 19.45 322 ALA B N 1
ATOM 5880 C CA . ALA B 1 322 ? 62.607 43.054 18.935 1.00 17.09 322 ALA B CA 1
ATOM 5881 C C . ALA B 1 322 ? 62.023 42.384 17.709 1.00 18.01 322 ALA B C 1
ATOM 5882 O O . ALA B 1 322 ? 61.154 42.943 17.052 1.00 17.54 322 ALA B O 1
ATOM 5884 N N . PHE B 1 323 ? 62.491 41.185 17.388 1.00 16.34 323 PHE B N 1
ATOM 5885 C CA . PHE B 1 323 ? 61.974 40.504 16.212 1.00 17.09 323 PHE B CA 1
ATOM 5886 C C . PHE B 1 323 ? 60.482 40.284 16.257 1.00 18.36 323 PHE B C 1
ATOM 5887 O O . PHE B 1 323 ? 59.796 40.528 15.271 1.00 18.29 323 PHE B O 1
ATOM 5895 N N . LEU B 1 324 ? 59.979 39.847 17.409 1.00 18.74 324 LEU B N 1
ATOM 5896 C CA . LEU B 1 324 ? 58.552 39.605 17.559 1.00 18.29 324 LEU B CA 1
ATOM 5897 C C . LEU B 1 324 ? 57.799 40.921 17.381 1.00 19.80 324 LEU B C 1
ATOM 5898 O O . LEU B 1 324 ? 56.809 40.973 16.656 1.00 20.54 324 LEU B O 1
ATOM 5903 N N . MET B 1 325 ? 58.262 41.993 18.019 1.00 19.64 325 MET B N 1
ATOM 5904 C CA . MET B 1 325 ? 57.568 43.269 17.874 1.00 20.75 325 MET B CA 1
ATOM 5905 C C . MET B 1 325 ? 57.634 43.773 16.433 1.00 22.82 325 MET B C 1
ATOM 5906 O O . MET B 1 325 ? 56.691 44.378 15.938 1.00 24.28 325 MET B O 1
ATOM 5911 N N . GLY B 1 326 ? 58.744 43.512 15.756 1.00 24.02 326 GLY B N 1
ATOM 5912 C CA . GLY B 1 326 ? 58.881 43.957 14.384 1.00 22.45 326 GLY B CA 1
ATOM 5913 C C . GLY B 1 326 ? 57.896 43.246 13.480 1.00 24.32 326 GLY B C 1
ATOM 5914 O O . GLY B 1 326 ? 57.270 43.861 12.612 1.00 25.64 326 GLY B O 1
ATOM 5915 N N . TYR B 1 327 ? 57.751 41.941 13.682 1.00 23.30 327 TYR B N 1
ATOM 5916 C CA . TYR B 1 327 ? 56.832 41.162 12.871 1.00 23.31 327 TYR B CA 1
ATOM 5917 C C . TYR B 1 327 ? 55.401 41.630 13.122 1.00 22.18 327 TYR B C 1
ATOM 5918 O O . TYR B 1 327 ? 54.563 41.626 12.221 1.00 23.00 327 TYR B O 1
ATOM 5927 N N . SER B 1 328 ? 55.135 42.026 14.358 1.00 21.22 328 SER B N 1
ATOM 5928 C CA . SER B 1 328 ? 53.824 42.501 14.752 1.00 23.19 328 SER B CA 1
ATOM 5929 C C . SER B 1 328 ? 53.513 43.845 14.127 1.00 24.61 328 SER B C 1
ATOM 5930 O O . SER B 1 328 ? 52.373 44.111 13.769 1.00 27.08 328 SER B O 1
ATOM 5933 N N . GLU B 1 329 ? 54.528 44.695 14.007 1.00 24.42 329 GLU B N 1
ATOM 5934 C CA . GLU B 1 329 ? 54.346 46.021 13.425 1.00 26.29 329 GLU B CA 1
ATOM 5935 C C . GLU B 1 329 ? 54.426 46.066 11.907 1.00 26.73 329 GLU B C 1
ATOM 5936 O O . GLU B 1 329 ? 53.835 46.947 11.291 1.00 31.63 329 GLU B O 1
ATOM 5942 N N . SER B 1 330 ? 55.142 45.129 11.296 1.00 26.05 330 SER B N 1
ATOM 5943 C CA . SER B 1 330 ? 55.269 45.128 9.841 1.00 26.53 330 SER B CA 1
ATOM 5944 C C . SER B 1 330 ? 54.691 43.918 9.132 1.00 27.13 330 SER B C 1
ATOM 5945 O O . SER B 1 330 ? 54.453 43.962 7.924 1.00 28.40 330 SER B O 1
ATOM 5948 N N . GLY B 1 331 ? 54.493 42.828 9.864 1.00 25.93 331 GLY B N 1
ATOM 5949 C CA . GLY B 1 331 ? 53.944 41.637 9.245 1.00 24.64 331 GLY B CA 1
ATOM 5950 C C . GLY B 1 331 ? 54.902 40.965 8.281 1.00 23.73 331 GLY B C 1
ATOM 5951 O O . GLY B 1 331 ? 54.488 40.188 7.429 1.00 23.98 331 GLY B O 1
ATOM 5952 N N . ASP B 1 332 ? 56.189 41.254 8.410 1.00 26.21 332 ASP B N 1
ATOM 5953 C CA . ASP B 1 332 ? 57.183 40.652 7.526 1.00 27.84 332 ASP B CA 1
ATOM 5954 C C . ASP B 1 332 ? 57.636 39.312 8.093 1.00 27.70 332 ASP B C 1
ATOM 5955 O O . ASP B 1 332 ? 58.153 39.241 9.208 1.00 28.55 332 ASP B O 1
ATOM 5960 N N . PRO B 1 333 ? 57.432 38.229 7.333 1.00 28.16 333 PRO B N 1
ATOM 5961 C CA . PRO B 1 333 ? 57.732 36.870 7.789 1.00 28.67 333 PRO B CA 1
ATOM 5962 C C . PRO B 1 333 ? 59.202 36.695 8.106 1.00 29.17 333 PRO B C 1
ATOM 5963 O O . PRO B 1 333 ? 59.559 35.970 9.034 1.00 30.43 333 PRO B O 1
ATOM 5967 N N . ALA B 1 334 ? 60.049 37.360 7.326 1.00 29.06 334 ALA B N 1
ATOM 5968 C CA . ALA B 1 334 ? 61.495 37.288 7.514 1.00 29.30 334 ALA B CA 1
ATOM 5969 C C . ALA B 1 334 ? 61.844 37.531 8.974 1.00 29.29 334 ALA B C 1
ATOM 5970 O O . ALA B 1 334 ? 62.773 36.920 9.508 1.00 29.98 334 ALA B O 1
ATOM 5972 N N . LEU B 1 335 ? 61.082 38.421 9.609 1.00 25.41 335 LEU B N 1
ATOM 5973 C CA . LEU B 1 335 ? 61.280 38.773 11.010 1.00 22.74 335 LEU B CA 1
ATOM 5974 C C . LEU B 1 335 ? 60.748 37.709 11.937 1.00 22.61 335 LEU B C 1
ATOM 5975 O O . LEU B 1 335 ? 61.326 37.450 12.994 1.00 18.79 335 LEU B O 1
ATOM 5980 N N . LEU B 1 336 ? 59.628 37.107 11.556 1.00 21.39 336 LEU B N 1
ATOM 5981 C CA . LEU B 1 336 ? 59.049 36.070 12.384 1.00 23.53 336 LEU B CA 1
ATOM 5982 C C . LEU B 1 336 ? 60.009 34.881 12.438 1.00 25.31 336 LEU B C 1
ATOM 5983 O O . LEU B 1 336 ? 60.201 34.273 13.496 1.00 24.63 336 LEU B O 1
ATOM 5988 N N . ARG B 1 337 ? 60.601 34.552 11.292 1.00 23.39 337 ARG B N 1
ATOM 5989 C CA . ARG B 1 337 ? 61.544 33.447 11.203 1.00 23.65 337 ARG B CA 1
ATOM 5990 C C . ARG B 1 337 ? 62.717 33.721 12.141 1.00 23.82 337 ARG B C 1
ATOM 5991 O O . ARG B 1 337 ? 63.154 32.834 12.882 1.00 23.55 337 ARG B O 1
ATOM 5999 N N . LEU B 1 338 ? 63.212 34.961 12.112 1.00 22.98 338 LEU B N 1
ATOM 6000 C CA . LEU B 1 338 ? 64.334 35.370 12.954 1.00 20.28 338 LEU B CA 1
ATOM 6001 C C . LEU B 1 338 ? 63.972 35.257 14.425 1.00 19.08 338 LEU B C 1
ATOM 6002 O O . LEU B 1 338 ? 64.828 34.975 15.260 1.00 22.22 338 LEU B O 1
ATOM 6007 N N . PHE B 1 339 ? 62.706 35.488 14.756 1.00 17.64 339 PHE B N 1
ATOM 6008 C CA . PHE B 1 339 ? 62.292 35.387 16.148 1.00 14.62 339 PHE B CA 1
ATOM 6009 C C . PHE B 1 339 ? 62.419 33.925 16.551 1.00 16.13 339 PHE B C 1
ATOM 6010 O O . PHE B 1 339 ? 62.925 33.596 17.628 1.00 18.33 339 PHE B O 1
ATOM 6018 N N . TYR B 1 340 ? 61.937 33.047 15.677 1.00 16.64 340 TYR B N 1
ATOM 6019 C CA . TYR B 1 340 ? 61.996 31.619 15.934 1.00 19.91 340 TYR B CA 1
ATOM 6020 C C . TYR B 1 340 ? 63.458 31.210 16.101 1.00 20.40 340 TYR B C 1
ATOM 6021 O O . TYR B 1 340 ? 63.825 30.510 17.052 1.00 23.34 340 TYR B O 1
ATOM 6030 N N . GLN B 1 341 ? 64.292 31.648 15.167 1.00 19.37 341 GLN B N 1
ATOM 6031 C CA . GLN B 1 341 ? 65.705 31.320 15.221 1.00 19.17 341 GLN B CA 1
ATOM 6032 C C . GLN B 1 341 ? 66.322 31.720 16.544 1.00 16.71 341 GLN B C 1
ATOM 6033 O O . GLN B 1 341 ? 66.992 30.923 17.186 1.00 18.77 341 GLN B O 1
ATOM 6039 N N . VAL B 1 342 ? 66.089 32.957 16.957 1.00 19.70 342 VAL B N 1
ATOM 6040 C CA . VAL B 1 342 ? 66.642 33.437 18.215 1.00 20.64 342 VAL B CA 1
ATOM 6041 C C . VAL B 1 342 ? 66.022 32.717 19.406 1.00 22.19 342 VAL B C 1
ATOM 6042 O O . VAL B 1 342 ? 66.744 32.182 20.255 1.00 22.47 342 VAL B O 1
ATOM 6046 N N . ALA B 1 343 ? 64.691 32.691 19.453 1.00 19.57 343 ALA B N 1
ATOM 6047 C CA . ALA B 1 343 ? 63.961 32.041 20.530 1.00 18.83 343 ALA B CA 1
ATOM 6048 C C . ALA B 1 343 ? 64.439 30.614 20.754 1.00 20.26 343 ALA B C 1
ATOM 6049 O O . ALA B 1 343 ? 64.682 30.194 21.886 1.00 18.48 343 ALA B O 1
ATOM 6051 N N . GLU B 1 344 ? 64.565 29.862 19.668 1.00 21.36 344 GLU B N 1
ATOM 6052 C CA . GLU B 1 344 ? 65.014 28.478 19.763 1.00 23.48 344 GLU B CA 1
ATOM 6053 C C . GLU B 1 344 ? 66.396 28.404 20.403 1.00 21.29 344 GLU B C 1
ATOM 6054 O O . GLU B 1 344 ? 66.615 27.658 21.355 1.00 20.09 344 GLU B O 1
ATOM 6060 N N . TYR B 1 345 ? 67.326 29.194 19.883 1.00 19.71 345 TYR B N 1
ATOM 6061 C CA . TYR B 1 345 ? 68.674 29.198 20.415 1.00 19.70 345 TYR B CA 1
ATOM 6062 C C . TYR B 1 345 ? 68.762 29.598 21.885 1.00 17.47 345 TYR B C 1
ATOM 6063 O O . TYR B 1 345 ? 69.411 28.921 22.671 1.00 17.93 345 TYR B O 1
ATOM 6072 N N . THR B 1 346 ? 68.101 30.682 22.277 1.00 19.20 346 THR B N 1
ATOM 6073 C CA . THR B 1 346 ? 68.192 31.080 23.673 1.00 18.53 346 THR B CA 1
ATOM 6074 C C . THR B 1 346 ? 67.506 30.149 24.653 1.00 18.63 346 THR B C 1
ATOM 6075 O O . THR B 1 346 ? 67.981 29.959 25.775 1.00 20.13 346 THR B O 1
ATOM 6079 N N . PHE B 1 347 ? 66.396 29.555 24.243 1.00 19.10 347 PHE B N 1
ATOM 6080 C CA . PHE B 1 347 ? 65.692 28.647 25.137 1.00 19.23 347 PHE B CA 1
ATOM 6081 C C . PHE B 1 347 ? 66.517 27.387 25.339 1.00 20.23 347 PHE B C 1
ATOM 6082 O O . PHE B 1 347 ? 66.623 26.857 26.442 1.00 18.68 347 PHE B O 1
ATOM 6090 N N . ARG B 1 348 ? 67.103 26.919 24.250 1.00 18.83 348 ARG B N 1
ATOM 6091 C CA . ARG B 1 348 ? 67.918 25.729 24.281 1.00 22.51 348 ARG B CA 1
ATOM 6092 C C . ARG B 1 348 ? 69.253 25.938 24.990 1.00 22.22 348 ARG B C 1
ATOM 6093 O O . ARG B 1 348 ? 69.694 25.081 25.746 1.00 24.60 348 ARG B O 1
ATOM 6101 N N . GLN B 1 349 ? 69.892 27.079 24.769 1.00 20.04 349 GLN B N 1
ATOM 6102 C CA . GLN B 1 349 ? 71.177 27.334 25.401 1.00 16.14 349 GLN B CA 1
ATOM 6103 C C . GLN B 1 349 ? 71.219 27.960 26.779 1.00 16.41 349 GLN B C 1
ATOM 6104 O O . GLN B 1 349 ? 72.053 27.579 27.592 1.00 18.44 349 GLN B O 1
ATOM 6110 N N . PHE B 1 350 ? 70.332 28.906 27.063 1.00 16.34 350 PHE B N 1
ATOM 6111 C CA . PHE B 1 350 ? 70.344 29.561 28.376 1.00 16.43 350 PHE B CA 1
ATOM 6112 C C . PHE B 1 350 ? 69.500 29.026 29.518 1.00 16.87 350 PHE B C 1
ATOM 6113 O O . PHE B 1 350 ? 69.773 29.318 30.683 1.00 17.75 350 PHE B O 1
ATOM 6121 N N . ARG B 1 351 ? 68.471 28.258 29.207 1.00 18.32 351 ARG B N 1
ATOM 6122 C CA . ARG B 1 351 ? 67.626 27.731 30.261 1.00 21.85 351 ARG B CA 1
ATOM 6123 C C . ARG B 1 351 ? 68.301 26.647 31.060 1.00 23.52 351 ARG B C 1
ATOM 6124 O O . ARG B 1 351 ? 69.023 25.812 30.524 1.00 25.30 351 ARG B O 1
ATOM 6132 N N . ASP B 1 352 ? 68.075 26.681 32.362 1.00 26.35 352 ASP B N 1
ATOM 6133 C CA . ASP B 1 352 ? 68.648 25.694 33.240 1.00 28.34 352 ASP B CA 1
ATOM 6134 C C . ASP B 1 352 ? 67.466 24.825 33.625 1.00 33.22 352 ASP B C 1
ATOM 6135 O O . ASP B 1 352 ? 66.681 25.164 34.514 1.00 30.32 352 ASP B O 1
ATOM 6140 N N . PRO B 1 353 ? 67.310 23.697 32.928 1.00 37.62 353 PRO B N 1
ATOM 6141 C CA . PRO B 1 353 ? 66.084 22.901 32.967 1.00 41.68 353 PRO B CA 1
ATOM 6142 C C . PRO B 1 353 ? 66.182 21.918 34.124 1.00 42.11 353 PRO B C 1
ATOM 6143 O O . PRO B 1 353 ? 65.957 20.711 33.958 1.00 43.85 353 PRO B O 1
ATOM 6147 N N . GLU B 1 354 ? 66.526 22.457 35.291 1.00 37.75 354 GLU B N 1
ATOM 6148 C CA . GLU B 1 354 ? 66.673 21.670 36.502 1.00 35.73 354 GLU B CA 1
ATOM 6149 C C . GLU B 1 354 ? 66.473 22.546 37.733 1.00 33.11 354 GLU B C 1
ATOM 6150 O O . GLU B 1 354 ? 65.889 22.110 38.721 1.00 30.46 354 GLU B O 1
ATOM 6156 N N . TYR B 1 355 ? 66.945 23.790 37.658 1.00 34.24 355 TYR B N 1
ATOM 6157 C CA . TYR B 1 355 ? 66.823 24.730 38.773 1.00 33.13 355 TYR B CA 1
ATOM 6158 C C . TYR B 1 355 ? 65.961 25.965 38.532 1.00 31.07 355 TYR B C 1
ATOM 6159 O O . TYR B 1 355 ? 65.480 26.586 39.485 1.00 30.46 355 TYR B O 1
ATOM 6168 N N . GLY B 1 356 ? 65.773 26.337 37.273 1.00 27.48 356 GLY B N 1
ATOM 6169 C CA . GLY B 1 356 ? 64.960 27.505 36.996 1.00 26.52 356 GLY B CA 1
ATOM 6170 C C . GLY B 1 356 ? 65.809 28.693 36.593 1.00 26.28 356 GLY B C 1
ATOM 6171 O O . GLY B 1 356 ? 67.022 28.720 36.843 1.00 26.55 356 GLY B O 1
ATOM 6172 N N . GLU B 1 357 ? 65.169 29.678 35.971 1.00 22.03 357 GLU B N 1
ATOM 6173 C CA . GLU B 1 357 ? 65.855 30.876 35.520 1.00 19.48 357 GLU B CA 1
ATOM 6174 C C . GLU B 1 357 ? 66.876 30.434 34.498 1.00 19.84 357 GLU B C 1
ATOM 6175 O O . GLU B 1 357 ? 66.989 29.246 34.216 1.00 20.30 357 GLU B O 1
ATOM 6181 N N . TRP B 1 358 ? 67.622 31.384 33.947 1.00 17.50 358 TRP B N 1
ATOM 6182 C CA . TRP B 1 358 ? 68.630 31.063 32.945 1.00 17.46 358 TRP B CA 1
ATOM 6183 C C . TRP B 1 358 ? 70.033 31.434 33.351 1.00 16.71 358 TRP B C 1
ATOM 6184 O O . TRP B 1 358 ? 70.243 32.262 34.227 1.00 17.30 358 TRP B O 1
ATOM 6195 N N . PHE B 1 359 ? 71.002 30.810 32.699 1.00 16.99 359 PHE B N 1
ATOM 6196 C CA . PHE B 1 359 ? 72.391 31.101 32.986 1.00 16.25 359 PHE B CA 1
ATOM 6197 C C . PHE B 1 359 ? 72.524 32.393 32.201 1.00 17.72 359 PHE B C 1
ATOM 6198 O O . PHE B 1 359 ? 71.790 32.602 31.235 1.00 16.17 359 PHE B O 1
ATOM 6206 N N . GLY B 1 360 ? 73.428 33.276 32.591 1.00 16.40 360 GLY B N 1
ATOM 6207 C CA . GLY B 1 360 ? 73.538 34.499 31.830 1.00 14.61 360 GLY B CA 1
ATOM 6208 C C . GLY B 1 360 ? 74.774 34.515 30.972 1.00 14.62 360 GLY B C 1
ATOM 6209 O O . GLY B 1 360 ? 74.818 35.186 29.938 1.00 16.42 360 GLY B O 1
ATOM 6210 N N . TYR B 1 361 ? 75.771 33.734 31.372 1.00 15.54 361 TYR B N 1
ATOM 6211 C CA . TYR B 1 361 ? 77.019 33.692 30.628 1.00 16.71 361 TYR B CA 1
ATOM 6212 C C . TYR B 1 361 ? 77.481 32.355 30.080 1.00 15.10 361 TYR B C 1
ATOM 6213 O O . TYR B 1 361 ? 77.723 31.421 30.829 1.00 16.99 361 TYR B O 1
ATOM 6222 N N . LEU B 1 362 ? 77.616 32.306 28.756 1.00 14.70 362 LEU B N 1
ATOM 6223 C CA . LEU B 1 362 ? 78.051 31.124 28.015 1.00 14.88 362 LEU B CA 1
ATOM 6224 C C . LEU B 1 362 ? 79.311 31.517 27.255 1.00 15.48 362 LEU B C 1
ATOM 6225 O O . LEU B 1 362 ? 79.489 32.699 26.936 1.00 15.09 362 LEU B O 1
ATOM 6230 N N . ASN B 1 363 ? 80.184 30.554 26.969 1.00 12.52 363 ASN B N 1
ATOM 6231 C CA . ASN B 1 363 ? 81.396 30.879 26.234 1.00 16.14 363 ASN B CA 1
ATOM 6232 C C . ASN B 1 363 ? 80.920 30.986 24.801 1.00 17.93 363 ASN B C 1
ATOM 6233 O O . ASN B 1 363 ? 79.740 30.774 24.520 1.00 19.46 363 ASN B O 1
ATOM 6238 N N . ARG B 1 364 ? 81.814 31.321 23.890 1.00 20.31 364 ARG B N 1
ATOM 6239 C CA . ARG B 1 364 ? 81.424 31.453 22.499 1.00 20.70 364 ARG B CA 1
ATOM 6240 C C . ARG B 1 364 ? 80.755 30.225 21.935 1.00 23.55 364 ARG B C 1
ATOM 6241 O O . ARG B 1 364 ? 79.934 30.324 21.035 1.00 23.75 364 ARG B O 1
ATOM 6249 N N . GLU B 1 365 ? 81.106 29.065 22.472 1.00 25.47 365 GLU B N 1
ATOM 6250 C CA . GLU B 1 365 ? 80.545 27.806 22.006 1.00 26.21 365 GLU B CA 1
ATOM 6251 C C . GLU B 1 365 ? 79.141 27.512 22.503 1.00 25.21 365 GLU B C 1
ATOM 6252 O O . GLU B 1 365 ? 78.507 26.566 22.046 1.00 27.22 365 GLU B O 1
ATOM 6258 N N . GLY B 1 366 ? 78.651 28.326 23.427 1.00 22.95 366 GLY B N 1
ATOM 6259 C CA . GLY B 1 366 ? 77.318 28.111 23.954 1.00 20.42 366 GLY B CA 1
ATOM 6260 C C . GLY B 1 366 ? 77.362 27.286 25.222 1.00 20.08 366 GLY B C 1
ATOM 6261 O O . GLY B 1 366 ? 76.330 26.898 25.753 1.00 22.23 366 GLY B O 1
ATOM 6262 N N . LYS B 1 367 ? 78.562 27.012 25.716 1.00 19.79 367 LYS B N 1
ATOM 6263 C CA . LYS B 1 367 ? 78.699 26.224 26.933 1.00 21.00 367 LYS B CA 1
ATOM 6264 C C . LYS B 1 367 ? 78.640 27.166 28.114 1.00 19.77 367 LYS B C 1
ATOM 6265 O O . LYS B 1 367 ? 79.056 28.313 28.009 1.00 20.52 367 LYS B O 1
ATOM 6271 N N . VAL B 1 368 ? 78.132 26.684 29.240 1.00 17.10 368 VAL B N 1
ATOM 6272 C CA . VAL B 1 368 ? 78.031 27.512 30.430 1.00 17.09 368 VAL B CA 1
ATOM 6273 C C . VAL B 1 368 ? 79.398 27.978 30.938 1.00 16.49 368 VAL B C 1
ATOM 6274 O O . VAL B 1 368 ? 80.256 27.167 31.284 1.00 16.10 368 VAL B O 1
ATOM 6278 N N . ALA B 1 369 ? 79.579 29.295 30.990 1.00 15.73 369 ALA B N 1
ATOM 6279 C CA . ALA B 1 369 ? 80.824 29.905 31.447 1.00 15.21 369 ALA B CA 1
ATOM 6280 C C . ALA B 1 369 ? 80.798 30.173 32.942 1.00 15.49 369 ALA B C 1
ATOM 6281 O O . ALA B 1 369 ? 81.789 29.980 33.651 1.00 16.24 369 ALA B O 1
ATOM 6283 N N . LEU B 1 370 ? 79.661 30.653 33.411 1.00 14.91 370 LEU B N 1
ATOM 6284 C CA . LEU B 1 370 ? 79.484 30.951 34.812 1.00 14.10 370 LEU B CA 1
ATOM 6285 C C . LEU B 1 370 ? 78.176 30.258 35.109 1.00 16.55 370 LEU B C 1
ATOM 6286 O O . LEU B 1 370 ? 77.305 30.204 34.240 1.00 18.82 370 LEU B O 1
ATOM 6291 N N . THR B 1 371 ? 78.030 29.746 36.325 1.00 15.41 371 THR B N 1
ATOM 6292 C CA . THR B 1 371 ? 76.817 29.050 36.712 1.00 16.09 371 THR B CA 1
ATOM 6293 C C . THR B 1 371 ? 75.878 29.853 37.579 1.00 18.04 371 THR B C 1
ATOM 6294 O O . THR B 1 371 ? 74.891 29.319 38.089 1.00 21.69 371 THR B O 1
ATOM 6298 N N . ILE B 1 372 ? 76.182 31.128 37.762 1.00 17.26 372 ILE B N 1
ATOM 6299 C CA . ILE B 1 372 ? 75.336 31.972 38.580 1.00 16.33 372 ILE B CA 1
ATOM 6300 C C . ILE B 1 372 ? 74.063 32.293 37.816 1.00 17.32 372 ILE B C 1
ATOM 6301 O O . ILE B 1 372 ? 74.059 32.355 36.584 1.00 15.53 372 ILE B O 1
ATOM 6306 N N . LYS B 1 373 ? 72.980 32.484 38.557 1.00 16.69 373 LYS B N 1
ATOM 6307 C CA . LYS B 1 373 ? 71.697 32.803 37.957 1.00 18.28 373 LYS B CA 1
ATOM 6308 C C . LYS B 1 373 ? 71.479 34.305 38.108 1.00 19.85 373 LYS B C 1
ATOM 6309 O O . LYS B 1 373 ? 70.654 34.902 37.414 1.00 19.89 373 LYS B O 1
ATOM 6315 N N . GLY B 1 374 ? 72.236 34.894 39.031 1.00 19.50 374 GLY B N 1
ATOM 6316 C CA . GLY B 1 374 ? 72.165 36.315 39.306 1.00 16.83 374 GLY B CA 1
ATOM 6317 C C . GLY B 1 374 ? 73.512 36.817 39.810 1.00 20.77 374 GLY B C 1
ATOM 6318 O O . GLY B 1 374 ? 74.362 36.032 40.240 1.00 16.28 374 GLY B O 1
ATOM 6319 N N . GLY B 1 375 ? 73.710 38.132 39.751 1.00 20.28 375 GLY B N 1
ATOM 6320 C CA . GLY B 1 375 ? 74.957 38.725 40.204 1.00 19.87 375 GLY B CA 1
ATOM 6321 C C . GLY B 1 375 ? 74.939 40.241 40.072 1.00 20.84 375 GLY B C 1
ATOM 6322 O O . GLY B 1 375 ? 73.872 40.854 40.124 1.00 18.05 375 GLY B O 1
ATOM 6323 N N . PRO B 1 376 ? 76.106 40.880 39.912 1.00 19.75 376 PRO B N 1
ATOM 6324 C CA . PRO B 1 376 ? 76.182 42.335 39.775 1.00 18.86 376 PRO B CA 1
ATOM 6325 C C . PRO B 1 376 ? 75.357 42.888 38.623 1.00 19.56 376 PRO B C 1
ATOM 6326 O O . PRO B 1 376 ? 74.782 43.971 38.728 1.00 20.78 376 PRO B O 1
ATOM 6330 N N . PHE B 1 377 ? 75.273 42.142 37.529 1.00 19.49 377 PHE B N 1
ATOM 6331 C CA . PHE B 1 377 ? 74.511 42.624 36.388 1.00 17.98 377 PHE B CA 1
ATOM 6332 C C . PHE B 1 377 ? 73.353 41.775 35.902 1.00 18.31 377 PHE B C 1
ATOM 6333 O O . PHE B 1 377 ? 72.807 42.028 34.834 1.00 15.87 377 PHE B O 1
ATOM 6341 N N . LYS B 1 378 ? 72.972 40.767 36.678 1.00 16.26 378 LYS B N 1
ATOM 6342 C CA . LYS B 1 378 ? 71.862 39.921 36.267 1.00 15.16 378 LYS B CA 1
ATOM 6343 C C . LYS B 1 378 ? 70.860 39.836 37.398 1.00 15.33 378 LYS B C 1
ATOM 6344 O O . LYS B 1 378 ? 71.179 39.371 38.486 1.00 14.81 378 LYS B O 1
ATOM 6350 N N . GLY B 1 379 ? 69.644 40.297 37.133 1.00 16.10 379 GLY B N 1
ATOM 6351 C CA . GLY B 1 379 ? 68.611 40.264 38.144 1.00 14.67 379 GLY B CA 1
ATOM 6352 C C . GLY B 1 379 ? 67.292 39.813 37.565 1.00 14.94 379 GLY B C 1
ATOM 6353 O O . GLY B 1 379 ? 67.251 39.068 36.590 1.00 16.53 379 GLY B O 1
ATOM 6354 N N . CYS B 1 380 ? 66.206 40.270 38.169 1.00 16.14 380 CYS B N 1
ATOM 6355 C CA . CYS B 1 380 ? 64.876 39.908 37.710 1.00 17.35 380 CYS B CA 1
ATOM 6356 C C . CYS B 1 380 ? 64.394 40.967 36.740 1.00 16.41 380 CYS B C 1
ATOM 6357 O O . CYS B 1 380 ? 63.545 41.785 37.078 1.00 16.20 380 CYS B O 1
ATOM 6360 N N . PHE B 1 381 ? 64.917 40.930 35.518 1.00 17.39 381 PHE B N 1
ATOM 6361 C CA . PHE B 1 381 ? 64.537 41.919 34.517 1.00 16.94 381 PHE B CA 1
ATOM 6362 C C . PHE B 1 381 ? 64.502 41.484 33.054 1.00 17.60 381 PHE B C 1
ATOM 6363 O O . PHE B 1 381 ? 63.447 41.192 32.515 1.00 20.03 381 PHE B O 1
ATOM 6371 N N . HIS B 1 382 ? 65.660 41.461 32.403 1.00 18.00 382 HIS B N 1
ATOM 6372 C CA . HIS B 1 382 ? 65.725 41.071 30.998 1.00 16.41 382 HIS B CA 1
ATOM 6373 C C . HIS B 1 382 ? 64.953 39.806 30.625 1.00 17.36 382 HIS B C 1
ATOM 6374 O O . HIS B 1 382 ? 64.283 39.765 29.586 1.00 17.67 382 HIS B O 1
ATOM 6381 N N . VAL B 1 383 ? 65.042 38.773 31.457 1.00 14.26 383 VAL B N 1
ATOM 6382 C CA . VAL B 1 383 ? 64.334 37.535 31.158 1.00 15.26 383 VAL B CA 1
ATOM 6383 C C . VAL B 1 383 ? 62.824 37.638 31.359 1.00 13.44 383 VAL B C 1
ATOM 6384 O O . VAL B 1 383 ? 62.055 37.398 30.432 1.00 14.08 383 VAL B O 1
ATOM 6388 N N . PRO B 1 384 ? 62.378 37.999 32.571 1.00 11.81 384 PRO B N 1
ATOM 6389 C CA . PRO B 1 384 ? 60.930 38.025 32.795 1.00 11.94 384 PRO B CA 1
ATOM 6390 C C . PRO B 1 384 ? 60.232 39.032 31.886 1.00 16.26 384 PRO B C 1
ATOM 6391 O O . PRO B 1 384 ? 59.100 38.816 31.442 1.00 16.20 384 PRO B O 1
ATOM 6395 N N . ARG B 1 385 ? 60.920 40.134 31.605 1.00 18.12 385 ARG B N 1
ATOM 6396 C CA . ARG B 1 385 ? 60.373 41.185 30.752 1.00 14.54 385 ARG B CA 1
ATOM 6397 C C . ARG B 1 385 ? 60.209 40.670 29.342 1.00 13.05 385 ARG B C 1
ATOM 6398 O O . ARG B 1 385 ? 59.162 40.845 28.726 1.00 12.83 385 ARG B O 1
ATOM 6406 N N . CYS B 1 386 ? 61.255 40.027 28.842 1.00 13.37 386 CYS B N 1
ATOM 6407 C CA . CYS B 1 386 ? 61.240 39.476 27.503 1.00 13.93 386 CYS B CA 1
ATOM 6408 C C . CYS B 1 386 ? 60.124 38.445 27.375 1.00 15.84 386 CYS B C 1
ATOM 6409 O O . CYS B 1 386 ? 59.380 38.436 26.392 1.00 19.34 386 CYS B O 1
ATOM 6412 N N . LEU B 1 387 ? 59.994 37.590 28.380 1.00 16.86 387 LEU B N 1
ATOM 6413 C CA . LEU B 1 387 ? 58.967 36.558 28.366 1.00 17.29 387 LEU B CA 1
ATOM 6414 C C . LEU B 1 387 ? 57.557 37.133 28.438 1.00 18.82 387 LEU B C 1
ATOM 6415 O O . LEU B 1 387 ? 56.685 36.762 27.646 1.00 17.43 387 LEU B O 1
ATOM 6420 N N . ALA B 1 388 ? 57.339 38.049 29.378 1.00 17.47 388 ALA B N 1
ATOM 6421 C CA . ALA B 1 388 ? 56.030 38.669 29.536 1.00 15.21 388 ALA B CA 1
ATOM 6422 C C . ALA B 1 388 ? 55.605 39.394 28.262 1.00 15.35 388 ALA B C 1
ATOM 6423 O O . ALA B 1 388 ? 54.484 39.237 27.796 1.00 16.53 388 ALA B O 1
ATOM 6425 N N . MET B 1 389 ? 56.505 40.173 27.680 1.00 15.13 389 MET B N 1
ATOM 6426 C CA . MET B 1 389 ? 56.166 40.898 26.469 1.00 15.59 389 MET B CA 1
ATOM 6427 C C . MET B 1 389 ? 55.867 39.981 25.315 1.00 15.43 389 MET B C 1
ATOM 6428 O O . MET B 1 389 ? 54.923 40.203 24.579 1.00 15.52 389 MET B O 1
ATOM 6433 N N . CYS B 1 390 ? 56.683 38.953 25.141 1.00 17.50 390 CYS B N 1
ATOM 6434 C CA . CYS B 1 390 ? 56.455 38.023 24.049 1.00 18.01 390 CYS B CA 1
ATOM 6435 C C . CYS B 1 390 ? 55.105 37.361 24.246 1.00 17.51 390 CYS B C 1
ATOM 6436 O O . CYS B 1 390 ? 54.396 37.109 23.275 1.00 17.71 390 CYS B O 1
ATOM 6439 N N . GLU B 1 391 ? 54.746 37.090 25.501 1.00 15.74 391 GLU B N 1
ATOM 6440 C CA . GLU B 1 391 ? 53.465 36.454 25.792 1.00 16.43 391 GLU B CA 1
ATOM 6441 C C . GLU B 1 391 ? 52.343 37.360 25.311 1.00 16.63 391 GLU B C 1
ATOM 6442 O O . GLU B 1 391 ? 51.495 36.968 24.509 1.00 17.06 391 GLU B O 1
ATOM 6448 N N . GLU B 1 392 ? 52.350 38.584 25.807 1.00 16.88 392 GLU B N 1
ATOM 6449 C CA . GLU B 1 392 ? 51.340 39.551 25.432 1.00 20.98 392 GLU B CA 1
ATOM 6450 C C . GLU B 1 392 ? 51.292 39.718 23.915 1.00 22.19 392 GLU B C 1
ATOM 6451 O O . GLU B 1 392 ? 50.217 39.715 23.314 1.00 22.85 392 GLU B O 1
ATOM 6457 N N . MET B 1 393 ? 52.463 39.851 23.297 1.00 19.93 393 MET B N 1
ATOM 6458 C CA . MET B 1 393 ? 52.536 40.029 21.854 1.00 19.82 393 MET B CA 1
ATOM 6459 C C . MET B 1 393 ? 51.994 38.854 21.075 1.00 17.84 393 MET B C 1
ATOM 6460 O O . MET B 1 393 ? 51.359 39.025 20.039 1.00 16.52 393 MET B O 1
ATOM 6465 N N . LEU B 1 394 ? 52.239 37.654 21.569 1.00 18.13 394 LEU B N 1
ATOM 6466 C CA . LEU B 1 394 ? 51.747 36.478 20.867 1.00 21.01 394 LEU B CA 1
ATOM 6467 C C . LEU B 1 394 ? 50.244 36.351 21.035 1.00 20.99 394 LEU B C 1
ATOM 6468 O O . LEU B 1 394 ? 49.555 35.848 20.151 1.00 22.88 394 LEU B O 1
ATOM 6473 N N . SER B 1 395 ? 49.733 36.818 22.165 1.00 20.53 395 SER B N 1
ATOM 6474 C CA . SER B 1 395 ? 48.303 36.740 22.408 1.00 23.13 395 SER B CA 1
ATOM 6475 C C . SER B 1 395 ? 47.579 37.605 21.378 1.00 23.08 395 SER B C 1
ATOM 6476 O O . SER B 1 395 ? 46.629 37.164 20.733 1.00 22.03 395 SER B O 1
ATOM 6479 N N . ALA B 1 396 ? 48.052 38.836 21.216 1.00 20.91 396 ALA B N 1
ATOM 6480 C CA . ALA B 1 396 ? 47.458 39.765 20.267 1.00 19.50 396 ALA B CA 1
ATOM 6481 C C . ALA B 1 396 ? 47.550 39.265 18.825 1.00 22.22 396 ALA B C 1
ATOM 6482 O O . ALA B 1 396 ? 46.630 39.475 18.030 1.00 20.05 396 ALA B O 1
ATOM 6484 N N . LEU B 1 397 ? 48.659 38.607 18.488 1.00 22.56 397 LEU B N 1
ATOM 6485 C CA . LEU B 1 397 ? 48.862 38.082 17.135 1.00 22.42 397 LEU B CA 1
ATOM 6486 C C . LEU B 1 397 ? 47.929 36.919 16.846 1.00 23.78 397 LEU B C 1
ATOM 6487 O O . LEU B 1 397 ? 47.370 36.808 15.754 1.00 23.13 397 LEU B O 1
ATOM 6492 N N . LEU B 1 398 ? 47.778 36.042 17.830 1.00 24.92 398 LEU B N 1
ATOM 6493 C CA . LEU B 1 398 ? 46.913 34.882 17.677 1.00 29.33 398 LEU B CA 1
ATOM 6494 C C . LEU B 1 398 ? 45.440 35.272 17.576 1.00 31.45 398 LEU B C 1
ATOM 6495 O O . LEU B 1 398 ? 44.667 34.630 16.869 1.00 35.10 398 LEU B O 1
ATOM 6500 N N . SER B 1 399 ? 45.053 36.325 18.284 1.00 32.53 399 SER B N 1
ATOM 6501 C CA . SER B 1 399 ? 43.672 36.777 18.267 1.00 33.36 399 SER B CA 1
ATOM 6502 C C . SER B 1 399 ? 43.237 37.402 16.952 1.00 35.00 399 SER B C 1
ATOM 6503 O O . SER B 1 399 ? 42.056 37.350 16.596 1.00 36.96 399 SER B O 1
ATOM 6506 N N . ARG B 1 400 ? 44.174 37.993 16.224 1.00 36.99 400 ARG B N 1
ATOM 6507 C CA . ARG B 1 400 ? 43.826 38.616 14.952 1.00 41.96 400 ARG B CA 1
ATOM 6508 C C . ARG B 1 400 ? 44.101 37.698 13.767 1.00 44.70 400 ARG B C 1
ATOM 6509 O O . ARG B 1 400 ? 43.613 37.926 12.658 1.00 43.47 400 ARG B O 1
ATOM 6517 N N . LEU B 1 401 ? 44.884 36.653 14.007 1.00 49.49 401 LEU B N 1
ATOM 6518 C CA . LEU B 1 401 ? 45.211 35.708 12.951 1.00 53.30 401 LEU B CA 1
ATOM 6519 C C . LEU B 1 401 ? 44.211 34.549 12.967 1.00 56.67 401 LEU B C 1
ATOM 6520 O O . LEU B 1 401 ? 43.986 33.889 11.943 1.00 58.20 401 LEU B O 1
ATOM 6525 N N . ALA B 1 402 ? 43.613 34.303 14.132 1.00 59.17 402 ALA B N 1
ATOM 6526 C CA . ALA B 1 402 ? 42.632 33.224 14.273 1.00 61.34 402 ALA B CA 1
ATOM 6527 C C . ALA B 1 402 ? 41.390 33.579 13.454 1.00 62.92 402 ALA B C 1
ATOM 6528 O O . ALA B 1 402 ? 40.761 32.648 12.890 1.00 64.76 402 ALA B O 1
#

Organism: Sus scrofa (NCBI:txid9823)

GO terms:
  GO:0030414 peptidase inhibitor activity (F, IDA)
  GO:0042802 identical protein binding (F, IDA)
  GO:0050121 N-acylglucosamine 2-epimerase activity (F, IDA)

B-factor: mean 25.49, std 9.77, range [2.19, 64.76]